Protein 2CSU (pdb70)

Solvent-accessible surface area: 33226 Å² total

Nearest PDB structures (foldseek):
  2csu-assembly1_A  TM=9.971E-01  e=7.207E-72  Pyrococcus horikoshii OT3
  4yb8-assembly1_A  TM=9.240E-01  e=3.153E-40  Candidatus Korarchaeum cryptofilum OPF8
  4yaj-assembly1_C  TM=9.225E-01  e=3.530E-40  Candidatus Korarchaeum cryptofilum OPF8
  8wzu-assembly1_A  TM=9.176E-01  e=4.059E-35  Nitrosopumilus maritimus SCM1
  8wzu-assembly1_B  TM=9.110E-01  e=2.215E-34  Nitrosopumilus maritimus SCM1

Radius of gyration: 29.61 Å; Cα contacts (8 Å, |Δi|>4): 1948; chains: 2; bounding box: 95×68×51 Å

InterPro domains:
  IPR003781 CoA-binding [PF13380] (10-134)
  IPR003781 CoA-binding [SM00881] (5-99)
  IPR014089 Acetate-CoA ligase [ADP-forming], alpha domain [TIGR02717] (2-447)
  IPR016102 Succinyl-CoA synthetase-like [G3DSA:3.40.50.261] (129-287)
  IPR016102 Succinyl-CoA synthetase-like [G3DSA:3.40.50.261] (288-457)
  IPR016102 Succinyl-CoA synthetase-like [SSF52210] (131-287)
  IPR016102 Succinyl-CoA synthetase-like [SSF52210] (291-450)
  IPR032875 Succinyl-CoA synthetase-like, flavodoxin domain [PF13607] (149-286)
  IPR036291 NAD(P)-binding domain superfamily [SSF51735] (1-129)
  IPR043938 Ligase-CoA domain [PF19045] (296-443)
  IPR051538 Acyl-CoA Synthetase/Transferase [PTHR43334] (2-451)

Foldseek 3Di:
DVCQAQPQEEEEAPQAQDPVALNVLQVVLCVLFDSHYYEYADQPDCAHPRHGHHNAPQPDPDAAQEYEARDEPVCLQVNLLSCLVSLHAEYEAQDDDAPVVDDRSPVVQVVSVVSCVVSHFYFDYNWQGKAQVRSGDSGNADAAHAAQEAEEECDRVVQRVVSVVCRVVVHGYRMYHHRHDHGDDPLNVLVLLPDDSHQEYEYEDQDDDPLPSVCSLLVSLLRHAYEYAYPDVPVVVVVSCVVSLHHYDPDPLLSLSLLSLAFFFPDQAAAAEQDDVLTVLLQVLLVVLPGHFWFFDVVLLVVLCVPDPVFDSGSYTYHNPDFLQNLLSNLLSQVPTPRHSYEYEYEQDPDPDALASVLVSNLVNCVPNVDRRRYEYYDDPSNVVNCVVCVVSSHHYDDHSNSSSSSSSSSNSSCVSNPD/DVCQAQNAEAEEEPQAQDPVFLSPLLVVLCVQQPSHHYAYEDQPALDHPHDGHDNAPQPPPDAHQEYEARDEPVCLQVNLLRCLVRLHNEYEAADDDAPVVDPVRPVVQAVSVVSCVVSHFYADYNWQGKAQVRSDDSGNADAAHAAQAEEEEQDRVVQRVVSVVCRVVVHGHGMYGHRHDHGDFPLNCLVLLVDDSHQAYEYEDADGDCLPSVCSLLVSLLRHEAEYEYDDDPVSPVSCVNSLHHYDDDSLLSLSLQSLAFFFDALAAEEEQDDVLVVLQQVLLVVLVGHFFFFDPVLLVVLCVPDDVFDSGRYTYHNPQWLCNLQVNLLSLVPTPRHSYEYEYEQDDDPPALQSNLVSNLVSCVVVVDGHRYEYYDDPSNVVNCNVCVVSSHHYDHDSNSSSSSSSSRNSSNVSNPD

Structure (mmCIF, N/CA/C/O backbone):
data_2CSU
#
_entry.id   2CSU
#
_cell.length_a   143.459
_cell.length_b   70.589
_cell.length_c   88.514
_cell.angle_alpha   90.00
_cell.angle_beta   90.66
_cell.angle_gamma   90.00
#
_symmetry.space_group_name_H-M   'C 1 2 1'
#
loop_
_entity.id
_entity.type
_entity.pdbx_description
1 polymer '457aa long hypothetical protein'
2 water water
#
loop_
_atom_site.group_PDB
_atom_site.id
_atom_site.type_symbol
_atom_site.label_atom_id
_atom_site.label_alt_id
_atom_site.label_comp_id
_atom_site.label_asym_id
_atom_site.label_entity_id
_atom_site.label_seq_id
_atom_site.pdbx_PDB_ins_code
_atom_site.Cartn_x
_atom_site.Cartn_y
_atom_site.Cartn_z
_atom_site.occupancy
_atom_site.B_iso_or_equiv
_atom_site.auth_seq_id
_atom_site.auth_comp_id
_atom_site.auth_asym_id
_atom_site.auth_atom_id
_atom_site.pdbx_PDB_model_num
ATOM 9 N N . LEU A 1 2 ? 12.041 4.096 20.531 1.00 56.71 2 LEU A N 1
ATOM 10 C CA . LEU A 1 2 ? 10.822 3.300 20.457 1.00 52.88 2 LEU A CA 1
ATOM 11 C C . LEU A 1 2 ? 9.898 3.787 19.339 1.00 50.19 2 LEU A C 1
ATOM 12 O O . LEU A 1 2 ? 8.789 3.304 19.151 1.00 50.59 2 LEU A O 1
ATOM 17 N N . ASP A 1 3 ? 10.379 4.810 18.608 1.00 46.81 3 ASP A N 1
ATOM 18 C CA . ASP A 1 3 ? 9.596 5.322 17.491 1.00 43.79 3 ASP A CA 1
ATOM 19 C C . ASP A 1 3 ? 9.904 4.567 16.200 1.00 40.98 3 ASP A C 1
ATOM 20 O O . ASP A 1 3 ? 9.042 4.337 15.362 1.00 40.31 3 ASP A O 1
ATOM 25 N N . TYR A 1 4 ? 11.197 4.207 16.090 1.00 38.34 4 TYR A N 1
ATOM 26 C CA . TYR A 1 4 ? 11.619 3.445 14.922 1.00 36.40 4 TYR A CA 1
ATOM 27 C C . TYR A 1 4 ? 10.880 2.108 14.827 1.00 34.36 4 TYR A C 1
ATOM 28 O O . TYR A 1 4 ? 11.008 1.365 13.864 1.00 33.48 4 TYR A O 1
ATOM 37 N N . PHE A 1 5 ? 10.110 1.808 15.890 1.00 32.53 5 PHE A N 1
ATOM 38 C CA . PHE A 1 5 ? 9.336 0.573 15.892 1.00 30.48 5 PHE A CA 1
ATOM 39 C C . PHE A 1 5 ? 8.063 0.709 15.054 1.00 29.58 5 PHE A C 1
ATOM 40 O O . PHE A 1 5 ? 7.657 -0.199 14.341 1.00 29.48 5 PHE A O 1
ATOM 48 N N . PHE A 1 6 ? 7.437 1.887 15.240 1.00 28.70 6 PHE A N 1
ATOM 49 C CA . PHE A 1 6 ? 6.144 2.126 14.605 1.00 28.78 6 PHE A CA 1
ATOM 50 C C . PHE A 1 6 ? 6.257 3.055 13.393 1.00 28.81 6 PHE A C 1
ATOM 51 O O . PHE A 1 6 ? 5.332 3.206 12.606 1.00 28.47 6 PHE A O 1
ATOM 59 N N . ASN A 1 7 ? 7.401 3.685 13.170 1.00 29.71 7 ASN A N 1
ATOM 60 C CA . ASN A 1 7 ? 7.597 4.544 12.010 1.00 30.47 7 ASN A CA 1
ATOM 61 C C . ASN A 1 7 ? 9.002 4.300 11.450 1.00 30.24 7 ASN A C 1
ATOM 62 O O . ASN A 1 7 ? 9.813 5.222 11.332 1.00 30.63 7 ASN A O 1
ATOM 67 N N . PRO A 1 8 ? 9.305 3.036 11.098 1.00 30.32 8 PRO A N 1
ATOM 68 C CA . PRO A 1 8 ? 10.617 2.664 10.554 1.00 30.18 8 PRO A CA 1
ATOM 69 C C . PRO A 1 8 ? 10.853 3.154 9.124 1.00 31.27 8 PRO A C 1
ATOM 70 O O . PRO A 1 8 ? 9.922 3.228 8.320 1.00 30.78 8 PRO A O 1
ATOM 74 N N . LYS A 1 9 ? 12.106 3.487 8.829 1.00 32.44 9 LYS A N 1
ATOM 75 C CA . LYS A 1 9 ? 12.504 3.975 7.517 1.00 34.33 9 LYS A CA 1
ATOM 76 C C . LYS A 1 9 ? 13.066 2.853 6.658 1.00 33.49 9 LYS A C 1
ATOM 77 O O . LYS A 1 9 ? 13.146 2.977 5.433 1.00 35.13 9 LYS A O 1
ATOM 83 N N . GLY A 1 10 ? 13.451 1.764 7.315 1.00 31.96 10 GLY A N 1
ATOM 84 C CA . GLY A 1 10 ? 13.994 0.613 6.628 1.00 28.95 10 GLY A CA 1
ATOM 85 C C . GLY A 1 10 ? 13.732 -0.633 7.444 1.00 28.92 10 GLY A C 1
ATOM 86 O O . GLY A 1 10 ? 14.190 -0.746 8.587 1.00 28.43 10 GLY A O 1
ATOM 87 N N . ILE A 1 11 ? 12.996 -1.576 6.863 1.00 27.92 11 ILE A N 1
ATOM 88 C CA . ILE A 1 11 ? 12.666 -2.813 7.557 1.00 25.86 11 ILE A CA 1
ATOM 89 C C . ILE A 1 11 ? 13.315 -4.035 6.943 1.00 25.75 11 ILE A C 1
ATOM 90 O O . ILE A 1 11 ? 13.269 -4.232 5.736 1.00 27.86 11 ILE A O 1
ATOM 95 N N . ALA A 1 12 ? 13.911 -4.861 7.790 1.00 25.31 12 ALA A N 1
ATOM 96 C CA . ALA A 1 12 ? 14.525 -6.097 7.340 1.00 24.10 12 ALA A CA 1
ATOM 97 C C . ALA A 1 12 ? 13.666 -7.229 7.878 1.00 23.73 12 ALA A C 1
ATOM 98 O O . ALA A 1 12 ? 13.428 -7.321 9.092 1.00 22.26 12 ALA A O 1
ATOM 100 N N . VAL A 1 13 ? 13.151 -8.067 6.987 1.00 23.79 13 VAL A N 1
ATOM 101 C CA . VAL A 1 13 ? 12.364 -9.195 7.458 1.00 23.47 13 VAL A CA 1
ATOM 102 C C . VAL A 1 13 ? 13.255 -10.404 7.271 1.00 24.42 13 VAL A C 1
ATOM 103 O O . VAL A 1 13 ? 13.443 -10.891 6.160 1.00 25.15 13 VAL A O 1
ATOM 107 N N . ILE A 1 14 ? 13.835 -10.868 8.371 1.00 24.02 14 ILE A N 1
ATOM 108 C CA . ILE A 1 14 ? 14.750 -11.994 8.312 1.00 24.64 14 ILE A CA 1
ATOM 109 C C . ILE A 1 14 ? 13.969 -13.284 8.452 1.00 25.18 14 ILE A C 1
ATOM 110 O O . ILE A 1 14 ? 13.458 -13.604 9.515 1.00 26.51 14 ILE A O 1
ATOM 115 N N . GLY A 1 15 ? 13.859 -14.012 7.352 1.00 25.43 15 GLY A N 1
ATOM 116 C CA . GLY A 1 15 ? 13.097 -15.239 7.363 1.00 25.64 15 GLY A CA 1
ATOM 117 C C . GLY A 1 15 ? 11.938 -15.095 6.392 1.00 25.51 15 GLY A C 1
ATOM 118 O O . GLY A 1 15 ? 11.060 -15.950 6.322 1.00 26.77 15 GLY A O 1
ATOM 119 N N . ALA A 1 16 ? 11.922 -13.995 5.647 1.00 25.83 16 ALA A N 1
ATOM 120 C CA . ALA A 1 16 ? 10.867 -13.791 4.654 1.00 26.27 16 ALA A CA 1
ATOM 121 C C . ALA A 1 16 ? 10.884 -15.065 3.815 1.00 26.11 16 ALA A C 1
ATOM 122 O O . ALA A 1 16 ? 11.958 -15.582 3.476 1.00 25.09 16 ALA A O 1
ATOM 124 N N . SER A 1 17 ? 9.706 -15.574 3.479 1.00 26.76 17 SER A N 1
ATOM 125 C CA . SER A 1 17 ? 9.631 -16.817 2.723 1.00 27.40 17 SER A CA 1
ATOM 126 C C . SER A 1 17 ? 8.618 -16.815 1.577 1.00 28.00 17 SER A C 1
ATOM 127 O O . SER A 1 17 ? 7.705 -15.988 1.533 1.00 26.97 17 SER A O 1
ATOM 130 N N . ASN A 1 18 ? 8.793 -17.753 0.650 1.00 28.95 18 ASN A N 1
ATOM 131 C CA . ASN A 1 18 ? 7.883 -17.903 -0.488 1.00 30.31 18 ASN A CA 1
ATOM 132 C C . ASN A 1 18 ? 6.902 -19.034 -0.159 1.00 30.98 18 ASN A C 1
ATOM 133 O O . ASN A 1 18 ? 5.927 -19.257 -0.880 1.00 30.44 18 ASN A O 1
ATOM 138 N N . ASP A 1 19 ? 7.178 -19.742 0.932 1.00 31.71 19 ASP A N 1
ATOM 139 C CA . ASP A 1 19 ? 6.337 -20.849 1.382 1.00 33.70 19 ASP A CA 1
ATOM 140 C C . ASP A 1 19 ? 5.201 -20.282 2.241 1.00 34.70 19 ASP A C 1
ATOM 141 O O . ASP A 1 19 ? 5.436 -19.751 3.323 1.00 34.53 19 ASP A O 1
ATOM 146 N N . PRO A 1 20 ? 3.953 -20.383 1.756 1.00 36.22 20 PRO A N 1
ATOM 147 C CA . PRO A 1 20 ? 2.762 -19.883 2.457 1.00 37.19 20 PRO A CA 1
ATOM 148 C C . PRO A 1 20 ? 2.505 -20.486 3.833 1.00 38.24 20 PRO A C 1
ATOM 149 O O . PRO A 1 20 ? 1.776 -19.907 4.638 1.00 38.99 20 PRO A O 1
ATOM 153 N N . LYS A 1 21 ? 3.102 -21.643 4.100 1.00 39.55 21 LYS A N 1
ATOM 154 C CA . LYS A 1 21 ? 2.928 -22.321 5.379 1.00 40.18 21 LYS A CA 1
ATOM 155 C C . LYS A 1 21 ? 3.819 -21.770 6.495 1.00 39.90 21 LYS A C 1
ATOM 156 O O . LYS A 1 21 ? 3.640 -22.128 7.660 1.00 40.17 21 LYS A O 1
ATOM 162 N N . LYS A 1 22 ? 4.770 -20.908 6.139 1.00 38.73 22 LYS A N 1
ATOM 163 C CA . LYS A 1 22 ? 5.684 -20.323 7.117 1.00 37.86 22 LYS A CA 1
ATOM 164 C C . LYS A 1 22 ? 5.309 -18.905 7.530 1.00 35.81 22 LYS A C 1
ATOM 165 O O . LYS A 1 22 ? 4.845 -18.103 6.712 1.00 36.20 22 LYS A O 1
ATOM 171 N N . LEU A 1 23 ? 5.513 -18.608 8.812 1.00 32.75 23 LEU A N 1
ATOM 172 C CA . LEU A 1 23 ? 5.170 -17.305 9.362 1.00 30.76 23 LEU A CA 1
ATOM 173 C C . LEU A 1 23 ? 5.896 -16.172 8.639 1.00 29.35 23 LEU A C 1
ATOM 174 O O . LEU A 1 23 ? 5.334 -15.091 8.434 1.00 28.14 23 LEU A O 1
ATOM 179 N N . GLY A 1 24 ? 7.144 -16.422 8.254 1.00 28.48 24 GLY A N 1
ATOM 180 C CA . GLY A 1 24 ? 7.915 -15.419 7.542 1.00 28.36 24 GLY A CA 1
ATOM 181 C C . GLY A 1 24 ? 7.248 -14.982 6.248 1.00 28.24 24 GLY A C 1
ATOM 182 O O . GLY A 1 24 ? 7.456 -13.869 5.774 1.00 26.72 24 GLY A O 1
ATOM 183 N N . TYR A 1 25 ? 6.441 -15.869 5.678 1.00 28.41 25 TYR A N 1
ATOM 184 C CA . TYR A 1 25 ? 5.723 -15.586 4.433 1.00 28.80 25 TYR A CA 1
ATOM 185 C C . TYR A 1 25 ? 4.659 -14.515 4.669 1.00 28.48 25 TYR A C 1
ATOM 186 O O . TYR A 1 25 ? 4.558 -13.552 3.914 1.00 28.15 25 TYR A O 1
ATOM 195 N N . GLU A 1 26 ? 3.870 -14.686 5.729 1.00 28.80 26 GLU A N 1
ATOM 196 C CA . GLU A 1 26 ? 2.810 -13.740 6.065 1.00 28.97 26 GLU A CA 1
ATOM 197 C C . GLU A 1 26 ? 3.348 -12.377 6.488 1.00 28.44 26 GLU A C 1
ATOM 198 O O . GLU A 1 26 ? 2.739 -11.341 6.218 1.00 29.03 26 GLU A O 1
ATOM 204 N N . VAL A 1 27 ? 4.481 -12.374 7.177 1.00 27.63 27 VAL A N 1
ATOM 205 C CA . VAL A 1 27 ? 5.052 -11.126 7.634 1.00 25.82 27 VAL A CA 1
ATOM 206 C C . VAL A 1 27 ? 5.487 -10.266 6.445 1.00 26.50 27 VAL A C 1
ATOM 207 O O . VAL A 1 27 ? 5.179 -9.068 6.384 1.00 26.09 27 VAL A O 1
ATOM 211 N N . PHE A 1 28 ? 6.213 -10.868 5.505 1.00 26.09 28 PHE A N 1
ATOM 212 C CA . PHE A 1 28 ? 6.626 -10.053 4.373 1.00 26.27 28 PHE A CA 1
ATOM 213 C C . PHE A 1 28 ? 5.421 -9.643 3.526 1.00 26.05 28 PHE A C 1
ATOM 214 O O . PHE A 1 28 ? 5.337 -8.545 2.989 1.00 26.18 28 PHE A O 1
ATOM 222 N N . LYS A 1 29 ? 4.481 -10.596 3.388 1.00 27.21 29 LYS A N 1
ATOM 223 C CA . LYS A 1 29 ? 3.262 -10.306 2.646 1.00 28.87 29 LYS A CA 1
ATOM 224 C C . LYS A 1 29 ? 2.552 -9.077 3.213 1.00 29.00 29 LYS A C 1
ATOM 225 O O . LYS A 1 29 ? 2.125 -8.177 2.501 1.00 28.64 29 LYS A O 1
ATOM 231 N N . ASN A 1 30 ? 2.398 -9.082 4.547 1.00 29.12 30 ASN A N 1
ATOM 232 C CA . ASN A 1 30 ? 1.738 -7.956 5.193 1.00 29.39 30 ASN A CA 1
ATOM 233 C C . ASN A 1 30 ? 2.544 -6.667 5.029 1.00 29.84 30 ASN A C 1
ATOM 234 O O . ASN A 1 30 ? 1.999 -5.576 4.929 1.00 30.90 30 ASN A O 1
ATOM 239 N N . LEU A 1 31 ? 3.871 -6.738 5.048 1.00 30.11 31 LEU A N 1
ATOM 240 C CA . LEU A 1 31 ? 4.669 -5.524 4.950 1.00 29.85 31 LEU A CA 1
ATOM 241 C C . LEU A 1 31 ? 4.754 -4.957 3.537 1.00 30.45 31 LEU A C 1
ATOM 242 O O . LEU A 1 31 ? 5.354 -3.898 3.327 1.00 30.36 31 LEU A O 1
ATOM 247 N N . LYS A 1 32 ? 4.164 -5.655 2.571 1.00 30.85 32 LYS A N 1
ATOM 248 C CA . LYS A 1 32 ? 4.193 -5.124 1.216 1.00 32.58 32 LYS A CA 1
ATOM 249 C C . LYS A 1 32 ? 3.307 -3.883 1.099 1.00 33.73 32 LYS A C 1
ATOM 250 O O . LYS A 1 32 ? 3.374 -3.112 0.149 1.00 34.09 32 LYS A O 1
ATOM 256 N N . GLU A 1 33 ? 2.425 -3.730 2.102 1.00 35.27 33 GLU A N 1
ATOM 257 C CA . GLU A 1 33 ? 1.524 -2.582 2.120 1.00 36.43 33 GLU A CA 1
ATOM 258 C C . GLU A 1 33 ? 2.169 -1.358 2.779 1.00 36.89 33 GLU A C 1
ATOM 259 O O . GLU A 1 33 ? 1.591 -0.282 2.866 1.00 37.40 33 GLU A O 1
ATOM 265 N N . TYR A 1 34 ? 3.396 -1.563 3.291 1.00 36.92 34 TYR A N 1
ATOM 266 C CA . TYR A 1 34 ? 4.086 -0.470 3.966 1.00 37.48 34 TYR A CA 1
ATOM 267 C C . TYR A 1 34 ? 5.018 0.287 3.010 1.00 38.33 34 TYR A C 1
ATOM 268 O O . TYR A 1 34 ? 6.050 -0.207 2.573 1.00 39.14 34 TYR A O 1
ATOM 277 N N . LYS A 1 35 ? 4.600 1.525 2.660 1.00 40.12 35 LYS A N 1
ATOM 278 C CA . LYS A 1 35 ? 5.349 2.294 1.672 1.00 42.24 35 LYS A CA 1
ATOM 279 C C . LYS A 1 35 ? 5.965 3.579 2.249 1.00 43.20 35 LYS A C 1
ATOM 280 O O . LYS A 1 35 ? 6.647 4.335 1.571 1.00 43.33 35 LYS A O 1
ATOM 286 N N . LYS A 1 36 ? 5.657 3.850 3.531 1.00 43.97 36 LYS A N 1
ATOM 287 C CA . LYS A 1 36 ? 6.286 5.002 4.163 1.00 45.05 36 LYS A CA 1
ATOM 288 C C . LYS A 1 36 ? 7.749 4.704 4.503 1.00 45.11 36 LYS A C 1
ATOM 289 O O . LYS A 1 36 ? 8.450 5.474 5.146 1.00 45.48 36 LYS A O 1
ATOM 295 N N . GLY A 1 37 ? 8.186 3.508 4.065 1.00 44.40 37 GLY A N 1
ATOM 296 C CA . GLY A 1 37 ? 9.568 3.091 4.276 1.00 43.63 37 GLY A CA 1
ATOM 297 C C . GLY A 1 37 ? 9.845 1.809 3.488 1.00 42.97 37 GLY A C 1
ATOM 298 O O . GLY A 1 37 ? 8.944 1.091 3.080 1.00 43.07 37 GLY A O 1
ATOM 299 N N . LYS A 1 38 ? 11.145 1.546 3.243 1.00 41.91 38 LYS A N 1
ATOM 300 C CA . LYS A 1 38 ? 11.502 0.390 2.429 1.00 40.73 38 LYS A CA 1
ATOM 301 C C . LYS A 1 38 ? 11.553 -0.902 3.247 1.00 38.91 38 LYS A C 1
ATOM 302 O O . LYS A 1 38 ? 11.990 -0.927 4.387 1.00 38.77 38 LYS A O 1
ATOM 308 N N . VAL A 1 39 ? 11.079 -1.986 2.637 1.00 35.90 39 VAL A N 1
ATOM 309 C CA . VAL A 1 39 ? 11.053 -3.299 3.267 1.00 33.82 39 VAL A CA 1
ATOM 310 C C . VAL A 1 39 ? 11.886 -4.249 2.420 1.00 33.19 39 VAL A C 1
ATOM 311 O O . VAL A 1 39 ? 11.635 -4.392 1.224 1.00 33.32 39 VAL A O 1
ATOM 315 N N . TYR A 1 40 ? 12.876 -4.887 3.042 1.00 32.00 40 TYR A N 1
ATOM 316 C CA . TYR A 1 40 ? 13.766 -5.818 2.344 1.00 31.66 40 TYR A CA 1
ATOM 317 C C . TYR A 1 40 ? 13.617 -7.250 2.849 1.00 31.15 40 TYR A C 1
ATOM 318 O O . TYR A 1 40 ? 13.655 -7.492 4.047 1.00 31.87 40 TYR A O 1
ATOM 327 N N . PRO A 1 41 ? 13.447 -8.216 1.939 1.00 31.46 41 PRO A N 1
ATOM 328 C CA . PRO A 1 41 ? 13.308 -9.611 2.370 1.00 31.72 41 PRO A CA 1
ATOM 329 C C . PRO A 1 41 ? 14.682 -10.258 2.521 1.00 32.59 41 PRO A C 1
ATOM 330 O O . PRO A 1 41 ? 15.486 -10.254 1.580 1.00 33.11 41 PRO A O 1
ATOM 334 N N . VAL A 1 42 ? 14.955 -10.813 3.696 1.00 32.83 42 VAL A N 1
ATOM 335 C CA . VAL A 1 42 ? 16.236 -11.465 3.947 1.00 33.47 42 VAL A CA 1
ATOM 336 C C . VAL A 1 42 ? 16.042 -12.950 4.122 1.00 34.46 42 VAL A C 1
ATOM 337 O O . VAL A 1 42 ? 15.441 -13.394 5.095 1.00 35.31 42 VAL A O 1
ATOM 341 N N . ASN A 1 43 ? 16.561 -13.724 3.178 1.00 35.62 43 ASN A N 1
ATOM 342 C CA . ASN A 1 43 ? 16.441 -15.179 3.192 1.00 36.90 43 ASN A CA 1
ATOM 343 C C . ASN A 1 43 ? 17.729 -15.847 2.702 1.00 38.56 43 ASN A C 1
ATOM 344 O O . ASN A 1 43 ? 18.376 -15.404 1.762 1.00 39.27 43 ASN A O 1
ATOM 349 N N . ILE A 1 44 ? 18.113 -16.930 3.400 1.00 39.54 44 ILE A N 1
ATOM 350 C CA . ILE A 1 44 ? 19.439 -17.495 3.174 1.00 41.46 44 ILE A CA 1
ATOM 351 C C . ILE A 1 44 ? 19.617 -18.150 1.798 1.00 42.13 44 ILE A C 1
ATOM 352 O O . ILE A 1 44 ? 20.699 -18.161 1.227 1.00 42.08 44 ILE A O 1
ATOM 357 N N . LYS A 1 45 ? 18.527 -18.741 1.275 1.00 42.85 45 LYS A N 1
ATOM 358 C CA . LYS A 1 45 ? 18.643 -19.424 -0.011 1.00 43.82 45 LYS A CA 1
ATOM 359 C C . LYS A 1 45 ? 17.723 -18.813 -1.072 1.00 42.91 45 LYS A C 1
ATOM 360 O O . LYS A 1 45 ? 17.502 -19.369 -2.140 1.00 44.03 45 LYS A O 1
ATOM 366 N N . GLU A 1 46 ? 17.198 -17.620 -0.852 1.00 42.00 46 GLU A N 1
ATOM 367 C CA . GLU A 1 46 ? 16.330 -17.003 -1.838 1.00 40.54 46 GLU A CA 1
ATOM 368 C C . GLU A 1 46 ? 16.974 -15.809 -2.537 1.00 39.83 46 GLU A C 1
ATOM 369 O O . GLU A 1 46 ? 17.692 -15.020 -1.913 1.00 38.67 46 GLU A O 1
ATOM 375 N N . GLU A 1 47 ? 16.724 -15.690 -3.840 1.00 38.66 47 GLU A N 1
ATOM 376 C CA . GLU A 1 47 ? 17.253 -14.571 -4.618 1.00 36.87 47 GLU A CA 1
ATOM 377 C C . GLU A 1 47 ? 16.170 -13.512 -4.562 1.00 35.57 47 GLU A C 1
ATOM 378 O O . GLU A 1 47 ? 16.428 -12.307 -4.538 1.00 35.28 47 GLU A O 1
ATOM 384 N N . GLU A 1 48 ? 14.938 -13.991 -4.517 1.00 34.54 48 GLU A N 1
ATOM 385 C CA . GLU A 1 48 ? 13.784 -13.119 -4.468 1.00 33.27 48 GLU A CA 1
ATOM 386 C C . GLU A 1 48 ? 12.704 -13.763 -3.621 1.00 31.75 48 GLU A C 1
ATOM 387 O O . GLU A 1 48 ? 12.628 -14.986 -3.505 1.00 31.32 48 GLU A O 1
ATOM 393 N N . VAL A 1 49 ? 11.879 -12.925 -3.013 1.00 29.63 49 VAL A N 1
ATOM 394 C CA . VAL A 1 49 ? 10.802 -13.407 -2.179 1.00 28.00 49 VAL A CA 1
ATOM 395 C C . VAL A 1 49 ? 9.557 -12.642 -2.540 1.00 26.73 49 VAL A C 1
ATOM 396 O O . VAL A 1 49 ? 9.528 -11.411 -2.472 1.00 25.94 49 VAL A O 1
ATOM 400 N N . GLN A 1 50 ? 8.528 -13.380 -2.933 1.00 26.23 50 GLN A N 1
ATOM 401 C CA . GLN A 1 50 ? 7.273 -12.768 -3.313 1.00 25.93 50 GLN A CA 1
ATOM 402 C C . GLN A 1 50 ? 7.487 -11.657 -4.341 1.00 26.11 50 GLN A C 1
ATOM 403 O O . GLN A 1 50 ? 6.834 -10.614 -4.306 1.00 26.22 50 GLN A O 1
ATOM 409 N N . GLY A 1 51 ? 8.427 -11.897 -5.251 1.00 26.82 51 GLY A N 1
ATOM 410 C CA . GLY A 1 51 ? 8.713 -10.946 -6.313 1.00 28.02 51 GLY A CA 1
ATOM 411 C C . GLY A 1 51 ? 9.682 -9.834 -5.984 1.00 29.30 51 GLY A C 1
ATOM 412 O O . GLY A 1 51 ? 9.988 -9.013 -6.851 1.00 29.58 51 GLY A O 1
ATOM 413 N N . VAL A 1 52 ? 10.163 -9.798 -4.743 1.00 30.03 52 VAL A N 1
ATOM 414 C CA . VAL A 1 52 ? 11.097 -8.765 -4.326 1.00 29.79 52 VAL A CA 1
ATOM 415 C C . VAL A 1 52 ? 12.513 -9.302 -4.114 1.00 30.68 52 VAL A C 1
ATOM 416 O O . VAL A 1 52 ? 12.722 -10.378 -3.536 1.00 29.96 52 VAL A O 1
ATOM 420 N N . LYS A 1 53 ? 13.479 -8.536 -4.607 1.00 30.96 53 LYS A N 1
ATOM 421 C CA . LYS A 1 53 ? 14.909 -8.860 -4.477 1.00 32.18 53 LYS A CA 1
ATOM 422 C C . LYS A 1 53 ? 15.211 -9.123 -3.023 1.00 32.07 53 LYS A C 1
ATOM 423 O O . LYS A 1 53 ? 14.967 -8.298 -2.152 1.00 31.78 53 LYS A O 1
ATOM 429 N N . ALA A 1 54 ? 15.786 -10.282 -2.742 1.00 32.85 54 ALA A N 1
ATOM 430 C CA . ALA A 1 54 ? 16.117 -10.640 -1.373 1.00 34.08 54 ALA A CA 1
ATOM 431 C C . ALA A 1 54 ? 17.621 -10.686 -1.133 1.00 34.17 54 ALA A C 1
ATOM 432 O O . ALA A 1 54 ? 18.412 -10.812 -2.069 1.00 34.50 54 ALA A O 1
ATOM 434 N N . TYR A 1 55 ? 18.005 -10.585 0.133 1.00 34.96 55 TYR A N 1
ATOM 435 C CA . TYR A 1 55 ? 19.409 -10.619 0.519 1.00 35.73 55 TYR A CA 1
ATOM 436 C C . TYR A 1 55 ? 19.686 -11.803 1.434 1.00 36.34 55 TYR A C 1
ATOM 437 O O . TYR A 1 55 ? 18.846 -12.179 2.262 1.00 36.42 55 TYR A O 1
ATOM 446 N N . LYS A 1 56 ? 20.870 -12.387 1.266 1.00 36.63 56 LYS A N 1
ATOM 447 C CA . LYS A 1 56 ? 21.302 -13.541 2.047 1.00 37.11 56 LYS A CA 1
ATOM 448 C C . LYS A 1 56 ? 21.457 -13.182 3.525 1.00 36.75 56 LYS A C 1
ATOM 449 O O . LYS A 1 56 ? 21.245 -13.985 4.425 1.00 35.83 56 LYS A O 1
ATOM 455 N N . SER A 1 57 ? 21.882 -11.928 3.758 1.00 36.10 57 SER A N 1
ATOM 456 C CA . SER A 1 57 ? 22.038 -11.459 5.127 1.00 36.49 57 SER A CA 1
ATOM 457 C C . SER A 1 57 ? 21.654 -9.983 5.254 1.00 36.49 57 SER A C 1
ATOM 458 O O . SER A 1 57 ? 21.714 -9.210 4.306 1.00 36.94 57 SER A O 1
ATOM 461 N N . VAL A 1 58 ? 21.203 -9.611 6.464 1.00 36.60 58 VAL A N 1
ATOM 462 C CA . VAL A 1 58 ? 20.801 -8.229 6.687 1.00 36.79 58 VAL A CA 1
ATOM 463 C C . VAL A 1 58 ? 21.977 -7.265 6.525 1.00 37.18 58 VAL A C 1
ATOM 464 O O . VAL A 1 58 ? 21.827 -6.051 6.496 1.00 37.12 58 VAL A O 1
ATOM 468 N N . LYS A 1 59 ? 23.187 -7.847 6.459 1.00 38.96 59 LYS A N 1
ATOM 469 C CA . LYS A 1 59 ? 24.376 -7.015 6.328 1.00 40.22 59 LYS A CA 1
ATOM 470 C C . LYS A 1 59 ? 24.552 -6.497 4.897 1.00 40.32 59 LYS A C 1
ATOM 471 O O . LYS A 1 59 ? 25.210 -5.498 4.643 1.00 40.70 59 LYS A O 1
ATOM 477 N N . ASP A 1 60 ? 23.961 -7.238 3.939 1.00 40.41 60 ASP A N 1
ATOM 478 C CA . ASP A 1 60 ? 24.188 -6.910 2.535 1.00 40.67 60 ASP A CA 1
ATOM 479 C C . ASP A 1 60 ? 23.267 -5.800 2.026 1.00 40.67 60 ASP A C 1
ATOM 480 O O . ASP A 1 60 ? 23.424 -5.278 0.931 1.00 40.44 60 ASP A O 1
ATOM 485 N N . ILE A 1 61 ? 22.250 -5.471 2.840 1.00 41.12 61 ILE A N 1
ATOM 486 C CA . ILE A 1 61 ? 21.340 -4.394 2.446 1.00 41.94 61 ILE A CA 1
ATOM 487 C C . ILE A 1 61 ? 22.050 -3.026 2.377 1.00 42.97 61 ILE A C 1
ATOM 488 O O . ILE A 1 61 ? 22.543 -2.500 3.364 1.00 42.77 61 ILE A O 1
ATOM 493 N N . PRO A 1 62 ? 22.109 -2.471 1.147 1.00 44.13 62 PRO A N 1
ATOM 494 C CA . PRO A 1 62 ? 22.761 -1.182 0.901 1.00 45.50 62 PRO A CA 1
ATOM 495 C C . PRO A 1 62 ? 22.196 -0.031 1.755 1.00 46.36 62 PRO A C 1
ATOM 496 O O . PRO A 1 62 ? 22.918 0.803 2.288 1.00 47.12 62 PRO A O 1
ATOM 500 N N . ASP A 1 63 ? 20.855 0.035 1.835 1.00 46.94 63 ASP A N 1
ATOM 501 C CA . ASP A 1 63 ? 20.218 1.120 2.583 1.00 47.29 63 ASP A CA 1
ATOM 502 C C . ASP A 1 63 ? 20.318 0.905 4.101 1.00 47.01 63 ASP A C 1
ATOM 503 O O . ASP A 1 63 ? 20.805 -0.108 4.584 1.00 46.66 63 ASP A O 1
ATOM 508 N N . GLU A 1 64 ? 19.881 1.924 4.868 1.00 46.45 64 GLU A N 1
ATOM 509 C CA . GLU A 1 64 ? 19.935 1.790 6.321 1.00 45.63 64 GLU A CA 1
ATOM 510 C C . GLU A 1 64 ? 18.717 1.039 6.865 1.00 43.71 64 GLU A C 1
ATOM 511 O O . GLU A 1 64 ? 17.593 1.217 6.414 1.00 43.17 64 GLU A O 1
ATOM 517 N N . ILE A 1 65 ? 18.980 0.149 7.838 1.00 41.58 65 ILE A N 1
ATOM 518 C CA . ILE A 1 65 ? 17.896 -0.568 8.493 1.00 39.29 65 ILE A CA 1
ATOM 519 C C . ILE A 1 65 ? 17.783 -0.151 9.966 1.00 37.80 65 ILE A C 1
ATOM 520 O O . ILE A 1 65 ? 18.748 -0.157 10.717 1.00 37.36 65 ILE A O 1
ATOM 525 N N . ASP A 1 66 ? 16.565 0.277 10.359 1.00 36.77 66 ASP A N 1
ATOM 526 C CA . ASP A 1 66 ? 16.356 0.612 11.767 1.00 35.38 66 ASP A CA 1
ATOM 527 C C . ASP A 1 66 ? 15.374 -0.342 12.452 1.00 33.93 66 ASP A C 1
ATOM 528 O O . ASP A 1 66 ? 15.140 -0.282 13.649 1.00 34.52 66 ASP A O 1
ATOM 533 N N . LEU A 1 67 ? 14.774 -1.232 11.637 1.00 31.98 67 LEU A N 1
ATOM 534 C CA . LEU A 1 67 ? 13.885 -2.244 12.208 1.00 30.15 67 LEU A CA 1
ATOM 535 C C . LEU A 1 67 ? 14.009 -3.576 11.469 1.00 30.03 67 LEU A C 1
ATOM 536 O O . LEU A 1 67 ? 13.995 -3.635 10.248 1.00 29.11 67 LEU A O 1
ATOM 541 N N . ALA A 1 68 ? 14.087 -4.643 12.255 1.00 28.72 68 ALA A N 1
ATOM 542 C CA . ALA A 1 68 ? 14.165 -5.977 11.684 1.00 27.93 68 ALA A CA 1
ATOM 543 C C . ALA A 1 68 ? 13.198 -6.900 12.388 1.00 27.23 68 ALA A C 1
ATOM 544 O O . ALA A 1 68 ? 12.989 -6.791 13.594 1.00 26.97 68 ALA A O 1
ATOM 546 N N . ILE A 1 69 ? 12.608 -7.813 11.626 1.00 26.24 69 ILE A N 1
ATOM 547 C CA . ILE A 1 69 ? 11.693 -8.783 12.183 1.00 25.50 69 ILE A CA 1
ATOM 548 C C . ILE A 1 69 ? 12.380 -10.128 12.031 1.00 26.12 69 ILE A C 1
ATOM 549 O O . ILE A 1 69 ? 12.702 -10.547 10.913 1.00 26.74 69 ILE A O 1
ATOM 554 N N . ILE A 1 70 ? 12.628 -10.802 13.147 1.00 25.33 70 ILE A N 1
ATOM 555 C CA . ILE A 1 70 ? 13.273 -12.088 13.086 1.00 25.32 70 ILE A CA 1
ATOM 556 C C . ILE A 1 70 ? 12.216 -13.171 13.171 1.00 25.87 70 ILE A C 1
ATOM 557 O O . ILE A 1 70 ? 11.550 -13.344 14.194 1.00 26.69 70 ILE A O 1
ATOM 562 N N . VAL A 1 71 ? 12.054 -13.882 12.059 1.00 26.82 71 VAL A N 1
ATOM 563 C CA . VAL A 1 71 ? 11.072 -14.944 11.951 1.00 28.44 71 VAL A CA 1
ATOM 564 C C . VAL A 1 71 ? 11.698 -16.191 11.346 1.00 29.09 71 VAL A C 1
ATOM 565 O O . VAL A 1 71 ? 11.154 -16.841 10.460 1.00 30.86 71 VAL A O 1
ATOM 569 N N . VAL A 1 72 ? 12.922 -16.475 11.822 1.00 29.51 72 VAL A N 1
ATOM 570 C CA . VAL A 1 72 ? 13.580 -17.715 11.446 1.00 30.72 72 VAL A CA 1
ATOM 571 C C . VAL A 1 72 ? 13.516 -18.730 12.593 1.00 31.11 72 VAL A C 1
ATOM 572 O O . VAL A 1 72 ? 13.106 -18.424 13.703 1.00 31.21 72 VAL A O 1
ATOM 576 N N . PRO A 1 73 ? 13.878 -19.983 12.268 1.00 30.93 73 PRO A N 1
ATOM 577 C CA . PRO A 1 73 ? 13.959 -21.041 13.267 1.00 30.71 73 PRO A CA 1
ATOM 578 C C . PRO A 1 73 ? 14.871 -20.678 14.448 1.00 30.64 73 PRO A C 1
ATOM 579 O O . PRO A 1 73 ? 15.817 -19.913 14.341 1.00 29.72 73 PRO A O 1
ATOM 583 N N . LYS A 1 74 ? 14.509 -21.241 15.621 1.00 31.39 74 LYS A N 1
ATOM 584 C CA . LYS A 1 74 ? 15.162 -20.873 16.873 1.00 32.31 74 LYS A CA 1
ATOM 585 C C . LYS A 1 74 ? 16.692 -20.853 16.777 1.00 32.22 74 LYS A C 1
ATOM 586 O O . LYS A 1 74 ? 17.353 -19.919 17.208 1.00 31.01 74 LYS A O 1
ATOM 592 N N . ARG A 1 75 ? 17.266 -21.938 16.212 1.00 32.73 75 ARG A N 1
ATOM 593 C CA . ARG A 1 75 ? 18.724 -22.050 16.311 1.00 33.55 75 ARG A CA 1
ATOM 594 C C . ARG A 1 75 ? 19.457 -20.929 15.556 1.00 33.00 75 ARG A C 1
ATOM 595 O O . ARG A 1 75 ? 20.645 -20.695 15.738 1.00 33.39 75 ARG A O 1
ATOM 603 N N . PHE A 1 76 ? 18.762 -20.146 14.736 1.00 31.71 76 PHE A N 1
ATOM 604 C CA . PHE A 1 76 ? 19.417 -19.047 14.031 1.00 30.83 76 PHE A CA 1
ATOM 605 C C . PHE A 1 76 ? 19.203 -17.660 14.636 1.00 30.17 76 PHE A C 1
ATOM 606 O O . PHE A 1 76 ? 19.883 -16.708 14.252 1.00 30.11 76 PHE A O 1
ATOM 614 N N . VAL A 1 77 ? 18.272 -17.539 15.574 1.00 29.37 77 VAL A N 1
ATOM 615 C CA . VAL A 1 77 ? 17.962 -16.236 16.159 1.00 29.14 77 VAL A CA 1
ATOM 616 C C . VAL A 1 77 ? 19.135 -15.467 16.772 1.00 28.97 77 VAL A C 1
ATOM 617 O O . VAL A 1 77 ? 19.231 -14.248 16.616 1.00 28.42 77 VAL A O 1
ATOM 621 N N . LYS A 1 78 ? 20.037 -16.162 17.450 1.00 29.02 78 LYS A N 1
ATOM 622 C CA . LYS A 1 78 ? 21.243 -15.592 18.040 1.00 29.63 78 LYS A CA 1
ATOM 623 C C . LYS A 1 78 ? 22.077 -14.835 17.005 1.00 28.88 78 LYS A C 1
ATOM 624 O O . LYS A 1 78 ? 22.305 -13.637 17.110 1.00 27.96 78 LYS A O 1
ATOM 630 N N . ASP A 1 79 ? 22.557 -15.633 16.065 1.00 29.40 79 ASP A N 1
ATOM 631 C CA . ASP A 1 79 ? 23.418 -15.094 15.026 1.00 30.33 79 ASP A CA 1
ATOM 632 C C . ASP A 1 79 ? 22.723 -14.025 14.179 1.00 29.89 79 ASP A C 1
ATOM 633 O O . ASP A 1 79 ? 23.366 -13.097 13.697 1.00 30.03 79 ASP A O 1
ATOM 638 N N . THR A 1 80 ? 21.414 -14.160 13.979 1.00 29.52 80 THR A N 1
ATOM 639 C CA . THR A 1 80 ? 20.686 -13.165 13.207 1.00 29.06 80 THR A CA 1
ATOM 640 C C . THR A 1 80 ? 20.637 -11.879 14.021 1.00 27.77 80 THR A C 1
ATOM 641 O O . THR A 1 80 ? 20.789 -10.782 13.485 1.00 28.69 80 THR A O 1
ATOM 645 N N . LEU A 1 81 ? 20.441 -12.013 15.327 1.00 26.30 81 LEU A N 1
ATOM 646 C CA . LEU A 1 81 ? 20.400 -10.844 16.193 1.00 25.76 81 LEU A CA 1
ATOM 647 C C . LEU A 1 81 ? 21.732 -10.108 16.147 1.00 26.03 81 LEU A C 1
ATOM 648 O O . LEU A 1 81 ? 21.761 -8.886 16.050 1.00 26.63 81 LEU A O 1
ATOM 653 N N . ILE A 1 82 ? 22.835 -10.852 16.218 1.00 26.20 82 ILE A N 1
ATOM 654 C CA . ILE A 1 82 ? 24.170 -10.256 16.170 1.00 25.88 82 ILE A CA 1
ATOM 655 C C . ILE A 1 82 ? 24.373 -9.550 14.827 1.00 26.49 82 ILE A C 1
ATOM 656 O O . ILE A 1 82 ? 24.926 -8.448 14.772 1.00 26.00 82 ILE A O 1
ATOM 661 N N . GLN A 1 83 ? 23.929 -10.177 13.739 1.00 26.52 83 GLN A N 1
ATOM 662 C CA . GLN A 1 83 ? 24.061 -9.536 12.439 1.00 26.97 83 GLN A CA 1
ATOM 663 C C . GLN A 1 83 ? 23.322 -8.186 12.483 1.00 26.92 83 GLN A C 1
ATOM 664 O O . GLN A 1 83 ? 23.868 -7.160 12.084 1.00 27.17 83 GLN A O 1
ATOM 670 N N . CYS A 1 84 ? 22.089 -8.177 12.989 1.00 26.59 84 CYS A N 1
ATOM 671 C CA . CYS A 1 84 ? 21.350 -6.927 13.074 1.00 26.04 84 CYS A CA 1
ATOM 672 C C . CYS A 1 84 ? 22.199 -5.926 13.855 1.00 26.73 84 CYS A C 1
ATOM 673 O O . CYS A 1 84 ? 22.273 -4.743 13.509 1.00 26.32 84 CYS A O 1
ATOM 676 N N . GLY A 1 85 ? 22.852 -6.421 14.906 1.00 27.67 85 GLY A N 1
ATOM 677 C CA . GLY A 1 85 ? 23.694 -5.565 15.718 1.00 28.73 85 GLY A CA 1
ATOM 678 C C . GLY A 1 85 ? 24.792 -4.868 14.932 1.00 29.39 85 GLY A C 1
ATOM 679 O O . GLY A 1 85 ? 24.966 -3.650 15.038 1.00 29.84 85 GLY A O 1
ATOM 680 N N . GLU A 1 86 ? 25.539 -5.633 14.143 1.00 31.27 86 GLU A N 1
ATOM 681 C CA . GLU A 1 86 ? 26.627 -5.069 13.355 1.00 33.04 86 GLU A CA 1
ATOM 682 C C . GLU A 1 86 ? 26.075 -4.112 12.293 1.00 33.41 86 GLU A C 1
ATOM 683 O O . GLU A 1 86 ? 26.704 -3.098 11.951 1.00 33.94 86 GLU A O 1
ATOM 689 N N . LYS A 1 87 ? 24.883 -4.430 11.795 1.00 32.75 87 LYS A N 1
ATOM 690 C CA . LYS A 1 87 ? 24.238 -3.654 10.738 1.00 32.52 87 LYS A CA 1
ATOM 691 C C . LYS A 1 87 ? 23.746 -2.291 11.240 1.00 32.26 87 LYS A C 1
ATOM 692 O O . LYS A 1 87 ? 23.515 -1.361 10.477 1.00 31.67 87 LYS A O 1
ATOM 698 N N . GLY A 1 88 ? 23.537 -2.207 12.568 1.00 31.65 88 GLY A N 1
ATOM 699 C CA . GLY A 1 88 ? 23.142 -0.928 13.156 1.00 30.26 88 GLY A CA 1
ATOM 700 C C . GLY A 1 88 ? 21.624 -0.809 13.312 1.00 30.73 88 GLY A C 1
ATOM 701 O O . GLY A 1 88 ? 21.048 0.274 13.314 1.00 30.58 88 GLY A O 1
ATOM 702 N N . VAL A 1 89 ? 20.966 -1.977 13.405 1.00 29.73 89 VAL A N 1
ATOM 703 C CA . VAL A 1 89 ? 19.520 -1.971 13.585 1.00 28.75 89 VAL A CA 1
ATOM 704 C C . VAL A 1 89 ? 19.132 -1.443 14.969 1.00 28.96 89 VAL A C 1
ATOM 705 O O . VAL A 1 89 ? 19.754 -1.740 15.979 1.00 29.29 89 VAL A O 1
ATOM 709 N N . LYS A 1 90 ? 18.086 -0.596 14.986 1.00 28.84 90 LYS A N 1
ATOM 710 C CA . LYS A 1 90 ? 17.688 0.011 16.251 1.00 28.61 90 LYS A CA 1
ATOM 711 C C . LYS A 1 90 ? 16.769 -0.904 17.064 1.00 27.22 90 LYS A C 1
ATOM 712 O O . LYS A 1 90 ? 16.964 -1.135 18.251 1.00 27.18 90 LYS A O 1
ATOM 718 N N . GLY A 1 91 ? 15.718 -1.406 16.390 1.00 25.38 91 GLY A N 1
ATOM 719 C CA . GLY A 1 91 ? 14.757 -2.254 17.088 1.00 24.19 91 GLY A CA 1
ATOM 720 C C . GLY A 1 91 ? 14.557 -3.600 16.385 1.00 23.03 91 GLY A C 1
ATOM 721 O O . GLY A 1 91 ? 14.646 -3.726 15.171 1.00 23.19 91 GLY A O 1
ATOM 722 N N . VAL A 1 92 ? 14.315 -4.640 17.209 1.00 22.32 92 VAL A N 1
ATOM 723 C CA . VAL A 1 92 ? 14.092 -5.971 16.652 1.00 20.52 92 VAL A CA 1
ATOM 724 C C . VAL A 1 92 ? 12.838 -6.631 17.242 1.00 20.92 92 VAL A C 1
ATOM 725 O O . VAL A 1 92 ? 12.637 -6.676 18.449 1.00 22.22 92 VAL A O 1
ATOM 729 N N . VAL A 1 93 ? 12.000 -7.150 16.354 1.00 20.87 93 VAL A N 1
ATOM 730 C CA . VAL A 1 93 ? 10.830 -7.889 16.763 1.00 19.88 93 VAL A CA 1
ATOM 731 C C . VAL A 1 93 ? 11.183 -9.338 16.464 1.00 20.80 93 VAL A C 1
ATOM 732 O O . VAL A 1 93 ? 11.453 -9.696 15.304 1.00 20.78 93 VAL A O 1
ATOM 736 N N . ILE A 1 94 ? 11.202 -10.158 17.508 1.00 21.50 94 ILE A N 1
ATOM 737 C CA . ILE A 1 94 ? 11.514 -11.579 17.379 1.00 21.50 94 ILE A CA 1
ATOM 738 C C . ILE A 1 94 ? 10.207 -12.344 17.478 1.00 22.30 94 ILE A C 1
ATOM 739 O O . ILE A 1 94 ? 9.635 -12.485 18.564 1.00 21.80 94 ILE A O 1
ATOM 744 N N . ILE A 1 95 ? 9.734 -12.828 16.336 1.00 23.35 95 ILE A N 1
ATOM 745 C CA . ILE A 1 95 ? 8.488 -13.568 16.281 1.00 24.19 95 ILE A CA 1
ATOM 746 C C . ILE A 1 95 ? 8.704 -14.978 16.791 1.00 24.24 95 ILE A C 1
ATOM 747 O O . ILE A 1 95 ? 7.868 -15.535 17.492 1.00 24.89 95 ILE A O 1
ATOM 752 N N . THR A 1 96 ? 9.853 -15.537 16.451 1.00 25.10 96 THR A N 1
ATOM 753 C CA . THR A 1 96 ? 10.203 -16.896 16.840 1.00 24.93 96 THR A CA 1
ATOM 754 C C . THR A 1 96 ? 10.052 -17.255 18.319 1.00 25.05 96 THR A C 1
ATOM 755 O O . THR A 1 96 ? 10.413 -16.487 19.215 1.00 25.61 96 THR A O 1
ATOM 759 N N . ALA A 1 97 ? 9.521 -18.448 18.544 1.00 25.36 97 ALA A N 1
ATOM 760 C CA . ALA A 1 97 ? 9.339 -19.021 19.870 1.00 26.04 97 ALA A CA 1
ATOM 761 C C . ALA A 1 97 ? 10.434 -20.039 20.191 1.00 27.23 97 ALA A C 1
ATOM 762 O O . ALA A 1 97 ? 11.351 -20.280 19.421 1.00 26.64 97 ALA A O 1
ATOM 764 N N . GLY A 1 98 ? 10.333 -20.616 21.404 1.00 28.48 98 GLY A N 1
ATOM 765 C CA . GLY A 1 98 ? 11.309 -21.620 21.811 1.00 28.72 98 GLY A CA 1
ATOM 766 C C . GLY A 1 98 ? 12.271 -21.070 22.865 1.00 29.67 98 GLY A C 1
ATOM 767 O O . GLY A 1 98 ? 13.354 -21.596 23.102 1.00 30.64 98 GLY A O 1
ATOM 768 N N . PHE A 1 99 ? 11.857 -19.948 23.485 1.00 29.82 99 PHE A N 1
ATOM 769 C CA . PHE A 1 99 ? 12.714 -19.319 24.482 1.00 30.45 99 PHE A CA 1
ATOM 770 C C . PHE A 1 99 ? 12.160 -19.447 25.917 1.00 30.95 99 PHE A C 1
ATOM 771 O O . PHE A 1 99 ? 11.893 -20.533 26.416 1.00 31.31 99 PHE A O 1
ATOM 779 N N . GLY A 1 100 ? 12.024 -18.292 26.598 1.00 31.12 100 GLY A N 1
ATOM 780 C CA . GLY A 1 100 ? 11.750 -18.322 28.040 1.00 32.00 100 GLY A CA 1
ATOM 781 C C . GLY A 1 100 ? 10.392 -18.940 28.392 1.00 32.49 100 GLY A C 1
ATOM 782 O O . GLY A 1 100 ? 10.050 -19.129 29.552 1.00 32.38 100 GLY A O 1
ATOM 783 N N . GLU A 1 101 ? 9.569 -19.331 27.431 1.00 32.42 101 GLU A N 1
ATOM 784 C CA . GLU A 1 101 ? 8.291 -19.950 27.764 1.00 33.35 101 GLU A CA 1
ATOM 785 C C . GLU A 1 101 ? 8.428 -21.464 27.890 1.00 34.40 101 GLU A C 1
ATOM 786 O O . GLU A 1 101 ? 7.532 -22.135 28.403 1.00 34.03 101 GLU A O 1
ATOM 792 N N . THR A 1 102 ? 9.552 -21.996 27.422 1.00 36.15 102 THR A N 1
ATOM 793 C CA . THR A 1 102 ? 9.777 -23.432 27.463 1.00 37.43 102 THR A CA 1
ATOM 794 C C . THR A 1 102 ? 10.543 -23.932 28.686 1.00 38.51 102 THR A C 1
ATOM 795 O O . THR A 1 102 ? 10.667 -25.138 28.881 1.00 38.70 102 THR A O 1
ATOM 799 N N . GLY A 1 103 ? 11.057 -23.021 29.505 1.00 39.45 103 GLY A N 1
ATOM 800 C CA . GLY A 1 103 ? 11.793 -23.453 30.683 1.00 41.32 103 GLY A CA 1
ATOM 801 C C . GLY A 1 103 ? 13.012 -22.627 31.057 1.00 42.60 103 GLY A C 1
ATOM 802 O O . GLY A 1 103 ? 13.282 -21.582 30.463 1.00 42.52 103 GLY A O 1
ATOM 803 N N . GLU A 1 104 ? 13.763 -23.118 32.040 1.00 43.44 104 GLU A N 1
ATOM 804 C CA . GLU A 1 104 ? 14.954 -22.433 32.528 1.00 44.84 104 GLU A CA 1
ATOM 805 C C . GLU A 1 104 ? 16.029 -22.265 31.463 1.00 44.14 104 GLU A C 1
ATOM 806 O O . GLU A 1 104 ? 16.701 -21.239 31.409 1.00 43.86 104 GLU A O 1
ATOM 812 N N . GLU A 1 105 ? 16.192 -23.272 30.615 1.00 43.37 105 GLU A N 1
ATOM 813 C CA . GLU A 1 105 ? 17.190 -23.202 29.558 1.00 42.83 105 GLU A CA 1
ATOM 814 C C . GLU A 1 105 ? 16.781 -22.150 28.519 1.00 41.31 105 GLU A C 1
ATOM 815 O O . GLU A 1 105 ? 17.620 -21.402 28.003 1.00 40.35 105 GLU A O 1
ATOM 821 N N . GLY A 1 106 ? 15.487 -22.087 28.224 1.00 40.04 106 GLY A N 1
ATOM 822 C CA . GLY A 1 106 ? 15.016 -21.105 27.268 1.00 38.63 106 GLY A CA 1
ATOM 823 C C . GLY A 1 106 ? 15.187 -19.708 27.827 1.00 37.57 106 GLY A C 1
ATOM 824 O O . GLY A 1 106 ? 15.480 -18.762 27.087 1.00 37.21 106 GLY A O 1
ATOM 825 N N . LYS A 1 107 ? 15.005 -19.577 29.140 1.00 36.63 107 LYS A N 1
ATOM 826 C CA . LYS A 1 107 ? 15.137 -18.290 29.811 1.00 36.22 107 LYS A CA 1
ATOM 827 C C . LYS A 1 107 ? 16.560 -17.772 29.684 1.00 35.31 107 LYS A C 1
ATOM 828 O O . LYS A 1 107 ? 16.781 -16.604 29.374 1.00 35.56 107 LYS A O 1
ATOM 834 N N . ARG A 1 108 ? 17.525 -18.652 29.923 1.00 34.90 108 ARG A N 1
ATOM 835 C CA . ARG A 1 108 ? 18.932 -18.288 29.840 1.00 34.70 108 ARG A CA 1
ATOM 836 C C . ARG A 1 108 ? 19.287 -17.802 28.444 1.00 33.74 108 ARG A C 1
ATOM 837 O O . ARG A 1 108 ? 19.970 -16.785 28.288 1.00 33.84 108 ARG A O 1
ATOM 845 N N . GLU A 1 109 ? 18.826 -18.516 27.426 1.00 32.58 109 GLU A N 1
ATOM 846 C CA . GLU A 1 109 ? 19.110 -18.107 26.059 1.00 32.02 109 GLU A CA 1
ATOM 847 C C . GLU A 1 109 ? 18.466 -16.748 25.833 1.00 31.02 109 GLU A C 1
ATOM 848 O O . GLU A 1 109 ? 19.035 -15.868 25.182 1.00 30.00 109 GLU A O 1
ATOM 854 N N . GLU A 1 110 ? 17.270 -16.596 26.391 1.00 29.49 110 GLU A N 1
ATOM 855 C CA . GLU A 1 110 ? 16.521 -15.365 26.253 1.00 28.87 110 GLU A CA 1
ATOM 856 C C . GLU A 1 110 ? 17.310 -14.202 26.821 1.00 28.39 110 GLU A C 1
ATOM 857 O O . GLU A 1 110 ? 17.434 -13.160 26.175 1.00 27.19 110 GLU A O 1
ATOM 863 N N . LYS A 1 111 ? 17.857 -14.388 28.020 1.00 28.00 111 LYS A N 1
ATOM 864 C CA . LYS A 1 111 ? 18.649 -13.341 28.658 1.00 29.27 111 LYS A CA 1
ATOM 865 C C . LYS A 1 111 ? 19.854 -12.964 27.811 1.00 28.43 111 LYS A C 1
ATOM 866 O O . LYS A 1 111 ? 20.220 -11.796 27.729 1.00 28.09 111 LYS A O 1
ATOM 872 N N . GLU A 1 112 ? 20.482 -13.967 27.208 1.00 27.99 112 GLU A N 1
ATOM 873 C CA . GLU A 1 112 ? 21.644 -13.741 26.369 1.00 28.28 112 GLU A CA 1
ATOM 874 C C . GLU A 1 112 ? 21.240 -12.889 25.172 1.00 28.79 112 GLU A C 1
ATOM 875 O O . GLU A 1 112 ? 22.010 -12.030 24.742 1.00 29.07 112 GLU A O 1
ATOM 881 N N . LEU A 1 113 ? 20.034 -13.111 24.649 1.00 28.47 113 LEU A N 1
ATOM 882 C CA . LEU A 1 113 ? 19.541 -12.324 23.512 1.00 28.58 113 LEU A CA 1
ATOM 883 C C . LEU A 1 113 ? 19.446 -10.860 23.925 1.00 28.42 113 LEU A C 1
ATOM 884 O O . LEU A 1 113 ? 19.840 -9.973 23.182 1.00 28.74 113 LEU A O 1
ATOM 889 N N . VAL A 1 114 ? 18.925 -10.619 25.123 1.00 28.73 114 VAL A N 1
ATOM 890 C CA . VAL A 1 114 ? 18.776 -9.261 25.635 1.00 28.92 114 VAL A CA 1
ATOM 891 C C . VAL A 1 114 ? 20.149 -8.643 25.878 1.00 30.11 114 VAL A C 1
ATOM 892 O O . VAL A 1 114 ? 20.390 -7.477 25.550 1.00 29.96 114 VAL A O 1
ATOM 896 N N . GLU A 1 115 ? 21.053 -9.442 26.434 1.00 30.99 115 GLU A N 1
ATOM 897 C CA . GLU A 1 115 ? 22.412 -8.993 26.695 1.00 31.61 115 GLU A CA 1
ATOM 898 C C . GLU A 1 115 ? 23.068 -8.553 25.377 1.00 30.95 115 GLU A C 1
ATOM 899 O O . GLU A 1 115 ? 23.754 -7.530 25.317 1.00 30.69 115 GLU A O 1
ATOM 905 N N . ILE A 1 116 ? 22.858 -9.330 24.320 1.00 29.89 116 ILE A N 1
ATOM 906 C CA . ILE A 1 116 ? 23.435 -8.977 23.032 1.00 29.36 116 ILE A CA 1
ATOM 907 C C . ILE A 1 116 ? 22.834 -7.669 22.543 1.00 29.42 116 ILE A C 1
ATOM 908 O O . ILE A 1 116 ? 23.542 -6.805 22.034 1.00 29.18 116 ILE A O 1
ATOM 913 N N . ALA A 1 117 ? 21.526 -7.513 22.711 1.00 30.96 117 ALA A N 1
ATOM 914 C CA . ALA A 1 117 ? 20.870 -6.293 22.263 1.00 32.51 117 ALA A CA 1
ATOM 915 C C . ALA A 1 117 ? 21.441 -5.074 22.960 1.00 33.57 117 ALA A C 1
ATOM 916 O O . ALA A 1 117 ? 21.778 -4.096 22.310 1.00 32.70 117 ALA A O 1
ATOM 918 N N . HIS A 1 118 ? 21.550 -5.132 24.282 1.00 35.11 118 HIS A N 1
ATOM 919 C CA . HIS A 1 118 ? 22.074 -4.001 25.040 1.00 37.87 118 HIS A CA 1
ATOM 920 C C . HIS A 1 118 ? 23.482 -3.614 24.593 1.00 38.85 118 HIS A C 1
ATOM 921 O O . HIS A 1 118 ? 23.841 -2.436 24.602 1.00 39.26 118 HIS A O 1
ATOM 928 N N . LYS A 1 119 ? 24.274 -4.602 24.195 1.00 38.92 119 LYS A N 1
ATOM 929 C CA . LYS A 1 119 ? 25.627 -4.344 23.732 1.00 39.65 119 LYS A CA 1
ATOM 930 C C . LYS A 1 119 ? 25.630 -3.502 22.458 1.00 39.99 119 LYS A C 1
ATOM 931 O O . LYS A 1 119 ? 26.449 -2.594 22.307 1.00 39.84 119 LYS A O 1
ATOM 937 N N . TYR A 1 120 ? 24.726 -3.822 21.535 1.00 39.08 120 TYR A N 1
ATOM 938 C CA . TYR A 1 120 ? 24.652 -3.099 20.272 1.00 38.62 120 TYR A CA 1
ATOM 939 C C . TYR A 1 120 ? 23.737 -1.892 20.341 1.00 38.35 120 TYR A C 1
ATOM 940 O O . TYR A 1 120 ? 23.586 -1.163 19.362 1.00 38.82 120 TYR A O 1
ATOM 949 N N . GLY A 1 121 ? 23.138 -1.672 21.507 1.00 37.80 121 GLY A N 1
ATOM 950 C CA . GLY A 1 121 ? 22.187 -0.560 21.635 1.00 36.68 121 GLY A CA 1
ATOM 951 C C . GLY A 1 121 ? 20.846 -0.848 20.944 1.00 35.97 121 GLY A C 1
ATOM 952 O O . GLY A 1 121 ? 20.156 0.034 20.450 1.00 35.94 121 GLY A O 1
A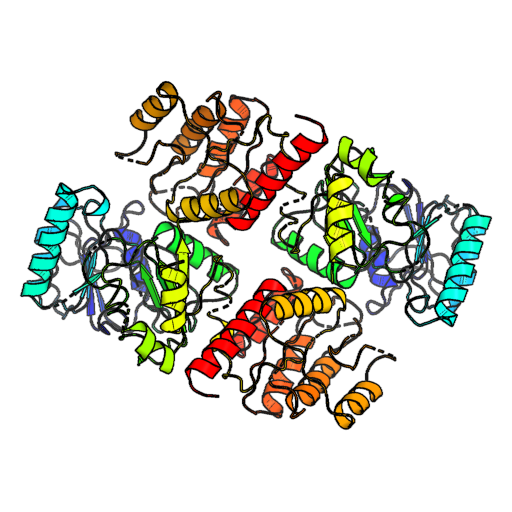TOM 961 N N . ARG A 1 123 ? 16.898 -2.548 20.913 1.00 31.67 123 ARG A N 1
ATOM 962 C CA . ARG A 1 123 ? 15.778 -2.961 21.753 1.00 29.83 123 ARG A CA 1
ATOM 963 C C . ARG A 1 123 ? 15.010 -4.129 21.126 1.00 29.50 123 ARG A C 1
ATOM 964 O O . ARG A 1 123 ? 14.821 -4.209 19.920 1.00 28.76 123 ARG A O 1
ATOM 972 N N . ILE A 1 124 ? 14.590 -5.076 21.987 1.00 27.81 124 ILE A N 1
ATOM 973 C CA . ILE A 1 124 ? 13.919 -6.260 21.460 1.00 27.25 124 ILE A CA 1
ATOM 974 C C . ILE A 1 124 ? 12.488 -6.408 21.974 1.00 26.91 124 ILE A C 1
ATOM 975 O O . ILE A 1 124 ? 12.205 -6.329 23.164 1.00 26.30 124 ILE A O 1
ATOM 980 N N . ILE A 1 125 ? 11.561 -6.588 21.018 1.00 25.18 125 ILE A N 1
ATOM 981 C CA . ILE A 1 125 ? 10.214 -6.973 21.417 1.00 25.50 125 ILE A CA 1
ATOM 982 C C . ILE A 1 125 ? 9.977 -8.469 21.208 1.00 25.52 125 ILE A C 1
ATOM 983 O O . ILE A 1 125 ? 10.235 -9.023 20.147 1.00 25.98 125 ILE A O 1
ATOM 988 N N . GLY A 1 126 ? 9.505 -9.129 22.281 1.00 26.19 126 GLY A N 1
ATOM 989 C CA . GLY A 1 126 ? 9.393 -10.582 22.246 1.00 26.13 126 GLY A CA 1
ATOM 990 C C . GLY A 1 126 ? 10.435 -11.218 23.170 1.00 26.59 126 GLY A C 1
ATOM 991 O O . GLY A 1 126 ? 10.814 -10.664 24.194 1.00 26.81 126 GLY A O 1
ATOM 992 N N . PRO A 1 127 ? 10.874 -12.437 22.808 1.00 26.35 127 PRO A N 1
ATOM 993 C CA . PRO A 1 127 ? 10.417 -13.135 21.612 1.00 25.77 127 PRO A CA 1
ATOM 994 C C . PRO A 1 127 ? 9.044 -13.783 21.818 1.00 25.34 127 PRO A C 1
ATOM 995 O O . PRO A 1 127 ? 8.262 -13.403 22.681 1.00 23.25 127 PRO A O 1
ATOM 999 N N . ASN A 1 128 ? 8.749 -14.775 20.956 1.00 25.95 128 ASN A N 1
ATOM 1000 C CA . ASN A 1 128 ? 7.438 -15.411 21.001 1.00 26.57 128 ASN A CA 1
ATOM 1001 C C . ASN A 1 128 ? 6.311 -14.375 21.003 1.00 27.16 128 ASN A C 1
ATOM 1002 O O . ASN A 1 128 ? 5.486 -14.307 21.903 1.00 28.53 128 ASN A O 1
ATOM 1007 N N . CYS A 1 129 ? 6.329 -13.518 19.966 1.00 26.92 129 CYS A N 1
ATOM 1008 C CA . CYS A 1 129 ? 5.292 -12.501 19.842 1.00 26.62 129 CYS A CA 1
ATOM 1009 C C . CYS A 1 129 ? 4.622 -12.578 18.469 1.00 26.14 129 CYS A C 1
ATOM 1010 O O . CYS A 1 129 ? 5.106 -13.218 17.545 1.00 25.87 129 CYS A O 1
ATOM 1013 N N . VAL A 1 130 ? 3.446 -11.932 18.365 1.00 25.24 130 VAL A N 1
ATOM 1014 C CA . VAL A 1 130 ? 2.770 -11.901 17.072 1.00 24.37 130 VAL A CA 1
ATOM 1015 C C . VAL A 1 130 ? 3.230 -10.713 16.225 1.00 25.14 130 VAL A C 1
ATOM 1016 O O . VAL A 1 130 ? 2.996 -10.637 15.026 1.00 25.20 130 VAL A O 1
ATOM 1020 N N . GLY A 1 131 ? 3.873 -9.743 16.902 1.00 25.99 131 GLY A N 1
ATOM 1021 C CA . GLY A 1 131 ? 4.395 -8.588 16.181 1.00 25.50 131 GLY A CA 1
ATOM 1022 C C . GLY A 1 131 ? 3.737 -7.285 16.640 1.00 25.69 131 GLY A C 1
ATOM 1023 O O . GLY A 1 131 ? 3.102 -7.212 17.684 1.00 25.90 131 GLY A O 1
ATOM 1024 N N . ILE A 1 132 ? 3.916 -6.260 15.805 1.00 24.94 132 ILE A N 1
ATOM 1025 C CA . ILE A 1 132 ? 3.398 -4.909 16.040 1.00 25.11 132 ILE A CA 1
ATOM 1026 C C . ILE A 1 132 ? 2.728 -4.305 14.785 1.00 24.50 132 ILE A C 1
ATOM 1027 O O . ILE A 1 132 ? 2.987 -4.712 13.659 1.00 23.75 132 ILE A O 1
ATOM 1040 N N . ASN A 1 134 ? 1.290 -0.344 13.032 1.00 25.68 134 ASN A N 1
ATOM 1041 C CA . ASN A 1 134 ? 0.942 1.073 13.025 1.00 25.81 134 ASN A CA 1
ATOM 1042 C C . ASN A 1 134 ? -0.026 1.371 11.883 1.00 27.08 134 ASN A C 1
ATOM 1043 O O . ASN A 1 134 ? 0.364 1.688 10.765 1.00 27.81 134 ASN A O 1
ATOM 1048 N N . THR A 1 135 ? -1.325 1.212 12.188 1.00 27.78 135 THR A N 1
ATOM 1049 C CA . THR A 1 135 ? -2.341 1.347 11.154 1.00 28.74 135 THR A CA 1
ATOM 1050 C C . THR A 1 135 ? -2.289 2.721 10.486 1.00 29.76 135 THR A C 1
ATOM 1051 O O . THR A 1 135 ? -2.660 2.888 9.335 1.00 30.21 135 THR A O 1
ATOM 1055 N N . HIS A 1 136 ? -1.834 3.726 11.257 1.00 30.71 136 HIS A N 1
ATOM 1056 C CA . HIS A 1 136 ? -1.808 5.084 10.720 1.00 31.89 136 HIS A CA 1
ATOM 1057 C C . HIS A 1 136 ? -0.953 5.201 9.452 1.00 31.56 136 HIS A C 1
ATOM 1058 O O . HIS A 1 136 ? -1.176 6.038 8.584 1.00 30.95 136 HIS A O 1
ATOM 1065 N N . VAL A 1 137 ? 0.090 4.352 9.391 1.00 31.03 137 VAL A N 1
ATOM 1066 C CA . VAL A 1 137 ? 0.950 4.355 8.212 1.00 30.05 137 VAL A CA 1
ATOM 1067 C C . VAL A 1 137 ? 1.014 2.971 7.557 1.00 30.05 137 VAL A C 1
ATOM 1068 O O . VAL A 1 137 ? 2.008 2.584 6.956 1.00 30.78 137 VAL A O 1
ATOM 1072 N N . ASP A 1 138 ? -0.079 2.211 7.640 1.00 29.96 138 ASP A N 1
ATOM 1073 C CA . ASP A 1 138 ? -0.185 0.897 7.020 1.00 30.54 138 ASP A CA 1
ATOM 1074 C C . ASP A 1 138 ? 0.997 -0.029 7.332 1.00 30.21 138 ASP A C 1
ATOM 1075 O O . ASP A 1 138 ? 1.495 -0.743 6.449 1.00 30.84 138 ASP A O 1
ATOM 1080 N N . LEU A 1 139 ? 1.441 -0.016 8.585 1.00 28.75 139 LEU A N 1
ATOM 1081 C CA . LEU A 1 139 ? 2.550 -0.859 9.021 1.00 27.32 139 LEU A CA 1
ATOM 1082 C C . LEU A 1 139 ? 1.996 -2.056 9.794 1.00 26.76 139 LEU A C 1
ATOM 1083 O O . LEU A 1 139 ? 1.445 -1.898 10.879 1.00 25.56 139 LEU A O 1
ATOM 1088 N N . ASN A 1 140 ? 2.137 -3.249 9.224 1.00 26.05 140 ASN A N 1
ATOM 1089 C CA . ASN A 1 140 ? 1.658 -4.462 9.863 1.00 25.70 140 ASN A CA 1
ATOM 1090 C C . ASN A 1 140 ? 2.764 -5.513 9.882 1.00 25.45 140 ASN A C 1
ATOM 1091 O O . ASN A 1 140 ? 2.791 -6.423 9.054 1.00 25.24 140 ASN A O 1
ATOM 1096 N N . ALA A 1 141 ? 3.685 -5.355 10.832 1.00 24.22 141 ALA A N 1
ATOM 1097 C CA . ALA A 1 141 ? 4.804 -6.269 11.025 1.00 22.64 141 ALA A CA 1
ATOM 1098 C C . ALA A 1 141 ? 4.301 -7.440 11.884 1.00 23.19 141 ALA A C 1
ATOM 1099 O O . ALA A 1 141 ? 4.731 -7.634 13.035 1.00 23.48 141 ALA A O 1
ATOM 1101 N N . THR A 1 142 ? 3.387 -8.212 11.306 1.00 22.44 142 THR A N 1
ATOM 1102 C CA . THR A 1 142 ? 2.776 -9.353 11.972 1.00 24.14 142 THR A CA 1
ATOM 1103 C C . THR A 1 142 ? 2.460 -10.439 10.949 1.00 25.37 142 THR A C 1
ATOM 1104 O O . THR A 1 142 ? 2.609 -10.223 9.737 1.00 24.77 142 THR A O 1
ATOM 1108 N N . PHE A 1 143 ? 2.025 -11.608 11.428 1.00 25.52 143 PHE A N 1
ATOM 1109 C CA . PHE A 1 143 ? 1.642 -12.676 10.522 1.00 24.21 143 PHE A CA 1
ATOM 1110 C C . PHE A 1 143 ? 0.124 -12.858 10.536 1.00 23.75 143 PHE A C 1
ATOM 1111 O O . PHE A 1 143 ? -0.395 -13.921 10.212 1.00 25.04 143 PHE A O 1
ATOM 1119 N N . ILE A 1 144 ? -0.588 -11.799 10.900 1.00 23.33 144 ILE A N 1
ATOM 1120 C CA . ILE A 1 144 ? -2.052 -11.824 10.912 1.00 23.02 144 ILE A CA 1
ATOM 1121 C C . ILE A 1 144 ? -2.583 -10.584 10.190 1.00 23.34 144 ILE A C 1
ATOM 1122 O O . ILE A 1 144 ? -1.844 -9.637 9.952 1.00 23.35 144 ILE A O 1
ATOM 1127 N N . THR A 1 145 ? -3.857 -10.586 9.823 1.00 25.03 145 THR A N 1
ATOM 1128 C CA . THR A 1 145 ? -4.419 -9.439 9.113 1.00 25.99 145 THR A CA 1
ATOM 1129 C C . THR A 1 145 ? -4.361 -8.157 9.963 1.00 25.78 145 THR A C 1
ATOM 1130 O O . THR A 1 145 ? -4.478 -8.206 11.189 1.00 24.59 145 THR A O 1
ATOM 1134 N N . VAL A 1 146 ? -4.175 -7.013 9.308 1.00 25.99 146 VAL A N 1
ATOM 1135 C CA . VAL A 1 146 ? -4.081 -5.730 10.000 1.00 26.11 146 VAL A CA 1
ATOM 1136 C C . VAL A 1 146 ? -5.432 -5.271 10.570 1.00 27.11 146 VAL A C 1
ATOM 1137 O O . VAL A 1 146 ? -6.485 -5.477 9.972 1.00 27.73 146 VAL A O 1
ATOM 1141 N N . ALA A 1 147 ? -5.404 -4.661 11.742 1.00 27.19 147 ALA A N 1
ATOM 1142 C CA . ALA A 1 147 ? -6.637 -4.191 12.343 1.00 29.14 147 ALA A CA 1
ATOM 1143 C C . ALA A 1 147 ? -7.078 -2.942 11.582 1.00 29.57 147 ALA A C 1
ATOM 1144 O O . ALA A 1 147 ? -6.292 -2.358 10.824 1.00 29.32 147 ALA A O 1
ATOM 1146 N N . LYS A 1 148 ? -8.329 -2.536 11.763 1.00 31.06 148 LYS A N 1
ATOM 1147 C CA . LYS A 1 148 ? -8.797 -1.325 11.105 1.00 32.07 148 LYS A CA 1
ATOM 1148 C C . LYS A 1 148 ? -8.115 -0.132 11.757 1.00 32.63 148 LYS A C 1
ATOM 1149 O O . LYS A 1 148 ? -7.593 -0.233 12.865 1.00 32.82 148 LYS A O 1
ATOM 1155 N N . LYS A 1 149 ? -8.128 0.997 11.065 1.00 32.17 149 LYS A N 1
ATOM 1156 C CA . LYS A 1 149 ? -7.509 2.218 11.584 1.00 32.91 149 LYS A CA 1
ATOM 1157 C C . LYS A 1 149 ? -8.277 2.755 12.797 1.00 31.91 149 LYS A C 1
ATOM 1158 O O . LYS A 1 149 ? -9.494 2.687 12.876 1.00 32.21 149 LYS A O 1
ATOM 1164 N N . GLY A 1 150 ? -7.513 3.263 13.790 1.00 30.93 150 GLY A N 1
ATOM 1165 C CA . GLY A 1 150 ? -8.158 3.761 15.001 1.00 29.95 150 GLY A CA 1
ATOM 1166 C C . GLY A 1 150 ? -7.177 4.502 15.915 1.00 30.21 150 GLY A C 1
ATOM 1167 O O . GLY A 1 150 ? -6.010 4.702 15.609 1.00 30.45 150 GLY A O 1
ATOM 1168 N N . ASN A 1 151 ? -7.711 4.949 17.072 1.00 29.06 151 ASN A N 1
ATOM 1169 C CA . ASN A 1 151 ? -6.897 5.752 17.979 1.00 29.21 151 ASN A CA 1
ATOM 1170 C C . ASN A 1 151 ? -6.691 5.084 19.349 1.00 28.81 151 ASN A C 1
ATOM 1171 O O . ASN A 1 151 ? -6.312 5.721 20.327 1.00 29.97 151 ASN A O 1
ATOM 1176 N N . VAL A 1 152 ? -7.003 3.769 19.416 1.00 27.51 152 VAL A N 1
ATOM 1177 C CA . VAL A 1 152 ? -6.682 3.016 20.622 1.00 26.33 152 VAL A CA 1
ATOM 1178 C C . VAL A 1 152 ? -5.415 2.166 20.448 1.00 26.18 152 VAL A C 1
ATOM 1179 O O . VAL A 1 152 ? -5.308 1.342 19.552 1.00 26.13 152 VAL A O 1
ATOM 1183 N N . ALA A 1 153 ? -4.409 2.371 21.287 1.00 24.58 153 ALA A N 1
ATOM 1184 C CA . ALA A 1 153 ? -3.180 1.599 21.198 1.00 24.33 153 ALA A CA 1
ATOM 1185 C C . ALA A 1 153 ? -3.415 0.366 22.059 1.00 24.33 153 ALA A C 1
ATOM 1186 O O . ALA A 1 153 ? -3.722 0.482 23.247 1.00 25.05 153 ALA A O 1
ATOM 1188 N N . PHE A 1 154 ? -3.271 -0.813 21.472 1.00 24.00 154 PHE A N 1
ATOM 1189 C CA . PHE A 1 154 ? -3.520 -2.041 22.216 1.00 23.80 154 PHE A CA 1
ATOM 1190 C C . PHE A 1 154 ? -2.262 -2.876 22.433 1.00 24.10 154 PHE A C 1
ATOM 1191 O O . PHE A 1 154 ? -1.579 -3.247 21.479 1.00 23.02 154 PHE A O 1
ATOM 1199 N N . ILE A 1 155 ? -1.951 -3.135 23.700 1.00 24.46 155 ILE A N 1
ATOM 1200 C CA . ILE A 1 155 ? -0.792 -3.943 24.078 1.00 24.17 155 ILE A CA 1
ATOM 1201 C C . ILE A 1 155 ? -1.279 -5.243 24.710 1.00 24.52 155 ILE A C 1
ATOM 1202 O O . ILE A 1 155 ? -1.938 -5.243 25.754 1.00 24.71 155 ILE A O 1
ATOM 1207 N N . SER A 1 156 ? -0.950 -6.358 24.084 1.00 25.30 156 SER A N 1
ATOM 1208 C CA . SER A 1 156 ? -1.392 -7.624 24.626 1.00 26.62 156 SER A CA 1
ATOM 1209 C C . SER A 1 156 ? -0.266 -8.588 24.954 1.00 26.55 156 SER A C 1
ATOM 1210 O O . SER A 1 156 ? 0.637 -8.817 24.147 1.00 26.82 156 SER A O 1
ATOM 1213 N N . GLN A 1 157 ? -0.335 -9.149 26.156 1.00 25.98 157 GLN A N 1
ATOM 1214 C CA . GLN A 1 157 ? 0.664 -10.097 26.603 1.00 25.17 157 GLN A CA 1
ATOM 1215 C C . GLN A 1 157 ? 0.296 -11.492 26.091 1.00 24.58 157 GLN A C 1
ATOM 1216 O O . GLN A 1 157 ? 1.023 -12.444 26.295 1.00 25.61 157 GLN A O 1
ATOM 1222 N N . SER A 1 158 ? -0.842 -11.597 25.417 1.00 24.32 158 SER A N 1
ATOM 1223 C CA . SER A 1 158 ? -1.287 -12.855 24.837 1.00 24.03 158 SER A CA 1
ATOM 1224 C C . SER A 1 158 ? -1.463 -12.649 23.330 1.00 24.79 158 SER A C 1
ATOM 1225 O O . SER A 1 158 ? -2.322 -11.874 22.889 1.00 24.81 158 SER A O 1
ATOM 1228 N N . GLY A 1 159 ? -0.639 -13.334 22.545 1.00 24.69 159 GLY A N 1
ATOM 1229 C CA . GLY A 1 159 ? -0.711 -13.208 21.102 1.00 23.44 159 GLY A CA 1
ATOM 1230 C C . GLY A 1 159 ? -1.972 -13.781 20.484 1.00 24.57 159 GLY A C 1
ATOM 1231 O O . GLY A 1 159 ? -2.500 -13.209 19.528 1.00 25.35 159 GLY A O 1
ATOM 1232 N N . ALA A 1 160 ? -2.453 -14.904 21.010 1.00 23.87 160 ALA A N 1
ATOM 1233 C CA . ALA A 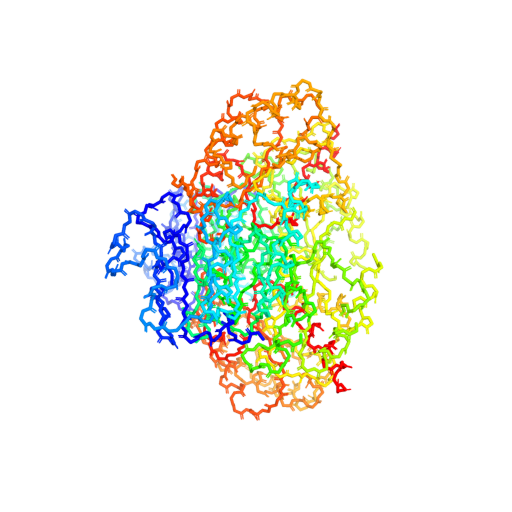1 160 ? -3.656 -15.538 20.473 1.00 24.78 160 ALA A CA 1
ATOM 1234 C C . ALA A 1 160 ? -4.861 -14.650 20.747 1.00 25.07 160 ALA A C 1
ATOM 1235 O O . ALA A 1 160 ? -5.725 -14.474 19.888 1.00 25.12 160 ALA A O 1
ATOM 1237 N N . LEU A 1 161 ? -4.926 -14.096 21.954 1.00 24.40 161 LEU A N 1
ATOM 1238 C CA . LEU A 1 161 ? -6.023 -13.199 22.281 1.00 24.75 161 LEU A CA 1
ATOM 1239 C C . LEU A 1 161 ? -5.896 -11.961 21.386 1.00 23.65 161 LEU A C 1
ATOM 1240 O O . LEU A 1 161 ? -6.887 -11.433 20.901 1.00 23.63 161 LEU A O 1
ATOM 1245 N N . GLY A 1 162 ? -4.672 -11.500 21.179 1.00 23.31 162 GLY A N 1
ATOM 1246 C CA . GLY A 1 162 ? -4.461 -10.353 20.317 1.00 25.10 162 GLY A CA 1
ATOM 1247 C C . GLY A 1 162 ? -5.094 -10.561 18.944 1.00 24.77 162 GLY A C 1
ATOM 1248 O O . GLY A 1 162 ? -5.911 -9.759 18.506 1.00 26.53 162 GLY A O 1
ATOM 1249 N N . ALA A 1 163 ? -4.733 -11.641 18.262 1.00 23.94 163 ALA A N 1
ATOM 1250 C CA . ALA A 1 163 ? -5.304 -11.925 16.949 1.00 23.56 163 ALA A CA 1
ATOM 1251 C C . ALA A 1 163 ? -6.833 -12.005 16.981 1.00 23.39 163 ALA A C 1
ATOM 1252 O O . ALA A 1 163 ? -7.522 -11.433 16.126 1.00 23.31 163 ALA A O 1
ATOM 1254 N N . GLY A 1 164 ? -7.362 -12.719 17.969 1.00 22.65 164 GLY A N 1
ATOM 1255 C CA . GLY A 1 164 ? -8.797 -12.873 18.077 1.00 22.58 164 GLY A CA 1
ATOM 1256 C C . GLY A 1 164 ? -9.532 -11.559 18.266 1.00 22.68 164 GLY A C 1
ATOM 1257 O O . GLY A 1 164 ? -10.650 -11.389 17.786 1.00 24.34 164 GLY A O 1
ATOM 1258 N N . ILE A 1 165 ? -8.908 -10.636 18.980 1.00 22.81 165 ILE A N 1
ATOM 1259 C CA . ILE A 1 165 ? -9.508 -9.340 19.225 1.00 22.79 165 ILE A CA 1
ATOM 1260 C C . ILE A 1 165 ? -9.436 -8.521 17.932 1.00 23.16 165 ILE A C 1
ATOM 1261 O O . ILE A 1 165 ? -10.388 -7.848 17.570 1.00 23.65 165 ILE A O 1
ATOM 1266 N N . VAL A 1 166 ? -8.319 -8.610 17.218 1.00 23.36 166 VAL A N 1
ATOM 1267 C CA . VAL A 1 166 ? -8.191 -7.897 15.954 1.00 22.92 166 VAL A CA 1
ATOM 1268 C C . VAL A 1 166 ? -9.328 -8.333 15.027 1.00 23.00 166 VAL A C 1
ATOM 1269 O O . VAL A 1 166 ? -10.009 -7.494 14.434 1.00 22.67 166 VAL A O 1
ATOM 1273 N N . TYR A 1 167 ? -9.562 -9.637 14.918 1.00 23.41 167 TYR A N 1
ATOM 1274 C CA . TYR A 1 167 ? -10.642 -10.125 14.060 1.00 24.35 167 TYR A CA 1
ATOM 1275 C C . TYR A 1 167 ? -11.971 -9.636 14.581 1.00 24.93 167 TYR A C 1
ATOM 1276 O O . TYR A 1 167 ? -12.874 -9.321 13.807 1.00 26.32 167 TYR A O 1
ATOM 1285 N N . LYS A 1 168 ? -12.096 -9.586 15.904 1.00 25.16 168 LYS A N 1
ATOM 1286 C CA . LYS A 1 168 ? -13.326 -9.134 16.521 1.00 24.74 168 LYS A CA 1
ATOM 1287 C C . LYS A 1 168 ? -13.640 -7.706 16.121 1.00 25.42 168 LYS A C 1
ATOM 1288 O O . LYS A 1 168 ? -14.700 -7.427 15.572 1.00 24.85 168 LYS A O 1
ATOM 1294 N N . THR A 1 169 ? -12.708 -6.802 16.410 1.00 26.49 169 THR A N 1
ATOM 1295 C CA . THR A 1 169 ? -12.864 -5.381 16.105 1.00 27.52 169 THR A CA 1
ATOM 1296 C C . THR A 1 169 ? -13.096 -5.079 14.626 1.00 27.94 169 THR A C 1
ATOM 1297 O O . THR A 1 169 ? -13.843 -4.165 14.286 1.00 29.88 169 THR A O 1
ATOM 1301 N N . ILE A 1 170 ? -12.446 -5.845 13.757 1.00 28.20 170 ILE A N 1
ATOM 1302 C CA . ILE A 1 170 ? -12.572 -5.665 12.322 1.00 28.18 170 ILE A CA 1
ATOM 1303 C C . ILE A 1 170 ? -14.033 -5.774 11.932 1.00 28.82 170 ILE A C 1
ATOM 1304 O O . ILE A 1 170 ? -14.582 -4.876 11.284 1.00 29.43 170 ILE A O 1
ATOM 1309 N N . LYS A 1 171 ? -14.668 -6.868 12.334 1.00 30.04 171 LYS A N 1
ATOM 1310 C CA . LYS A 1 171 ? -16.074 -7.060 12.024 1.00 31.35 171 LYS A CA 1
ATOM 1311 C C . LYS A 1 171 ? -16.967 -6.040 12.734 1.00 32.40 171 LYS A C 1
ATOM 1312 O O . LYS A 1 171 ? -18.002 -5.634 12.195 1.00 32.07 171 LYS A O 1
ATOM 1318 N N . GLU A 1 172 ? -16.570 -5.633 13.940 1.00 33.01 172 GLU A N 1
ATOM 1319 C CA . GLU A 1 172 ? -17.353 -4.674 14.724 1.00 34.27 172 GLU A CA 1
ATOM 1320 C C . GLU A 1 172 ? -17.029 -3.249 14.316 1.00 34.47 172 GLU A C 1
ATOM 1321 O O . GLU A 1 172 ? -17.527 -2.290 14.906 1.00 34.15 172 GLU A O 1
ATOM 1327 N N . ASP A 1 173 ? -16.168 -3.120 13.318 1.00 34.27 173 ASP A N 1
ATOM 1328 C CA . ASP A 1 173 ? -15.777 -1.822 12.797 1.00 34.58 173 ASP A CA 1
ATOM 1329 C C . ASP A 1 173 ? -15.114 -0.879 13.794 1.00 33.49 173 ASP A C 1
ATOM 1330 O O . ASP A 1 173 ? -15.447 0.301 13.857 1.00 32.64 173 ASP A O 1
ATOM 1335 N N . ILE A 1 174 ? -14.210 -1.401 14.604 1.00 32.23 174 ILE A N 1
ATOM 1336 C CA . ILE A 1 174 ? -13.467 -0.549 15.508 1.00 31.04 174 ILE A CA 1
ATOM 1337 C C . ILE A 1 174 ? -12.017 -0.889 15.227 1.00 29.78 174 ILE A C 1
ATOM 1338 O O . ILE A 1 174 ? -11.696 -2.029 14.925 1.00 29.77 174 ILE A O 1
ATOM 1343 N N . GLY A 1 175 ? -11.150 0.112 15.266 1.00 29.32 175 GLY A N 1
ATOM 1344 C CA . GLY A 1 175 ? -9.756 -0.138 14.974 1.00 28.29 175 GLY A CA 1
ATOM 1345 C C . GLY A 1 175 ? -8.795 0.331 16.047 1.00 27.50 175 GLY A C 1
ATOM 1346 O O . GLY A 1 175 ? -9.183 0.867 17.084 1.00 27.60 175 GLY A O 1
ATOM 1347 N N . PHE A 1 176 ? -7.519 0.123 15.779 1.00 26.36 176 PHE A N 1
ATOM 1348 C CA . PHE A 1 176 ? -6.475 0.508 16.706 1.00 25.22 176 PHE A CA 1
ATOM 1349 C C . PHE A 1 176 ? -5.499 1.401 15.981 1.00 24.70 176 PHE A C 1
ATOM 1350 O O . PHE A 1 176 ? -5.331 1.289 14.765 1.00 25.52 176 PHE A O 1
ATOM 1358 N N . SER A 1 177 ? -4.860 2.288 16.726 1.00 24.20 177 SER A N 1
ATOM 1359 C CA . SER A 1 177 ? -3.842 3.151 16.155 1.00 22.93 177 SER A CA 1
ATOM 1360 C C . SER A 1 177 ? -2.608 2.257 16.069 1.00 23.40 177 SER A C 1
ATOM 1361 O O . SER A 1 177 ? -1.999 2.096 15.005 1.00 23.07 177 SER A O 1
ATOM 1364 N N . LYS A 1 178 ? -2.255 1.643 17.197 1.00 22.89 178 LYS A N 1
ATOM 1365 C CA . LYS A 1 178 ? -1.095 0.756 17.231 1.00 23.96 178 LYS A CA 1
ATOM 1366 C C . LYS A 1 178 ? -1.429 -0.539 17.952 1.00 23.76 178 LYS A C 1
ATOM 1367 O O . LYS A 1 178 ? -2.324 -0.578 18.793 1.00 24.70 178 LYS A O 1
ATOM 1373 N N . PHE A 1 179 ? -0.712 -1.596 17.593 1.00 23.50 179 PHE A N 1
ATOM 1374 C CA . PHE A 1 179 ? -0.880 -2.918 18.181 1.00 24.00 179 PHE A CA 1
ATOM 1375 C C . PHE A 1 179 ? 0.470 -3.535 18.534 1.00 24.19 179 PHE A C 1
ATOM 1376 O O . PHE A 1 179 ? 1.399 -3.580 17.736 1.00 24.45 179 PHE A O 1
ATOM 1384 N N . ILE A 1 180 ? 0.576 -3.983 19.795 1.00 24.11 180 ILE A N 1
ATOM 1385 C CA . ILE A 1 180 ? 1.842 -4.539 20.233 1.00 24.74 180 ILE A CA 1
ATOM 1386 C C . ILE A 1 180 ? 1.668 -5.856 20.982 1.00 23.95 180 ILE A C 1
ATOM 1387 O O . ILE A 1 180 ? 1.203 -5.917 22.113 1.00 23.83 180 ILE A O 1
ATOM 1392 N N . SER A 1 181 ? 2.016 -6.944 20.279 1.00 24.28 181 SER A N 1
ATOM 1393 C CA . SER A 1 181 ? 2.214 -8.205 20.973 1.00 23.79 181 SER A CA 1
ATOM 1394 C C . SER A 1 181 ? 3.641 -8.271 21.525 1.00 23.66 181 SER A C 1
ATOM 1395 O O . SER A 1 181 ? 4.619 -8.150 20.802 1.00 23.87 181 SER A O 1
ATOM 1398 N N . VAL A 1 182 ? 3.743 -8.401 22.860 1.00 23.86 182 VAL A N 1
ATOM 1399 C CA . VAL A 1 182 ? 5.063 -8.397 23.483 1.00 24.43 182 VAL A CA 1
ATOM 1400 C C . VAL A 1 182 ? 5.584 -9.815 23.703 1.00 24.78 182 VAL A C 1
ATOM 1401 O O . VAL A 1 182 ? 6.745 -10.050 24.011 1.00 26.08 182 VAL A O 1
ATOM 1405 N N . GLY A 1 183 ? 4.651 -10.775 23.567 1.00 25.03 183 GLY A N 1
ATOM 1406 C CA . GLY A 1 183 ? 5.021 -12.167 23.782 1.00 24.67 183 GLY A CA 1
ATOM 1407 C C . GLY A 1 183 ? 5.770 -12.339 25.099 1.00 25.63 183 GLY A C 1
ATOM 1408 O O . GLY A 1 183 ? 5.298 -11.970 26.167 1.00 25.33 183 GLY A O 1
ATOM 1409 N N . ASN A 1 184 ? 6.961 -12.939 25.158 1.00 26.12 184 ASN A N 1
ATOM 1410 C CA . ASN A 1 184 ? 7.660 -13.172 26.416 1.00 26.52 184 ASN A CA 1
ATOM 1411 C C . ASN A 1 184 ? 8.050 -11.876 27.128 1.00 27.26 184 ASN A C 1
ATOM 1412 O O . ASN A 1 184 ? 8.410 -11.906 28.301 1.00 27.02 184 ASN A O 1
ATOM 1425 N N . ALA A 1 186 ? 10.686 -9.878 26.958 1.00 28.72 186 ALA A N 1
ATOM 1426 C CA . ALA A 1 186 ? 12.000 -9.974 27.584 1.00 29.25 186 ALA A CA 1
ATOM 1427 C C . ALA A 1 186 ? 12.644 -8.600 27.783 1.00 29.82 186 ALA A C 1
ATOM 1428 O O . ALA A 1 186 ? 13.266 -8.310 28.798 1.00 31.70 186 ALA A O 1
ATOM 1430 N N . ASP A 1 187 ? 12.515 -7.751 26.746 1.00 28.48 187 ASP A N 1
ATOM 1431 C CA . ASP A 1 187 ? 13.149 -6.439 26.807 1.00 28.42 187 ASP A CA 1
ATOM 1432 C C . ASP A 1 187 ? 12.121 -5.320 27.010 1.00 28.51 187 ASP A C 1
ATOM 1433 O O . ASP A 1 187 ? 11.741 -4.975 28.121 1.00 28.97 187 ASP A O 1
ATOM 1438 N N . VAL A 1 188 ? 11.708 -4.712 25.880 1.00 27.27 188 VAL A N 1
ATOM 1439 C CA . VAL A 1 188 ? 10.690 -3.673 25.950 1.00 27.28 188 VAL A CA 1
ATOM 1440 C C . VAL A 1 188 ? 9.433 -4.190 26.654 1.00 27.57 188 VAL A C 1
ATOM 1441 O O . VAL A 1 188 ? 8.915 -5.256 26.353 1.00 28.54 188 VAL A O 1
ATOM 1445 N N . ASP A 1 189 ? 8.964 -3.416 27.652 1.00 27.99 189 ASP A N 1
ATOM 1446 C CA . ASP A 1 189 ? 7.785 -3.859 28.398 1.00 28.20 189 ASP A CA 1
ATOM 1447 C C . ASP A 1 189 ? 6.658 -2.825 28.372 1.00 28.24 189 ASP A C 1
ATOM 1448 O O . ASP A 1 189 ? 6.708 -1.828 27.664 1.00 27.87 189 ASP A O 1
ATOM 1453 N N . PHE A 1 190 ? 5.630 -3.124 29.165 1.00 27.18 190 PHE A N 1
ATOM 1454 C CA . PHE A 1 190 ? 4.468 -2.250 29.279 1.00 28.24 190 PHE A CA 1
ATOM 1455 C C . PHE A 1 190 ? 4.897 -0.823 29.618 1.00 28.91 190 PHE A C 1
ATOM 1456 O O . PHE A 1 190 ? 4.502 0.138 28.940 1.00 29.28 190 PHE A O 1
ATOM 1464 N N . ALA A 1 191 ? 5.703 -0.694 30.671 1.00 27.90 191 ALA A N 1
ATOM 1465 C CA . ALA A 1 191 ? 6.162 0.614 31.139 1.00 28.71 191 ALA A CA 1
ATOM 1466 C C . ALA A 1 191 ? 6.830 1.456 30.058 1.00 28.75 191 ALA A C 1
ATOM 1467 O O . ALA A 1 191 ? 6.484 2.618 29.861 1.00 28.42 191 ALA A O 1
ATOM 1469 N N . GLU A 1 192 ? 7.809 0.873 29.378 1.00 27.94 192 GLU A N 1
ATOM 1470 C CA . GLU A 1 192 ? 8.512 1.594 28.341 1.00 29.40 192 GLU A CA 1
ATOM 1471 C C . GLU A 1 192 ? 7.552 1.955 27.219 1.00 29.39 192 GLU A C 1
ATOM 1472 O O . GLU A 1 192 ? 7.665 3.024 26.626 1.00 28.26 192 GLU A O 1
ATOM 1478 N N . LEU A 1 193 ? 6.606 1.068 26.937 1.00 29.68 193 LEU A N 1
ATOM 1479 C CA . LEU A 1 193 ? 5.643 1.333 25.886 1.00 31.03 193 LEU A CA 1
ATOM 1480 C C . LEU A 1 193 ? 4.684 2.449 26.298 1.00 31.20 193 LEU A C 1
ATOM 1481 O O . LEU A 1 193 ? 4.366 3.316 25.492 1.00 31.18 193 LEU A O 1
ATOM 1494 N N . GLU A 1 195 ? 5.372 4.802 28.317 1.00 31.62 195 GLU A N 1
ATOM 1495 C CA . GLU A 1 195 ? 6.103 6.063 28.323 1.00 32.11 195 GLU A CA 1
ATOM 1496 C C . GLU A 1 195 ? 6.097 6.643 26.912 1.00 31.41 195 GLU A C 1
ATOM 1497 O O . GLU A 1 195 ? 5.835 7.824 26.714 1.00 30.36 195 GLU A O 1
ATOM 1503 N N . TYR A 1 196 ? 6.381 5.811 25.921 1.00 30.40 196 TYR A N 1
ATOM 1504 C CA . TYR A 1 196 ? 6.392 6.294 24.546 1.00 29.92 196 TYR A CA 1
ATOM 1505 C C . TYR A 1 196 ? 5.001 6.754 24.061 1.00 28.65 196 TYR A C 1
ATOM 1506 O O . TYR A 1 196 ? 4.863 7.828 23.469 1.00 27.50 196 TYR A O 1
ATOM 1515 N N . LEU A 1 197 ? 3.984 5.933 24.318 1.00 28.32 197 LEU A N 1
ATOM 1516 C CA . LEU A 1 197 ? 2.618 6.221 23.898 1.00 28.20 197 LEU A CA 1
ATOM 1517 C C . LEU A 1 197 ? 2.014 7.433 24.586 1.00 29.73 197 LEU A C 1
ATOM 1518 O O . LEU A 1 197 ? 1.053 8.024 24.095 1.00 29.23 197 LEU A O 1
ATOM 1523 N N . ALA A 1 198 ? 2.571 7.806 25.731 1.00 31.25 198 ALA A N 1
ATOM 1524 C CA . ALA A 1 198 ? 2.066 8.957 26.458 1.00 32.76 198 ALA A CA 1
ATOM 1525 C C . ALA A 1 198 ? 2.131 10.242 25.627 1.00 34.14 198 ALA A C 1
ATOM 1526 O O . ALA A 1 198 ? 1.324 11.147 25.836 1.00 33.70 198 ALA A O 1
ATOM 1528 N N . ASP A 1 199 ? 3.067 10.318 24.681 1.00 35.98 199 ASP A N 1
ATOM 1529 C CA . ASP A 1 199 ? 3.223 11.538 23.888 1.00 38.06 199 ASP A CA 1
ATOM 1530 C C . ASP A 1 199 ? 2.815 11.555 22.419 1.00 39.31 199 ASP A C 1
ATOM 1531 O O . ASP A 1 199 ? 2.782 12.623 21.801 1.00 40.02 199 ASP A O 1
ATOM 1536 N N . THR A 1 200 ? 2.511 10.405 21.839 1.00 40.31 200 THR A N 1
ATOM 1537 C CA . THR A 1 200 ? 2.094 10.420 20.446 1.00 41.43 200 THR A CA 1
ATOM 1538 C C . THR A 1 200 ? 0.754 11.155 20.379 1.00 41.64 200 THR A C 1
ATOM 1539 O O . THR A 1 200 ? 0.146 11.446 21.406 1.00 41.52 200 THR A O 1
ATOM 1543 N N . GLU A 1 201 ? 0.299 11.467 19.173 1.00 42.35 201 GLU A N 1
ATOM 1544 C CA . GLU A 1 201 ? -0.981 12.162 19.093 1.00 42.42 201 GLU A CA 1
ATOM 1545 C C . GLU A 1 201 ? -2.100 11.240 18.598 1.00 41.53 201 GLU A C 1
ATOM 1546 O O . GLU A 1 201 ? -3.278 11.447 18.852 1.00 41.52 201 GLU A O 1
ATOM 1552 N N . GLU A 1 202 ? -1.692 10.214 17.829 1.00 40.14 202 GLU A N 1
ATOM 1553 C CA . GLU A 1 202 ? -2.680 9.312 17.250 1.00 39.25 202 GLU A CA 1
ATOM 1554 C C . GLU A 1 202 ? -3.287 8.383 18.303 1.00 37.28 202 GLU A C 1
ATOM 1555 O O . GLU A 1 202 ? -4.420 7.932 18.200 1.00 36.58 202 GLU A O 1
ATOM 1561 N N . ASP A 1 203 ? -2.471 8.067 19.327 1.00 34.96 203 ASP A N 1
ATOM 1562 C CA . ASP A 1 203 ? -2.966 7.210 20.397 1.00 33.44 203 ASP A CA 1
ATOM 1563 C C . ASP A 1 203 ? -3.709 8.017 21.464 1.00 32.94 203 ASP A C 1
ATOM 1564 O O . ASP A 1 203 ? -3.123 8.697 22.298 1.00 33.05 203 ASP A O 1
ATOM 1569 N N . LYS A 1 204 ? -5.051 7.962 21.388 1.00 32.31 204 LYS A N 1
ATOM 1570 C CA . LYS A 1 204 ? -5.860 8.700 22.351 1.00 31.78 204 LYS A CA 1
ATOM 1571 C C . LYS A 1 204 ? -6.007 7.931 23.667 1.00 30.53 204 LYS A C 1
ATOM 1572 O O . LYS A 1 204 ? -6.249 8.489 24.729 1.00 31.04 204 LYS A O 1
ATOM 1578 N N . ALA A 1 205 ? -5.889 6.594 23.556 1.00 28.03 205 ALA A N 1
ATOM 1579 C CA . ALA A 1 205 ? -5.998 5.759 24.747 1.00 26.87 205 ALA A CA 1
ATOM 1580 C C . ALA A 1 205 ? -5.159 4.484 24.620 1.00 26.30 205 ALA A C 1
ATOM 1581 O O . ALA A 1 205 ? -4.764 4.065 23.540 1.00 26.23 205 ALA A O 1
ATOM 1583 N N . ILE A 1 206 ? -4.855 3.886 25.788 1.00 25.17 206 ILE A N 1
ATOM 1584 C CA . ILE A 1 206 ? -4.085 2.647 25.790 1.00 24.28 206 ILE A CA 1
ATOM 1585 C C . ILE A 1 206 ? -4.867 1.501 26.435 1.00 23.77 206 ILE A C 1
ATOM 1586 O O . ILE A 1 206 ? -5.387 1.613 27.537 1.00 23.47 206 ILE A O 1
ATOM 1591 N N . ALA A 1 207 ? -5.003 0.396 25.712 1.00 23.15 207 ALA A N 1
ATOM 1592 C CA . ALA A 1 207 ? -5.732 -0.758 26.210 1.00 24.26 207 ALA A CA 1
ATOM 1593 C C . ALA A 1 207 ? -4.673 -1.803 26.505 1.00 24.29 207 ALA A C 1
ATOM 1594 O O . ALA A 1 207 ? -3.744 -1.980 25.712 1.00 24.93 207 ALA A O 1
ATOM 1596 N N . LEU A 1 208 ? -4.793 -2.479 27.645 1.00 24.34 208 LEU A N 1
ATOM 1597 C CA . LEU A 1 208 ? -3.802 -3.483 28.007 1.00 24.46 208 LEU A CA 1
ATOM 1598 C C . LEU A 1 208 ? -4.409 -4.827 28.370 1.00 25.01 208 LEU A C 1
ATOM 1599 O O . LEU A 1 208 ? -5.419 -4.883 29.060 1.00 25.13 208 LEU A O 1
ATOM 1604 N N . TYR A 1 209 ? -3.808 -5.907 27.876 1.00 26.06 209 TYR A N 1
ATOM 1605 C CA . TYR A 1 209 ? -4.238 -7.243 28.274 1.00 27.46 209 TYR A CA 1
ATOM 1606 C C . TYR A 1 209 ? -3.030 -7.745 29.046 1.00 28.76 209 TYR A C 1
ATOM 1607 O O . TYR A 1 209 ? -2.021 -8.131 28.455 1.00 28.03 209 TYR A O 1
ATOM 1616 N N . ILE A 1 210 ? -3.138 -7.733 30.368 1.00 30.27 210 ILE A N 1
ATOM 1617 C CA . ILE A 1 210 ? -2.039 -8.141 31.227 1.00 31.80 210 ILE A CA 1
ATOM 1618 C C . ILE A 1 210 ? -2.166 -9.508 31.870 1.00 33.21 210 ILE A C 1
ATOM 1619 O O . ILE A 1 210 ? -3.206 -9.863 32.423 1.00 33.41 210 ILE A O 1
ATOM 1624 N N . GLU A 1 211 ? -1.084 -10.269 31.788 1.00 34.48 211 GLU A N 1
ATOM 1625 C CA . GLU A 1 211 ? -1.017 -11.567 32.424 1.00 36.87 211 GLU A CA 1
ATOM 1626 C C . GLU A 1 211 ? -0.161 -11.297 33.657 1.00 38.15 211 GLU A C 1
ATOM 1627 O O . GLU A 1 211 ? -0.409 -11.844 34.727 1.00 38.33 211 GLU A O 1
ATOM 1633 N N . GLY A 1 212 ? 0.819 -10.407 33.501 1.00 39.91 212 GLY A N 1
ATOM 1634 C CA . GLY A 1 212 ? 1.585 -9.956 34.655 1.00 41.76 212 GLY A CA 1
ATOM 1635 C C . GLY A 1 212 ? 2.799 -9.123 34.237 1.00 43.31 212 GLY A C 1
ATOM 1636 O O . GLY A 1 212 ? 3.402 -9.322 33.191 1.00 43.20 212 GLY A O 1
ATOM 1637 N N . VAL A 1 213 ? 3.122 -8.129 35.085 1.00 44.59 213 VAL A N 1
ATOM 1638 C CA . VAL A 1 213 ? 4.284 -7.294 34.811 1.00 47.13 213 VAL A CA 1
ATOM 1639 C C . VAL A 1 213 ? 5.501 -7.759 35.613 1.00 48.37 213 VAL A C 1
ATOM 1640 O O . VAL A 1 213 ? 5.399 -8.495 36.585 1.00 48.54 213 VAL A O 1
ATOM 1644 N N . ARG A 1 214 ? 6.691 -7.335 35.147 1.00 49.75 214 ARG A N 1
ATOM 1645 C CA . ARG A 1 214 ? 7.909 -7.713 35.852 1.00 50.91 214 ARG A CA 1
ATOM 1646 C C . ARG A 1 214 ? 8.243 -6.719 36.966 1.00 50.45 214 ARG A C 1
ATOM 1647 O O . ARG A 1 214 ? 8.394 -7.067 38.130 1.00 50.97 214 ARG A O 1
ATOM 1655 N N . ASN A 1 215 ? 8.399 -5.445 36.562 1.00 49.63 215 ASN A N 1
ATOM 1656 C CA . ASN A 1 215 ? 8.690 -4.405 37.542 1.00 49.22 215 ASN A CA 1
ATOM 1657 C C . ASN A 1 215 ? 7.425 -3.635 37.932 1.00 48.29 215 ASN A C 1
ATOM 1658 O O . ASN A 1 215 ? 7.143 -2.548 37.444 1.00 48.02 215 ASN A O 1
ATOM 1663 N N . GLY A 1 216 ? 6.632 -4.262 38.821 1.00 47.35 216 GLY A N 1
ATOM 1664 C CA . GLY A 1 216 ? 5.376 -3.645 39.233 1.00 47.05 216 GLY A CA 1
ATOM 1665 C C . GLY A 1 216 ? 5.574 -2.200 39.696 1.00 46.51 216 GLY A C 1
ATOM 1666 O O . GLY A 1 216 ? 4.716 -1.344 39.527 1.00 46.09 216 GLY A O 1
ATOM 1667 N N . LYS A 1 217 ? 6.722 -1.936 40.307 1.00 46.21 217 LYS A N 1
ATOM 1668 C CA . LYS A 1 217 ? 7.041 -0.606 40.816 1.00 45.74 217 LYS A CA 1
ATOM 1669 C C . LYS A 1 217 ? 7.144 0.418 39.688 1.00 44.35 217 LYS A C 1
ATOM 1670 O O . LYS A 1 217 ? 6.535 1.485 39.753 1.00 43.72 217 LYS A O 1
ATOM 1676 N N . LYS A 1 218 ? 7.934 0.091 38.666 1.00 42.82 218 LYS A N 1
ATOM 1677 C CA . LYS A 1 218 ? 8.132 0.978 37.521 1.00 41.33 218 LYS A CA 1
ATOM 1678 C C . LYS A 1 218 ? 6.815 1.180 36.761 1.00 40.07 218 LYS A C 1
ATOM 1679 O O . LYS A 1 218 ? 6.487 2.290 36.336 1.00 38.05 218 LYS A O 1
ATOM 1685 N N . PHE A 1 219 ? 6.065 0.094 36.610 1.00 39.59 219 PHE A N 1
ATOM 1686 C CA . PHE A 1 219 ? 4.786 0.118 35.917 1.00 39.77 219 PHE A CA 1
ATOM 1687 C C . PHE A 1 219 ? 3.821 1.114 36.559 1.00 40.57 219 PHE A C 1
ATOM 1688 O O . PHE A 1 219 ? 3.278 2.004 35.891 1.00 39.84 219 PHE A O 1
ATOM 1704 N N . GLU A 1 221 ? 4.358 3.629 38.691 1.00 39.97 221 GLU A N 1
ATOM 1705 C CA . GLU A 1 221 ? 4.788 5.018 38.671 1.00 39.68 221 GLU A CA 1
ATOM 1706 C C . GLU A 1 221 ? 4.700 5.614 37.269 1.00 37.80 221 GLU A C 1
ATOM 1707 O O . GLU A 1 221 ? 4.433 6.799 37.114 1.00 37.34 221 GLU A O 1
ATOM 1713 N N . VAL A 1 222 ? 4.929 4.794 36.248 1.00 36.07 222 VAL A N 1
ATOM 1714 C CA . VAL A 1 222 ? 4.818 5.270 34.871 1.00 34.66 222 VAL A CA 1
ATOM 1715 C C . VAL A 1 222 ? 3.326 5.492 34.589 1.00 33.93 222 VAL A C 1
ATOM 1716 O O . VAL A 1 222 ? 2.930 6.504 34.026 1.00 33.50 222 VAL A O 1
ATOM 1720 N N . ALA A 1 223 ? 2.503 4.538 35.001 1.00 33.29 223 ALA A N 1
ATOM 1721 C CA . ALA A 1 223 ? 1.061 4.632 34.797 1.00 33.47 223 ALA A CA 1
ATOM 1722 C C . ALA A 1 223 ? 0.478 5.860 35.486 1.00 34.28 223 ALA A C 1
ATOM 1723 O O . ALA A 1 223 ? -0.365 6.555 34.915 1.00 32.94 223 ALA A O 1
ATOM 1725 N N . LYS A 1 224 ? 0.930 6.126 36.711 1.00 35.64 224 LYS A N 1
ATOM 1726 C CA . LYS A 1 224 ? 0.484 7.272 37.484 1.00 37.34 224 LYS A CA 1
ATOM 1727 C C . LYS A 1 224 ? 0.670 8.559 36.693 1.00 37.39 224 LYS A C 1
ATOM 1728 O O . LYS A 1 224 ? -0.177 9.442 36.686 1.00 37.71 224 LYS A O 1
ATOM 1734 N N . ARG A 1 225 ? 1.828 8.671 36.052 1.00 37.38 225 ARG A N 1
ATOM 1735 C CA . ARG A 1 225 ? 2.111 9.875 35.274 1.00 38.27 225 ARG A CA 1
ATOM 1736 C C . ARG A 1 225 ? 1.308 9.913 33.967 1.00 37.66 225 ARG A C 1
ATOM 1737 O O . ARG A 1 225 ? 0.612 10.874 33.655 1.00 37.26 225 ARG A O 1
ATOM 1745 N N . VAL A 1 226 ? 1.452 8.837 33.167 1.00 37.66 226 VAL A N 1
ATOM 1746 C CA . VAL A 1 226 ? 0.769 8.799 31.878 1.00 37.76 226 VAL A CA 1
ATOM 1747 C C . VAL A 1 226 ? -0.750 9.003 32.016 1.00 38.06 226 VAL A C 1
ATOM 1748 O O . VAL A 1 226 ? -1.391 9.673 31.218 1.00 37.87 226 VAL A O 1
ATOM 1752 N N . THR A 1 227 ? -1.326 8.356 33.052 1.00 38.58 227 THR A N 1
ATOM 1753 C CA . THR A 1 227 ? -2.774 8.427 33.222 1.00 39.55 227 THR A CA 1
ATOM 1754 C C . THR A 1 227 ? -3.255 9.850 33.466 1.00 39.65 227 THR A C 1
ATOM 1755 O O . THR A 1 227 ? -4.441 10.126 33.595 1.00 39.32 227 THR A O 1
ATOM 1759 N N . LYS A 1 228 ? -2.288 10.773 33.573 1.00 40.56 228 LYS A N 1
ATOM 1760 C CA . LYS A 1 228 ? -2.677 12.154 33.686 1.00 41.31 228 LYS A CA 1
ATOM 1761 C C . LYS A 1 228 ? -2.889 12.793 32.302 1.00 40.93 228 LYS A C 1
ATOM 1762 O O . LYS A 1 228 ? -3.760 13.635 32.112 1.00 41.60 228 LYS A O 1
ATOM 1768 N N . LYS A 1 229 ? -2.083 12.340 31.313 1.00 40.18 229 LYS A N 1
ATOM 1769 C CA . LYS A 1 229 ? -2.251 12.804 29.930 1.00 38.94 229 LYS A CA 1
ATOM 1770 C C . LYS A 1 229 ? -3.390 12.071 29.192 1.00 37.49 229 LYS A C 1
ATOM 1771 O O . LYS A 1 229 ? -4.329 12.672 28.682 1.00 37.51 229 LYS A O 1
ATOM 1777 N N . LYS A 1 230 ? -3.254 10.735 29.099 1.00 34.64 230 LYS A N 1
ATOM 1778 C CA . LYS A 1 230 ? -4.316 9.943 28.486 1.00 32.79 230 LYS A CA 1
ATOM 1779 C C . LYS A 1 230 ? -4.536 8.625 29.221 1.00 30.51 230 LYS A C 1
ATOM 1780 O O . LYS A 1 230 ? -3.688 8.150 29.965 1.00 29.79 230 LYS A O 1
ATOM 1786 N N . PRO A 1 231 ? -5.769 8.108 29.099 1.00 28.39 231 PRO A N 1
ATOM 1787 C CA . PRO A 1 231 ? -6.205 6.917 29.821 1.00 26.80 231 PRO A CA 1
ATOM 1788 C C . PRO A 1 231 ? -5.602 5.574 29.417 1.00 26.76 231 PRO A C 1
ATOM 1789 O O . PRO A 1 231 ? -5.195 5.347 28.268 1.00 25.86 231 PRO A O 1
ATOM 1793 N N . ILE A 1 232 ? -5.536 4.696 30.408 1.00 25.52 232 ILE A N 1
ATOM 1794 C CA . ILE A 1 232 ? -5.017 3.358 30.243 1.00 25.49 232 ILE A CA 1
ATOM 1795 C C . ILE A 1 232 ? -6.077 2.411 30.802 1.00 25.04 232 ILE A C 1
ATOM 1796 O O . ILE A 1 232 ? -6.519 2.576 31.934 1.00 25.60 232 ILE A O 1
ATOM 1801 N N . ILE A 1 233 ? -6.496 1.440 29.991 1.00 25.39 233 ILE A N 1
ATOM 1802 C CA . ILE A 1 233 ? -7.507 0.464 30.393 1.00 25.42 233 ILE A CA 1
ATOM 1803 C C . ILE A 1 233 ? -6.863 -0.927 30.398 1.00 26.53 233 ILE A C 1
ATOM 1804 O O . ILE A 1 233 ? -6.375 -1.392 29.360 1.00 26.49 233 ILE A O 1
ATOM 1809 N N . ALA A 1 234 ? -6.870 -1.585 31.560 1.00 26.54 234 ALA A N 1
ATOM 1810 C CA . ALA A 1 234 ? -6.271 -2.911 31.697 1.00 26.95 234 ALA A CA 1
ATOM 1811 C C . ALA A 1 234 ? -7.246 -4.035 32.010 1.00 26.94 234 ALA A C 1
ATOM 1812 O O . ALA A 1 234 ? -8.089 -3.922 32.897 1.00 27.02 234 ALA A O 1
ATOM 1814 N N . LEU A 1 235 ? -7.115 -5.121 31.261 1.00 27.35 235 LEU A N 1
ATOM 1815 C CA . LEU A 1 235 ? -7.920 -6.322 31.450 1.00 28.49 235 LEU A CA 1
ATOM 1816 C C . LEU A 1 235 ? -6.898 -7.306 32.021 1.00 30.25 235 LEU A C 1
ATOM 1817 O O . LEU A 1 235 ? -5.981 -7.736 31.320 1.00 29.71 235 LEU A O 1
ATOM 1822 N N . LYS A 1 236 ? -7.035 -7.622 33.304 1.00 32.58 236 LYS A N 1
ATOM 1823 C CA . LYS A 1 236 ? -6.116 -8.528 33.985 1.00 34.90 236 LYS A CA 1
ATOM 1824 C C . LYS A 1 236 ? -6.698 -9.936 34.092 1.00 36.21 236 LYS A C 1
ATOM 1825 O O . LYS A 1 236 ? -7.785 -10.157 34.608 1.00 36.80 236 LYS A O 1
ATOM 1831 N N . ALA A 1 237 ? -5.949 -10.900 33.530 1.00 37.83 237 ALA A N 1
ATOM 1832 C CA . ALA A 1 237 ? -6.409 -12.283 33.570 1.00 39.32 237 ALA A CA 1
ATOM 1833 C C . ALA A 1 237 ? -5.980 -12.981 34.860 1.00 40.41 237 ALA A C 1
ATOM 1834 O O . ALA A 1 237 ? -4.883 -12.790 35.374 1.00 40.70 237 ALA A O 1
ATOM 1836 N N . GLY A 1 238 ? -6.906 -13.789 35.407 1.00 41.55 238 GLY A N 1
ATOM 1837 C CA . GLY A 1 238 ? -6.562 -14.577 36.582 1.00 42.75 238 GLY A CA 1
ATOM 1838 C C . GLY A 1 238 ? -7.483 -14.275 37.765 1.00 43.50 238 GLY A C 1
ATOM 1839 O O . GLY A 1 238 ? -8.478 -13.569 37.657 1.00 44.86 238 GLY A O 1
ATOM 1840 N N . SER A 1 257 ? -3.079 -12.231 44.444 1.00 66.96 257 SER A N 1
ATOM 1841 C CA . SER A 1 257 ? -2.381 -11.697 43.280 1.00 67.11 257 SER A CA 1
ATOM 1842 C C . SER A 1 257 ? -3.298 -10.817 42.427 1.00 66.61 257 SER A C 1
ATOM 1843 O O . SER A 1 257 ? -3.062 -9.635 42.218 1.00 66.28 257 SER A O 1
ATOM 1846 N N . TRP A 1 258 ? -4.359 -11.451 41.894 1.00 66.28 258 TRP A N 1
ATOM 1847 C CA . TRP A 1 258 ? -5.294 -10.715 41.050 1.00 65.99 258 TRP A CA 1
ATOM 1848 C C . TRP A 1 258 ? -6.004 -9.605 41.828 1.00 64.98 258 TRP A C 1
ATOM 1849 O O . TRP A 1 258 ? -6.395 -8.581 41.283 1.00 64.84 258 TRP A O 1
ATOM 1860 N N . LYS A 1 259 ? -6.202 -9.866 43.134 1.00 63.55 259 LYS A N 1
ATOM 1861 C CA . LYS A 1 259 ? -6.899 -8.894 43.968 1.00 62.03 259 LYS A CA 1
ATOM 1862 C C . LYS A 1 259 ? -6.072 -7.623 44.172 1.00 60.58 259 LYS A C 1
ATOM 1863 O O . LYS A 1 259 ? -6.541 -6.503 44.008 1.00 60.60 259 LYS A O 1
ATOM 1869 N N . ILE A 1 260 ? -4.808 -7.827 44.585 1.00 58.51 260 ILE A N 1
ATOM 1870 C CA . ILE A 1 260 ? -3.958 -6.696 44.844 1.00 56.47 260 ILE A CA 1
ATOM 1871 C C . ILE A 1 260 ? -3.634 -5.918 43.537 1.00 54.84 260 ILE A C 1
ATOM 1872 O O . ILE A 1 260 ? -3.404 -4.716 43.538 1.00 53.90 260 ILE A O 1
ATOM 1877 N N . TYR A 1 261 ? -3.600 -6.674 42.424 1.00 53.27 261 TYR A N 1
ATOM 1878 C CA . TYR A 1 261 ? -3.318 -6.052 41.136 1.00 51.65 261 TYR A CA 1
ATOM 1879 C C . TYR A 1 261 ? -4.351 -4.979 40.787 1.00 50.32 261 TYR A C 1
ATOM 1880 O O . TYR A 1 261 ? -4.033 -3.892 40.322 1.00 50.04 261 TYR A O 1
ATOM 1889 N N . GLU A 1 262 ? -5.634 -5.335 40.988 1.00 48.85 262 GLU A N 1
ATOM 1890 C CA . GLU A 1 262 ? -6.701 -4.391 40.678 1.00 48.09 262 GLU A CA 1
ATOM 1891 C C . GLU A 1 262 ? -6.572 -3.105 41.499 1.00 47.27 262 GLU A C 1
ATOM 1892 O O . GLU A 1 262 ? -6.634 -1.997 40.982 1.00 46.97 262 GLU A O 1
ATOM 1898 N N . ALA A 1 263 ? -6.333 -3.239 42.802 1.00 46.48 263 ALA A N 1
ATOM 1899 C CA . ALA A 1 263 ? -6.154 -2.081 43.675 1.00 45.37 263 ALA A CA 1
ATOM 1900 C C . ALA A 1 263 ? -4.968 -1.227 43.237 1.00 44.67 263 ALA A C 1
ATOM 1901 O O . ALA A 1 263 ? -5.031 -0.003 43.274 1.00 44.88 263 ALA A O 1
ATOM 1903 N N . ALA A 1 264 ? -3.883 -1.872 42.830 1.00 43.76 264 ALA A N 1
ATOM 1904 C CA . ALA A 1 264 ? -2.704 -1.149 42.364 1.00 43.68 264 ALA A CA 1
ATOM 1905 C C . ALA A 1 264 ? -3.038 -0.353 41.095 1.00 43.53 264 ALA A C 1
ATOM 1906 O O . ALA A 1 264 ? -2.581 0.781 40.929 1.00 43.40 264 ALA A O 1
ATOM 1908 N N . PHE A 1 265 ? -3.826 -0.951 40.200 1.00 43.27 265 PHE A N 1
ATOM 1909 C CA . PHE A 1 265 ? -4.206 -0.261 38.969 1.00 43.40 265 PHE A CA 1
ATOM 1910 C C . PHE A 1 265 ? -5.006 0.984 39.304 1.00 43.51 265 PHE A C 1
ATOM 1911 O O . PHE A 1 265 ? -4.762 2.055 38.757 1.00 43.60 265 PHE A O 1
ATOM 1919 N N . LYS A 1 266 ? -5.963 0.829 40.214 1.00 43.72 266 LYS A N 1
ATOM 1920 C CA . LYS A 1 266 ? -6.829 1.925 40.632 1.00 43.80 266 LYS A CA 1
ATOM 1921 C C . LYS A 1 266 ? -6.067 3.150 41.135 1.00 43.01 266 LYS A C 1
ATOM 1922 O O . LYS A 1 266 ? -6.363 4.272 40.739 1.00 42.47 266 LYS A O 1
ATOM 1928 N N . GLN A 1 267 ? -5.088 2.934 42.010 1.00 42.15 267 GLN A N 1
ATOM 1929 C CA . GLN A 1 267 ? -4.310 4.035 42.584 1.00 41.43 267 GLN A CA 1
ATOM 1930 C C . GLN A 1 267 ? -3.454 4.785 41.568 1.00 39.98 267 GLN A C 1
ATOM 1931 O O . GLN A 1 267 ? -3.194 5.978 41.723 1.00 39.64 267 GLN A O 1
ATOM 1937 N N . SER A 1 268 ? -3.019 4.087 40.527 1.00 38.70 268 SER A N 1
ATOM 1938 C CA . SER A 1 268 ? -2.195 4.693 39.487 1.00 37.73 268 SER A CA 1
ATOM 1939 C C . SER A 1 268 ? -3.021 5.370 38.387 1.00 36.54 268 SER A C 1
ATOM 1940 O O . SER A 1 268 ? -2.468 5.827 37.383 1.00 36.37 268 SER A O 1
ATOM 1943 N N . GLY A 1 269 ? -4.338 5.411 38.571 1.00 35.22 269 GLY A N 1
ATOM 1944 C CA . GLY A 1 269 ? -5.207 6.049 37.592 1.00 34.48 269 GLY A CA 1
ATOM 1945 C C . GLY A 1 269 ? -5.637 5.136 36.460 1.00 33.87 269 GLY A C 1
ATOM 1946 O O . GLY A 1 269 ? -6.289 5.580 35.513 1.00 33.68 269 GLY A O 1
ATOM 1947 N N . VAL A 1 270 ? -5.270 3.860 36.567 1.00 33.47 270 VAL A N 1
ATOM 1948 C CA . VAL A 1 270 ? -5.598 2.847 35.566 1.00 31.85 270 VAL A CA 1
ATOM 1949 C C . VAL A 1 270 ? -7.024 2.333 35.717 1.00 31.38 270 VAL A C 1
ATOM 1950 O O . VAL A 1 270 ? -7.427 1.874 36.790 1.00 31.36 270 VAL A O 1
ATOM 1954 N N . LEU A 1 271 ? -7.777 2.398 34.630 1.00 30.14 271 LEU A N 1
ATOM 1955 C CA . LEU A 1 271 ? -9.162 1.946 34.637 1.00 29.23 271 LEU A CA 1
ATOM 1956 C C . LEU A 1 271 ? -9.152 0.451 34.375 1.00 29.79 271 LEU A C 1
ATOM 1957 O O . LEU A 1 271 ? -8.402 -0.037 33.531 1.00 29.86 271 LEU A O 1
ATOM 1962 N N . VAL A 1 272 ? -9.981 -0.282 35.103 1.00 29.53 272 VAL A N 1
ATOM 1963 C CA . VAL A 1 272 ? -10.011 -1.720 34.946 1.00 29.99 272 VAL A CA 1
ATOM 1964 C C . VAL A 1 272 ? -11.225 -2.238 34.195 1.00 29.49 272 VAL A C 1
ATOM 1965 O O . VAL A 1 272 ? -12.335 -1.777 34.390 1.00 28.69 272 VAL A O 1
ATOM 1969 N N . ALA A 1 273 ? -10.983 -3.205 33.322 1.00 29.32 273 ALA A N 1
ATOM 1970 C CA . ALA A 1 273 ? -12.047 -3.823 32.555 1.00 28.73 273 ALA A CA 1
ATOM 1971 C C . ALA A 1 273 ? -12.044 -5.280 32.994 1.00 28.54 273 ALA A C 1
ATOM 1972 O O . ALA A 1 273 ? -10.988 -5.821 33.330 1.00 27.83 273 ALA A O 1
ATOM 1974 N N . ASN A 1 274 ? -13.207 -5.917 33.006 1.00 29.28 274 ASN A N 1
ATOM 1975 C CA . ASN A 1 274 ? -13.267 -7.314 33.409 1.00 30.08 274 ASN A CA 1
ATOM 1976 C C . ASN A 1 274 ? -13.547 -8.225 32.230 1.00 30.89 274 ASN A C 1
ATOM 1977 O O . ASN A 1 274 ? -13.549 -9.442 32.386 1.00 31.93 274 ASN A O 1
ATOM 1982 N N . THR A 1 275 ? -13.805 -7.634 31.060 1.00 29.95 275 THR A N 1
ATOM 1983 C CA . THR A 1 275 ? -14.028 -8.412 29.842 1.00 29.19 275 THR A CA 1
ATOM 1984 C C . THR A 1 275 ? -13.382 -7.709 28.649 1.00 28.18 275 THR A C 1
ATOM 1985 O O . THR A 1 275 ? -13.005 -6.532 28.721 1.00 28.69 275 THR A O 1
ATOM 1989 N N . ILE A 1 276 ? -13.255 -8.446 27.553 1.00 27.25 276 ILE A N 1
ATOM 1990 C CA . ILE A 1 276 ? -12.691 -7.921 26.329 1.00 25.41 276 ILE A CA 1
ATOM 1991 C C . ILE A 1 276 ? -13.524 -6.712 25.923 1.00 24.76 276 ILE A C 1
ATOM 1992 O O . ILE A 1 276 ? -13.001 -5.601 25.785 1.00 25.20 276 ILE A O 1
ATOM 1997 N N . ASP A 1 277 ? -14.829 -6.928 25.780 1.00 24.18 277 ASP A N 1
ATOM 1998 C CA . ASP A 1 277 ? -15.745 -5.874 25.383 1.00 25.54 277 ASP A CA 1
ATOM 1999 C C . ASP A 1 277 ? -15.686 -4.622 26.239 1.00 26.04 277 ASP A C 1
ATOM 2000 O O . ASP A 1 277 ? -15.785 -3.516 25.712 1.00 26.32 277 ASP A O 1
ATOM 2005 N N . GLU A 1 278 ? -15.503 -4.780 27.547 1.00 25.91 278 GLU A N 1
ATOM 2006 C CA . GLU A 1 278 ? -15.409 -3.619 28.417 1.00 26.66 278 GLU A CA 1
ATOM 2007 C C . GLU A 1 278 ? -14.131 -2.863 28.118 1.00 25.72 278 GLU A C 1
ATOM 2008 O O . GLU A 1 278 ? -14.136 -1.637 28.041 1.00 25.87 278 GLU A O 1
ATOM 2022 N N . LEU A 1 280 ? -12.381 -2.743 25.368 1.00 22.05 280 LEU A N 1
ATOM 2023 C CA . LEU A 1 280 ? -12.534 -2.059 24.091 1.00 21.72 280 LEU A CA 1
ATOM 2024 C C . LEU A 1 280 ? -13.536 -0.922 24.157 1.00 22.01 280 LEU A C 1
ATOM 2025 O O . LEU A 1 280 ? -13.301 0.146 23.597 1.00 22.71 280 LEU A O 1
ATOM 2030 N N . SER A 1 281 ? -14.660 -1.157 24.834 1.00 22.66 281 SER A N 1
ATOM 2031 C CA . SER A 1 281 ? -15.701 -0.147 24.934 1.00 23.14 281 SER A CA 1
ATOM 2032 C C . SER A 1 281 ? -15.211 1.069 25.706 1.00 24.07 281 SER A C 1
ATOM 2033 O O . SER A 1 281 ? -15.513 2.214 25.340 1.00 23.96 281 SER A O 1
ATOM 2044 N N . ALA A 1 283 ? -12.049 2.005 26.125 1.00 22.32 283 ALA A N 1
ATOM 2045 C CA . ALA A 1 283 ? -10.857 2.634 25.567 1.00 22.59 283 ALA A CA 1
ATOM 2046 C C . ALA A 1 283 ? -11.170 3.551 24.381 1.00 22.89 283 ALA A C 1
ATOM 2047 O O . ALA A 1 283 ? -10.571 4.604 24.196 1.00 23.35 283 ALA A O 1
ATOM 2049 N N . ARG A 1 284 ? -12.117 3.100 23.540 1.00 22.83 284 ARG A N 1
ATOM 2050 C CA . ARG A 1 284 ? -12.366 3.838 22.309 1.00 24.05 284 ARG A CA 1
ATOM 2051 C C . ARG A 1 284 ? -13.420 4.927 22.514 1.00 24.54 284 ARG A C 1
ATOM 2052 O O . ARG A 1 284 ? -13.965 5.486 21.571 1.00 24.53 284 ARG A O 1
ATOM 2060 N N . ALA A 1 285 ? -13.704 5.202 23.800 1.00 24.63 285 ALA A N 1
ATOM 2061 C CA . ALA A 1 285 ? -14.651 6.265 24.111 1.00 25.54 285 ALA A CA 1
ATOM 2062 C C . ALA A 1 285 ? -13.944 7.612 24.240 1.00 26.57 285 ALA A C 1
ATOM 2063 O O . ALA A 1 285 ? -14.557 8.662 24.390 1.00 26.01 285 ALA A O 1
ATOM 2065 N N . PHE A 1 286 ? -12.600 7.553 24.217 1.00 26.54 286 PHE A N 1
ATOM 2066 C CA . PHE A 1 286 ? -11.849 8.794 24.361 1.00 27.65 286 PHE A CA 1
ATOM 2067 C C . PHE A 1 286 ? -11.655 9.493 23.013 1.00 29.21 286 PHE A C 1
ATOM 2068 O O . PHE A 1 286 ? -10.710 10.242 22.802 1.00 29.94 286 PHE A O 1
ATOM 2076 N N . SER A 1 287 ? -12.579 9.187 22.083 1.00 30.20 287 SER A N 1
ATOM 2077 C CA . SER A 1 287 ? -12.656 9.979 20.862 1.00 32.18 287 SER A CA 1
ATOM 2078 C C . SER A 1 287 ? -13.485 11.239 21.113 1.00 32.12 287 SER A C 1
ATOM 2079 O O . SER A 1 287 ? -13.608 12.131 20.280 1.00 31.96 287 SER A O 1
ATOM 2082 N N . GLN A 1 288 ? -14.105 11.261 22.310 1.00 31.79 288 GLN A N 1
ATOM 2083 C CA . GLN A 1 288 ? -14.896 12.414 22.718 1.00 33.06 288 GLN A CA 1
ATOM 2084 C C . GLN A 1 288 ? -14.220 13.158 23.873 1.00 33.76 288 GLN A C 1
ATOM 2085 O O . GLN A 1 288 ? -13.238 12.712 24.449 1.00 34.24 288 GLN A O 1
ATOM 2091 N N . PRO A 1 289 ? -14.759 14.352 24.178 1.00 34.88 289 PRO A N 1
ATOM 2092 C CA . PRO A 1 289 ? -14.233 15.171 25.262 1.00 34.94 289 PRO A CA 1
ATOM 2093 C C . PRO A 1 289 ? -14.491 14.525 26.625 1.00 34.67 289 PRO A C 1
ATOM 2094 O O . PRO A 1 289 ? -15.489 13.850 26.842 1.00 33.98 289 PRO A O 1
ATOM 2098 N N . LEU A 1 290 ? -13.710 14.922 27.620 1.00 34.92 290 LEU A N 1
ATOM 2099 C CA . LEU A 1 290 ? -13.982 14.543 28.998 1.00 36.10 290 LEU A CA 1
ATOM 2100 C C . LEU A 1 290 ? -15.110 15.369 29.622 1.00 36.89 290 LEU A C 1
ATOM 2101 O O . LEU A 1 290 ? -15.135 16.591 29.506 1.00 37.58 290 LEU A O 1
ATOM 2106 N N . PRO A 1 291 ? -16.062 14.696 30.292 1.00 37.91 291 PRO A N 1
ATOM 2107 C CA . PRO A 1 291 ? -17.212 15.327 30.947 1.00 38.68 291 PRO A CA 1
ATOM 2108 C C . PRO A 1 291 ? -16.831 16.159 32.168 1.00 40.42 291 PRO A C 1
ATOM 2109 O O . PRO A 1 291 ? -15.929 15.790 32.923 1.00 40.61 291 PRO A O 1
ATOM 2113 N N . ARG A 1 292 ? -17.527 17.277 32.364 1.00 41.88 292 ARG A N 1
ATOM 2114 C CA . ARG A 1 292 ? -17.244 18.144 33.498 1.00 43.17 292 ARG A CA 1
ATOM 2115 C C . ARG A 1 292 ? -18.020 17.685 34.735 1.00 42.67 292 ARG A C 1
ATOM 2116 O O . ARG A 1 292 ? -17.934 18.265 35.809 1.00 42.84 292 ARG A O 1
ATOM 2124 N N . GLY A 1 293 ? -18.776 16.606 34.578 1.00 41.85 293 GLY A N 1
ATOM 2125 C CA . GLY A 1 293 ? -19.543 16.066 35.683 1.00 40.69 293 GLY A CA 1
ATOM 2126 C C . GLY A 1 293 ? -19.989 14.656 35.360 1.00 40.21 293 GLY A C 1
ATOM 2127 O O . GLY A 1 293 ? -19.619 14.112 34.318 1.00 40.67 293 GLY A O 1
ATOM 2128 N N . ASN A 1 294 ? -20.792 14.061 36.234 1.00 38.90 294 ASN A N 1
ATOM 2129 C CA . ASN A 1 294 ? -21.256 12.701 36.010 1.00 38.23 294 ASN A CA 1
ATOM 2130 C C . ASN A 1 294 ? -22.765 12.619 35.780 1.00 37.32 294 ASN A C 1
ATOM 2131 O O . ASN A 1 294 ? -23.363 11.559 35.963 1.00 37.09 294 ASN A O 1
ATOM 2136 N N . LYS A 1 295 ? -23.381 13.730 35.395 1.00 36.57 295 LYS A N 1
ATOM 2137 C CA . LYS A 1 295 ? -24.821 13.750 35.157 1.00 36.07 295 LYS A CA 1
ATOM 2138 C C . LYS A 1 295 ? -25.075 13.520 33.667 1.00 34.56 295 LYS A C 1
ATOM 2139 O O . LYS A 1 295 ? -24.739 14.350 32.820 1.00 33.85 295 LYS A O 1
ATOM 2145 N N . VAL A 1 296 ? -25.685 12.387 33.357 1.00 32.20 296 VAL A N 1
ATOM 2146 C CA . VAL A 1 296 ? -25.921 12.030 31.975 1.00 30.14 296 VAL A CA 1
ATOM 2147 C C . VAL A 1 296 ? -27.357 12.206 31.530 1.00 29.71 296 VAL A C 1
ATOM 2148 O O . VAL A 1 296 ? -28.291 12.077 32.323 1.00 29.13 296 VAL A O 1
ATOM 2152 N N . ALA A 1 297 ? -27.520 12.515 30.250 1.00 28.36 297 ALA A N 1
ATOM 2153 C CA . ALA A 1 297 ? -28.843 12.654 29.666 1.00 27.74 297 ALA A CA 1
ATOM 2154 C C . ALA A 1 297 ? -29.011 11.500 28.690 1.00 26.98 297 ALA A C 1
ATOM 2155 O O . ALA A 1 297 ? -28.149 11.258 27.833 1.00 26.45 297 ALA A O 1
ATOM 2157 N N . ILE A 1 298 ? -30.118 10.783 28.826 1.00 26.60 298 ILE A N 1
ATOM 2158 C CA . ILE A 1 298 ? -30.413 9.673 27.937 1.00 26.15 298 ILE A CA 1
ATOM 2159 C C . ILE A 1 298 ? -31.564 10.028 26.998 1.00 26.96 298 ILE A C 1
ATOM 2160 O O . ILE A 1 298 ? -32.644 10.403 27.457 1.00 26.90 298 ILE A O 1
ATOM 2173 N N . THR A 1 300 ? -33.816 8.442 23.697 1.00 25.62 300 THR A N 1
ATOM 2174 C CA . THR A 1 300 ? -34.048 7.173 23.014 1.00 24.94 300 THR A CA 1
ATOM 2175 C C . THR A 1 300 ? -35.379 7.135 22.263 1.00 25.36 300 THR A C 1
ATOM 2176 O O . THR A 1 300 ? -36.273 7.953 22.524 1.00 25.23 300 THR A O 1
ATOM 2180 N N . ASN A 1 301 ? -35.502 6.180 21.338 1.00 25.05 301 ASN A N 1
ATOM 2181 C CA . ASN A 1 301 ? -36.736 5.999 20.575 1.00 25.29 301 ASN A CA 1
ATOM 2182 C C . ASN A 1 301 ? -37.400 4.700 21.016 1.00 24.96 301 ASN A C 1
ATOM 2183 O O . ASN A 1 301 ? -38.403 4.275 20.462 1.00 25.83 301 ASN A O 1
ATOM 2188 N N . ALA A 1 302 ? -36.826 4.085 22.043 1.00 25.13 302 ALA A N 1
ATOM 2189 C CA . ALA A 1 302 ? -37.320 2.828 22.588 1.00 25.17 302 ALA A CA 1
ATOM 2190 C C . ALA A 1 302 ? -37.130 2.790 24.103 1.00 25.15 302 ALA A C 1
ATOM 2191 O O . ALA A 1 302 ? -36.007 2.914 24.597 1.00 25.32 302 ALA A O 1
ATOM 2193 N N . GLY A 1 303 ? -38.228 2.620 24.833 1.00 25.43 303 GLY A N 1
ATOM 2194 C CA . GLY A 1 303 ? -38.153 2.567 26.286 1.00 25.93 303 GLY A CA 1
ATOM 2195 C C . GLY A 1 303 ? -37.236 1.474 26.822 1.00 26.82 303 GLY A C 1
ATOM 2196 O O . GLY A 1 303 ? -36.316 1.755 27.584 1.00 28.13 303 GLY A O 1
ATOM 2197 N N . GLY A 1 304 ? -37.490 0.231 26.423 1.00 27.44 304 GLY A N 1
ATOM 2198 C CA . GLY A 1 304 ? -36.689 -0.893 26.884 1.00 27.52 304 GLY A CA 1
ATOM 2199 C C . GLY A 1 304 ? -35.200 -0.609 26.929 1.00 28.59 304 GLY A C 1
ATOM 2200 O O . GLY A 1 304 ? -34.601 -0.601 28.005 1.00 29.23 304 GLY A O 1
ATOM 2201 N N . PRO A 1 305 ? -34.572 -0.377 25.765 1.00 28.29 305 PRO A N 1
ATOM 2202 C CA . PRO A 1 305 ? -33.145 -0.088 25.666 1.00 28.17 305 PRO A CA 1
ATOM 2203 C C . PRO A 1 305 ? -32.718 1.020 26.617 1.00 28.23 305 PRO A C 1
ATOM 2204 O O . PRO A 1 305 ? -31.588 1.047 27.071 1.00 28.17 305 PRO A O 1
ATOM 2208 N N . GLY A 1 306 ? -33.626 1.948 26.893 1.00 28.50 306 GLY A N 1
ATOM 2209 C CA . GLY A 1 306 ? -33.308 3.039 27.787 1.00 28.97 306 GLY A CA 1
ATOM 2210 C C . GLY A 1 306 ? -33.230 2.605 29.245 1.00 29.25 306 GLY A C 1
ATOM 2211 O O . GLY A 1 306 ? -32.322 3.016 29.976 1.00 29.65 306 GLY A O 1
ATOM 2212 N N . VAL A 1 307 ? -34.182 1.783 29.680 1.00 29.31 307 VAL A N 1
ATOM 2213 C CA . VAL A 1 307 ? -34.190 1.325 31.070 1.00 29.98 307 VAL A CA 1
ATOM 2214 C C . VAL A 1 307 ? -32.963 0.457 31.318 1.00 29.48 307 VAL A C 1
ATOM 2215 O O . VAL A 1 307 ? -32.272 0.619 32.318 1.00 30.38 307 VAL A O 1
ATOM 2219 N N . LEU A 1 308 ? -32.675 -0.449 30.390 1.00 29.28 308 LEU A N 1
ATOM 2220 C CA . LEU A 1 308 ? -31.499 -1.295 30.530 1.00 29.24 308 LEU A CA 1
ATOM 2221 C C . LEU A 1 308 ? -30.269 -0.399 30.603 1.00 28.87 308 LEU A C 1
ATOM 2222 O O . LEU A 1 308 ? -29.417 -0.580 31.472 1.00 28.65 308 LEU A O 1
ATOM 2227 N N . THR A 1 309 ? -30.170 0.580 29.705 1.00 27.45 309 THR A N 1
ATOM 2228 C CA . THR A 1 309 ? -29.007 1.458 29.750 1.00 25.89 309 THR A CA 1
ATOM 2229 C C . THR A 1 309 ? -28.950 2.237 31.059 1.00 26.50 309 THR A C 1
ATOM 2230 O O . THR A 1 309 ? -27.869 2.467 31.608 1.00 26.22 309 THR A O 1
ATOM 2234 N N . ALA A 1 310 ? -30.100 2.666 31.559 1.00 27.11 310 ALA A N 1
ATOM 2235 C CA . ALA A 1 310 ? -30.101 3.406 32.825 1.00 28.55 310 ALA A CA 1
ATOM 2236 C C . ALA A 1 310 ? -29.567 2.488 33.931 1.00 28.28 310 ALA A C 1
ATOM 2237 O O . ALA A 1 310 ? -28.705 2.881 34.690 1.00 28.68 310 ALA A O 1
ATOM 2239 N N . ASP A 1 311 ? -30.069 1.262 34.009 1.00 29.76 311 ASP A N 1
ATOM 2240 C CA . ASP A 1 311 ? -29.593 0.311 35.011 1.00 30.94 311 ASP A CA 1
ATOM 2241 C C . ASP A 1 311 ? -28.071 0.206 34.967 1.00 32.11 311 ASP A C 1
ATOM 2242 O O . ASP A 1 311 ? -27.400 0.403 35.976 1.00 33.54 311 ASP A O 1
ATOM 2247 N N . GLU A 1 312 ? -27.541 -0.106 33.785 1.00 31.61 312 GLU A N 1
ATOM 2248 C CA . GLU A 1 312 ? -26.109 -0.271 33.575 1.00 31.59 312 GLU A CA 1
ATOM 2249 C C . GLU A 1 312 ? -25.274 0.909 34.024 1.00 31.65 312 GLU A C 1
ATOM 2250 O O . GLU A 1 312 ? -24.170 0.732 34.542 1.00 32.02 312 GLU A O 1
ATOM 2256 N N . LEU A 1 313 ? -25.788 2.112 33.807 1.00 32.68 313 LEU A N 1
ATOM 2257 C CA . LEU A 1 313 ? -25.078 3.319 34.206 1.00 33.69 313 LEU A CA 1
ATOM 2258 C C . LEU A 1 313 ? -25.113 3.429 35.720 1.00 35.78 313 LEU A C 1
ATOM 2259 O O . LEU A 1 313 ? -24.127 3.822 36.362 1.00 35.48 313 LEU A O 1
ATOM 2264 N N . ASP A 1 314 ? -26.265 3.084 36.285 1.00 37.61 314 ASP A N 1
ATOM 2265 C CA . ASP A 1 314 ? -26.459 3.233 37.722 1.00 39.96 314 ASP A CA 1
ATOM 2266 C C . ASP A 1 314 ? -25.439 2.410 38.511 1.00 41.24 314 ASP A C 1
ATOM 2267 O O . ASP A 1 314 ? -24.698 2.911 39.346 1.00 41.55 314 ASP A O 1
ATOM 2272 N N . LYS A 1 315 ? -25.449 1.091 38.246 1.00 42.99 315 LYS A N 1
ATOM 2273 C CA . LYS A 1 315 ? -24.508 0.212 38.929 1.00 45.01 315 LYS A CA 1
ATOM 2274 C C . LYS A 1 315 ? -23.058 0.606 38.636 1.00 45.21 315 LYS A C 1
ATOM 2275 O O . LYS A 1 315 ? -22.111 0.106 39.228 1.00 44.99 315 LYS A O 1
ATOM 2281 N N . ARG A 1 316 ? -22.903 1.513 37.653 1.00 45.46 316 ARG A N 1
ATOM 2282 C CA . ARG A 1 316 ? -21.564 1.971 37.300 1.00 45.37 316 ARG A CA 1
ATOM 2283 C C . ARG A 1 316 ? -21.199 3.265 38.032 1.00 44.91 316 ARG A C 1
ATOM 2284 O O . ARG A 1 316 ? -20.080 3.757 37.959 1.00 44.66 316 ARG A O 1
ATOM 2292 N N . GLY A 1 317 ? -22.215 3.737 38.743 1.00 44.49 317 GLY A N 1
ATOM 2293 C CA . GLY A 1 317 ? -22.043 4.930 39.547 1.00 44.30 317 GLY A CA 1
ATOM 2294 C C . GLY A 1 317 ? -22.418 6.227 38.859 1.00 44.08 317 GLY A C 1
ATOM 2295 O O . GLY A 1 317 ? -22.322 7.293 39.455 1.00 43.98 317 GLY A O 1
ATOM 2296 N N . LEU A 1 318 ? -22.825 6.162 37.599 1.00 43.86 318 LEU A N 1
ATOM 2297 C CA . LEU A 1 318 ? -23.219 7.375 36.909 1.00 44.23 318 LEU A CA 1
ATOM 2298 C C . LEU A 1 318 ? -24.628 7.749 37.345 1.00 43.72 318 LEU A C 1
ATOM 2299 O O . LEU A 1 318 ? -25.415 6.888 37.725 1.00 43.96 318 LEU A O 1
ATOM 2304 N N . LYS A 1 319 ? -24.946 9.035 37.290 1.00 43.30 319 LYS A N 1
ATOM 2305 C CA . LYS A 1 319 ? -26.264 9.497 37.694 1.00 43.25 319 LYS A CA 1
ATOM 2306 C C . LYS A 1 319 ? -26.980 10.265 36.580 1.00 42.70 319 LYS A C 1
ATOM 2307 O O . LYS A 1 319 ? -26.341 10.900 35.744 1.00 41.43 319 LYS A O 1
ATOM 2313 N N . LEU A 1 320 ? -28.308 10.194 36.579 1.00 42.37 320 LEU A N 1
ATOM 2314 C CA . LEU A 1 320 ? -29.128 10.887 35.583 1.00 42.08 320 LEU A CA 1
ATOM 2315 C C . LEU A 1 320 ? -29.298 12.354 35.950 1.00 41.69 320 LEU A C 1
ATOM 2316 O O . LEU A 1 320 ? -29.609 12.683 37.091 1.00 41.70 320 LEU A O 1
ATOM 2321 N N . ALA A 1 321 ? -29.092 13.232 34.976 1.00 41.88 321 ALA A N 1
ATOM 2322 C CA . ALA A 1 321 ? -29.223 14.664 35.206 1.00 42.07 321 ALA A CA 1
ATOM 2323 C C . ALA A 1 321 ? -30.682 15.091 35.372 1.00 42.01 321 ALA A C 1
ATOM 2324 O O . ALA A 1 321 ? -31.604 14.360 35.004 1.00 41.24 321 ALA A O 1
ATOM 2326 N N . THR A 1 322 ? -30.882 16.270 35.956 1.00 42.10 322 THR A N 1
ATOM 2327 C CA . THR A 1 322 ? -32.226 16.810 36.140 1.00 42.12 322 THR A CA 1
ATOM 2328 C C . THR A 1 322 ? -32.297 17.953 35.146 1.00 42.40 322 THR A C 1
ATOM 2329 O O . THR A 1 322 ? -31.504 18.891 35.224 1.00 41.81 322 THR A O 1
ATOM 2333 N N . LEU A 1 323 ? -33.228 17.859 34.202 1.00 42.78 323 LEU A N 1
ATOM 2334 C CA . LEU A 1 323 ? -33.376 18.873 33.166 1.00 44.50 323 LEU A CA 1
ATOM 2335 C C . LEU A 1 323 ? -34.069 20.145 33.645 1.00 45.80 323 LEU A C 1
ATOM 2336 O O . LEU A 1 323 ? -34.721 20.146 34.688 1.00 46.43 323 LEU A O 1
ATOM 2341 N N . GLU A 1 324 ? -33.913 21.229 32.886 1.00 47.38 324 GLU A N 1
ATOM 2342 C CA . GLU A 1 324 ? -34.567 22.494 33.225 1.00 48.87 324 GLU A CA 1
ATOM 2343 C C . GLU A 1 324 ? -35.983 22.455 32.664 1.00 49.54 324 GLU A C 1
ATOM 2344 O O . GLU A 1 324 ? -36.238 21.761 31.676 1.00 50.11 324 GLU A O 1
ATOM 2350 N N . GLU A 1 325 ? -36.907 23.179 33.291 1.00 50.31 325 GLU A N 1
ATOM 2351 C CA . GLU A 1 325 ? -38.265 23.192 32.759 1.00 50.89 325 GLU A CA 1
ATOM 2352 C C . GLU A 1 325 ? -38.300 23.699 31.315 1.00 50.72 325 GLU A C 1
ATOM 2353 O O . GLU A 1 325 ? -39.013 23.189 30.461 1.00 51.01 325 GLU A O 1
ATOM 2359 N N . LYS A 1 326 ? -37.524 24.770 31.069 1.00 50.39 326 LYS A N 1
ATOM 2360 C CA . LYS A 1 326 ? -37.481 25.336 29.725 1.00 49.84 326 LYS A CA 1
ATOM 2361 C C . LYS A 1 326 ? -37.210 24.260 28.671 1.00 48.73 326 LYS A C 1
ATOM 2362 O O . LYS A 1 326 ? -37.832 24.203 27.618 1.00 48.77 326 LYS A O 1
ATOM 2368 N N . THR A 1 327 ? -36.210 23.411 28.971 1.00 47.40 327 THR A N 1
ATOM 2369 C CA . THR A 1 327 ? -35.870 22.344 28.039 1.00 46.03 327 THR A CA 1
ATOM 2370 C C . THR A 1 327 ? -36.974 21.286 27.972 1.00 44.25 327 THR A C 1
ATOM 2371 O O . THR A 1 327 ? -37.397 20.859 26.906 1.00 43.57 327 THR A O 1
ATOM 2375 N N . ILE A 1 328 ? -37.493 20.910 29.133 1.00 43.51 328 ILE A N 1
ATOM 2376 C CA . ILE A 1 328 ? -38.596 19.958 29.210 1.00 43.40 328 ILE A CA 1
ATOM 2377 C C . ILE A 1 328 ? -39.821 20.452 28.445 1.00 43.81 328 ILE A C 1
ATOM 2378 O O . ILE A 1 328 ? -40.495 19.676 27.767 1.00 43.56 328 ILE A O 1
ATOM 2383 N N . GLU A 1 329 ? -40.106 21.748 28.559 1.00 44.48 329 GLU A N 1
ATOM 2384 C CA . GLU A 1 329 ? -41.257 22.335 27.889 1.00 45.41 329 GLU A CA 1
ATOM 2385 C C . GLU A 1 329 ? -41.169 22.267 26.379 1.00 44.50 329 GLU A C 1
ATOM 2386 O O . GLU A 1 329 ? -42.147 21.924 25.720 1.00 44.83 329 GLU A O 1
ATOM 2392 N N . GLU A 1 330 ? -40.010 22.599 25.823 1.00 43.55 330 GLU A N 1
ATOM 2393 C CA . GLU A 1 330 ? -39.854 22.560 24.376 1.00 43.00 330 GLU A CA 1
ATOM 2394 C C . GLU A 1 330 ? -39.938 21.123 23.875 1.00 41.99 330 GLU A C 1
ATOM 2395 O O . GLU A 1 330 ? -40.460 20.871 22.791 1.00 41.30 330 GLU A O 1
ATOM 2401 N N . LEU A 1 331 ? -39.421 20.179 24.658 1.00 41.24 331 LEU A N 1
ATOM 2402 C CA . LEU A 1 331 ? -39.476 18.768 24.270 1.00 39.81 331 LEU A CA 1
ATOM 2403 C C . LEU A 1 331 ? -40.941 18.364 24.113 1.00 39.39 331 LEU A C 1
ATOM 2404 O O . LEU A 1 331 ? -41.341 17.722 23.133 1.00 38.58 331 LEU A O 1
ATOM 2409 N N . ARG A 1 332 ? -41.732 18.766 25.098 1.00 38.82 332 ARG A N 1
ATOM 2410 C CA . ARG A 1 332 ? -43.162 18.488 25.142 1.00 39.09 332 ARG A CA 1
ATOM 2411 C C . ARG A 1 332 ? -43.934 19.118 23.976 1.00 38.59 332 ARG A C 1
ATOM 2412 O O . ARG A 1 332 ? -45.029 18.679 23.644 1.00 39.30 332 ARG A O 1
ATOM 2420 N N . SER A 1 333 ? -43.363 20.138 23.346 1.00 38.31 333 SER A N 1
ATOM 2421 C CA . SER A 1 333 ? -44.047 20.802 22.248 1.00 38.21 333 SER A CA 1
ATOM 2422 C C . SER A 1 333 ? -43.997 20.067 20.914 1.00 37.57 333 SER A C 1
ATOM 2423 O O . SER A 1 333 ? -44.987 20.048 20.182 1.00 37.85 333 SER A O 1
ATOM 2426 N N . PHE A 1 334 ? -42.869 19.443 20.594 1.00 36.42 334 PHE A N 1
ATOM 2427 C CA . PHE A 1 334 ? -42.765 18.756 19.313 1.00 35.57 334 PHE A CA 1
ATOM 2428 C C . PHE A 1 334 ? -42.780 17.233 19.372 1.00 35.05 334 PHE A C 1
ATOM 2429 O O . PHE A 1 334 ? -42.876 16.577 18.337 1.00 34.88 334 PHE A O 1
ATOM 2437 N N . LEU A 1 335 ? -42.684 16.670 20.570 1.00 34.41 335 LEU A N 1
ATOM 2438 C CA . LEU A 1 335 ? -42.701 15.215 20.714 1.00 34.54 335 LEU A CA 1
ATOM 2439 C C . LEU A 1 335 ? -44.111 14.700 20.937 1.00 34.57 335 LEU A C 1
ATOM 2440 O O . LEU A 1 335 ? -44.987 15.447 21.345 1.00 34.62 335 LEU A O 1
ATOM 2445 N N . PRO A 1 336 ? -44.349 13.414 20.662 1.00 35.07 336 PRO A N 1
ATOM 2446 C CA . PRO A 1 336 ? -45.683 12.832 20.852 1.00 35.89 336 PRO A CA 1
ATOM 2447 C C . PRO A 1 336 ? -46.166 12.982 22.300 1.00 36.93 336 PRO A C 1
ATOM 2448 O O . PRO A 1 336 ? -45.388 13.330 23.196 1.00 36.69 336 PRO A O 1
ATOM 2452 N N . PRO A 1 337 ? -47.460 12.714 22.545 1.00 38.62 337 PRO A N 1
ATOM 2453 C CA . PRO A 1 337 ? -48.127 12.851 23.840 1.00 39.80 337 PRO A CA 1
ATOM 2454 C C . PRO A 1 337 ? -47.618 11.855 24.897 1.00 41.14 337 PRO A C 1
ATOM 2455 O O . PRO A 1 337 ? -47.489 12.174 26.071 1.00 41.21 337 PRO A O 1
ATOM 2467 N N . ALA A 1 339 ? -44.746 10.680 25.175 1.00 41.90 339 ALA A N 1
ATOM 2468 C CA . ALA A 1 339 ? -43.292 10.749 25.241 1.00 40.19 339 ALA A CA 1
ATOM 2469 C C . ALA A 1 339 ? -42.809 11.131 26.642 1.00 39.19 339 ALA A C 1
ATOM 2470 O O . ALA A 1 339 ? -43.422 11.929 27.340 1.00 38.11 339 ALA A O 1
ATOM 2472 N N . ALA A 1 340 ? -41.710 10.490 27.064 1.00 38.44 340 ALA A N 1
ATOM 2473 C CA . ALA A 1 340 ? -41.139 10.846 28.358 1.00 38.75 340 ALA A CA 1
ATOM 2474 C C . ALA A 1 340 ? -40.106 11.961 28.211 1.00 38.91 340 ALA A C 1
ATOM 2475 O O . ALA A 1 340 ? -39.169 11.886 27.423 1.00 37.63 340 ALA A O 1
ATOM 2477 N N . VAL A 1 341 ? -40.329 13.048 28.974 1.00 40.44 341 VAL A N 1
ATOM 2478 C CA . VAL A 1 341 ? -39.439 14.202 28.874 1.00 42.05 341 VAL A CA 1
ATOM 2479 C C . VAL A 1 341 ? -38.747 14.508 30.208 1.00 44.21 341 VAL A C 1
ATOM 2480 O O . VAL A 1 341 ? -38.258 15.602 30.454 1.00 45.14 341 VAL A O 1
ATOM 2484 N N . LYS A 1 342 ? -38.752 13.502 31.103 1.00 46.36 342 LYS A N 1
ATOM 2485 C CA . LYS A 1 342 ? -38.025 13.655 32.358 1.00 48.34 342 LYS A CA 1
ATOM 2486 C C . LYS A 1 342 ? -36.543 13.313 32.187 1.00 49.07 342 LYS A C 1
ATOM 2487 O O . LYS A 1 342 ? -35.949 13.521 31.138 1.00 49.53 342 LYS A O 1
ATOM 2493 N N . ASN A 1 343 ? -35.945 12.797 33.281 1.00 49.27 343 ASN A N 1
ATOM 2494 C CA . ASN A 1 343 ? -34.519 12.476 33.273 1.00 49.02 343 ASN A CA 1
ATOM 2495 C C . ASN A 1 343 ? -34.073 11.767 31.985 1.00 47.29 343 ASN A C 1
ATOM 2496 O O . ASN A 1 343 ? -33.114 12.168 31.332 1.00 47.74 343 ASN A O 1
ATOM 2501 N N . PRO A 1 344 ? -34.742 10.633 31.674 1.00 44.99 344 PRO A N 1
ATOM 2502 C CA . PRO A 1 344 ? -34.571 9.967 30.394 1.00 42.92 344 PRO A CA 1
ATOM 2503 C C . PRO A 1 344 ? -35.625 10.435 29.381 1.00 40.81 344 PRO A C 1
ATOM 2504 O O . PRO A 1 344 ? -36.826 10.388 29.619 1.00 41.25 344 PRO A O 1
ATOM 2508 N N . VAL A 1 345 ? -35.139 10.934 28.227 1.00 38.91 345 VAL A N 1
ATOM 2509 C CA . VAL A 1 345 ? -36.071 11.442 27.220 1.00 37.40 345 VAL A CA 1
ATOM 2510 C C . VAL A 1 345 ? -36.473 10.364 26.207 1.00 36.41 345 VAL A C 1
ATOM 2511 O O . VAL A 1 345 ? -35.687 9.929 25.375 1.00 36.48 345 VAL A O 1
ATOM 2515 N N . ASP A 1 346 ? -37.725 9.892 26.317 1.00 36.18 346 ASP A N 1
ATOM 2516 C CA . ASP A 1 346 ? -38.128 8.825 25.418 1.00 35.75 346 ASP A CA 1
ATOM 2517 C C . ASP A 1 346 ? -39.018 9.320 24.283 1.00 36.74 346 ASP A C 1
ATOM 2518 O O . ASP A 1 346 ? -40.240 9.282 24.354 1.00 37.24 346 ASP A O 1
ATOM 2531 N N . ILE A 1 348 ? -40.896 8.778 20.950 1.00 40.06 348 ILE A N 1
ATOM 2532 C CA . ILE A 1 348 ? -41.565 7.543 20.580 1.00 40.70 348 ILE A CA 1
ATOM 2533 C C . ILE A 1 348 ? -40.869 6.862 19.398 1.00 40.77 348 ILE A C 1
ATOM 2534 O O . ILE A 1 348 ? -39.917 7.372 18.819 1.00 41.08 348 ILE A O 1
ATOM 2539 N N . ALA A 1 349 ? -41.390 5.672 19.114 1.00 40.37 349 ALA A N 1
ATOM 2540 C CA . ALA A 1 349 ? -40.879 4.840 18.034 1.00 40.41 349 ALA A CA 1
ATOM 2541 C C . ALA A 1 349 ? -40.988 5.550 16.685 1.00 40.90 349 ALA A C 1
ATOM 2542 O O . ALA A 1 349 ? -40.388 5.128 15.695 1.00 41.65 349 ALA A O 1
ATOM 2544 N N . SER A 1 350 ? -41.753 6.633 16.653 1.00 40.46 350 SER A N 1
ATOM 2545 C CA . SER A 1 350 ? -41.942 7.406 15.438 1.00 40.26 350 SER A CA 1
ATOM 2546 C C . SER A 1 350 ? -40.870 8.472 15.272 1.00 39.99 350 SER A C 1
ATOM 2547 O O . SER A 1 350 ? -40.842 9.178 14.268 1.00 40.21 350 SER A O 1
ATOM 2550 N N . ALA A 1 351 ? -39.987 8.595 16.254 1.00 40.20 351 ALA A N 1
ATOM 2551 C CA . ALA A 1 351 ? -38.933 9.598 16.183 1.00 39.80 351 ALA A CA 1
ATOM 2552 C C . ALA A 1 351 ? -38.175 9.609 14.854 1.00 40.16 351 ALA A C 1
ATOM 2553 O O . ALA A 1 351 ? -37.585 8.603 14.430 1.00 38.53 351 ALA A O 1
ATOM 2555 N N . ARG A 1 352 ? -38.190 10.770 14.207 1.00 40.59 352 ARG A N 1
ATOM 2556 C CA . ARG A 1 352 ? -37.494 10.959 12.944 1.00 40.78 352 ARG A CA 1
ATOM 2557 C C . ARG A 1 352 ? -36.180 11.707 13.151 1.00 39.98 352 ARG A C 1
ATOM 2558 O O . ARG A 1 352 ? -35.876 12.206 14.228 1.00 39.06 352 ARG A O 1
ATOM 2566 N N . GLY A 1 353 ? -35.365 11.737 12.083 1.00 40.40 353 GLY A N 1
ATOM 2567 C CA . GLY A 1 353 ? -34.101 12.454 12.180 1.00 39.72 353 GLY A CA 1
ATOM 2568 C C . GLY A 1 353 ? -34.279 13.824 12.843 1.00 39.85 353 GLY A C 1
ATOM 2569 O O . GLY A 1 353 ? -33.528 14.223 13.723 1.00 40.42 353 GLY A O 1
ATOM 2570 N N . GLU A 1 354 ? -35.293 14.569 12.362 1.00 39.39 354 GLU A N 1
ATOM 2571 C CA . GLU A 1 354 ? -35.529 15.899 12.912 1.00 38.82 354 GLU A CA 1
ATOM 2572 C C . GLU A 1 354 ? -35.720 15.860 14.432 1.00 37.72 354 GLU A C 1
ATOM 2573 O O . GLU A 1 354 ? -35.297 16.743 15.166 1.00 37.36 354 GLU A O 1
ATOM 2579 N N . ASP A 1 355 ? -36.425 14.806 14.891 1.00 36.27 355 ASP A N 1
ATOM 2580 C CA . ASP A 1 355 ? -36.661 14.672 16.324 1.00 35.31 355 ASP A CA 1
ATOM 2581 C C . ASP A 1 355 ? -35.358 14.441 17.090 1.00 34.51 355 ASP A C 1
ATOM 2582 O O . ASP A 1 355 ? -35.135 14.970 18.170 1.00 33.90 355 ASP A O 1
ATOM 2587 N N . TYR A 1 356 ? -34.502 13.574 16.515 1.00 33.60 356 TYR A N 1
ATOM 2588 C CA . TYR A 1 356 ? -33.212 13.313 17.145 1.00 33.52 356 TYR A CA 1
ATOM 2589 C C . TYR A 1 356 ? -32.346 14.577 17.194 1.00 34.28 356 TYR A C 1
ATOM 2590 O O . TYR A 1 356 ? -31.695 14.883 18.181 1.00 33.28 356 TYR A O 1
ATOM 2599 N N . TYR A 1 357 ? -32.324 15.305 16.059 1.00 34.93 357 TYR A N 1
ATOM 2600 C CA . TYR A 1 357 ? -31.561 16.551 16.015 1.00 35.83 357 TYR A CA 1
ATOM 2601 C C . TYR A 1 357 ? -32.001 17.512 17.121 1.00 35.95 357 TYR A C 1
ATOM 2602 O O . TYR A 1 357 ? -31.208 17.978 17.927 1.00 36.31 357 TYR A O 1
ATOM 2611 N N . ARG A 1 358 ? -33.288 17.833 17.154 1.00 35.77 358 ARG A N 1
ATOM 2612 C CA . ARG A 1 358 ? -33.794 18.784 18.132 1.00 35.79 358 ARG A CA 1
ATOM 2613 C C . ARG A 1 358 ? -33.557 18.369 19.579 1.00 34.82 358 ARG A C 1
ATOM 2614 O O . ARG A 1 358 ? -33.069 19.161 20.384 1.00 35.33 358 ARG A O 1
ATOM 2622 N N . THR A 1 359 ? -33.909 17.132 19.909 1.00 33.92 359 THR A N 1
ATOM 2623 C CA . THR A 1 359 ? -33.736 16.644 21.275 1.00 33.29 359 THR A CA 1
ATOM 2624 C C . THR A 1 359 ? -32.268 16.651 21.734 1.00 33.07 359 THR A C 1
ATOM 2625 O O . THR A 1 359 ? -31.967 17.033 22.867 1.00 32.79 359 THR A O 1
ATOM 2629 N N . ALA A 1 360 ? -31.362 16.236 20.855 1.00 33.10 360 ALA A N 1
ATOM 2630 C CA . ALA A 1 360 ? -29.938 16.194 21.188 1.00 33.94 360 ALA A CA 1
ATOM 2631 C C . ALA A 1 360 ? -29.415 17.603 21.460 1.00 34.43 360 ALA A C 1
ATOM 2632 O O . ALA A 1 360 ? -28.673 17.827 22.425 1.00 33.70 360 ALA A O 1
ATOM 2634 N N . LYS A 1 361 ? -29.814 18.542 20.604 1.00 35.55 361 LYS A N 1
ATOM 2635 C CA . LYS A 1 361 ? -29.428 19.945 20.727 1.00 37.17 361 LYS A CA 1
ATOM 2636 C C . LYS A 1 361 ? -29.913 20.466 22.077 1.00 36.90 361 LYS A C 1
ATOM 2637 O O . LYS A 1 361 ? -29.142 21.031 22.861 1.00 36.96 361 LYS A O 1
ATOM 2643 N N . LEU A 1 362 ? -31.195 20.255 22.345 1.00 37.43 362 LEU A N 1
ATOM 2644 C CA . LEU A 1 362 ? -31.805 20.681 23.593 1.00 37.97 362 LEU A CA 1
ATOM 2645 C C . LEU A 1 362 ? -31.128 20.072 24.814 1.00 38.50 362 LEU A C 1
ATOM 2646 O O . LEU A 1 362 ? -30.895 20.766 25.804 1.00 38.86 362 LEU A O 1
ATOM 2651 N N . LEU A 1 363 ? -30.833 18.772 24.762 1.00 38.60 363 LEU A N 1
ATOM 2652 C CA . LEU A 1 363 ? -30.179 18.117 25.893 1.00 39.33 363 LEU A CA 1
ATOM 2653 C C . LEU A 1 363 ? -28.744 18.607 26.075 1.00 39.24 363 LEU A C 1
ATOM 2654 O O . LEU A 1 363 ? -28.309 18.842 27.202 1.00 38.63 363 LEU A O 1
ATOM 2659 N N . LEU A 1 364 ? -28.016 18.762 24.972 1.00 40.19 364 LEU A N 1
ATOM 2660 C CA . LEU A 1 364 ? -26.633 19.238 25.037 1.00 42.03 364 LEU A CA 1
ATOM 2661 C C . LEU A 1 364 ? -26.542 20.703 25.482 1.00 42.84 364 LEU A C 1
ATOM 2662 O O . LEU A 1 364 ? -25.484 21.167 25.900 1.00 42.29 364 LEU A O 1
ATOM 2667 N N . GLN A 1 365 ? -27.650 21.432 25.385 1.00 44.69 365 GLN A N 1
ATOM 2668 C CA . GLN A 1 365 ? -27.662 22.838 25.780 1.00 46.00 365 GLN A CA 1
ATOM 2669 C C . GLN A 1 365 ? -28.085 23.016 27.233 1.00 46.38 365 GLN A C 1
ATOM 2670 O O . GLN A 1 365 ? -27.811 24.052 27.853 1.00 46.75 365 GLN A O 1
ATOM 2676 N N . ASP A 1 366 ? -28.755 22.008 27.779 1.00 46.51 366 ASP A N 1
ATOM 2677 C CA . ASP A 1 366 ? -29.186 22.082 29.165 1.00 46.84 366 ASP A CA 1
ATOM 2678 C C . ASP A 1 366 ? -27.928 22.120 30.019 1.00 47.36 366 ASP A C 1
ATOM 2679 O O . ASP A 1 366 ? -27.051 21.265 29.899 1.00 47.26 366 ASP A O 1
ATOM 2684 N N . PRO A 1 367 ? -27.820 23.128 30.892 1.00 47.25 367 PRO A N 1
ATOM 2685 C CA . PRO A 1 367 ? -26.662 23.293 31.773 1.00 46.83 367 PRO A CA 1
ATOM 2686 C C . PRO A 1 367 ? -26.433 22.164 32.772 1.00 46.34 367 PRO A C 1
ATOM 2687 O O . PRO A 1 367 ? -25.375 22.099 33.390 1.00 46.25 367 PRO A O 1
ATOM 2691 N N . ASN A 1 368 ? -27.408 21.278 32.938 1.00 45.69 368 ASN A N 1
ATOM 2692 C CA . ASN A 1 368 ? -27.254 20.182 33.893 1.00 44.93 368 ASN A CA 1
ATOM 2693 C C . ASN A 1 368 ? -26.819 18.868 33.266 1.00 43.81 368 ASN A C 1
ATOM 2694 O O . ASN A 1 368 ? -26.642 17.872 33.965 1.00 43.87 368 ASN A O 1
ATOM 2699 N N . VAL A 1 369 ? -26.661 18.863 31.948 1.00 42.25 369 VAL A N 1
ATOM 2700 C CA . VAL A 1 369 ? -26.238 17.663 31.238 1.00 40.82 369 VAL A CA 1
ATOM 2701 C C . VAL A 1 369 ? -24.730 17.716 31.019 1.00 39.92 369 VAL A C 1
ATOM 2702 O O . VAL A 1 369 ? -24.207 18.685 30.463 1.00 39.35 369 VAL A O 1
ATOM 2706 N N . ASP A 1 370 ? -24.031 16.680 31.472 1.00 39.08 370 ASP A N 1
ATOM 2707 C CA . ASP A 1 370 ? -22.582 16.608 31.316 1.00 37.85 370 ASP A CA 1
ATOM 2708 C C . ASP A 1 370 ? -22.220 15.654 30.183 1.00 37.37 370 ASP A C 1
ATOM 2709 O O . ASP A 1 370 ? -21.150 15.758 29.583 1.00 36.33 370 ASP A O 1
ATOM 2722 N N . LEU A 1 372 ? -24.218 13.058 26.930 1.00 33.36 372 LEU A N 1
ATOM 2723 C CA . LEU A 1 372 ? -25.425 12.671 26.215 1.00 32.98 372 LEU A CA 1
ATOM 2724 C C . LEU A 1 372 ? -25.270 11.278 25.606 1.00 32.25 372 LEU A C 1
ATOM 2725 O O . LEU A 1 372 ? -24.337 11.018 24.849 1.00 32.70 372 LEU A O 1
ATOM 2730 N N . ILE A 1 373 ? -26.178 10.381 25.960 1.00 30.81 373 ILE A N 1
ATOM 2731 C CA . ILE A 1 373 ? -26.256 9.041 25.379 1.00 29.84 373 ILE A CA 1
ATOM 2732 C C . ILE A 1 373 ? -27.443 8.900 24.420 1.00 29.12 373 ILE A C 1
ATOM 2733 O O . ILE A 1 373 ? -28.603 8.963 24.803 1.00 29.59 373 ILE A O 1
ATOM 2738 N N . ALA A 1 374 ? -27.111 8.742 23.125 1.00 28.43 374 ALA A N 1
ATOM 2739 C CA . ALA A 1 374 ? -28.180 8.576 22.136 1.00 26.98 374 ALA A CA 1
ATOM 2740 C C . ALA A 1 374 ? -28.470 7.098 21.819 1.00 26.14 374 ALA A C 1
ATOM 2741 O O . ALA A 1 374 ? -27.631 6.359 21.323 1.00 26.58 374 ALA A O 1
ATOM 2743 N N . ILE A 1 375 ? -29.708 6.671 22.152 1.00 25.64 375 ILE A N 1
ATOM 2744 C CA . ILE A 1 375 ? -30.112 5.284 21.893 1.00 25.19 375 ILE A CA 1
ATOM 2745 C C . ILE A 1 375 ? -31.165 5.199 20.775 1.00 25.07 375 ILE A C 1
ATOM 2746 O O . ILE A 1 375 ? -32.191 5.875 20.789 1.00 26.04 375 ILE A O 1
ATOM 2751 N N . CYS A 1 376 ? -30.880 4.358 19.758 1.00 25.57 376 CYS A N 1
ATOM 2752 C CA . CYS A 1 376 ? -31.825 4.285 18.676 1.00 25.80 376 CYS A CA 1
ATOM 2753 C C . CYS A 1 376 ? -31.942 2.864 18.161 1.00 26.39 376 CYS A C 1
ATOM 2754 O O . CYS A 1 376 ? -31.003 2.267 17.653 1.00 26.48 376 CYS A O 1
ATOM 2757 N N . VAL A 1 377 ? -33.131 2.300 18.377 1.00 26.69 377 VAL A N 1
ATOM 2758 C CA . VAL A 1 377 ? -33.488 1.172 17.557 1.00 27.64 377 VAL A CA 1
ATOM 2759 C C . VAL A 1 377 ? -33.857 1.691 16.163 1.00 28.82 377 VAL A C 1
ATOM 2760 O O . VAL A 1 377 ? -34.712 2.552 15.989 1.00 29.26 377 VAL A O 1
ATOM 2764 N N . VAL A 1 378 ? -33.104 1.211 15.159 1.00 30.27 378 VAL A N 1
ATOM 2765 C CA . VAL A 1 378 ? -33.322 1.718 13.811 1.00 30.68 378 VAL A CA 1
ATOM 2766 C C . VAL A 1 378 ? -34.615 1.172 13.201 1.00 31.57 378 VAL A C 1
ATOM 2767 O O . VAL A 1 378 ? -34.798 -0.023 13.002 1.00 30.48 378 VAL A O 1
ATOM 2771 N N . PRO A 1 379 ? -35.551 2.097 12.913 1.00 33.62 379 PRO A N 1
ATOM 2772 C CA . PRO A 1 379 ? -36.845 1.737 12.363 1.00 36.01 379 PRO A CA 1
ATOM 2773 C C . PRO A 1 379 ? -36.745 1.443 10.870 1.00 38.37 379 PRO A C 1
ATOM 2774 O O . PRO A 1 379 ? -35.983 2.059 10.136 1.00 39.13 379 PRO A O 1
ATOM 2778 N N . THR A 1 380 ? -37.555 0.458 10.443 1.00 41.15 380 THR A N 1
ATOM 2779 C CA . THR A 1 380 ? -37.609 0.118 9.027 1.00 44.04 380 THR A CA 1
ATOM 2780 C C . THR A 1 380 ? -38.998 0.405 8.448 1.00 46.18 380 THR A C 1
ATOM 2781 O O . THR A 1 380 ? -39.416 -0.134 7.430 1.00 46.25 380 THR A O 1
ATOM 2785 N N . PHE A 1 381 ? -39.736 1.268 9.178 1.00 47.69 381 PHE A N 1
ATOM 2786 C CA . PHE A 1 381 ? -41.084 1.620 8.746 1.00 49.18 381 PHE A CA 1
ATOM 2787 C C . PHE A 1 381 ? -41.309 3.139 8.732 1.00 49.22 381 PHE A C 1
ATOM 2788 O O . PHE A 1 381 ? -40.450 3.924 9.110 1.00 49.38 381 PHE A O 1
ATOM 2796 N N . ALA A 1 382 ? -42.504 3.557 8.323 1.00 49.19 382 ALA A N 1
ATOM 2797 C CA . ALA A 1 382 ? -42.865 4.972 8.268 1.00 49.36 382 ALA A CA 1
ATOM 2798 C C . ALA A 1 382 ? -42.033 5.727 7.231 1.00 49.14 382 ALA A C 1
ATOM 2799 O O . ALA A 1 382 ? -41.981 6.956 7.238 1.00 49.34 382 ALA A O 1
ATOM 2801 N N . GLY A 1 383 ? -41.377 4.986 6.345 1.00 48.55 383 GLY A N 1
ATOM 2802 C CA . GLY A 1 383 ? -40.575 5.612 5.307 1.00 48.26 383 GLY A CA 1
ATOM 2803 C C . GLY A 1 383 ? -39.354 6.383 5.784 1.00 48.07 383 GLY A C 1
ATOM 2804 O O . GLY A 1 383 ? -38.870 7.280 5.088 1.00 47.83 383 GLY A O 1
ATOM 2813 N N . THR A 1 385 ? -35.309 6.662 6.871 1.00 43.92 385 THR A N 1
ATOM 2814 C CA . THR A 1 385 ? -34.098 6.039 6.351 1.00 42.54 385 THR A CA 1
ATOM 2815 C C . THR A 1 385 ? -33.344 5.339 7.477 1.00 41.68 385 THR A C 1
ATOM 2816 O O . THR A 1 385 ? -33.698 5.459 8.647 1.00 41.15 385 THR A O 1
ATOM 2820 N N . LEU A 1 386 ? -32.290 4.619 7.117 1.00 40.90 386 LEU A N 1
ATOM 2821 C CA . LEU A 1 386 ? -31.514 3.875 8.092 1.00 40.27 386 LEU A CA 1
ATOM 2822 C C . LEU A 1 386 ? -30.479 4.729 8.811 1.00 38.99 386 LEU A C 1
ATOM 2823 O O . LEU A 1 386 ? -29.872 4.283 9.789 1.00 38.18 386 LEU A O 1
ATOM 2828 N N . THR A 1 387 ? -30.296 5.962 8.342 1.00 37.58 387 THR A N 1
ATOM 2829 C CA . THR A 1 387 ? -29.285 6.840 8.920 1.00 35.89 387 THR A CA 1
ATOM 2830 C C . THR A 1 387 ? -29.762 8.212 9.365 1.00 34.89 387 THR A C 1
ATOM 2831 O O . THR A 1 387 ? -28.978 8.984 9.906 1.00 35.36 387 THR A O 1
ATOM 2835 N N . GLU A 1 388 ? -31.030 8.538 9.159 1.00 33.60 388 GLU A N 1
ATOM 2836 C CA . GLU A 1 388 ? -31.471 9.877 9.524 1.00 32.18 388 GLU A CA 1
ATOM 2837 C C . GLU A 1 388 ? -31.321 10.217 10.993 1.00 31.26 388 GLU A C 1
ATOM 2838 O O . GLU A 1 388 ? -30.920 11.329 11.340 1.00 30.72 388 GLU A O 1
ATOM 2844 N N . HIS A 1 389 ? -31.620 9.262 11.864 1.00 30.17 389 HIS A N 1
ATOM 2845 C CA . HIS A 1 389 ? -31.509 9.510 13.293 1.00 28.50 389 HIS A CA 1
ATOM 2846 C C . HIS A 1 389 ? -30.059 9.819 13.638 1.00 27.28 389 HIS A C 1
ATOM 2847 O O . HIS A 1 389 ? -29.778 10.762 14.369 1.00 25.82 389 HIS A O 1
ATOM 2854 N N . ALA A 1 390 ? -29.132 9.039 13.099 1.00 27.53 390 ALA A N 1
ATOM 2855 C CA . ALA A 1 390 ? -27.718 9.306 13.337 1.00 28.37 390 ALA A CA 1
ATOM 2856 C C . ALA A 1 390 ? -27.387 10.699 12.787 1.00 30.13 390 ALA A C 1
ATOM 2857 O O . ALA A 1 390 ? -26.800 11.527 13.477 1.00 29.96 390 ALA A O 1
ATOM 2859 N N . GLU A 1 391 ? -27.769 10.961 11.541 1.00 31.92 391 GLU A N 1
ATOM 2860 C CA . GLU A 1 391 ? -27.506 12.267 10.942 1.00 33.36 391 GLU A CA 1
ATOM 2861 C C . GLU A 1 391 ? -28.000 13.327 11.903 1.00 33.61 391 GLU A C 1
ATOM 2862 O O . GLU A 1 391 ? -27.295 14.289 12.195 1.00 35.03 391 GLU A O 1
ATOM 2868 N N . GLY A 1 392 ? -29.215 13.137 12.408 1.00 34.20 392 GLY A N 1
ATOM 2869 C CA . GLY A 1 392 ? -29.768 14.087 13.359 1.00 33.10 392 GLY A CA 1
ATOM 2870 C C . GLY A 1 392 ? -28.892 14.275 14.590 1.00 32.77 392 GLY A C 1
ATOM 2871 O O . GLY A 1 392 ? -28.821 15.374 15.135 1.00 32.91 392 GLY A O 1
ATOM 2872 N N . ILE A 1 393 ? -28.226 13.215 15.037 1.00 32.31 393 ILE A N 1
ATOM 2873 C CA . ILE A 1 393 ? -27.349 13.304 16.211 1.00 31.87 393 ILE A CA 1
ATOM 2874 C C . ILE A 1 393 ? -26.135 14.151 15.848 1.00 32.26 393 ILE A C 1
ATOM 2875 O O . ILE A 1 393 ? -25.750 15.095 16.551 1.00 31.18 393 ILE A O 1
ATOM 2880 N N . ILE A 1 394 ? -25.523 13.747 14.745 1.00 33.10 394 ILE A N 1
ATOM 2881 C CA . ILE A 1 394 ? -24.338 14.378 14.204 1.00 34.63 394 ILE A CA 1
ATOM 2882 C C . ILE A 1 394 ? -24.555 15.866 13.962 1.00 35.47 394 ILE A C 1
ATOM 2883 O O . ILE A 1 394 ? -23.772 16.704 14.410 1.00 34.98 394 ILE A O 1
ATOM 2888 N N . ARG A 1 395 ? -25.633 16.190 13.265 1.00 36.51 395 ARG A N 1
ATOM 2889 C CA . ARG A 1 395 ? -25.946 17.579 12.964 1.00 37.74 395 ARG A CA 1
ATOM 2890 C C . ARG A 1 395 ? -26.052 18.419 14.245 1.00 38.12 395 ARG A C 1
ATOM 2891 O O . ARG A 1 395 ? -25.587 19.561 14.291 1.00 36.99 395 ARG A O 1
ATOM 2899 N N . ALA A 1 396 ? -26.652 17.852 15.293 1.00 38.55 396 ALA A N 1
ATOM 2900 C CA . ALA A 1 396 ? -26.800 18.572 16.559 1.00 38.47 396 ALA A CA 1
ATOM 2901 C C . ALA A 1 396 ? -25.457 18.818 17.247 1.00 39.51 396 ALA A C 1
ATOM 2902 O O . ALA A 1 396 ? -25.159 19.946 17.639 1.00 39.55 396 ALA A O 1
ATOM 2904 N N . VAL A 1 397 ? -24.649 17.771 17.404 1.00 40.18 397 VAL A N 1
ATOM 2905 C CA . VAL A 1 397 ? -23.341 17.918 18.052 1.00 40.88 397 VAL A CA 1
ATOM 2906 C C . VAL A 1 397 ? -22.524 18.985 17.327 1.00 41.67 397 VAL A C 1
ATOM 2907 O O . VAL A 1 397 ? -21.892 19.849 17.950 1.00 40.97 397 VAL A O 1
ATOM 2911 N N . LYS A 1 398 ? -22.548 18.920 16.001 1.00 43.72 398 LYS A N 1
ATOM 2912 C CA . LYS A 1 398 ? -21.801 19.874 15.186 1.00 46.08 398 LYS A CA 1
ATOM 2913 C C . LYS A 1 398 ? -22.297 21.317 15.362 1.00 46.76 398 LYS A C 1
ATOM 2914 O O . LYS A 1 398 ? -21.632 22.281 15.008 1.00 47.33 398 LYS A O 1
ATOM 2920 N N . GLU A 1 399 ? -23.532 21.451 15.887 1.00 48.26 399 GLU A N 1
ATOM 2921 C CA . GLU A 1 399 ? -24.097 22.792 15.969 1.00 49.12 399 GLU A CA 1
ATOM 2922 C C . GLU A 1 399 ? -23.773 23.461 17.309 1.00 49.27 399 GLU A C 1
ATOM 2923 O O . GLU A 1 399 ? -23.119 24.495 17.373 1.00 49.39 399 GLU A O 1
ATOM 2929 N N . VAL A 1 400 ? -24.286 22.854 18.399 1.00 49.67 400 VAL A N 1
ATOM 2930 C CA . VAL A 1 400 ? -24.016 23.412 19.722 1.00 50.26 400 VAL A CA 1
ATOM 2931 C C . VAL A 1 400 ? -22.519 23.624 19.931 1.00 50.82 400 VAL A C 1
ATOM 2932 O O . VAL A 1 400 ? -22.068 24.600 20.518 1.00 50.95 400 VAL A O 1
ATOM 2936 N N . ASN A 1 401 ? -21.747 22.626 19.472 1.00 51.58 401 ASN A N 1
ATOM 2937 C CA . ASN A 1 401 ? -20.297 22.747 19.512 1.00 51.82 401 ASN A CA 1
ATOM 2938 C C . ASN A 1 401 ? -19.761 23.105 20.891 1.00 51.31 401 ASN A C 1
ATOM 2939 O O . ASN A 1 401 ? -18.889 23.951 21.059 1.00 51.52 401 ASN A O 1
ATOM 2944 N N . ASN A 1 402 ? -20.344 22.462 21.914 1.00 50.44 402 ASN A N 1
ATOM 2945 C CA . ASN A 1 402 ? -19.682 22.495 23.200 1.00 50.16 402 ASN A CA 1
ATOM 2946 C C . ASN A 1 402 ? -18.703 21.331 23.299 1.00 49.51 402 ASN A C 1
ATOM 2947 O O . ASN A 1 402 ? -18.333 20.708 22.312 1.00 49.85 402 ASN A O 1
ATOM 2952 N N . GLU A 1 403 ? -18.199 20.986 24.486 1.00 47.65 403 GLU A N 1
ATOM 2953 C CA . GLU A 1 403 ? -17.343 19.808 24.523 1.00 46.20 403 GLU A CA 1
ATOM 2954 C C . GLU A 1 403 ? -17.746 18.858 25.634 1.00 43.67 403 GLU A C 1
ATOM 2955 O O . GLU A 1 403 ? -16.926 18.351 26.389 1.00 44.00 403 GLU A O 1
ATOM 2961 N N . LYS A 1 404 ? -19.029 18.582 25.449 1.00 41.32 404 LYS A N 1
ATOM 2962 C CA . LYS A 1 404 ? -19.665 17.515 26.201 1.00 39.23 404 LYS A CA 1
ATOM 2963 C C . LYS A 1 404 ? -19.617 16.212 25.425 1.00 36.59 404 LYS A C 1
ATOM 2964 O O . LYS A 1 404 ? -20.058 16.136 24.282 1.00 36.01 404 LYS A O 1
ATOM 2970 N N . PRO A 1 405 ? -19.082 15.161 26.048 1.00 34.43 405 PRO A N 1
ATOM 2971 C CA . PRO A 1 405 ? -18.990 13.863 25.381 1.00 32.86 405 PRO A CA 1
ATOM 2972 C C . PRO A 1 405 ? -20.357 13.355 24.934 1.00 31.77 405 PRO A C 1
ATOM 2973 O O . PRO A 1 405 ? -21.359 13.528 25.633 1.00 30.70 405 PRO A O 1
ATOM 2977 N N . VAL A 1 406 ? -20.388 12.738 23.758 1.00 31.02 406 VAL A N 1
ATOM 2978 C CA . VAL A 1 406 ? -21.604 12.145 23.222 1.00 30.85 406 VAL A CA 1
ATOM 2979 C C . VAL A 1 406 ? -21.388 10.676 22.863 1.00 30.08 406 VAL A C 1
ATOM 2980 O O . VAL A 1 406 ? -20.484 10.309 22.123 1.00 31.00 406 VAL A O 1
ATOM 2984 N N . LEU A 1 407 ? -22.229 9.816 23.463 1.00 29.72 407 LEU A N 1
ATOM 2985 C CA . LEU A 1 407 ? -22.134 8.394 23.168 1.00 28.31 407 LEU A CA 1
ATOM 2986 C C . LEU A 1 407 ? -23.401 7.893 22.478 1.00 27.47 407 LEU A C 1
ATOM 2987 O O . LEU A 1 407 ? -24.500 8.388 22.692 1.00 27.47 407 LEU A O 1
ATOM 2992 N N . ALA A 1 408 ? -23.212 6.904 21.590 1.00 26.49 408 ALA A N 1
ATOM 2993 C CA . ALA A 1 408 ? -24.357 6.362 20.877 1.00 26.66 408 ALA A CA 1
ATOM 2994 C C . ALA A 1 408 ? -24.505 4.860 21.107 1.00 26.91 408 ALA A C 1
ATOM 2995 O O . ALA A 1 408 ? -23.541 4.119 21.252 1.00 26.76 408 ALA A O 1
ATOM 3005 N N . PHE A 1 410 ? -26.746 2.110 19.071 1.00 28.04 410 PHE A N 1
ATOM 3006 C CA . PHE A 1 410 ? -27.702 1.872 17.996 1.00 29.81 410 PHE A CA 1
ATOM 3007 C C . PHE A 1 410 ? -27.989 0.383 17.798 1.00 30.71 410 PHE A C 1
ATOM 3008 O O . PHE A 1 410 ? -27.114 -0.470 17.883 1.00 31.51 410 PHE A O 1
ATOM 3024 N N . ALA A 1 412 ? -30.203 -2.443 15.248 1.00 35.47 412 ALA A N 1
ATOM 3025 C CA . ALA A 1 412 ? -29.064 -3.297 15.559 1.00 36.35 412 ALA A CA 1
ATOM 3026 C C . ALA A 1 412 ? -28.761 -4.258 14.408 1.00 36.81 412 ALA A C 1
ATOM 3027 O O . ALA A 1 412 ? -29.376 -4.225 13.350 1.00 35.96 412 ALA A O 1
ATOM 3029 N N . GLY A 1 413 ? -27.745 -5.112 14.629 1.00 37.08 413 GLY A N 1
ATOM 3030 C CA . GLY A 1 413 ? -27.379 -6.074 13.596 1.00 37.41 413 GLY A CA 1
ATOM 3031 C C . GLY A 1 413 ? -27.117 -5.383 12.257 1.00 37.53 413 GLY A C 1
ATOM 3032 O O . GLY A 1 413 ? -26.451 -4.360 12.168 1.00 37.31 413 GLY A O 1
ATOM 3033 N N . TYR A 1 414 ? -27.638 -6.001 11.182 1.00 37.59 414 TYR A N 1
ATOM 3034 C CA . TYR A 1 414 ? -27.448 -5.419 9.861 1.00 37.80 414 TYR A CA 1
ATOM 3035 C C . TYR A 1 414 ? -28.110 -4.044 9.755 1.00 36.96 414 TYR A C 1
ATOM 3036 O O . TYR A 1 414 ? -27.559 -3.105 9.196 1.00 37.92 414 TYR A O 1
ATOM 3045 N N . VAL A 1 415 ? -29.350 -3.952 10.221 1.00 36.33 415 VAL A N 1
ATOM 3046 C CA . VAL A 1 415 ? -30.174 -2.749 10.097 1.00 35.46 415 VAL A CA 1
ATOM 3047 C C . VAL A 1 415 ? -29.487 -1.473 10.589 1.00 35.74 415 VAL A C 1
ATOM 3048 O O . VAL A 1 415 ? -29.736 -0.379 10.072 1.00 35.51 415 VAL A O 1
ATOM 3052 N N . SER A 1 416 ? -28.625 -1.608 11.592 1.00 35.81 416 SER A N 1
ATOM 3053 C CA . SER A 1 416 ? -27.948 -0.451 12.170 1.00 36.25 416 SER A CA 1
ATOM 3054 C C . SER A 1 416 ? -26.517 -0.176 11.695 1.00 36.79 416 SER A C 1
ATOM 3055 O O . SER A 1 416 ? -25.903 0.803 12.100 1.00 36.49 416 SER A O 1
ATOM 3058 N N . GLU A 1 417 ? -25.994 -1.028 10.823 1.00 38.24 417 GLU A N 1
ATOM 3059 C CA . GLU A 1 417 ? -24.627 -0.883 10.346 1.00 40.54 417 GLU A CA 1
ATOM 3060 C C . GLU A 1 417 ? -24.261 0.452 9.714 1.00 40.44 417 GLU A C 1
ATOM 3061 O O . GLU A 1 417 ? -23.222 1.028 10.049 1.00 39.88 417 GLU A O 1
ATOM 3067 N N . LYS A 1 418 ? -25.102 0.951 8.812 1.00 40.52 418 LYS A N 1
ATOM 3068 C CA . LYS A 1 418 ? -24.812 2.217 8.153 1.00 40.25 418 LYS A CA 1
ATOM 3069 C C . LYS A 1 418 ? -24.840 3.386 9.128 1.00 39.78 418 LYS A C 1
ATOM 3070 O O . LYS A 1 418 ? -24.030 4.300 9.029 1.00 39.67 418 LYS A O 1
ATOM 3076 N N . ALA A 1 419 ? -25.777 3.366 10.067 1.00 39.24 419 ALA A N 1
ATOM 3077 C CA . ALA A 1 419 ? -25.858 4.449 11.044 1.00 38.37 419 ALA A CA 1
ATOM 3078 C C . ALA A 1 419 ? -24.598 4.467 11.918 1.00 37.70 419 ALA A C 1
ATOM 3079 O O . ALA A 1 419 ? -24.063 5.529 12.225 1.00 36.97 419 ALA A O 1
ATOM 3081 N N . LYS A 1 420 ? -24.118 3.292 12.309 1.00 38.13 420 LYS A N 1
ATOM 3082 C CA . LYS A 1 420 ? -22.914 3.222 13.136 1.00 39.30 420 LYS A CA 1
ATOM 3083 C C . LYS A 1 420 ? -21.707 3.750 12.366 1.00 38.84 420 LYS A C 1
ATOM 3084 O O . LYS A 1 420 ? -20.983 4.624 12.848 1.00 38.59 420 LYS A O 1
ATOM 3090 N N . GLU A 1 421 ? -21.495 3.209 11.169 1.00 39.19 421 GLU A N 1
ATOM 3091 C CA . GLU A 1 421 ? -20.372 3.622 10.334 1.00 39.16 421 GLU A CA 1
ATOM 3092 C C . GLU A 1 421 ? -20.332 5.139 10.237 1.00 38.35 421 GLU A C 1
ATOM 3093 O O . GLU A 1 421 ? -19.274 5.752 10.392 1.00 37.81 421 GLU A O 1
ATOM 3099 N N . LEU A 1 422 ? -21.494 5.744 10.016 1.00 37.43 422 LEU A N 1
ATOM 3100 C CA . LEU A 1 422 ? -21.599 7.195 9.899 1.00 36.17 422 LEU A CA 1
ATOM 3101 C C . LEU A 1 422 ? -21.283 7.921 11.204 1.00 35.31 422 LEU A C 1
ATOM 3102 O O . LEU A 1 422 ? -20.670 8.989 11.191 1.00 34.82 422 LEU A O 1
ATOM 3107 N N . LEU A 1 423 ? -21.724 7.364 12.330 1.00 35.60 423 LEU A N 1
ATOM 3108 C CA . LEU A 1 423 ? -21.435 7.980 13.625 1.00 34.89 423 LEU A CA 1
ATOM 3109 C C . LEU A 1 423 ? -19.938 7.837 13.910 1.00 35.10 423 LEU A C 1
ATOM 3110 O O . LEU A 1 423 ? -19.262 8.813 14.252 1.00 34.81 423 LEU A O 1
ATOM 3115 N N . GLU A 1 424 ? -19.427 6.618 13.763 1.00 35.29 424 GLU A N 1
ATOM 3116 C CA . GLU A 1 424 ? -17.996 6.464 14.002 1.00 36.72 424 GLU A CA 1
ATOM 3117 C C . GLU A 1 424 ? -17.162 7.367 13.088 1.00 37.54 424 GLU A C 1
ATOM 3118 O O . GLU A 1 424 ? -16.076 7.817 13.430 1.00 37.30 424 GLU A O 1
ATOM 3124 N N . LYS A 1 425 ? -17.691 7.598 11.872 1.00 38.86 425 LYS A N 1
ATOM 3125 C CA . LYS A 1 425 ? -16.969 8.432 10.917 1.00 38.74 425 LYS A CA 1
ATOM 3126 C C . LYS A 1 425 ? -16.911 9.894 11.370 1.00 37.58 425 LYS A C 1
ATOM 3127 O O . LYS A 1 425 ? -16.208 10.726 10.809 1.00 38.97 425 LYS A O 1
ATOM 3133 N N . ASN A 1 426 ? -17.717 10.206 12.401 1.00 36.49 426 ASN A N 1
ATOM 3134 C CA . ASN A 1 426 ? -17.738 11.572 12.909 1.00 34.65 426 ASN A CA 1
ATOM 3135 C C . ASN A 1 426 ? -17.212 11.654 14.346 1.00 33.00 426 ASN A C 1
ATOM 3136 O O . ASN A 1 426 ? -17.464 12.599 15.080 1.00 33.11 426 ASN A O 1
ATOM 3141 N N . GLY A 1 427 ? -16.490 10.592 14.753 1.00 31.86 427 GLY A N 1
ATOM 3142 C CA . GLY A 1 427 ? -15.909 10.585 16.093 1.00 30.41 427 GLY A CA 1
ATOM 3143 C C . GLY A 1 427 ? -16.954 10.281 17.171 1.00 29.58 427 GLY A C 1
ATOM 3144 O O . GLY A 1 427 ? -16.706 10.397 18.364 1.00 30.27 427 GLY A O 1
ATOM 3145 N N . ILE A 1 428 ? -18.122 9.726 16.873 1.00 28.19 428 ILE A N 1
ATOM 3146 C CA . ILE A 1 428 ? -19.043 9.303 17.922 1.00 27.46 428 ILE A CA 1
ATOM 3147 C C . ILE A 1 428 ? -18.987 7.805 18.168 1.00 26.36 428 ILE A C 1
ATOM 3148 O O . ILE A 1 428 ? -19.474 7.021 17.350 1.00 25.71 428 ILE A O 1
ATOM 3153 N N . PRO A 1 429 ? -18.401 7.386 19.305 1.00 26.01 429 PRO A N 1
ATOM 3154 C CA . PRO A 1 429 ? -18.309 5.953 19.621 1.00 25.91 429 PRO A CA 1
ATOM 3155 C C . PRO A 1 429 ? -19.727 5.385 19.624 1.00 25.49 429 PRO A C 1
ATOM 3156 O O . PRO A 1 429 ? -20.617 5.938 20.264 1.00 25.80 429 PRO A O 1
ATOM 3160 N N . THR A 1 430 ? -19.936 4.289 18.910 1.00 25.11 430 THR A N 1
ATOM 3161 C CA . THR A 1 430 ? -21.258 3.687 18.839 1.00 24.55 430 THR A CA 1
ATOM 3162 C C . THR A 1 430 ? -21.260 2.253 19.318 1.00 23.15 430 THR A C 1
ATOM 3163 O O . THR A 1 430 ? -20.489 1.409 18.845 1.00 24.55 430 THR A O 1
ATOM 3167 N N . TYR A 1 431 ? -22.154 1.980 20.255 1.00 21.66 431 TYR A N 1
ATOM 3168 C CA . TYR A 1 431 ? -22.241 0.656 20.840 1.00 20.98 431 TYR A CA 1
ATOM 3169 C C . TYR A 1 431 ? -23.525 -0.047 20.481 1.00 21.87 431 TYR A C 1
ATOM 3170 O O . TYR A 1 431 ? -24.464 0.577 20.016 1.00 22.44 431 TYR A O 1
ATOM 3179 N N . GLU A 1 432 ? -23.562 -1.352 20.711 1.00 23.24 432 GLU A N 1
ATOM 3180 C CA . GLU A 1 432 ? -24.733 -2.148 20.386 1.00 23.86 432 GLU A CA 1
ATOM 3181 C C . GLU A 1 432 ? -25.309 -2.777 21.650 1.00 23.00 432 GLU A C 1
ATOM 3182 O O . GLU A 1 432 ? -26.335 -3.454 21.598 1.00 23.78 432 GLU A O 1
ATOM 3188 N N . ARG A 1 433 ? -24.656 -2.524 22.780 1.00 23.36 433 ARG A N 1
ATOM 3189 C CA . ARG A 1 433 ? -25.080 -3.077 24.069 1.00 24.60 433 ARG A CA 1
ATOM 3190 C C . ARG A 1 433 ? -25.249 -2.030 25.167 1.00 23.88 433 ARG A C 1
ATOM 3191 O O . ARG A 1 433 ? -24.454 -1.112 25.287 1.00 23.22 433 ARG A O 1
ATOM 3199 N N . PRO A 1 434 ? -26.289 -2.169 25.991 1.00 23.74 434 PRO A N 1
ATOM 3200 C CA . PRO A 1 434 ? -26.480 -1.199 27.068 1.00 24.72 434 PRO A CA 1
ATOM 3201 C C . PRO A 1 434 ? -25.262 -1.198 27.994 1.00 25.06 434 PRO A C 1
ATOM 3202 O O . PRO A 1 434 ? -24.810 -0.142 28.425 1.00 24.83 434 PRO A O 1
ATOM 3206 N N . GLU A 1 435 ? -24.716 -2.382 28.277 1.00 25.07 435 GLU A N 1
ATOM 3207 C CA . GLU A 1 435 ? -23.553 -2.462 29.164 1.00 25.59 435 GLU A CA 1
ATOM 3208 C C . GLU A 1 435 ? -22.302 -1.837 28.561 1.00 25.25 435 GLU A C 1
ATOM 3209 O O . GLU A 1 435 ? -21.476 -1.270 29.276 1.00 26.07 435 GLU A O 1
ATOM 3215 N N . ASP A 1 436 ? -22.170 -1.928 27.245 1.00 24.95 436 ASP A N 1
ATOM 3216 C CA . ASP A 1 436 ? -21.007 -1.371 26.556 1.00 24.73 436 ASP A CA 1
ATOM 3217 C C . ASP A 1 436 ? -20.983 0.155 26.588 1.00 24.32 436 ASP A C 1
ATOM 3218 O O . ASP A 1 436 ? -19.952 0.761 26.887 1.00 24.96 436 ASP A O 1
ATOM 3223 N N . VAL A 1 437 ? -22.113 0.789 26.281 1.00 22.93 437 VAL A N 1
ATOM 3224 C CA . VAL A 1 437 ? -22.159 2.245 26.296 1.00 21.39 437 VAL A CA 1
ATOM 3225 C C . VAL A 1 437 ? -21.985 2.721 27.752 1.00 21.52 437 VAL A C 1
ATOM 3226 O O . VAL A 1 437 ? -21.355 3.742 28.003 1.00 21.06 437 VAL A O 1
ATOM 3230 N N . ALA A 1 438 ? -22.513 1.960 28.710 1.00 21.00 438 ALA A N 1
ATOM 3231 C CA . ALA A 1 438 ? -22.372 2.320 30.128 1.00 22.41 438 ALA A CA 1
ATOM 3232 C C . ALA A 1 438 ? -20.906 2.254 30.535 1.00 22.62 438 ALA A C 1
ATOM 3233 O O . ALA A 1 438 ? -20.419 3.111 31.266 1.00 23.04 438 ALA A O 1
ATOM 3235 N N . SER A 1 439 ? -20.192 1.237 30.064 1.00 22.67 439 SER A N 1
ATOM 3236 C CA . SER A 1 439 ? -18.777 1.121 30.402 1.00 22.40 439 SER A CA 1
ATOM 3237 C C . SER A 1 439 ? -18.009 2.305 29.857 1.00 22.73 439 SER A C 1
ATOM 3238 O O . SER A 1 439 ? -17.110 2.833 30.517 1.00 22.56 439 SER A O 1
ATOM 3241 N N . ALA A 1 440 ? -18.367 2.723 28.645 1.00 23.51 440 ALA A N 1
ATOM 3242 C CA . ALA A 1 440 ? -17.701 3.848 28.003 1.00 23.64 440 ALA A CA 1
ATOM 3243 C C . ALA A 1 440 ? -17.975 5.116 28.776 1.00 24.03 440 ALA A C 1
ATOM 3244 O O . ALA A 1 440 ? -17.073 5.930 28.989 1.00 23.57 440 ALA A O 1
ATOM 3246 N N . ALA A 1 441 ? -19.232 5.283 29.173 1.00 25.13 441 ALA A N 1
ATOM 3247 C CA . ALA A 1 441 ? -19.667 6.441 29.947 1.00 26.90 441 ALA A CA 1
ATOM 3248 C C . ALA A 1 441 ? -18.880 6.498 31.249 1.00 28.50 441 ALA A C 1
ATOM 3249 O O . ALA A 1 441 ? -18.465 7.571 31.699 1.00 29.56 441 ALA A O 1
ATOM 3251 N N . TYR A 1 442 ? -18.693 5.326 31.853 1.00 29.26 44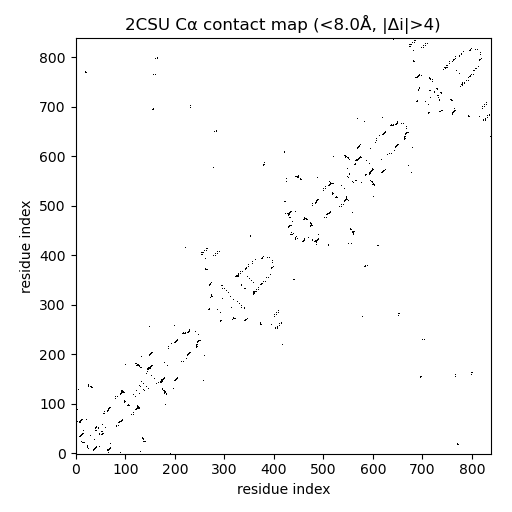2 TYR A N 1
ATOM 3252 C CA . TYR A 1 442 ? -17.951 5.201 33.103 1.00 29.64 442 TYR A CA 1
ATOM 3253 C C . TYR A 1 442 ? -16.483 5.562 32.897 1.00 29.43 442 TYR A C 1
ATOM 3254 O O . TYR A 1 442 ? -15.900 6.278 33.705 1.00 29.27 442 TYR A O 1
ATOM 3263 N N . ALA A 1 443 ? -15.887 5.073 31.814 1.00 28.33 443 ALA A N 1
ATOM 3264 C CA . ALA A 1 443 ? -14.481 5.360 31.559 1.00 28.72 443 ALA A CA 1
ATOM 3265 C C . ALA A 1 443 ? -14.226 6.852 31.376 1.00 28.89 443 ALA A C 1
ATOM 3266 O O . ALA A 1 443 ? -13.198 7.362 31.810 1.00 28.03 443 ALA A O 1
ATOM 3268 N N . LEU A 1 444 ? -15.167 7.551 30.749 1.00 30.00 444 LEU A N 1
ATOM 3269 C CA . LEU A 1 444 ? -15.019 8.988 30.518 1.00 30.70 444 LEU A CA 1
ATOM 3270 C C . LEU A 1 444 ? -15.064 9.792 31.825 1.00 32.03 444 LEU A C 1
ATOM 3271 O O . LEU A 1 444 ? -14.286 10.726 32.015 1.00 31.39 444 LEU A O 1
ATOM 3276 N N . VAL A 1 445 ? -15.969 9.431 32.729 1.00 32.84 445 VAL A N 1
ATOM 3277 C CA . VAL A 1 445 ? -16.063 10.152 33.999 1.00 35.14 445 VAL A CA 1
ATOM 3278 C C . VAL A 1 445 ? -14.829 9.880 34.861 1.00 36.54 445 VAL A C 1
ATOM 3279 O O . VAL A 1 445 ? -14.236 10.813 35.400 1.00 36.54 445 VAL A O 1
ATOM 3283 N N . GLU A 1 446 ? -14.431 8.614 34.972 1.00 38.56 446 GLU A N 1
ATOM 3284 C CA . GLU A 1 446 ? -13.261 8.261 35.773 1.00 40.42 446 GLU A CA 1
ATOM 3285 C C . GLU A 1 446 ? -11.989 8.955 35.293 1.00 40.81 446 GLU A C 1
ATOM 3286 O O . GLU A 1 446 ? -11.176 9.401 36.104 1.00 40.64 446 GLU A O 1
ATOM 3292 N N . GLN A 1 447 ? -11.808 9.046 33.980 1.00 40.85 447 GLN A N 1
ATOM 3293 C CA . GLN A 1 447 ? -10.596 9.714 33.513 1.00 40.90 447 GLN A CA 1
ATOM 3294 C C . GLN A 1 447 ? -10.638 11.221 33.783 1.00 42.30 447 GLN A C 1
ATOM 3295 O O . GLN A 1 447 ? -9.621 11.887 33.967 1.00 43.26 447 GLN A O 1
ATOM 3301 N N . ALA A 1 448 ? -11.864 11.774 33.756 1.00 43.56 448 ALA A N 1
ATOM 3302 C CA . ALA A 1 448 ? -12.025 13.169 34.144 1.00 45.53 448 ALA A CA 1
ATOM 3303 C C . ALA A 1 448 ? -11.561 13.375 35.587 1.00 47.05 448 ALA A C 1
ATOM 3304 O O . ALA A 1 448 ? -10.942 14.367 35.938 1.00 46.74 448 ALA A O 1
ATOM 3306 N N . LYS A 1 449 ? -11.926 12.395 36.441 1.00 48.96 449 LYS A N 1
ATOM 3307 C CA . LYS A 1 449 ? -11.437 12.424 37.816 1.00 51.16 449 LYS A CA 1
ATOM 3308 C C . LYS A 1 449 ? -9.911 12.501 37.845 1.00 52.40 449 LYS A C 1
ATOM 3309 O O . LYS A 1 449 ? -9.309 13.365 38.464 1.00 52.31 449 LYS A O 1
ATOM 3315 N N . ASN A 1 450 ? -9.296 11.519 37.164 1.00 54.08 450 ASN A N 1
ATOM 3316 C CA . ASN A 1 450 ? -7.840 11.435 37.148 1.00 55.76 450 ASN A CA 1
ATOM 3317 C C . ASN A 1 450 ? -7.182 12.770 36.780 1.00 56.83 450 ASN A C 1
ATOM 3318 O O . ASN A 1 450 ? -6.346 13.301 37.497 1.00 56.88 450 ASN A O 1
ATOM 3323 N N . VAL A 1 451 ? -7.554 13.308 35.601 1.00 57.88 451 VAL A N 1
ATOM 3324 C CA . VAL A 1 451 ? -6.979 14.602 35.231 1.00 58.91 451 VAL A CA 1
ATOM 3325 C C . VAL A 1 451 ? -7.471 15.721 36.154 1.00 59.93 451 VAL A C 1
ATOM 3326 O O . VAL A 1 451 ? -7.055 16.868 36.057 1.00 59.97 451 VAL A O 1
ATOM 3330 N N . GLY A 1 452 ? -8.363 15.355 37.070 1.00 60.67 452 GLY A N 1
ATOM 3331 C CA . GLY A 1 452 ? -8.891 16.321 38.017 1.00 61.73 452 GLY A CA 1
ATOM 3332 C C . GLY A 1 452 ? -9.885 17.297 37.415 1.00 62.59 452 GLY A C 1
ATOM 3333 O O . GLY A 1 452 ? -9.524 18.417 37.042 1.00 62.46 452 GLY A O 1
ATOM 3334 N N . ILE A 1 453 ? -11.142 16.869 37.316 1.00 62.42 453 ILE A N 1
ATOM 3335 C CA . ILE A 1 453 ? -12.205 17.706 36.769 1.00 63.21 453 ILE A CA 1
ATOM 3336 C C . ILE A 1 453 ? -13.551 17.249 37.332 1.00 63.08 453 ILE A C 1
ATOM 3337 O O . ILE A 1 453 ? -14.223 18.072 37.989 1.00 61.80 453 ILE A O 1
ATOM 3350 N N . LEU B 1 2 ? -53.082 -22.491 22.517 1.00 76.35 2 LEU B N 1
ATOM 3351 C CA . LEU B 1 2 ? -53.053 -21.324 21.642 1.00 74.23 2 LEU B CA 1
ATOM 3352 C C . LEU B 1 2 ? -52.464 -21.645 20.261 1.00 73.26 2 LEU B C 1
ATOM 3353 O O . LEU B 1 2 ? -52.008 -20.772 19.534 1.00 73.15 2 LEU B O 1
ATOM 3358 N N . ASP B 1 3 ? -52.454 -22.952 19.924 1.00 72.13 3 ASP B N 1
ATOM 3359 C CA . ASP B 1 3 ? -51.820 -23.392 18.679 1.00 71.06 3 ASP B CA 1
ATOM 3360 C C . ASP B 1 3 ? -52.411 -22.706 17.440 1.00 70.30 3 ASP B C 1
ATOM 3361 O O . ASP B 1 3 ? -51.945 -22.871 16.320 1.00 70.30 3 ASP B O 1
ATOM 3366 N N . TYR B 1 4 ? -53.476 -21.919 17.575 1.00 69.46 4 TYR B N 1
ATOM 3367 C CA . TYR B 1 4 ? -54.051 -21.247 16.413 1.00 68.68 4 TYR B CA 1
ATOM 3368 C C . TYR B 1 4 ? -53.245 -19.993 16.096 1.00 68.04 4 TYR B C 1
ATOM 3369 O O . TYR B 1 4 ? -53.379 -19.403 15.026 1.00 67.90 4 TYR B O 1
ATOM 3378 N N . PHE B 1 5 ? -52.390 -19.605 17.036 1.00 67.84 5 PHE B N 1
ATOM 3379 C CA . PHE B 1 5 ? -51.543 -18.430 16.874 1.00 67.74 5 PHE B CA 1
ATOM 3380 C C . PHE B 1 5 ? -50.273 -18.761 16.103 1.00 68.23 5 PHE B C 1
ATOM 3381 O O . PHE B 1 5 ? -49.825 -17.984 15.264 1.00 68.32 5 PHE B O 1
ATOM 3389 N N . PHE B 1 6 ? -49.703 -19.926 16.391 1.00 68.78 6 PHE B N 1
ATOM 3390 C CA . PHE B 1 6 ? -48.453 -20.351 15.765 1.00 69.50 6 PHE B CA 1
ATOM 3391 C C . PHE B 1 6 ? -48.602 -21.379 14.648 1.00 69.99 6 PHE B C 1
ATOM 3392 O O . PHE B 1 6 ? -47.715 -21.526 13.806 1.00 69.91 6 PHE B O 1
ATOM 3400 N N . ASN B 1 7 ? -49.726 -22.087 14.645 1.00 70.95 7 ASN B N 1
ATOM 3401 C CA . ASN B 1 7 ? -50.007 -23.087 13.622 1.00 71.53 7 ASN B CA 1
ATOM 3402 C C . ASN B 1 7 ? -51.429 -22.893 13.104 1.00 72.06 7 ASN B C 1
ATOM 3403 O O . ASN B 1 7 ? -52.207 -23.847 13.008 1.00 72.27 7 ASN B O 1
ATOM 3408 N N . PRO B 1 8 ? -51.781 -21.644 12.752 1.00 72.31 8 PRO B N 1
ATOM 3409 C CA . PRO B 1 8 ? -53.111 -21.302 12.242 1.00 72.51 8 PRO B CA 1
ATOM 3410 C C . PRO B 1 8 ? -53.463 -21.973 10.919 1.00 72.60 8 PRO B C 1
ATOM 3411 O O . PRO B 1 8 ? -52.595 -22.194 10.070 1.00 72.91 8 PRO B O 1
ATOM 3415 N N . LYS B 1 9 ? -54.748 -22.284 10.754 1.00 72.43 9 LYS B N 1
ATOM 3416 C CA . LYS B 1 9 ? -55.255 -22.929 9.543 1.00 71.96 9 LYS B CA 1
ATOM 3417 C C . LYS B 1 9 ? -55.444 -21.864 8.464 1.00 71.42 9 LYS B C 1
ATOM 3418 O O . LYS B 1 9 ? -54.813 -21.907 7.403 1.00 71.32 9 LYS B O 1
ATOM 3424 N N . GLY B 1 10 ? -56.327 -20.914 8.756 1.00 70.78 10 GLY B N 1
ATOM 3425 C CA . GLY B 1 10 ? -56.598 -19.814 7.847 1.00 69.64 10 GLY B CA 1
ATOM 3426 C C . GLY B 1 10 ? -56.478 -18.537 8.656 1.00 68.92 10 GLY B C 1
ATOM 3427 O O . GLY B 1 10 ? -57.094 -18.419 9.717 1.00 68.83 10 GLY B O 1
ATOM 3428 N N . ILE B 1 11 ? -55.686 -17.581 8.180 1.00 68.19 11 ILE B N 1
ATOM 3429 C CA . ILE B 1 11 ? -55.506 -16.342 8.922 1.00 67.38 11 ILE B CA 1
ATOM 3430 C C . ILE B 1 11 ? -55.973 -15.113 8.161 1.00 66.68 11 ILE B C 1
ATOM 3431 O O . ILE B 1 11 ? -55.846 -15.033 6.939 1.00 66.52 11 ILE B O 1
ATOM 3436 N N . ALA B 1 12 ? -56.510 -14.155 8.906 1.00 65.97 12 ALA B N 1
ATOM 3437 C CA . ALA B 1 12 ? -57.008 -12.913 8.337 1.00 65.39 12 ALA B CA 1
ATOM 3438 C C . ALA B 1 12 ? -56.180 -11.730 8.831 1.00 64.79 12 ALA B C 1
ATOM 3439 O O . ALA B 1 12 ? -55.968 -11.568 10.037 1.00 64.54 12 ALA B O 1
ATOM 3441 N N . VAL B 1 13 ? -55.713 -10.910 7.892 1.00 64.34 13 VAL B N 1
ATOM 3442 C CA . VAL B 1 13 ? -54.919 -9.730 8.216 1.00 64.17 13 VAL B CA 1
ATOM 3443 C C . VAL B 1 13 ? -55.768 -8.486 7.982 1.00 64.28 13 VAL B C 1
ATOM 3444 O O . VAL B 1 13 ? -55.782 -7.927 6.882 1.00 64.49 13 VAL B O 1
ATOM 3448 N N . ILE B 1 14 ? -56.468 -8.058 9.027 1.00 64.22 14 ILE B N 1
ATOM 3449 C CA . ILE B 1 14 ? -57.347 -6.896 8.960 1.00 64.03 14 ILE B CA 1
ATOM 3450 C C . ILE B 1 14 ? -56.604 -5.565 8.860 1.00 64.00 14 ILE B C 1
ATOM 3451 O O . ILE B 1 14 ? -56.083 -5.055 9.853 1.00 63.55 14 ILE B O 1
ATOM 3456 N N . GLY B 1 15 ? -56.565 -5.005 7.653 1.00 64.37 15 GLY B N 1
ATOM 3457 C CA . GLY B 1 15 ? -55.891 -3.735 7.446 1.00 65.10 15 GLY B CA 1
ATOM 3458 C C . GLY B 1 15 ? -54.749 -3.807 6.453 1.00 65.99 15 GLY B C 1
ATOM 3459 O O . GLY B 1 15 ? -53.959 -2.868 6.332 1.00 65.67 15 GLY B O 1
ATOM 3460 N N . ALA B 1 16 ? -54.657 -4.926 5.740 1.00 66.87 16 ALA B N 1
ATOM 3461 C CA . ALA B 1 16 ? -53.605 -5.110 4.746 1.00 68.16 16 ALA B CA 1
ATOM 3462 C C . ALA B 1 16 ? -53.709 -4.015 3.691 1.00 69.07 16 ALA B C 1
ATOM 3463 O O . ALA B 1 16 ? -54.745 -3.871 3.043 1.00 69.44 16 ALA B O 1
ATOM 3465 N N . SER B 1 17 ? -52.642 -3.239 3.527 1.00 70.02 17 SER B N 1
ATOM 3466 C CA . SER B 1 17 ? -52.648 -2.162 2.542 1.00 71.34 17 SER B CA 1
ATOM 3467 C C . SER B 1 17 ? -51.429 -2.221 1.640 1.00 71.99 17 SER B C 1
ATOM 3468 O O . SER B 1 17 ? -50.394 -2.778 2.008 1.00 72.36 17 SER B O 1
ATOM 3471 N N . ASN B 1 18 ? -51.561 -1.636 0.455 1.00 72.78 18 ASN B N 1
ATOM 3472 C CA . ASN B 1 18 ? -50.479 -1.607 -0.517 1.00 73.72 18 ASN B CA 1
ATOM 3473 C C . ASN B 1 18 ? -49.715 -0.294 -0.382 1.00 74.12 18 ASN B C 1
ATOM 3474 O O . ASN B 1 18 ? -49.096 0.188 -1.330 1.00 74.23 18 ASN B O 1
ATOM 3479 N N . ASP B 1 19 ? -49.764 0.275 0.818 1.00 74.43 19 ASP B N 1
ATOM 3480 C CA . ASP B 1 19 ? -49.082 1.527 1.108 1.00 74.85 19 ASP B CA 1
ATOM 3481 C C . ASP B 1 19 ? -47.810 1.239 1.912 1.00 75.03 19 ASP B C 1
ATOM 3482 O O . ASP B 1 19 ? -47.865 0.654 2.993 1.00 74.87 19 ASP B O 1
ATOM 3487 N N . PRO B 1 20 ? -46.646 1.650 1.387 1.00 75.15 20 PRO B N 1
ATOM 3488 C CA . PRO B 1 20 ? -45.346 1.445 2.036 1.00 75.05 20 PRO B CA 1
ATOM 3489 C C . PRO B 1 20 ? -45.161 2.214 3.349 1.00 74.80 20 PRO B C 1
ATOM 3490 O O . PRO B 1 20 ? -44.112 2.117 3.992 1.00 74.46 20 PRO B O 1
ATOM 3494 N N . LYS B 1 21 ? -46.170 2.981 3.742 1.00 74.57 21 LYS B N 1
ATOM 3495 C CA . LYS B 1 21 ? -46.051 3.781 4.957 1.00 74.36 21 LYS B CA 1
ATOM 3496 C C . LYS B 1 21 ? -46.874 3.210 6.120 1.00 73.83 21 LYS B C 1
ATOM 3497 O O . LYS B 1 21 ? -46.720 3.590 7.274 1.00 73.81 21 LYS B O 1
ATOM 3503 N N . LYS B 1 22 ? -47.808 2.299 5.780 1.00 73.24 22 LYS B N 1
ATOM 3504 C CA . LYS B 1 22 ? -48.682 1.758 6.817 1.00 72.69 22 LYS B CA 1
ATOM 3505 C C . LYS B 1 22 ? -48.303 0.324 7.195 1.00 72.34 22 LYS B C 1
ATOM 3506 O O . LYS B 1 22 ? -47.987 -0.514 6.359 1.00 72.08 22 LYS B O 1
ATOM 3512 N N . LEU B 1 23 ? -48.308 0.067 8.519 1.00 71.92 23 LEU B N 1
ATOM 3513 C CA . LEU B 1 23 ? -47.905 -1.247 9.013 1.00 71.32 23 LEU B CA 1
ATOM 3514 C C . LEU B 1 23 ? -48.676 -2.375 8.324 1.00 71.16 23 LEU B C 1
ATOM 3515 O O . LEU B 1 23 ? -48.194 -3.489 8.155 1.00 70.74 23 LEU B O 1
ATOM 3520 N N . GLY B 1 24 ? -49.934 -2.066 7.963 1.00 70.92 24 GLY B N 1
ATOM 3521 C CA . GLY B 1 24 ? -50.771 -3.074 7.325 1.00 71.32 24 GLY B CA 1
ATOM 3522 C C . GLY B 1 24 ? -50.068 -3.729 6.132 1.00 71.61 24 GLY B C 1
ATOM 3523 O O . GLY B 1 24 ? -50.276 -4.894 5.822 1.00 71.78 24 GLY B O 1
ATOM 3524 N N . TYR B 1 25 ? -49.239 -2.946 5.448 1.00 71.59 25 TYR B N 1
ATOM 3525 C CA . TYR B 1 25 ? -48.510 -3.418 4.279 1.00 71.59 25 TYR B CA 1
ATOM 3526 C C . TYR B 1 25 ? -47.560 -4.557 4.632 1.00 71.52 25 TYR B C 1
ATOM 3527 O O . TYR B 1 25 ? -47.864 -5.729 4.392 1.00 71.29 25 TYR B O 1
ATOM 3536 N N . GLU B 1 26 ? -46.410 -4.197 5.198 1.00 71.42 26 GLU B N 1
ATOM 3537 C CA . GLU B 1 26 ? -45.392 -5.164 5.596 1.00 71.35 26 GLU B CA 1
ATOM 3538 C C . GLU B 1 26 ? -45.945 -6.430 6.235 1.00 71.32 26 GLU B C 1
ATOM 3539 O O . GLU B 1 26 ? -45.623 -7.533 5.798 1.00 71.50 26 GLU B O 1
ATOM 3545 N N . VAL B 1 27 ? -46.773 -6.270 7.264 1.00 71.40 27 VAL B N 1
ATOM 3546 C CA . VAL B 1 27 ? -47.365 -7.413 7.960 1.00 71.47 27 VAL B CA 1
ATOM 3547 C C . VAL B 1 27 ? -47.924 -8.439 6.975 1.00 71.59 27 VAL B C 1
ATOM 3548 O O . VAL B 1 27 ? -47.675 -9.640 7.107 1.00 71.49 27 VAL B O 1
ATOM 3552 N N . PHE B 1 28 ? -48.676 -7.969 5.984 1.00 71.76 28 PHE B N 1
ATOM 3553 C CA . PHE B 1 28 ? -49.213 -8.902 4.990 1.00 72.05 28 PHE B CA 1
ATOM 3554 C C . PHE B 1 28 ? -48.117 -9.445 4.069 1.00 72.34 28 PHE B C 1
ATOM 3555 O O . PHE B 1 28 ? -48.081 -10.618 3.721 1.00 72.55 28 PHE B O 1
ATOM 3563 N N . LYS B 1 29 ? -47.220 -8.543 3.637 1.00 72.69 29 LYS B N 1
ATOM 3564 C CA . LYS B 1 29 ? -46.101 -8.997 2.824 1.00 73.07 29 LYS B CA 1
ATOM 3565 C C . LYS B 1 29 ? -45.409 -10.214 3.450 1.00 73.13 29 LYS B C 1
ATOM 3566 O O . LYS B 1 29 ? -45.101 -11.199 2.795 1.00 73.20 29 LYS B O 1
ATOM 3572 N N . ASN B 1 30 ? -45.146 -10.106 4.764 1.00 73.15 30 ASN B N 1
ATOM 3573 C CA . ASN B 1 30 ? -44.424 -11.172 5.455 1.00 73.26 30 ASN B CA 1
ATOM 3574 C C . ASN B 1 30 ? -45.233 -12.470 5.541 1.00 73.78 30 ASN B C 1
ATOM 3575 O O . ASN B 1 30 ? -44.691 -13.564 5.632 1.00 73.65 30 ASN B O 1
ATOM 3580 N N . LEU B 1 31 ? -46.575 -12.320 5.571 1.00 74.30 31 LEU B N 1
ATOM 3581 C CA . LEU B 1 31 ? -47.433 -13.502 5.596 1.00 74.90 31 LEU B CA 1
ATOM 3582 C C . LEU B 1 31 ? -47.655 -14.055 4.189 1.00 75.20 31 LEU B C 1
ATOM 3583 O O . LEU B 1 31 ? -48.341 -15.043 3.972 1.00 75.11 31 LEU B O 1
ATOM 3588 N N . LYS B 1 32 ? -47.082 -13.332 3.214 1.00 75.67 32 LYS B N 1
ATOM 3589 C CA . LYS B 1 32 ? -47.130 -13.802 1.841 1.00 76.18 32 LYS B CA 1
ATOM 3590 C C . LYS B 1 32 ? -46.215 -15.008 1.647 1.00 76.32 32 LYS B C 1
ATOM 3591 O O . LYS B 1 32 ? -45.950 -15.464 0.542 1.00 76.54 32 LYS B O 1
ATOM 3597 N N . GLU B 1 33 ? -45.687 -15.495 2.782 1.00 76.43 33 GLU B N 1
ATOM 3598 C CA . GLU B 1 33 ? -44.702 -16.565 2.725 1.00 76.71 33 GLU B CA 1
ATOM 3599 C C . GLU B 1 33 ? -45.118 -17.762 3.587 1.00 76.77 33 GLU B C 1
ATOM 3600 O O . GLU B 1 33 ? -44.439 -18.778 3.679 1.00 76.89 33 GLU B O 1
ATOM 3606 N N . TYR B 1 34 ? -46.270 -17.596 4.262 1.00 76.77 34 TYR B N 1
ATOM 3607 C CA . TYR B 1 34 ? -46.795 -18.683 5.081 1.00 76.87 34 TYR B CA 1
ATOM 3608 C C . TYR B 1 34 ? -47.670 -19.632 4.252 1.00 77.14 34 TYR B C 1
ATOM 3609 O O . TYR B 1 34 ? -48.826 -19.351 3.961 1.00 77.12 34 TYR B O 1
ATOM 3618 N N . LYS B 1 35 ? -47.046 -20.760 3.839 1.00 77.41 35 LYS B N 1
ATOM 3619 C CA . LYS B 1 35 ? -47.772 -21.718 3.000 1.00 77.62 35 LYS B CA 1
ATOM 3620 C C . LYS B 1 35 ? -48.474 -22.795 3.828 1.00 77.99 35 LYS B C 1
ATOM 3621 O O . LYS B 1 35 ? -49.283 -23.575 3.334 1.00 78.05 35 LYS B O 1
ATOM 3627 N N . LYS B 1 36 ? -48.103 -22.861 5.117 1.00 78.34 36 LYS B N 1
ATOM 3628 C CA . LYS B 1 36 ? -48.668 -23.899 5.967 1.00 79.01 36 LYS B CA 1
ATOM 3629 C C . LYS B 1 36 ? -50.145 -23.638 6.250 1.00 79.29 36 LYS B C 1
ATOM 3630 O O . LYS B 1 36 ? -50.838 -24.403 6.903 1.00 79.23 36 LYS B O 1
ATOM 3636 N N . GLY B 1 37 ? -50.607 -22.477 5.755 1.00 79.66 37 GLY B N 1
ATOM 3637 C CA . GLY B 1 37 ? -52.000 -22.115 5.946 1.00 80.16 37 GLY B CA 1
ATOM 3638 C C . GLY B 1 37 ? -52.412 -21.020 4.966 1.00 80.68 37 GLY B C 1
ATOM 3639 O O . GLY B 1 37 ? -51.603 -20.436 4.259 1.00 80.71 37 GLY B O 1
ATOM 3640 N N . LYS B 1 38 ? -53.705 -20.726 4.892 1.00 81.01 38 LYS B N 1
ATOM 3641 C CA . LYS B 1 38 ? -54.181 -19.698 3.974 1.00 81.43 38 LYS B CA 1
ATOM 3642 C C . LYS B 1 38 ? -54.273 -18.336 4.650 1.00 81.36 38 LYS B C 1
ATOM 3643 O O . LYS B 1 38 ? -54.713 -18.224 5.794 1.00 81.31 38 LYS B O 1
ATOM 3649 N N . VAL B 1 39 ? -53.847 -17.302 3.931 1.00 81.49 39 VAL B N 1
ATOM 3650 C CA . VAL B 1 39 ? -53.865 -15.942 4.452 1.00 81.64 39 VAL B CA 1
ATOM 3651 C C . VAL B 1 39 ? -54.669 -15.035 3.532 1.00 81.83 39 VAL B C 1
ATOM 3652 O O . VAL B 1 39 ? -54.511 -15.072 2.308 1.00 81.69 39 VAL B O 1
ATOM 3656 N N . TYR B 1 40 ? -55.526 -14.214 4.129 1.00 82.05 40 TYR B N 1
ATOM 3657 C CA . TYR B 1 40 ? -56.355 -13.298 3.360 1.00 82.43 40 TYR B CA 1
ATOM 3658 C C . TYR B 1 40 ? -56.266 -11.881 3.911 1.00 82.39 40 TYR B C 1
ATOM 3659 O O . TYR B 1 40 ? -56.394 -11.663 5.116 1.00 82.44 40 TYR B O 1
ATOM 3668 N N . PRO B 1 41 ? -56.021 -10.899 3.032 1.00 82.44 41 PRO B N 1
ATOM 3669 C CA . PRO B 1 41 ? -55.924 -9.501 3.455 1.00 82.42 41 PRO B CA 1
ATOM 3670 C C . PRO B 1 41 ? -57.321 -8.885 3.528 1.00 82.44 41 PRO B C 1
ATOM 3671 O O . PRO B 1 41 ? -58.255 -9.365 2.880 1.00 82.61 41 PRO B O 1
ATOM 3675 N N . VAL B 1 42 ? -57.465 -7.828 4.317 1.00 82.37 42 VAL B N 1
ATOM 3676 C CA . VAL B 1 42 ? -58.753 -7.158 4.461 1.00 82.28 42 VAL B CA 1
ATOM 3677 C C . VAL B 1 42 ? -58.559 -5.646 4.403 1.00 82.39 42 VAL B C 1
ATOM 3678 O O . VAL B 1 42 ? -57.880 -5.070 5.255 1.00 82.29 42 VAL B O 1
ATOM 3682 N N . ASN B 1 43 ? -59.152 -5.012 3.392 1.00 82.49 43 ASN B N 1
ATOM 3683 C CA . ASN B 1 43 ? -59.046 -3.565 3.223 1.00 82.63 43 ASN B CA 1
ATOM 3684 C C . ASN B 1 43 ? -60.391 -2.999 2.766 1.00 82.81 43 ASN B C 1
ATOM 3685 O O . ASN B 1 43 ? -60.974 -3.465 1.782 1.00 82.79 43 ASN B O 1
ATOM 3690 N N . ILE B 1 44 ? -60.876 -1.993 3.485 1.00 83.02 44 ILE B N 1
ATOM 3691 C CA . ILE B 1 44 ? -62.176 -1.408 3.171 1.00 83.37 44 ILE B CA 1
ATOM 3692 C C . ILE B 1 44 ? -62.268 -0.800 1.765 1.00 83.89 44 ILE B C 1
ATOM 3693 O O . ILE B 1 44 ? -63.260 -0.938 1.068 1.00 84.07 44 ILE B O 1
ATOM 3698 N N . LYS B 1 45 ? -61.222 -0.057 1.351 1.00 84.31 45 LYS B N 1
ATOM 3699 C CA . LYS B 1 45 ? -61.345 0.598 0.047 1.00 84.69 45 LYS B CA 1
ATOM 3700 C C . LYS B 1 45 ? -60.369 0.077 -1.014 1.00 84.78 45 LYS B C 1
ATOM 3701 O O . LYS B 1 45 ? -59.857 0.814 -1.851 1.00 84.83 45 LYS B O 1
ATOM 3707 N N . GLU B 1 46 ? -60.103 -1.242 -0.958 1.00 85.01 46 GLU B N 1
ATOM 3708 C CA . GLU B 1 46 ? -59.260 -1.848 -1.986 1.00 85.15 46 GLU B CA 1
ATOM 3709 C C . GLU B 1 46 ? -59.606 -3.332 -2.202 1.00 85.13 46 GLU B C 1
ATOM 3710 O O . GLU B 1 46 ? -59.610 -4.142 -1.286 1.00 84.86 46 GLU B O 1
ATOM 3716 N N . GLU B 1 47 ? -59.934 -3.664 -3.466 1.00 85.42 47 GLU B N 1
ATOM 3717 C CA . GLU B 1 47 ? -60.254 -5.059 -3.773 1.00 85.74 47 GLU B CA 1
ATOM 3718 C C . GLU B 1 47 ? -59.038 -5.806 -4.322 1.00 85.85 47 GLU B C 1
ATOM 3719 O O . GLU B 1 47 ? -59.150 -6.891 -4.875 1.00 85.96 47 GLU B O 1
ATOM 3725 N N . GLU B 1 48 ? -57.873 -5.148 -4.190 1.00 86.00 48 GLU B N 1
ATOM 3726 C CA . GLU B 1 48 ? -56.624 -5.859 -4.443 1.00 86.05 48 GLU B CA 1
ATOM 3727 C C . GLU B 1 48 ? -55.466 -5.264 -3.643 1.00 86.11 48 GLU B C 1
ATOM 3728 O O . GLU B 1 48 ? -55.132 -4.091 -3.734 1.00 86.00 48 GLU B O 1
ATOM 3734 N N . VAL B 1 49 ? -54.886 -6.135 -2.793 1.00 86.06 49 VAL B N 1
ATOM 3735 C CA . VAL B 1 49 ? -53.859 -5.692 -1.855 1.00 86.06 49 VAL B CA 1
ATOM 3736 C C . VAL B 1 49 ? -52.491 -5.551 -2.526 1.00 85.96 49 VAL B C 1
ATOM 3737 O O . VAL B 1 49 ? -51.987 -4.460 -2.757 1.00 85.65 49 VAL B O 1
ATOM 3741 N N . GLN B 1 50 ? -51.866 -6.709 -2.806 1.00 86.00 50 GLN B N 1
ATOM 3742 C CA . GLN B 1 50 ? -50.554 -6.680 -3.449 1.00 86.32 50 GLN B CA 1
ATOM 3743 C C . GLN B 1 50 ? -50.281 -7.964 -4.236 1.00 86.45 50 GLN B C 1
ATOM 3744 O O . GLN B 1 50 ? -49.326 -8.692 -3.994 1.00 86.35 50 GLN B O 1
ATOM 3750 N N . GLY B 1 51 ? -51.191 -8.247 -5.188 1.00 86.70 51 GLY B N 1
ATOM 3751 C CA . GLY B 1 51 ? -51.061 -9.456 -5.991 1.00 86.98 51 GLY B CA 1
ATOM 3752 C C . GLY B 1 51 ? -52.146 -10.479 -5.635 1.00 87.29 51 GLY B C 1
ATOM 3753 O O . GLY B 1 51 ? -52.150 -11.616 -6.090 1.00 87.39 51 GLY B O 1
ATOM 3754 N N . VAL B 1 52 ? -53.069 -10.038 -4.756 1.00 87.45 52 VAL B N 1
ATOM 3755 C CA . VAL B 1 52 ? -54.137 -10.924 -4.300 1.00 87.64 52 VAL B CA 1
ATOM 3756 C C . VAL B 1 52 ? -55.434 -10.147 -4.048 1.00 87.93 52 VAL B C 1
ATOM 3757 O O . VAL B 1 52 ? -55.439 -9.024 -3.558 1.00 87.94 52 VAL B O 1
ATOM 3761 N N . LYS B 1 53 ? -56.563 -10.765 -4.447 1.00 88.05 53 LYS B N 1
ATOM 3762 C CA . LYS B 1 53 ? -57.849 -10.112 -4.227 1.00 88.01 53 LYS B CA 1
ATOM 3763 C C . LYS B 1 53 ? -58.099 -9.881 -2.739 1.00 87.92 53 LYS B C 1
ATOM 3764 O O . LYS B 1 53 ? -57.782 -10.702 -1.886 1.00 87.81 53 LYS B O 1
ATOM 3770 N N . ALA B 1 54 ? -58.661 -8.697 -2.434 1.00 87.86 54 ALA B N 1
ATOM 3771 C CA . ALA B 1 54 ? -58.902 -8.355 -1.037 1.00 87.72 54 ALA B CA 1
ATOM 3772 C C . ALA B 1 54 ? -60.395 -8.385 -0.694 1.00 87.51 54 ALA B C 1
ATOM 3773 O O . ALA B 1 54 ? -61.255 -8.077 -1.510 1.00 87.40 54 ALA B O 1
ATOM 3775 N N . TYR B 1 55 ? -60.655 -8.762 0.553 1.00 87.34 55 TYR B N 1
ATOM 3776 C CA . TYR B 1 55 ? -62.021 -8.856 1.060 1.00 87.26 55 TYR B CA 1
ATOM 3777 C C . TYR B 1 55 ? -62.427 -7.555 1.750 1.00 87.25 55 TYR B C 1
ATOM 3778 O O . TYR B 1 55 ? -61.631 -6.875 2.383 1.00 87.14 55 TYR B O 1
ATOM 3787 N N . LYS B 1 56 ? -63.707 -7.185 1.580 1.00 87.15 56 LYS B N 1
ATOM 3788 C CA . LYS B 1 56 ? -64.197 -5.970 2.215 1.00 87.10 56 LYS B CA 1
ATOM 3789 C C . LYS B 1 56 ? -64.238 -6.112 3.743 1.00 86.94 56 LYS B C 1
ATOM 3790 O O . LYS B 1 56 ? -63.923 -5.201 4.499 1.00 86.92 56 LYS B O 1
ATOM 3796 N N . SER B 1 57 ? -64.683 -7.306 4.186 1.00 86.66 57 SER B N 1
ATOM 3797 C CA . SER B 1 57 ? -64.731 -7.578 5.618 1.00 86.41 57 SER B CA 1
ATOM 3798 C C . SER B 1 57 ? -64.189 -8.976 5.944 1.00 86.28 57 SER B C 1
ATOM 3799 O O . SER B 1 57 ? -63.968 -9.813 5.077 1.00 86.18 57 SER B O 1
ATOM 3802 N N . VAL B 1 58 ? -63.933 -9.202 7.246 1.00 86.15 58 VAL B N 1
ATOM 3803 C CA . VAL B 1 58 ? -63.470 -10.517 7.653 1.00 86.38 58 VAL B CA 1
ATOM 3804 C C . VAL B 1 58 ? -64.578 -11.571 7.577 1.00 86.63 58 VAL B C 1
ATOM 3805 O O . VAL B 1 58 ? -64.337 -12.768 7.637 1.00 86.55 58 VAL B O 1
ATOM 3809 N N . LYS B 1 59 ? -65.835 -11.090 7.474 1.00 86.91 59 LYS B N 1
ATOM 3810 C CA . LYS B 1 59 ? -66.937 -12.047 7.449 1.00 87.34 59 LYS B CA 1
ATOM 3811 C C . LYS B 1 59 ? -67.344 -12.462 6.029 1.00 87.55 59 LYS B C 1
ATOM 3812 O O . LYS B 1 59 ? -68.367 -13.096 5.810 1.00 87.78 59 LYS B O 1
ATOM 3818 N N . ASP B 1 60 ? -66.516 -12.060 5.041 1.00 87.61 60 ASP B N 1
ATOM 3819 C CA . ASP B 1 60 ? -66.857 -12.379 3.656 1.00 87.48 60 ASP B CA 1
ATOM 3820 C C . ASP B 1 60 ? -65.971 -13.488 3.066 1.00 87.45 60 ASP B C 1
ATOM 3821 O O . ASP B 1 60 ? -66.295 -14.112 2.064 1.00 87.48 60 ASP B O 1
ATOM 3826 N N . ILE B 1 61 ? -64.793 -13.692 3.688 1.00 87.51 61 ILE B N 1
ATOM 3827 C CA . ILE B 1 61 ? -63.879 -14.708 3.172 1.00 87.55 61 ILE B CA 1
ATOM 3828 C C . ILE B 1 61 ? -64.577 -16.063 2.996 1.00 87.36 61 ILE B C 1
ATOM 3829 O O . ILE B 1 61 ? -65.139 -16.634 3.922 1.00 87.44 61 ILE B O 1
ATOM 3834 N N . PRO B 1 62 ? -64.564 -16.570 1.749 1.00 87.06 62 PRO B N 1
ATOM 3835 C CA . PRO B 1 62 ? -65.261 -17.805 1.414 1.00 86.78 62 PRO B CA 1
ATOM 3836 C C . PRO B 1 62 ? -64.762 -18.988 2.248 1.00 86.35 62 PRO B C 1
ATOM 3837 O O . PRO B 1 62 ? -65.401 -20.029 2.315 1.00 86.45 62 PRO B O 1
ATOM 3841 N N . ASP B 1 63 ? -63.570 -18.778 2.854 1.00 85.68 63 ASP B N 1
ATOM 3842 C CA . ASP B 1 63 ? -62.983 -19.826 3.692 1.00 84.79 63 ASP B CA 1
ATOM 3843 C C . ASP B 1 63 ? -63.018 -19.452 5.179 1.00 83.79 63 ASP B C 1
ATOM 3844 O O . ASP B 1 63 ? -63.678 -18.510 5.597 1.00 83.86 63 ASP B O 1
ATOM 3849 N N . GLU B 1 64 ? -62.292 -20.252 5.995 1.00 82.50 64 GLU B N 1
ATOM 3850 C CA . GLU B 1 64 ? -62.399 -20.100 7.447 1.00 80.93 64 GLU B CA 1
ATOM 3851 C C . GLU B 1 64 ? -61.154 -19.459 8.084 1.00 79.70 64 GLU B C 1
ATOM 3852 O O . GLU B 1 64 ? -60.013 -19.733 7.728 1.00 79.68 64 GLU B O 1
ATOM 3858 N N . ILE B 1 65 ? -61.419 -18.557 9.057 1.00 78.02 65 ILE B N 1
ATOM 3859 C CA . ILE B 1 65 ? -60.337 -17.782 9.669 1.00 76.26 65 ILE B CA 1
ATOM 3860 C C . ILE B 1 65 ? -60.253 -17.971 11.192 1.00 75.24 65 ILE B C 1
ATOM 3861 O O . ILE B 1 65 ? -61.071 -17.470 11.954 1.00 75.43 65 ILE B O 1
ATOM 3866 N N . ASP B 1 66 ? -59.216 -18.711 11.636 1.00 73.75 66 ASP B N 1
ATOM 3867 C CA . ASP B 1 66 ? -59.038 -18.892 13.082 1.00 72.09 66 ASP B CA 1
ATOM 3868 C C . ASP B 1 66 ? -58.038 -17.889 13.682 1.00 70.85 66 ASP B C 1
ATOM 3869 O O . ASP B 1 66 ? -57.822 -17.850 14.888 1.00 70.62 66 ASP B O 1
ATOM 3874 N N . LEU B 1 67 ? -57.359 -17.122 12.832 1.00 69.17 67 LEU B N 1
ATOM 3875 C CA . LEU B 1 67 ? -56.347 -16.171 13.282 1.00 67.31 67 LEU B CA 1
ATOM 3876 C C . LEU B 1 67 ? -56.577 -14.818 12.637 1.00 65.88 67 LEU B C 1
ATOM 3877 O O . LEU B 1 67 ? -56.641 -14.714 11.412 1.00 65.60 67 LEU B O 1
ATOM 3882 N N . ALA B 1 68 ? -56.685 -13.784 13.468 1.00 64.40 68 ALA B N 1
ATOM 3883 C CA . ALA B 1 68 ? -56.901 -12.426 12.982 1.00 62.85 68 ALA B CA 1
ATOM 3884 C C . ALA B 1 68 ? -55.813 -11.468 13.466 1.00 61.52 68 ALA B C 1
ATOM 3885 O O . ALA B 1 68 ? -55.495 -11.428 14.653 1.00 61.04 68 ALA B O 1
ATOM 3887 N N . ILE B 1 69 ? -55.238 -10.707 12.538 1.00 60.33 69 ILE B N 1
ATOM 3888 C CA . ILE B 1 69 ? -54.206 -9.727 12.871 1.00 58.94 69 ILE B CA 1
ATOM 3889 C C . ILE B 1 69 ? -54.801 -8.333 12.680 1.00 58.69 69 ILE B C 1
ATOM 3890 O O . ILE B 1 69 ? -54.849 -7.820 11.561 1.00 58.90 69 ILE B O 1
ATOM 3895 N N . ILE B 1 70 ? -55.262 -7.718 13.763 1.00 57.72 70 ILE B N 1
ATOM 3896 C CA . ILE B 1 70 ? -55.849 -6.389 13.661 1.00 56.76 70 ILE B CA 1
ATOM 3897 C C . ILE B 1 70 ? -54.771 -5.317 13.568 1.00 56.28 70 ILE B C 1
ATOM 3898 O O . ILE B 1 70 ? -54.074 -5.041 14.536 1.00 56.08 70 ILE B O 1
ATOM 3903 N N . VAL B 1 71 ? -54.638 -4.719 12.389 1.00 55.99 71 VAL B N 1
ATOM 3904 C CA . VAL B 1 71 ? -53.641 -3.684 12.173 1.00 55.15 71 VAL B CA 1
ATOM 3905 C C . VAL B 1 71 ? -54.244 -2.502 11.431 1.00 54.69 71 VAL B C 1
ATOM 3906 O O . VAL B 1 71 ? -53.777 -2.079 10.377 1.00 54.83 71 VAL B O 1
ATOM 3910 N N . VAL B 1 72 ? -55.361 -2.012 11.987 1.00 54.39 72 VAL B N 1
ATOM 3911 C CA . VAL B 1 72 ? -55.956 -0.801 11.450 1.00 53.60 72 VAL B CA 1
ATOM 3912 C C . VAL B 1 72 ? -55.983 0.293 12.516 1.00 52.94 72 VAL B C 1
ATOM 3913 O O . VAL B 1 72 ? -55.565 0.092 13.653 1.00 52.96 72 VAL B O 1
ATOM 3917 N N . PRO B 1 73 ? -56.421 1.501 12.111 1.00 52.43 73 PRO B N 1
ATOM 3918 C CA . PRO B 1 73 ? -56.579 2.613 13.038 1.00 51.78 73 PRO B CA 1
ATOM 3919 C C . PRO B 1 73 ? -57.377 2.242 14.297 1.00 51.39 73 PRO B C 1
ATOM 3920 O O . PRO B 1 73 ? -58.237 1.375 14.299 1.00 50.36 73 PRO B O 1
ATOM 3924 N N . LYS B 1 74 ? -57.007 2.932 15.399 1.00 50.91 74 LYS B N 1
ATOM 3925 C CA . LYS B 1 74 ? -57.540 2.618 16.728 1.00 50.89 74 LYS B CA 1
ATOM 3926 C C . LYS B 1 74 ? -59.070 2.671 16.769 1.00 51.03 74 LYS B C 1
ATOM 3927 O O . LYS B 1 74 ? -59.732 1.800 17.313 1.00 50.34 74 LYS B O 1
ATOM 3933 N N . ARG B 1 75 ? -59.648 3.708 16.164 1.00 51.42 75 ARG B N 1
ATOM 3934 C CA . ARG B 1 75 ? -61.099 3.886 16.135 1.00 52.33 75 ARG B CA 1
ATOM 3935 C C . ARG B 1 75 ? -61.893 2.733 15.527 1.00 52.31 75 ARG B C 1
ATOM 3936 O O . ARG B 1 75 ? -63.078 2.578 15.814 1.00 52.45 75 ARG B O 1
ATOM 3944 N N . PHE B 1 76 ? -61.251 1.921 14.697 1.00 52.15 76 PHE B N 1
ATOM 3945 C CA . PHE B 1 76 ? -61.944 0.802 14.060 1.00 52.28 76 PHE B CA 1
ATOM 3946 C C . PHE B 1 76 ? -61.693 -0.515 14.770 1.00 52.01 76 PHE B C 1
ATOM 3947 O O . PHE B 1 76 ? -62.276 -1.537 14.417 1.00 52.21 76 PHE B O 1
ATOM 3955 N N . VAL B 1 77 ? -60.832 -0.491 15.777 1.00 52.17 77 VAL B N 1
ATOM 3956 C CA . VAL B 1 77 ? -60.496 -1.711 16.501 1.00 51.95 77 VAL B CA 1
ATOM 3957 C C . VAL B 1 77 ? -61.695 -2.410 17.132 1.00 51.51 77 VAL B C 1
ATOM 3958 O O . VAL B 1 77 ? -61.941 -3.579 16.837 1.00 50.98 77 VAL B O 1
ATOM 3962 N N . LYS B 1 78 ? -62.447 -1.712 17.978 1.00 51.90 78 LYS B N 1
ATOM 3963 C CA . LYS B 1 78 ? -63.609 -2.332 18.629 1.00 52.50 78 LYS B CA 1
ATOM 3964 C C . LYS B 1 78 ? -64.496 -3.089 17.634 1.00 52.95 78 LYS B C 1
ATOM 3965 O O . LYS B 1 78 ? -64.703 -4.299 17.770 1.00 52.76 78 LYS B O 1
ATOM 3971 N N . ASP B 1 79 ? -65.010 -2.381 16.629 1.00 53.34 79 ASP B N 1
ATOM 3972 C CA . ASP B 1 79 ? -65.874 -3.005 15.630 1.00 54.22 79 ASP B CA 1
ATOM 3973 C C . ASP B 1 79 ? -65.185 -4.212 15.011 1.00 54.73 79 ASP B C 1
ATOM 3974 O O . ASP B 1 79 ? -65.723 -5.322 15.029 1.00 54.64 79 ASP B O 1
ATOM 3979 N N . THR B 1 80 ? -63.991 -3.979 14.468 1.00 55.07 80 THR B N 1
ATOM 3980 C CA . THR B 1 80 ? -63.187 -5.024 13.843 1.00 55.96 80 THR B CA 1
ATOM 3981 C C . THR B 1 80 ? -63.205 -6.296 14.683 1.00 56.39 80 THR B C 1
ATOM 3982 O O . THR B 1 80 ? -63.544 -7.376 14.192 1.00 56.11 80 THR B O 1
ATOM 3986 N N . LEU B 1 81 ? -62.838 -6.156 15.952 1.00 57.06 81 LEU B N 1
ATOM 3987 C CA . LEU B 1 81 ? -62.802 -7.283 16.874 1.00 58.01 81 LEU B CA 1
ATOM 3988 C C . LEU B 1 81 ? -64.143 -8.004 16.931 1.00 58.70 81 LEU B C 1
ATOM 3989 O O . LEU B 1 81 ? -64.198 -9.232 16.941 1.00 58.42 81 LEU B O 1
ATOM 3994 N N . ILE B 1 82 ? -65.225 -7.237 16.980 1.00 60.15 82 ILE B N 1
ATOM 3995 C CA . ILE B 1 82 ? -66.559 -7.823 17.030 1.00 61.62 82 ILE B CA 1
ATOM 3996 C C . ILE B 1 82 ? -66.816 -8.670 15.784 1.00 62.41 82 ILE B C 1
ATOM 3997 O O . ILE B 1 82 ? -67.418 -9.743 15.865 1.00 62.39 82 ILE B O 1
ATOM 4002 N N . GLN B 1 83 ? -66.340 -8.193 14.636 1.00 63.23 83 GLN B N 1
ATOM 4003 C CA . GLN B 1 83 ? -66.513 -8.908 13.376 1.00 64.28 83 GLN B CA 1
ATOM 4004 C C . GLN B 1 83 ? -65.826 -10.272 13.422 1.00 64.95 83 GLN B C 1
ATOM 4005 O O . GLN B 1 83 ? -66.360 -11.270 12.932 1.00 65.18 83 GLN B O 1
ATOM 4011 N N . CYS B 1 84 ? -64.638 -10.310 14.015 1.00 65.26 84 CYS B N 1
ATOM 4012 C CA . CYS B 1 84 ? -63.888 -11.552 14.114 1.00 65.53 84 CYS B CA 1
ATOM 4013 C C . CYS B 1 84 ? -64.634 -12.576 14.957 1.00 66.25 84 CYS B C 1
ATOM 4014 O O . CYS B 1 84 ? -64.826 -13.714 14.531 1.00 66.39 84 CYS B O 1
ATOM 4017 N N . GLY B 1 85 ? -65.054 -12.174 16.152 1.00 66.77 85 GLY B N 1
ATOM 4018 C CA . GLY B 1 85 ? -65.785 -13.084 17.014 1.00 67.88 85 GLY B CA 1
ATOM 4019 C C . GLY B 1 85 ? -66.955 -13.713 16.278 1.00 68.86 85 GLY B C 1
ATOM 4020 O O . GLY B 1 85 ? -67.285 -14.879 16.500 1.00 69.38 85 GLY B O 1
ATOM 4021 N N . GLU B 1 86 ? -67.579 -12.940 15.392 1.00 69.43 86 GLU B N 1
ATOM 4022 C CA . GLU B 1 86 ? -68.766 -13.376 14.671 1.00 69.88 86 GLU B CA 1
ATOM 4023 C C . GLU B 1 86 ? -68.429 -14.406 13.592 1.00 69.75 86 GLU B C 1
ATOM 4024 O O . GLU B 1 86 ? -69.240 -15.243 13.218 1.00 70.10 86 GLU B O 1
ATOM 4030 N N . LYS B 1 87 ? -67.192 -14.306 13.064 1.00 69.41 87 LYS B N 1
ATOM 4031 C CA . LYS B 1 87 ? -66.765 -15.204 11.996 1.00 69.27 87 LYS B CA 1
ATOM 4032 C C . LYS B 1 87 ? -66.198 -16.510 12.550 1.00 68.60 87 LYS B C 1
ATOM 4033 O O . LYS B 1 87 ? -65.843 -17.429 11.823 1.00 68.73 87 LYS B O 1
ATOM 4039 N N . GLY B 1 88 ? -66.072 -16.560 13.887 1.00 67.66 88 GLY B N 1
ATOM 4040 C CA . GLY B 1 88 ? -65.529 -17.764 14.503 1.00 66.46 88 GLY B CA 1
ATOM 4041 C C . GLY B 1 88 ? -63.999 -17.737 14.555 1.00 65.53 88 GLY B C 1
ATOM 4042 O O . GLY B 1 88 ? -63.326 -18.759 14.506 1.00 65.79 88 GLY B O 1
ATOM 4043 N N . VAL B 1 89 ? -63.449 -16.509 14.615 1.00 64.64 89 VAL B N 1
ATOM 4044 C CA . VAL B 1 89 ? -62.008 -16.382 14.794 1.00 63.40 89 VAL B CA 1
ATOM 4045 C C . VAL B 1 89 ? -61.593 -16.885 16.178 1.00 62.47 89 VAL B C 1
ATOM 4046 O O . VAL B 1 89 ? -62.262 -16.663 17.178 1.00 62.16 89 VAL B O 1
ATOM 4050 N N . LYS B 1 90 ? -60.468 -17.620 16.209 1.00 60.84 90 LYS B N 1
ATOM 4051 C CA . LYS B 1 90 ? -60.024 -18.198 17.472 1.00 59.28 90 LYS B CA 1
ATOM 4052 C C . LYS B 1 90 ? -59.075 -17.265 18.226 1.00 57.22 90 LYS B C 1
ATOM 4053 O O . LYS B 1 90 ? -59.201 -17.033 19.422 1.00 56.94 90 LYS B O 1
ATOM 4059 N N . GLY B 1 91 ? -58.070 -16.752 17.492 1.00 54.95 91 GLY B N 1
ATOM 4060 C CA . GLY B 1 91 ? -57.085 -15.887 18.129 1.00 51.98 91 GLY B CA 1
ATOM 4061 C C . GLY B 1 91 ? -56.901 -14.575 17.360 1.00 49.59 91 GLY B C 1
ATOM 4062 O O . GLY B 1 91 ? -56.923 -14.535 16.138 1.00 49.25 91 GLY B O 1
ATOM 4063 N N . VAL B 1 92 ? -56.694 -13.505 18.114 1.00 47.50 92 VAL B N 1
ATOM 4064 C CA . VAL B 1 92 ? -56.498 -12.193 17.518 1.00 45.71 92 VAL B CA 1
ATOM 4065 C C . VAL B 1 92 ? -55.253 -11.493 18.027 1.00 44.67 92 VAL B C 1
ATOM 4066 O O . VAL B 1 92 ? -55.036 -11.379 19.235 1.00 44.04 92 VAL B O 1
ATOM 4070 N N . VAL B 1 93 ? -54.433 -11.030 17.091 1.00 43.72 93 VAL B N 1
ATOM 4071 C CA . VAL B 1 93 ? -53.223 -10.304 17.427 1.00 43.17 93 VAL B CA 1
ATOM 4072 C C . VAL B 1 93 ? -53.454 -8.848 17.058 1.00 43.09 93 VAL B C 1
ATOM 4073 O O . VAL B 1 93 ? -53.465 -8.495 15.879 1.00 42.57 93 VAL B O 1
ATOM 4077 N N . ILE B 1 94 ? -53.653 -8.001 18.062 1.00 43.34 94 ILE B N 1
ATOM 4078 C CA . ILE B 1 94 ? -53.834 -6.581 17.776 1.00 43.47 94 ILE B CA 1
ATOM 4079 C C . ILE B 1 94 ? -52.504 -5.821 17.729 1.00 43.45 94 ILE B C 1
ATOM 4080 O O . ILE B 1 94 ? -51.783 -5.699 18.712 1.00 44.14 94 ILE B O 1
ATOM 4085 N N . ILE B 1 95 ? -52.177 -5.322 16.520 1.00 43.51 95 ILE B N 1
ATOM 4086 C CA . ILE B 1 95 ? -50.927 -4.588 16.350 1.00 43.56 95 ILE B CA 1
ATOM 4087 C C . ILE B 1 95 ? -51.090 -3.099 16.670 1.00 43.51 95 ILE B C 1
ATOM 4088 O O . ILE B 1 95 ? -50.136 -2.382 16.943 1.00 43.75 95 ILE B O 1
ATOM 4093 N N . THR B 1 96 ? -52.352 -2.634 16.590 1.00 42.69 96 THR B N 1
ATOM 4094 C CA . THR B 1 96 ? -52.613 -1.207 16.753 1.00 41.91 96 THR B CA 1
ATOM 4095 C C . THR B 1 96 ? -52.416 -0.736 18.197 1.00 41.68 96 THR B C 1
ATOM 4096 O O . THR B 1 96 ? -52.754 -1.411 19.160 1.00 41.36 96 THR B O 1
ATOM 4100 N N . ALA B 1 97 ? -51.806 0.458 18.320 1.00 41.62 97 ALA B N 1
ATOM 4101 C CA . ALA B 1 97 ? -51.610 1.045 19.640 1.00 42.29 97 ALA B CA 1
ATOM 4102 C C . ALA B 1 97 ? -52.623 2.159 19.904 1.00 42.32 97 ALA B C 1
ATOM 4103 O O . ALA B 1 97 ? -53.425 2.519 19.052 1.00 42.79 97 ALA B O 1
ATOM 4105 N N . GLY B 1 98 ? -52.575 2.722 21.110 1.00 42.51 98 GLY B N 1
ATOM 4106 C CA . GLY B 1 98 ? -53.487 3.789 21.484 1.00 42.47 98 GLY B CA 1
ATOM 4107 C C . GLY B 1 98 ? -54.464 3.361 22.569 1.00 43.03 98 GLY B C 1
ATOM 4108 O O . GLY B 1 98 ? -55.560 3.914 22.683 1.00 43.12 98 GLY B O 1
ATOM 4109 N N . PHE B 1 99 ? -54.064 2.390 23.387 1.00 43.07 99 PHE B N 1
ATOM 4110 C CA . PHE B 1 99 ? -54.937 1.885 24.436 1.00 42.61 99 PHE B CA 1
ATOM 4111 C C . PHE B 1 99 ? -54.383 2.009 25.849 1.00 42.30 99 PHE B C 1
ATOM 4112 O O . PHE B 1 99 ? -54.102 3.109 26.318 1.00 41.54 99 PHE B O 1
ATOM 4120 N N . GLY B 1 100 ? -54.242 0.873 26.527 1.00 42.17 100 GLY B N 1
ATOM 4121 C CA . GLY B 1 100 ? -53.737 0.867 27.890 1.00 42.31 100 GLY B CA 1
ATOM 4122 C C . GLY B 1 100 ? -52.445 1.622 28.157 1.00 42.77 100 GLY B C 1
ATOM 4123 O O . GLY B 1 100 ? -52.229 2.110 29.267 1.00 42.90 100 GLY B O 1
ATOM 4124 N N . GLU B 1 101 ? -51.577 1.727 27.156 1.00 42.74 101 GLU B N 1
ATOM 4125 C CA . GLU B 1 101 ? -50.315 2.428 27.350 1.00 43.52 101 GLU B CA 1
ATOM 4126 C C . GLU B 1 101 ? -50.503 3.940 27.383 1.00 43.72 101 GLU B C 1
ATOM 4127 O O . GLU B 1 101 ? -49.566 4.671 27.687 1.00 43.28 101 GLU B O 1
ATOM 4133 N N . THR B 1 102 ? -51.707 4.411 27.074 1.00 44.50 102 THR B N 1
ATOM 4134 C CA . THR B 1 102 ? -51.955 5.850 27.062 1.00 45.76 102 THR B CA 1
ATOM 4135 C C . THR B 1 102 ? -52.648 6.393 28.313 1.00 46.86 102 THR B C 1
ATOM 4136 O O . THR B 1 102 ? -52.740 7.609 28.499 1.00 46.74 102 THR B O 1
ATOM 4140 N N . GLY B 1 103 ? -53.119 5.502 29.181 1.00 47.91 103 GLY B N 1
ATOM 4141 C CA . GLY B 1 103 ? -53.781 5.954 30.394 1.00 49.46 103 GLY B CA 1
ATOM 4142 C C . GLY B 1 103 ? -55.108 5.270 30.663 1.00 50.36 103 GLY B C 1
ATOM 4143 O O . GLY B 1 103 ? -55.561 4.447 29.877 1.00 50.63 103 GLY B O 1
ATOM 4144 N N . GLU B 1 104 ? -55.738 5.627 31.777 1.00 51.56 104 GLU B N 1
ATOM 4145 C CA . GLU B 1 104 ? -57.013 5.038 32.176 1.00 52.41 104 GLU B CA 1
ATOM 4146 C C . GLU B 1 104 ? -58.052 4.988 31.064 1.00 51.82 104 GLU B C 1
ATOM 4147 O O . GLU B 1 104 ? -58.748 3.989 30.909 1.00 51.48 104 GLU B O 1
ATOM 4153 N N . GLU B 1 105 ? -58.169 6.064 30.295 1.00 52.14 105 GLU B N 1
ATOM 4154 C CA . GLU B 1 105 ? -59.131 6.082 29.200 1.00 52.92 105 GLU B CA 1
ATOM 4155 C C . GLU B 1 105 ? -58.776 4.934 28.269 1.00 52.26 105 GLU B C 1
ATOM 4156 O O . GLU B 1 105 ? -59.630 4.118 27.901 1.00 51.47 105 GLU B O 1
ATOM 4162 N N . GLY B 1 106 ? -57.499 4.876 27.901 1.00 51.71 106 GLY B N 1
ATOM 4163 C CA . GLY B 1 106 ? -57.028 3.819 27.032 1.00 51.30 106 GLY B CA 1
ATOM 4164 C C . GLY B 1 106 ? -57.180 2.453 27.671 1.00 51.12 106 GLY B C 1
ATOM 4165 O O . GLY B 1 106 ? -57.500 1.484 26.985 1.00 50.78 106 GLY B O 1
ATOM 4166 N N . LYS B 1 107 ? -56.945 2.366 28.979 1.00 50.88 107 LYS B N 1
ATOM 4167 C CA . LYS B 1 107 ? -57.070 1.096 29.685 1.00 51.15 107 LYS B CA 1
ATOM 4168 C C . LYS B 1 107 ? -58.516 0.617 29.685 1.00 51.67 107 LYS B C 1
ATOM 4169 O O . LYS B 1 107 ? -58.783 -0.576 29.510 1.00 51.20 107 LYS B O 1
ATOM 4175 N N . ARG B 1 108 ? -59.452 1.544 29.877 1.00 52.18 108 ARG B N 1
ATOM 4176 C CA . ARG B 1 108 ? -60.862 1.174 29.886 1.00 52.47 108 ARG B CA 1
ATOM 4177 C C . ARG B 1 108 ? -61.240 0.591 28.533 1.00 51.85 108 ARG B C 1
ATOM 4178 O O . ARG B 1 108 ? -61.847 -0.473 28.470 1.00 52.12 108 ARG B O 1
ATOM 4186 N N . GLU B 1 109 ? -60.879 1.275 27.448 1.00 51.26 109 GLU B N 1
ATOM 4187 C CA . GLU B 1 109 ? -61.205 0.764 26.122 1.00 50.79 109 GLU B CA 1
ATOM 4188 C C . GLU B 1 109 ? -60.543 -0.589 25.997 1.00 50.27 109 GLU B C 1
ATOM 4189 O O . GLU B 1 109 ? -61.122 -1.531 25.457 1.00 49.92 109 GLU B O 1
ATOM 4195 N N . GLU B 1 110 ? -59.318 -0.672 26.507 1.00 49.68 110 GLU B N 1
ATOM 4196 C CA . GLU B 1 110 ? -58.559 -1.910 26.473 1.00 49.08 110 GLU B CA 1
ATOM 4197 C C . GLU B 1 110 ? -59.347 -3.006 27.185 1.00 48.38 110 GLU B C 1
ATOM 4198 O O . GLU B 1 110 ? -59.570 -4.077 26.626 1.00 48.35 110 GLU B O 1
ATOM 4204 N N . LYS B 1 111 ? -59.786 -2.731 28.407 1.00 48.03 111 LYS B N 1
ATOM 4205 C CA . LYS B 1 111 ? -60.559 -3.705 29.171 1.00 48.39 111 LYS B CA 1
ATOM 4206 C C . LYS B 1 111 ? -61.821 -4.096 28.422 1.00 48.07 111 LYS B C 1
ATOM 4207 O O . LYS B 1 111 ? -62.274 -5.237 28.489 1.00 48.48 111 LYS B O 1
ATOM 4213 N N . GLU B 1 112 ? -62.392 -3.146 27.701 1.00 48.13 112 GLU B N 1
ATOM 4214 C CA . GLU B 1 112 ? -63.601 -3.433 26.953 1.00 47.85 112 GLU B CA 1
ATOM 4215 C C . GLU B 1 112 ? -63.280 -4.381 25.802 1.00 47.84 112 GLU B C 1
ATOM 4216 O O . GLU B 1 112 ? -64.108 -5.207 25.422 1.00 47.85 112 GLU B O 1
ATOM 4222 N N . LEU B 1 113 ? -62.074 -4.275 25.257 1.00 48.15 113 LEU B N 1
ATOM 4223 C CA . LEU B 1 113 ? -61.673 -5.155 24.161 1.00 49.46 113 LEU B CA 1
ATOM 4224 C C . LEU B 1 113 ? -61.576 -6.606 24.630 1.00 50.05 113 LEU B C 1
ATOM 4225 O O . LEU B 1 113 ? -62.002 -7.524 23.931 1.00 50.70 113 LEU B O 1
ATOM 4230 N N . VAL B 1 114 ? -61.015 -6.813 25.812 1.00 50.81 114 VAL B N 1
ATOM 4231 C CA . VAL B 1 114 ? -60.875 -8.159 26.341 1.00 52.14 114 VAL B CA 1
ATOM 4232 C C . VAL B 1 114 ? -62.265 -8.747 26.562 1.00 53.37 114 VAL B C 1
ATOM 4233 O O . VAL B 1 114 ? -62.588 -9.825 26.049 1.00 53.31 114 VAL B O 1
ATOM 4237 N N . GLU B 1 115 ? -63.087 -8.014 27.308 1.00 54.58 115 GLU B N 1
ATOM 4238 C CA . GLU B 1 115 ? -64.451 -8.429 27.601 1.00 55.99 115 GLU B CA 1
ATOM 4239 C C . GLU B 1 115 ? -65.210 -8.880 26.353 1.00 56.39 115 GLU B C 1
ATOM 4240 O O . GLU B 1 115 ? -66.025 -9.804 26.411 1.00 56.30 115 GLU B O 1
ATOM 4246 N N . ILE B 1 116 ? -64.952 -8.227 25.226 1.00 57.33 116 ILE B N 1
ATOM 4247 C CA . ILE B 1 116 ? -65.623 -8.600 23.988 1.00 58.18 116 ILE B CA 1
ATOM 4248 C C . ILE B 1 116 ? -65.062 -9.922 23.496 1.00 59.04 116 ILE B C 1
ATOM 4249 O O . ILE B 1 116 ? -65.803 -10.791 23.048 1.00 59.53 116 ILE B O 1
ATOM 4254 N N . ALA B 1 117 ? -63.745 -10.068 23.591 1.00 60.21 117 ALA B N 1
ATOM 4255 C CA . ALA B 1 117 ? -63.076 -11.289 23.164 1.00 60.98 117 ALA B CA 1
ATOM 4256 C C . ALA B 1 117 ? -63.589 -12.486 23.958 1.00 61.30 117 ALA B C 1
ATOM 4257 O O . ALA B 1 117 ? -63.943 -13.513 23.387 1.00 61.36 117 ALA B O 1
ATOM 4259 N N . HIS B 1 118 ? -63.637 -12.346 25.277 1.00 61.88 118 HIS B N 1
ATOM 4260 C CA . HIS B 1 118 ? -64.103 -13.432 26.132 1.00 63.17 118 HIS B CA 1
ATOM 4261 C C . HIS B 1 118 ? -65.478 -13.978 25.743 1.00 63.31 118 HIS B C 1
ATOM 4262 O O . HIS B 1 118 ? -65.719 -15.181 25.862 1.00 63.48 118 HIS B O 1
ATOM 4269 N N . LYS B 1 119 ? -66.372 -13.104 25.281 1.00 63.02 119 LYS B N 1
ATOM 4270 C CA . LYS B 1 119 ? -67.714 -13.529 24.883 1.00 62.98 119 LYS B CA 1
ATOM 4271 C C . LYS B 1 119 ? -67.689 -14.493 23.703 1.00 62.68 119 LYS B C 1
ATOM 4272 O O . LYS B 1 119 ? -68.548 -15.377 23.590 1.00 62.83 119 LYS B O 1
ATOM 4278 N N . TYR B 1 120 ? -66.713 -14.314 22.820 1.00 61.93 120 TYR B N 1
ATOM 4279 C CA . TYR B 1 120 ? -66.576 -15.176 21.657 1.00 61.59 120 TYR B CA 1
ATOM 4280 C C . TYR B 1 120 ? -65.506 -16.229 21.921 1.00 61.39 120 TYR B C 1
ATOM 4281 O O . TYR B 1 120 ? -65.066 -16.920 21.005 1.00 61.50 120 TYR B O 1
ATOM 4290 N N . GLY B 1 121 ? -65.092 -16.341 23.182 1.00 61.23 121 GLY B N 1
ATOM 4291 C CA . GLY B 1 121 ? -64.064 -17.300 23.549 1.00 61.11 121 GLY B CA 1
ATOM 4292 C C . GLY B 1 121 ? -62.714 -16.974 22.930 1.00 60.96 121 GLY B C 1
ATOM 4293 O O . GLY B 1 121 ? -61.743 -17.713 23.116 1.00 60.88 121 GLY B O 1
ATOM 4302 N N . ARG B 1 123 ? -59.093 -15.126 22.092 1.00 56.48 123 ARG B N 1
ATOM 4303 C CA . ARG B 1 123 ? -57.964 -14.735 22.922 1.00 54.17 123 ARG B CA 1
ATOM 4304 C C . ARG B 1 123 ? -57.197 -13.670 22.148 1.00 52.52 123 ARG B C 1
ATOM 4305 O O . ARG B 1 123 ? -56.992 -13.795 20.944 1.00 52.13 123 ARG B O 1
ATOM 4313 N N . ILE B 1 124 ? -56.785 -12.619 22.843 1.00 50.85 124 ILE B N 1
ATOM 4314 C CA . ILE B 1 124 ? -56.051 -11.531 22.210 1.00 49.45 124 ILE B CA 1
ATOM 4315 C C . ILE B 1 124 ? -54.594 -11.493 22.634 1.00 49.00 124 ILE B C 1
ATOM 4316 O O . ILE B 1 124 ? -54.270 -11.680 23.814 1.00 48.72 124 ILE B O 1
ATOM 4321 N N . ILE B 1 125 ? -53.718 -11.242 21.668 1.00 48.15 125 ILE B N 1
ATOM 4322 C CA . ILE B 1 125 ? -52.302 -10.877 21.784 1.00 47.35 125 ILE B CA 1
ATOM 4323 C C . ILE B 1 125 ? -52.097 -9.382 21.494 1.00 47.03 125 ILE B C 1
ATOM 4324 O O . ILE B 1 125 ? -52.722 -8.798 20.619 1.00 47.70 125 ILE B O 1
ATOM 4329 N N . GLY B 1 126 ? -51.220 -8.751 22.300 1.00 46.82 126 GLY B N 1
ATOM 4330 C CA . GLY B 1 126 ? -51.183 -7.289 22.309 1.00 45.82 126 GLY B CA 1
ATOM 4331 C C . GLY B 1 126 ? -52.113 -6.743 23.400 1.00 45.74 126 GLY B C 1
ATOM 4332 O O . GLY B 1 126 ? -52.263 -7.314 24.468 1.00 46.29 126 GLY B O 1
ATOM 4333 N N . PRO B 1 127 ? -52.728 -5.582 23.128 1.00 44.61 127 PRO B N 1
ATOM 4334 C CA . PRO B 1 127 ? -52.477 -4.816 21.922 1.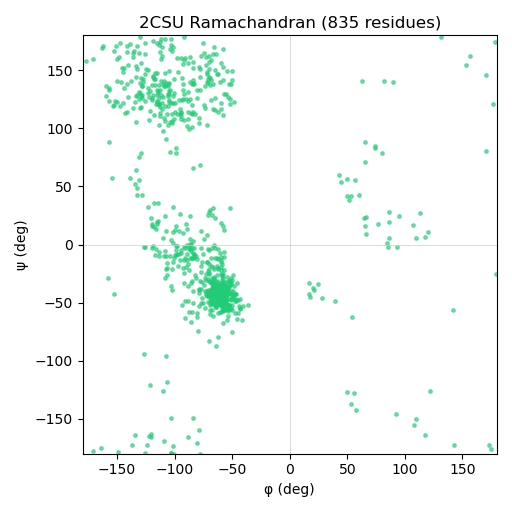00 43.41 127 PRO B CA 1
ATOM 4335 C C . PRO B 1 127 ? -51.199 -3.972 22.033 1.00 42.71 127 PRO B C 1
ATOM 4336 O O . PRO B 1 127 ? -50.392 -4.119 22.945 1.00 42.52 127 PRO B O 1
ATOM 4340 N N . ASN B 1 128 ? -51.022 -3.091 21.030 1.00 42.02 128 ASN B N 1
ATOM 4341 C CA . ASN B 1 128 ? -49.819 -2.265 20.995 1.00 42.10 128 ASN B CA 1
ATOM 4342 C C . ASN B 1 128 ? -48.544 -3.115 21.008 1.00 41.99 128 ASN B C 1
ATOM 4343 O O . ASN B 1 128 ? -47.718 -3.029 21.907 1.00 41.86 128 ASN B O 1
ATOM 4348 N N . CYS B 1 129 ? -48.456 -4.030 20.047 1.00 42.46 129 CYS B N 1
ATOM 4349 C CA . CYS B 1 129 ? -47.363 -4.985 19.999 1.00 43.46 129 CYS B CA 1
ATOM 4350 C C . CYS B 1 129 ? -46.869 -5.169 18.562 1.00 44.14 129 CYS B C 1
ATOM 4351 O O . CYS B 1 129 ? -47.470 -4.654 17.611 1.00 43.46 129 CYS B O 1
ATOM 4354 N N . VAL B 1 130 ? -45.772 -5.906 18.420 1.00 44.93 130 VAL B N 1
ATOM 4355 C CA . VAL B 1 130 ? -45.166 -6.159 17.120 1.00 46.19 130 VAL B CA 1
ATOM 4356 C C . VAL B 1 130 ? -45.701 -7.429 16.461 1.00 46.77 130 VAL B C 1
ATOM 4357 O O . VAL B 1 130 ? -45.461 -7.671 15.281 1.00 46.64 130 VAL B O 1
ATOM 4361 N N . GLY B 1 131 ? -46.425 -8.240 17.223 1.00 47.66 131 GLY B N 1
ATOM 4362 C CA . GLY B 1 131 ? -46.984 -9.455 16.664 1.00 49.33 131 GLY B CA 1
ATOM 4363 C C . GLY B 1 131 ? -46.332 -10.747 17.122 1.00 50.56 131 GLY B C 1
ATOM 4364 O O . GLY B 1 131 ? -45.737 -10.814 18.197 1.00 50.60 131 GLY B O 1
ATOM 4365 N N . ILE B 1 132 ? -46.450 -11.779 16.292 1.00 51.90 132 ILE B N 1
ATOM 4366 C CA . ILE B 1 132 ? -45.890 -13.088 16.597 1.00 53.13 132 ILE B CA 1
ATOM 4367 C C . ILE B 1 132 ? -45.196 -13.731 15.398 1.00 54.86 132 ILE B C 1
ATOM 4368 O O . ILE B 1 132 ? -45.510 -13.429 14.242 1.00 54.86 132 ILE B O 1
ATOM 4381 N N . ASN B 1 134 ? -43.227 -17.647 14.018 1.00 61.29 134 ASN B N 1
ATOM 4382 C CA . ASN B 1 134 ? -43.114 -19.091 14.161 1.00 62.67 134 ASN B CA 1
ATOM 4383 C C . ASN B 1 134 ? -42.271 -19.515 12.966 1.00 63.70 134 ASN B C 1
ATOM 4384 O O . ASN B 1 134 ? -42.804 -19.962 11.945 1.00 63.76 134 ASN B O 1
ATOM 4389 N N . THR B 1 135 ? -40.956 -19.352 13.099 1.00 64.98 135 THR B N 1
ATOM 4390 C CA . THR B 1 135 ? -40.004 -19.671 12.039 1.00 66.37 135 THR B CA 1
ATOM 4391 C C . THR B 1 135 ? -40.137 -21.085 11.476 1.00 67.48 135 THR B C 1
ATOM 4392 O O . THR B 1 135 ? -39.860 -21.325 10.297 1.00 67.58 135 THR B O 1
ATOM 4396 N N . HIS B 1 136 ? -40.565 -22.015 12.323 1.00 68.64 136 HIS B N 1
ATOM 4397 C CA . HIS B 1 136 ? -40.732 -23.409 11.927 1.00 69.85 136 HIS B CA 1
ATOM 4398 C C . HIS B 1 136 ? -41.532 -23.584 10.625 1.00 69.81 136 HIS B C 1
ATOM 4399 O O . HIS B 1 136 ? -41.196 -24.429 9.794 1.00 70.05 136 HIS B O 1
ATOM 4406 N N . VAL B 1 137 ? -42.581 -22.787 10.442 1.00 69.70 137 VAL B N 1
ATOM 4407 C CA . VAL B 1 137 ? -43.407 -22.897 9.245 1.00 69.65 137 VAL B CA 1
ATOM 4408 C C . VAL B 1 137 ? -43.460 -21.619 8.405 1.00 69.28 137 VAL B C 1
ATOM 4409 O O . VAL B 1 137 ? -44.396 -21.416 7.628 1.00 69.27 137 VAL B O 1
ATOM 4413 N N . ASP B 1 138 ? -42.447 -20.771 8.561 1.00 68.81 138 ASP B N 1
ATOM 4414 C CA . ASP B 1 138 ? -42.352 -19.512 7.829 1.00 68.36 138 ASP B CA 1
ATOM 4415 C C . ASP B 1 138 ? -43.460 -18.541 8.232 1.00 67.94 138 ASP B C 1
ATOM 4416 O O . ASP B 1 138 ? -43.822 -17.641 7.473 1.00 67.62 138 ASP B O 1
ATOM 4421 N N . LEU B 1 139 ? -43.999 -18.728 9.432 1.00 67.36 139 LEU B N 1
ATOM 4422 C CA . LEU B 1 139 ? -45.063 -17.869 9.938 1.00 66.79 139 LEU B CA 1
ATOM 4423 C C . LEU B 1 139 ? -44.505 -16.609 10.589 1.00 66.07 139 LEU B C 1
ATOM 4424 O O . LEU B 1 139 ? -43.873 -16.679 11.643 1.00 66.18 139 LEU B O 1
ATOM 4429 N N . ASN B 1 140 ? -44.750 -15.459 9.968 1.00 65.19 140 ASN B N 1
ATOM 4430 C CA . ASN B 1 140 ? -44.259 -14.190 10.499 1.00 64.21 140 ASN B CA 1
ATOM 4431 C C . ASN B 1 140 ? -45.332 -13.105 10.572 1.00 63.53 140 ASN B C 1
ATOM 4432 O O . ASN B 1 140 ? -45.351 -12.183 9.759 1.00 63.44 140 ASN B O 1
ATOM 4437 N N . ALA B 1 141 ? -46.223 -13.221 11.554 1.00 62.85 141 ALA B N 1
ATOM 4438 C CA . ALA B 1 141 ? -47.291 -12.242 11.741 1.00 61.84 141 ALA B CA 1
ATOM 4439 C C . ALA B 1 141 ? -46.695 -11.014 12.417 1.00 61.29 141 ALA B C 1
ATOM 4440 O O . ALA B 1 141 ? -46.988 -10.719 13.581 1.00 61.25 141 ALA B O 1
ATOM 4442 N N . THR B 1 142 ? -45.853 -10.305 11.673 1.00 60.53 142 THR B N 1
ATOM 4443 C CA . THR B 1 142 ? -45.180 -9.120 12.180 1.00 59.76 142 THR B CA 1
ATOM 4444 C C . THR B 1 142 ? -44.899 -8.153 11.038 1.00 59.02 142 THR B C 1
ATOM 4445 O O . THR B 1 142 ? -45.082 -8.494 9.868 1.00 59.18 142 THR B O 1
ATOM 4449 N N . PHE B 1 143 ? -44.462 -6.944 11.376 1.00 58.07 143 PHE B N 1
ATOM 4450 C CA . PHE B 1 143 ? -44.136 -5.963 10.354 1.00 57.56 143 PHE B CA 1
ATOM 4451 C C . PHE B 1 143 ? -42.629 -5.746 10.238 1.00 57.25 143 PHE B C 1
ATOM 4452 O O . PHE B 1 143 ? -42.180 -4.813 9.571 1.00 57.35 143 PHE B O 1
ATOM 4460 N N . ILE B 1 144 ? -41.854 -6.622 10.878 1.00 56.61 144 ILE B N 1
ATOM 4461 C CA . ILE B 1 144 ? -40.393 -6.540 10.829 1.00 56.01 144 ILE B CA 1
ATOM 4462 C C . ILE B 1 144 ? -39.827 -7.730 10.054 1.00 55.85 144 ILE B C 1
ATOM 4463 O O . ILE B 1 144 ? -40.566 -8.617 9.629 1.00 55.75 144 ILE B O 1
ATOM 4468 N N . THR B 1 145 ? -38.512 -7.755 9.874 1.00 55.52 145 THR B N 1
ATOM 4469 C CA . THR B 1 145 ? -37.888 -8.863 9.163 1.00 55.45 145 THR B CA 1
ATOM 4470 C C . THR B 1 145 ? -37.928 -10.122 10.029 1.00 54.79 145 THR B C 1
ATOM 4471 O O . THR B 1 145 ? -37.725 -10.064 11.242 1.00 53.95 145 THR B O 1
ATOM 4475 N N . VAL B 1 146 ? -38.199 -11.256 9.395 1.00 54.65 146 VAL B N 1
ATOM 4476 C CA . VAL B 1 146 ? -38.287 -12.531 10.095 1.00 54.66 146 VAL B CA 1
ATOM 4477 C C . VAL B 1 146 ? -36.949 -12.935 10.696 1.00 55.12 146 VAL B C 1
ATOM 4478 O O . VAL B 1 146 ? -35.890 -12.581 10.178 1.00 55.04 146 VAL B O 1
ATOM 4482 N N . ALA B 1 147 ? -37.004 -13.669 11.799 1.00 54.92 147 ALA B N 1
ATOM 4483 C CA . ALA B 1 147 ? -35.792 -14.132 12.429 1.00 55.24 147 ALA B CA 1
ATOM 4484 C C . ALA B 1 147 ? -35.379 -15.464 11.820 1.00 55.21 147 ALA B C 1
ATOM 4485 O O . ALA B 1 147 ? -36.176 -16.196 11.242 1.00 54.78 147 ALA B O 1
ATOM 4487 N N . LYS B 1 148 ? -34.082 -15.762 11.919 1.00 55.61 148 LYS B N 1
ATOM 4488 C CA . LYS B 1 148 ? -33.638 -17.043 11.399 1.00 55.97 148 LYS B CA 1
ATOM 4489 C C . LYS B 1 148 ? -34.270 -18.205 12.180 1.00 55.97 148 LYS B C 1
ATOM 4490 O O . LYS B 1 148 ? -34.861 -18.038 13.242 1.00 56.37 148 LYS B O 1
ATOM 4496 N N . LYS B 1 149 ? -34.203 -19.410 11.582 1.00 55.98 149 LYS B N 1
ATOM 4497 C CA . LYS B 1 149 ? -34.746 -20.571 12.275 1.00 55.99 149 LYS B CA 1
ATOM 4498 C C . LYS B 1 149 ? -34.046 -20.794 13.620 1.00 55.18 149 LYS B C 1
ATOM 4499 O O . LYS B 1 149 ? -32.934 -20.341 13.851 1.00 55.11 149 LYS B O 1
ATOM 4505 N N . GLY B 1 150 ? -34.743 -21.484 14.545 1.00 54.25 150 GLY B N 1
ATOM 4506 C CA . GLY B 1 150 ? -34.125 -21.703 15.851 1.00 53.46 150 GLY B CA 1
ATOM 4507 C C . GLY B 1 150 ? -35.027 -22.466 16.826 1.00 53.21 150 GLY B C 1
ATOM 4508 O O . GLY B 1 150 ? -36.176 -22.787 16.547 1.00 53.71 150 GLY B O 1
ATOM 4509 N N . ASN B 1 151 ? -34.446 -22.785 18.003 1.00 52.24 151 ASN B N 1
ATOM 4510 C CA . ASN B 1 151 ? -35.167 -23.586 18.991 1.00 51.45 151 ASN B CA 1
ATOM 4511 C C . ASN B 1 151 ? -35.419 -22.805 20.288 1.00 50.35 151 ASN B C 1
ATOM 4512 O O . ASN B 1 151 ? -35.742 -23.366 21.328 1.00 49.69 151 ASN B O 1
ATOM 4517 N N . VAL B 1 152 ? -35.222 -21.470 20.236 1.00 49.16 152 VAL B N 1
ATOM 4518 C CA . VAL B 1 152 ? -35.528 -20.659 21.410 1.00 47.94 152 VAL B CA 1
ATOM 4519 C C . VAL B 1 152 ? -36.814 -19.840 21.233 1.00 47.30 152 VAL B C 1
ATOM 4520 O O . VAL B 1 152 ? -37.002 -19.134 20.252 1.00 46.91 152 VAL B O 1
ATOM 4524 N N . ALA B 1 153 ? -37.732 -19.947 22.189 1.00 46.27 153 ALA B N 1
ATOM 4525 C CA . ALA B 1 153 ? -38.999 -19.225 22.143 1.00 45.36 153 ALA B CA 1
ATOM 4526 C C . ALA B 1 153 ? -38.807 -17.956 22.952 1.00 44.72 153 ALA B C 1
ATOM 4527 O O . ALA B 1 153 ? -38.631 -18.006 24.174 1.00 44.49 153 ALA B O 1
ATOM 4529 N N . PHE B 1 154 ? -38.830 -16.820 22.263 1.00 44.30 154 PHE B N 1
ATOM 4530 C CA . PHE B 1 154 ? -38.619 -15.522 22.906 1.00 43.54 154 PHE B CA 1
ATOM 4531 C C . PHE B 1 154 ? -39.903 -14.705 23.084 1.00 42.95 154 PHE B C 1
ATOM 4532 O O . PHE B 1 154 ? -40.671 -14.522 22.140 1.00 43.04 154 PHE B O 1
ATOM 4540 N N . ILE B 1 155 ? -40.120 -14.215 24.303 1.00 42.00 155 ILE B N 1
ATOM 4541 C CA . ILE B 1 155 ? -41.248 -13.363 24.658 1.00 41.23 155 ILE B CA 1
ATOM 4542 C C . ILE B 1 155 ? -40.800 -12.139 25.457 1.00 40.80 155 ILE B C 1
ATOM 4543 O O . ILE B 1 155 ? -40.063 -12.227 26.431 1.00 40.91 155 ILE B O 1
ATOM 4548 N N . SER B 1 156 ? -41.241 -10.958 24.987 1.00 40.76 156 SER B N 1
ATOM 4549 C CA . SER B 1 156 ? -40.857 -9.731 25.672 1.00 41.07 156 SER B CA 1
ATOM 4550 C C . SER B 1 156 ? -41.975 -8.687 25.637 1.00 41.07 156 SER B C 1
ATOM 4551 O O . SER B 1 156 ? -42.788 -8.627 24.724 1.00 41.20 156 SER B O 1
ATOM 4554 N N . GLN B 1 157 ? -42.021 -7.872 26.708 1.00 40.69 157 GLN B N 1
ATOM 4555 C CA . GLN B 1 157 ? -43.036 -6.829 26.783 1.00 41.12 157 GLN B CA 1
ATOM 4556 C C . GLN B 1 157 ? -42.606 -5.577 26.018 1.00 41.02 157 GLN B C 1
ATOM 4557 O O . GLN B 1 157 ? -43.363 -4.636 25.819 1.00 41.63 157 GLN B O 1
ATOM 4563 N N . SER B 1 158 ? -41.320 -5.570 25.621 1.00 40.73 158 SER B N 1
ATOM 4564 C CA . SER B 1 158 ? -40.796 -4.420 24.894 1.00 40.02 158 SER B CA 1
ATOM 4565 C C . SER B 1 158 ? -40.691 -4.703 23.393 1.00 40.08 158 SER B C 1
ATOM 4566 O O . SER B 1 158 ? -39.829 -5.435 22.924 1.00 40.09 158 SER B O 1
ATOM 4569 N N . GLY B 1 159 ? -41.641 -4.121 22.637 1.00 39.21 159 GLY B N 1
ATOM 4570 C CA . GLY B 1 159 ? -41.653 -4.338 21.194 1.00 38.46 159 GLY B CA 1
ATOM 4571 C C . GLY B 1 159 ? -40.393 -3.783 20.527 1.00 38.10 159 GLY B C 1
ATOM 4572 O O . GLY B 1 159 ? -39.775 -4.419 19.684 1.00 37.58 159 GLY B O 1
ATOM 4573 N N . ALA B 1 160 ? -39.983 -2.575 20.897 1.00 37.30 160 ALA B N 1
ATOM 4574 C CA . ALA B 1 160 ? -38.800 -1.954 20.316 1.00 37.47 160 ALA B CA 1
ATOM 4575 C C . ALA B 1 160 ? -37.574 -2.827 20.544 1.00 37.24 160 ALA B C 1
ATOM 4576 O O . ALA B 1 160 ? -36.820 -3.113 19.612 1.00 37.40 160 ALA B O 1
ATOM 4578 N N . LEU B 1 161 ? -37.375 -3.240 21.789 1.00 36.59 161 LEU B N 1
ATOM 4579 C CA . LEU B 1 161 ? -36.250 -4.092 22.124 1.00 36.98 161 LEU B CA 1
ATOM 4580 C C . LEU B 1 161 ? -36.456 -5.444 21.443 1.00 36.75 161 LEU B C 1
ATOM 4581 O O . LEU B 1 161 ? -35.494 -6.114 21.068 1.00 36.99 161 LEU B O 1
ATOM 4586 N N . GLY B 1 162 ? -37.719 -5.831 21.279 1.00 37.31 162 GLY B N 1
ATOM 4587 C CA . GLY B 1 162 ? -38.030 -7.093 20.630 1.00 38.27 162 GLY B CA 1
ATOM 4588 C C . GLY B 1 162 ? -37.510 -7.156 19.197 1.00 38.71 162 GLY B C 1
ATOM 4589 O O . GLY B 1 162 ? -37.048 -8.199 18.745 1.00 38.39 162 GLY B O 1
ATOM 4590 N N . ALA B 1 163 ? -37.580 -6.040 18.478 1.00 39.49 163 ALA B N 1
ATOM 4591 C CA . ALA B 1 163 ? -37.097 -6.002 17.100 1.00 40.37 163 ALA B CA 1
ATOM 4592 C C . ALA B 1 163 ? -35.572 -5.876 17.092 1.00 40.92 163 ALA B C 1
ATOM 4593 O O . ALA B 1 163 ? -34.889 -6.492 16.273 1.00 41.43 163 ALA B O 1
ATOM 4595 N N . GLY B 1 164 ? -35.044 -5.078 18.014 1.00 40.64 164 GLY B N 1
ATOM 4596 C CA . GLY B 1 164 ? -33.609 -4.894 18.085 1.00 41.27 164 GLY B CA 1
ATOM 4597 C C . GLY B 1 164 ? -32.893 -6.211 18.307 1.00 41.44 164 GLY B C 1
ATOM 4598 O O . GLY B 1 164 ? -31.814 -6.450 17.756 1.00 41.79 164 GLY B O 1
ATOM 4599 N N . ILE B 1 165 ? -33.503 -7.074 19.113 1.00 41.07 165 ILE B N 1
ATOM 4600 C CA . ILE B 1 165 ? -32.918 -8.365 19.419 1.00 40.79 165 ILE B CA 1
ATOM 4601 C C . ILE B 1 165 ? -33.048 -9.330 18.244 1.00 41.00 165 ILE B C 1
ATOM 4602 O O . ILE B 1 165 ? -32.154 -10.138 18.000 1.00 41.71 165 ILE B O 1
ATOM 4607 N N . VAL B 1 166 ? -34.144 -9.244 17.504 1.00 41.44 166 VAL B N 1
ATOM 4608 C CA . VAL B 1 166 ? -34.302 -10.096 16.335 1.00 41.67 166 VAL B CA 1
ATOM 4609 C C . VAL B 1 166 ? -33.213 -9.670 15.351 1.00 42.19 166 VAL B C 1
ATOM 4610 O O . VAL B 1 166 ? -32.561 -10.510 14.730 1.00 42.40 166 VAL B O 1
ATOM 4614 N N . TYR B 1 167 ? -33.007 -8.359 15.235 1.00 43.23 167 TYR B N 1
ATOM 4615 C CA . TYR B 1 167 ? -31.986 -7.809 14.338 1.00 44.21 167 TYR B CA 1
ATOM 4616 C C . TYR B 1 167 ? -30.611 -8.256 14.785 1.00 44.39 167 TYR B C 1
ATOM 4617 O O . TYR B 1 167 ? -29.724 -8.483 13.969 1.00 44.53 167 TYR B O 1
ATOM 4626 N N . LYS B 1 168 ? -30.444 -8.353 16.098 1.00 44.84 168 LYS B N 1
ATOM 4627 C CA . LYS B 1 168 ? -29.191 -8.768 16.702 1.00 45.29 168 LYS B CA 1
ATOM 4628 C C . LYS B 1 168 ? -28.922 -10.221 16.347 1.00 46.12 168 LYS B C 1
ATOM 4629 O O . LYS B 1 168 ? -27.932 -10.536 15.702 1.00 45.88 168 LYS B O 1
ATOM 4635 N N . THR B 1 169 ? -29.824 -11.096 16.780 1.00 47.20 169 THR B N 1
ATOM 4636 C CA . THR B 1 169 ? -29.717 -12.533 16.551 1.00 48.43 169 THR B CA 1
ATOM 4637 C C . THR B 1 169 ? -29.468 -12.905 15.097 1.00 49.65 169 THR B C 1
ATOM 4638 O O . THR B 1 169 ? -28.671 -13.796 14.809 1.00 49.84 169 THR B O 1
ATOM 4642 N N . ILE B 1 170 ? -30.170 -12.243 14.184 1.00 50.68 170 ILE B N 1
ATOM 4643 C CA . ILE B 1 170 ? -29.999 -12.531 12.767 1.00 51.68 170 ILE B CA 1
ATOM 4644 C C . ILE B 1 170 ? -28.523 -12.423 12.408 1.00 51.86 170 ILE B C 1
ATOM 4645 O O . ILE B 1 170 ? -27.903 -13.412 12.011 1.00 51.86 170 ILE B O 1
ATOM 4650 N N . LYS B 1 171 ? -27.950 -11.239 12.583 1.00 52.52 171 LYS B N 1
ATOM 4651 C CA . LYS B 1 171 ? -26.542 -11.038 12.276 1.00 52.85 171 LYS B CA 1
ATOM 4652 C C . LYS B 1 171 ? -25.637 -11.952 13.097 1.00 53.47 171 LYS B C 1
ATOM 4653 O O . LYS B 1 171 ? -24.519 -12.262 12.677 1.00 53.82 171 LYS B O 1
ATOM 4659 N N . GLU B 1 172 ? -26.110 -12.382 14.265 1.00 53.78 172 GLU B N 1
ATOM 4660 C CA . GLU B 1 172 ? -25.313 -13.256 15.123 1.00 54.25 172 GLU B CA 1
ATOM 4661 C C . GLU B 1 172 ? -25.551 -14.737 14.824 1.00 54.63 172 GLU B C 1
ATOM 4662 O O . GLU B 1 172 ? -25.222 -15.609 15.637 1.00 54.31 172 GLU B O 1
ATOM 4668 N N . ASP B 1 173 ? -26.124 -15.012 13.658 1.00 54.94 173 ASP B N 1
ATOM 4669 C CA . ASP B 1 173 ? -26.405 -16.381 13.247 1.00 55.39 173 ASP B CA 1
ATOM 4670 C C . ASP B 1 173 ? -26.979 -17.242 14.374 1.00 55.29 173 ASP B C 1
ATOM 4671 O O . ASP B 1 173 ? -26.392 -18.250 14.776 1.00 55.20 173 ASP B O 1
ATOM 4676 N N . ILE B 1 174 ? -28.124 -16.814 14.893 1.00 54.51 174 ILE B N 1
ATOM 4677 C CA . ILE B 1 174 ? -28.844 -17.537 15.934 1.00 54.59 174 ILE B CA 1
ATOM 4678 C C . ILE B 1 174 ? -30.288 -17.082 15.851 1.00 54.21 174 ILE B C 1
ATOM 4679 O O . ILE B 1 174 ? -30.559 -15.890 15.759 1.00 54.36 174 ILE B O 1
ATOM 4684 N N . GLY B 1 175 ? -31.216 -18.033 15.868 1.00 53.82 175 GLY B N 1
ATOM 4685 C CA . GLY B 1 175 ? -32.613 -17.668 15.746 1.00 53.00 175 GLY B CA 1
ATOM 4686 C C . GLY B 1 175 ? -33.550 -18.040 16.872 1.00 52.26 175 GLY B C 1
ATOM 4687 O O . GLY B 1 175 ? -33.145 -18.343 17.997 1.00 52.45 175 GLY B O 1
ATOM 4688 N N . PHE B 1 176 ? -34.834 -18.006 16.552 1.00 51.09 176 PHE B N 1
ATOM 4689 C CA . PHE B 1 176 ? -35.869 -18.327 17.513 1.00 50.22 176 PHE B CA 1
ATOM 4690 C C . PHE B 1 176 ? -36.858 -19.283 16.870 1.00 49.97 176 PHE B C 1
ATOM 4691 O O . PHE B 1 176 ? -37.040 -19.272 15.655 1.00 50.32 176 PHE B O 1
ATOM 4699 N N . SER B 1 177 ? -37.487 -20.120 17.680 1.00 49.79 177 SER B N 1
ATOM 4700 C CA . SER B 1 177 ? -38.480 -21.043 17.154 1.00 49.83 177 SER B CA 1
ATOM 4701 C C . SER B 1 177 ? -39.728 -20.204 16.914 1.00 49.65 177 SER B C 1
ATOM 4702 O O . SER B 1 177 ? -40.305 -20.221 15.826 1.00 50.33 177 SER B O 1
ATOM 4705 N N . LYS B 1 178 ? -40.116 -19.450 17.937 1.00 49.50 178 LYS B N 1
ATOM 4706 C CA . LYS B 1 178 ? -41.285 -18.578 17.873 1.00 49.39 178 LYS B CA 1
ATOM 4707 C C . LYS B 1 178 ? -40.987 -17.229 18.533 1.00 49.19 178 LYS B C 1
ATOM 4708 O O . LYS B 1 178 ? -40.296 -17.165 19.553 1.00 49.13 178 LYS B O 1
ATOM 4714 N N . PHE B 1 179 ? -41.496 -16.154 17.939 1.00 48.66 179 PHE B N 1
ATOM 4715 C CA . PHE B 1 179 ? -41.315 -14.816 18.494 1.00 47.51 179 PHE B CA 1
ATOM 4716 C C . PHE B 1 179 ? -42.672 -14.310 18.975 1.00 46.94 179 PHE B C 1
ATOM 4717 O O . PHE B 1 179 ? -43.695 -14.542 18.325 1.00 46.93 179 PHE B O 1
ATOM 4725 N N . ILE B 1 180 ? -42.682 -13.619 20.110 1.00 46.03 180 ILE B N 1
ATOM 4726 C CA . ILE B 1 180 ? -43.930 -13.096 20.645 1.00 44.83 180 ILE B CA 1
ATOM 4727 C C . ILE B 1 180 ? -43.802 -11.711 21.272 1.00 43.48 180 ILE B C 1
ATOM 4728 O O . ILE B 1 180 ? -43.127 -11.533 22.286 1.00 42.77 180 ILE B O 1
ATOM 4733 N N . SER B 1 181 ? -44.451 -10.734 20.649 1.00 42.97 181 SER B N 1
ATOM 4734 C CA . SER B 1 181 ? -44.477 -9.366 21.155 1.00 42.21 181 SER B CA 1
ATOM 4735 C C . SER B 1 181 ? -45.854 -9.232 21.799 1.00 41.37 181 SER B C 1
ATOM 4736 O O . SER B 1 181 ? -46.856 -9.156 21.084 1.00 41.74 181 SER B O 1
ATOM 4739 N N . VAL B 1 182 ? -45.909 -9.219 23.133 1.00 40.01 182 VAL B N 1
ATOM 4740 C CA . VAL B 1 182 ? -47.194 -9.134 23.829 1.00 40.03 182 VAL B CA 1
ATOM 4741 C C . VAL B 1 182 ? -47.742 -7.730 24.014 1.00 39.52 182 VAL B C 1
ATOM 4742 O O . VAL B 1 182 ? -48.906 -7.559 24.382 1.00 38.72 182 VAL B O 1
ATOM 4746 N N . GLY B 1 183 ? -46.908 -6.728 23.757 1.00 39.03 183 GLY B N 1
ATOM 4747 C CA . GLY B 1 183 ? -47.345 -5.354 23.916 1.00 38.32 183 GLY B CA 1
ATOM 4748 C C . GLY B 1 183 ? -47.872 -5.079 25.313 1.00 38.03 183 GLY B C 1
ATOM 4749 O O . GLY B 1 183 ? -47.204 -5.368 26.309 1.00 37.18 183 GLY B O 1
ATOM 4750 N N . ASN B 1 184 ? -49.076 -4.517 25.380 1.00 37.56 184 ASN B N 1
ATOM 4751 C CA . ASN B 1 184 ? -49.682 -4.177 26.664 1.00 36.66 184 ASN B CA 1
ATOM 4752 C C . ASN B 1 184 ? -50.093 -5.426 27.450 1.00 36.64 184 ASN B C 1
ATOM 4753 O O . ASN B 1 184 ? -50.383 -5.376 28.638 1.00 36.38 184 ASN B O 1
ATOM 4766 N N . ALA B 1 186 ? -52.797 -7.435 27.402 1.00 40.60 186 ALA B N 1
ATOM 4767 C CA . ALA B 1 186 ? -54.152 -7.250 27.915 1.00 41.35 186 ALA B CA 1
ATOM 4768 C C . ALA B 1 186 ? -54.873 -8.567 28.149 1.00 41.72 186 ALA B C 1
ATOM 4769 O O . ALA B 1 186 ? -55.751 -8.667 29.006 1.00 41.67 186 ALA B O 1
ATOM 4771 N N . ASP B 1 187 ? -54.506 -9.579 27.379 1.00 42.23 187 ASP B N 1
ATOM 4772 C CA . ASP B 1 187 ? -55.152 -10.866 27.515 1.00 42.75 187 ASP B CA 1
ATOM 4773 C C . ASP B 1 187 ? -54.137 -11.984 27.723 1.00 43.01 187 ASP B C 1
ATOM 4774 O O . ASP B 1 187 ? -53.732 -12.245 28.856 1.00 42.32 187 ASP B O 1
ATOM 4779 N N . VAL B 1 188 ? -53.731 -12.639 26.637 1.00 43.43 188 VAL B N 1
ATOM 4780 C CA . VAL B 1 188 ? -52.749 -13.717 26.718 1.00 44.66 188 VAL B CA 1
ATOM 4781 C C . VAL B 1 188 ? -51.459 -13.190 27.355 1.00 44.98 188 VAL B C 1
ATOM 4782 O O . VAL B 1 188 ? -50.759 -12.371 26.759 1.00 45.43 188 VAL B O 1
ATOM 4786 N N . ASP B 1 189 ? -51.165 -13.655 28.570 1.00 45.54 189 ASP B N 1
ATOM 4787 C CA . ASP B 1 189 ? -49.975 -13.241 29.312 1.00 46.06 189 ASP B CA 1
ATOM 4788 C C . ASP B 1 189 ? -48.833 -14.265 29.260 1.00 46.29 189 ASP B C 1
ATOM 4789 O O . ASP B 1 189 ? -48.904 -15.265 28.541 1.00 45.66 189 ASP B O 1
ATOM 4794 N N . PHE B 1 190 ? -47.780 -14.001 30.029 1.00 46.63 190 PHE B N 1
ATOM 4795 C CA . PHE B 1 190 ? -46.624 -14.892 30.078 1.00 47.76 190 PHE B CA 1
ATOM 4796 C C . PHE B 1 190 ? -47.028 -16.309 30.483 1.00 48.97 190 PHE B C 1
ATOM 4797 O O . PHE B 1 190 ? -46.683 -17.289 29.813 1.00 48.66 190 PHE B O 1
ATOM 4805 N N . ALA B 1 191 ? -47.762 -16.405 31.585 1.00 50.26 191 ALA B N 1
ATOM 4806 C CA . ALA B 1 191 ? -48.213 -17.683 32.125 1.00 51.50 191 ALA B CA 1
ATOM 4807 C C . ALA B 1 191 ? -48.799 -18.620 31.079 1.00 52.63 191 ALA B C 1
ATOM 4808 O O . ALA B 1 191 ? -48.259 -19.697 30.815 1.00 53.09 191 ALA B O 1
ATOM 4810 N N . GLU B 1 192 ? -49.912 -18.209 30.486 1.00 53.47 192 GLU B N 1
ATOM 4811 C CA . GLU B 1 192 ? -50.580 -19.017 29.478 1.00 54.32 192 GLU B CA 1
ATOM 4812 C C . GLU B 1 192 ? -49.647 -19.380 28.329 1.00 54.63 192 GLU B C 1
ATOM 4813 O O . GLU B 1 192 ? -49.727 -20.483 27.781 1.00 54.54 192 GLU B O 1
ATOM 4819 N N . LEU B 1 193 ? -48.764 -18.459 27.958 1.00 55.20 193 LEU B N 1
ATOM 4820 C CA . LEU B 1 193 ? -47.837 -18.735 26.867 1.00 55.76 193 LEU B CA 1
ATOM 4821 C C . LEU B 1 193 ? -46.827 -19.781 27.312 1.00 56.30 193 LEU B C 1
ATOM 4822 O O . LEU B 1 193 ? -46.460 -20.671 26.549 1.00 55.87 193 LEU B O 1
ATOM 4835 N N . GLU B 1 195 ? -47.207 -22.222 29.483 1.00 59.15 195 GLU B N 1
ATOM 4836 C CA . GLU B 1 195 ? -47.789 -23.559 29.505 1.00 59.48 195 GLU B CA 1
ATOM 4837 C C . GLU B 1 195 ? -47.944 -24.136 28.107 1.00 59.66 195 GLU B C 1
ATOM 4838 O O . GLU B 1 195 ? -47.753 -25.335 27.894 1.00 59.84 195 GLU B O 1
ATOM 4844 N N . TYR B 1 196 ? -48.294 -23.290 27.149 1.00 59.46 196 TYR B N 1
ATOM 4845 C CA . TYR B 1 196 ? -48.437 -23.766 25.784 1.00 59.79 196 TYR B CA 1
ATOM 4846 C C . TYR B 1 196 ? -47.099 -24.299 25.255 1.00 60.46 196 TYR B C 1
ATOM 4847 O O . TYR B 1 196 ? -47.019 -25.414 24.734 1.00 60.38 196 TYR B O 1
ATOM 4856 N N . LEU B 1 197 ? -46.057 -23.486 25.394 1.00 61.16 197 LEU B N 1
ATOM 4857 C CA . LEU B 1 197 ? -44.718 -23.829 24.920 1.00 61.92 197 LEU B CA 1
ATOM 4858 C C . LEU B 1 197 ? -44.186 -25.155 25.454 1.00 62.76 197 LEU B C 1
ATOM 4859 O O . LEU B 1 197 ? -43.675 -25.975 24.694 1.00 62.57 197 LEU B O 1
ATOM 4864 N N . ALA B 1 198 ? -44.318 -25.352 26.763 1.00 63.96 198 ALA B N 1
ATOM 4865 C CA . ALA B 1 198 ? -43.852 -26.557 27.444 1.00 65.32 198 ALA B CA 1
ATOM 4866 C C . ALA B 1 198 ? -43.993 -27.876 26.680 1.00 66.14 198 ALA B C 1
ATOM 4867 O O . ALA B 1 198 ? -43.024 -28.621 26.540 1.00 66.44 198 ALA B O 1
ATOM 4869 N N . ASP B 1 199 ? -45.190 -28.169 26.187 1.00 67.19 199 ASP B N 1
ATOM 4870 C CA . ASP B 1 199 ? -45.423 -29.438 25.503 1.00 68.44 199 ASP B CA 1
ATOM 4871 C C . ASP B 1 199 ? -45.023 -29.404 24.019 1.00 69.02 199 ASP B C 1
ATOM 4872 O O . ASP B 1 199 ? -45.059 -30.407 23.321 1.00 69.42 199 ASP B O 1
ATOM 4877 N N . THR B 1 200 ? -44.667 -28.201 23.525 1.00 69.45 200 THR B N 1
ATOM 4878 C CA . THR B 1 200 ? -44.243 -28.109 22.127 1.00 69.91 200 THR B CA 1
ATOM 4879 C C . THR B 1 200 ? -42.882 -28.778 21.908 1.00 69.83 200 THR B C 1
ATOM 4880 O O . THR B 1 200 ? -42.102 -28.982 22.827 1.00 69.49 200 THR B O 1
ATOM 4884 N N . GLU B 1 201 ? -42.627 -29.167 20.646 1.00 69.84 201 GLU B N 1
ATOM 4885 C CA . GLU B 1 201 ? -41.354 -29.818 20.344 1.00 69.91 201 GLU B CA 1
ATOM 4886 C C . GLU B 1 201 ? -40.251 -28.807 19.983 1.00 69.38 201 GLU B C 1
ATOM 4887 O O . GLU B 1 201 ? -39.138 -28.865 20.478 1.00 69.37 201 GLU B O 1
ATOM 4893 N N . GLU B 1 202 ? -40.594 -27.879 19.067 1.00 68.58 202 GLU B N 1
ATOM 4894 C CA . GLU B 1 202 ? -39.577 -26.977 18.523 1.00 67.55 202 GLU B CA 1
ATOM 4895 C C . GLU B 1 202 ? -39.097 -25.930 19.530 1.00 66.35 202 GLU B C 1
ATOM 4896 O O . GLU B 1 202 ? -38.210 -25.131 19.259 1.00 66.42 202 GLU B O 1
ATOM 4902 N N . ASP B 1 203 ? -39.681 -25.893 20.721 1.00 64.87 203 ASP B N 1
ATOM 4903 C CA . ASP B 1 203 ? -39.282 -24.886 21.699 1.00 63.44 203 ASP B CA 1
ATOM 4904 C C . ASP B 1 203 ? -38.406 -25.454 22.810 1.00 62.29 203 ASP B C 1
ATOM 4905 O O . ASP B 1 203 ? -38.873 -25.715 23.918 1.00 62.45 203 ASP B O 1
ATOM 4910 N N . LYS B 1 204 ? -37.122 -25.621 22.506 1.00 60.80 204 LYS B N 1
ATOM 4911 C CA . LYS B 1 204 ? -36.161 -26.171 23.458 1.00 58.86 204 LYS B CA 1
ATOM 4912 C C . LYS B 1 204 ? -35.965 -25.341 24.727 1.00 56.94 204 LYS B C 1
ATOM 4913 O O . LYS B 1 204 ? -35.478 -25.856 25.740 1.00 56.50 204 LYS B O 1
ATOM 4919 N N . ALA B 1 205 ? -36.329 -24.063 24.674 1.00 54.65 205 ALA B N 1
ATOM 4920 C CA . ALA B 1 205 ? -36.181 -23.188 25.835 1.00 52.54 205 ALA B CA 1
ATOM 4921 C C . ALA B 1 205 ? -37.021 -21.923 25.704 1.00 51.04 205 ALA B C 1
ATOM 4922 O O . ALA B 1 205 ? -37.550 -21.637 24.639 1.00 50.58 205 ALA B O 1
ATOM 4924 N N . ILE B 1 206 ? -37.132 -21.171 26.796 1.00 49.57 206 ILE B N 1
ATOM 4925 C CA . ILE B 1 206 ? -37.910 -19.939 26.803 1.00 48.16 206 ILE B CA 1
ATOM 4926 C C . ILE B 1 206 ? -37.131 -18.757 27.375 1.00 47.12 206 ILE B C 1
ATOM 4927 O O . ILE B 1 206 ? -36.733 -18.764 28.543 1.00 46.90 206 ILE B O 1
ATOM 4932 N N . ALA B 1 207 ? -36.928 -17.742 26.543 1.00 45.90 207 ALA B N 1
ATOM 4933 C CA . ALA B 1 207 ? -36.218 -16.533 26.936 1.00 45.02 207 ALA B CA 1
ATOM 4934 C C . ALA B 1 207 ? -37.256 -15.426 27.126 1.00 44.32 207 ALA B C 1
ATOM 4935 O O . ALA B 1 207 ? -38.114 -15.218 26.271 1.00 44.06 207 ALA B O 1
ATOM 4937 N N . LEU B 1 208 ? -37.188 -14.705 28.235 1.00 44.22 208 LEU B N 1
ATOM 4938 C CA . LEU B 1 208 ? -38.173 -13.661 28.465 1.00 44.29 208 LEU B CA 1
ATOM 4939 C C . LEU B 1 208 ? -37.584 -12.313 28.856 1.00 44.51 208 LEU B C 1
ATOM 4940 O O . LEU B 1 208 ? -36.623 -12.244 29.621 1.00 45.03 208 LEU B O 1
ATOM 4945 N N . TYR B 1 209 ? -38.155 -11.244 28.306 1.00 44.93 209 TYR B N 1
ATOM 4946 C CA . TYR B 1 209 ? -37.750 -9.897 28.681 1.00 45.58 209 TYR B CA 1
ATOM 4947 C C . TYR B 1 209 ? -38.979 -9.374 29.399 1.00 46.57 209 TYR B C 1
ATOM 4948 O O . TYR B 1 209 ? -40.009 -9.132 28.774 1.00 45.45 209 TYR B O 1
ATOM 4957 N N . ILE B 1 210 ? -38.869 -9.197 30.709 1.00 48.16 210 ILE B N 1
ATOM 4958 C CA . ILE B 1 210 ? -40.002 -8.753 31.508 1.00 49.96 210 ILE B CA 1
ATOM 4959 C C . ILE B 1 210 ? -39.828 -7.371 32.107 1.00 51.40 210 ILE B C 1
ATOM 4960 O O . ILE B 1 210 ? -38.758 -7.030 32.610 1.00 51.05 210 ILE B O 1
ATOM 4965 N N . GLU B 1 211 ? -40.891 -6.578 32.045 1.00 53.46 211 GLU B N 1
ATOM 4966 C CA . GLU B 1 211 ? -40.878 -5.237 32.620 1.00 55.54 211 GLU B CA 1
ATOM 4967 C C . GLU B 1 211 ? -41.760 -5.274 33.866 1.00 56.70 211 GLU B C 1
ATOM 4968 O O . GLU B 1 211 ? -41.544 -4.528 34.821 1.00 56.93 211 GLU B O 1
ATOM 4974 N N . GLY B 1 212 ? -42.752 -6.158 33.840 1.00 57.80 212 GLY B N 1
ATOM 4975 C CA . GLY B 1 212 ? -43.668 -6.304 34.954 1.00 59.61 212 GLY B CA 1
ATOM 4976 C C . GLY B 1 212 ? -44.747 -7.316 34.620 1.00 61.14 212 GLY B C 1
ATOM 4977 O O . GLY B 1 212 ? -45.486 -7.156 33.649 1.00 61.05 212 GLY B O 1
ATOM 4978 N N . VAL B 1 213 ? -44.842 -8.370 35.419 1.00 62.63 213 VAL B N 1
ATOM 4979 C CA . VAL B 1 213 ? -45.843 -9.401 35.182 1.00 64.25 213 VAL B CA 1
ATOM 4980 C C . VAL B 1 213 ? -47.146 -9.003 35.870 1.00 65.68 213 VAL B C 1
ATOM 4981 O O . VAL B 1 213 ? -47.151 -8.144 36.759 1.00 65.75 213 VAL B O 1
ATOM 4985 N N . ARG B 1 214 ? -48.253 -9.608 35.452 1.00 67.22 214 ARG B N 1
ATOM 4986 C CA . ARG B 1 214 ? -49.538 -9.288 36.053 1.00 69.09 214 ARG B CA 1
ATOM 4987 C C . ARG B 1 214 ? -49.775 -10.109 37.321 1.00 69.48 214 ARG B C 1
ATOM 4988 O O . ARG B 1 214 ? -49.971 -9.552 38.403 1.00 69.80 214 ARG B O 1
ATOM 4996 N N . ASN B 1 215 ? -49.738 -11.431 37.190 1.00 69.85 215 ASN B N 1
ATOM 4997 C CA . ASN B 1 215 ? -49.951 -12.301 38.343 1.00 70.22 215 ASN B CA 1
ATOM 4998 C C . ASN B 1 215 ? -48.622 -12.792 38.921 1.00 70.08 215 ASN B C 1
ATOM 4999 O O . ASN B 1 215 ? -48.128 -13.868 38.604 1.00 70.28 215 ASN B O 1
ATOM 5004 N N . GLY B 1 216 ? -48.015 -11.939 39.767 1.00 70.06 216 GLY B N 1
ATOM 5005 C CA . GLY B 1 216 ? -46.726 -12.296 40.346 1.00 70.15 216 GLY B CA 1
ATOM 5006 C C . GLY B 1 216 ? -46.750 -13.706 40.940 1.00 70.25 216 GLY B C 1
ATOM 5007 O O . GLY B 1 216 ? -45.738 -14.375 41.082 1.00 70.61 216 GLY B O 1
ATOM 5008 N N . LYS B 1 217 ? -47.964 -14.128 41.329 1.00 69.92 217 LYS B N 1
ATOM 5009 C CA . LYS B 1 217 ? -48.116 -15.444 41.935 1.00 69.32 217 LYS B CA 1
ATOM 5010 C C . LYS B 1 217 ? -48.287 -16.544 40.880 1.00 68.43 217 LYS B C 1
ATOM 5011 O O . LYS B 1 217 ? -47.456 -17.428 40.721 1.00 68.18 217 LYS B O 1
ATOM 5017 N N . LYS B 1 218 ? -49.429 -16.484 40.171 1.00 67.20 218 LYS B N 1
ATOM 5018 C CA . LYS B 1 218 ? -49.719 -17.481 39.141 1.00 66.21 218 LYS B CA 1
ATOM 5019 C C . LYS B 1 218 ? -48.507 -17.742 38.227 1.00 65.44 218 LYS B C 1
ATOM 5020 O O . LYS B 1 218 ? -48.286 -18.844 37.747 1.00 65.02 218 LYS B O 1
ATOM 5026 N N . PHE B 1 219 ? -47.713 -16.699 37.990 1.00 64.82 219 PHE B N 1
ATOM 5027 C CA . PHE B 1 219 ? -46.539 -16.798 37.124 1.00 64.29 219 PHE B CA 1
ATOM 5028 C C . PHE B 1 219 ? -45.551 -17.874 37.582 1.00 64.12 219 PHE B C 1
ATOM 5029 O O . PHE B 1 219 ? -45.206 -18.776 36.814 1.00 63.58 219 PHE B O 1
ATOM 5045 N N . GLU B 1 221 ? -46.012 -20.228 39.780 1.00 64.19 221 GLU B N 1
ATOM 5046 C CA . GLU B 1 221 ? -46.709 -21.505 39.829 1.00 64.15 221 GLU B CA 1
ATOM 5047 C C . GLU B 1 221 ? -46.516 -22.198 38.488 1.00 63.98 221 GLU B C 1
ATOM 5048 O O . GLU B 1 221 ? -46.149 -23.372 38.414 1.00 64.16 221 GLU B O 1
ATOM 5054 N N . VAL B 1 222 ? -46.760 -21.445 37.424 1.00 63.58 222 VAL B N 1
ATOM 5055 C CA . VAL B 1 222 ? -46.627 -21.943 36.068 1.00 63.04 222 VAL B CA 1
ATOM 5056 C C . VAL B 1 222 ? -45.164 -22.163 35.678 1.00 62.99 222 VAL B C 1
ATOM 5057 O O . VAL B 1 222 ? -44.855 -23.033 34.856 1.00 62.71 222 VAL B O 1
ATOM 5061 N N . ALA B 1 223 ? -44.269 -21.374 36.265 1.00 62.99 223 ALA B N 1
ATOM 5062 C CA . ALA B 1 223 ? -42.845 -21.486 35.962 1.00 63.29 223 ALA B CA 1
ATOM 5063 C C . ALA B 1 223 ? -42.210 -22.701 36.647 1.00 63.17 223 ALA B C 1
ATOM 5064 O O . ALA B 1 223 ? -41.470 -23.465 36.023 1.00 62.99 223 ALA B O 1
ATOM 5066 N N . LYS B 1 224 ? -42.510 -22.875 37.930 1.00 63.50 224 LYS B N 1
ATOM 5067 C CA . LYS B 1 224 ? -41.980 -23.998 38.700 1.00 64.03 224 LYS B CA 1
ATOM 5068 C C . LYS B 1 224 ? -42.331 -25.341 38.055 1.00 63.77 224 LYS B C 1
ATOM 5069 O O . LYS B 1 224 ? -41.563 -26.298 38.137 1.00 63.63 224 LYS B O 1
ATOM 5075 N N . ARG B 1 225 ? -43.489 -25.404 37.409 1.00 63.44 225 ARG B N 1
ATOM 5076 C CA . ARG B 1 225 ? -43.932 -26.629 36.754 1.00 63.32 225 ARG B CA 1
ATOM 5077 C C . ARG B 1 225 ? -43.377 -26.781 35.338 1.00 63.51 225 ARG B C 1
ATOM 5078 O O . ARG B 1 225 ? -43.145 -27.895 34.868 1.00 63.66 225 ARG B O 1
ATOM 5086 N N . VAL B 1 226 ? -43.163 -25.664 34.655 1.00 63.37 226 VAL B N 1
ATOM 5087 C CA . VAL B 1 226 ? -42.654 -25.713 33.290 1.00 63.29 226 VAL B CA 1
ATOM 5088 C C . VAL B 1 226 ? -41.155 -25.980 33.220 1.00 62.91 226 VAL B C 1
ATOM 5089 O O . VAL B 1 226 ? -40.675 -26.608 32.279 1.00 62.66 226 VAL B O 1
ATOM 5093 N N . THR B 1 227 ? -40.419 -25.512 34.220 1.00 62.92 227 THR B N 1
ATOM 5094 C CA . THR B 1 227 ? -38.976 -25.706 34.238 1.00 63.35 227 THR B CA 1
ATOM 5095 C C . THR B 1 227 ? -38.581 -27.185 34.224 1.00 63.30 227 THR B C 1
ATOM 5096 O O . THR B 1 227 ? -37.470 -27.535 33.824 1.00 63.28 227 THR B O 1
ATOM 5100 N N . LYS B 1 228 ? -39.496 -28.053 34.646 1.00 62.80 228 LYS B N 1
ATOM 5101 C CA . LYS B 1 228 ? -39.224 -29.486 34.676 1.00 62.28 228 LYS B CA 1
ATOM 5102 C C . LYS B 1 228 ? -39.132 -30.086 33.272 1.00 61.41 228 LYS B C 1
ATOM 5103 O O . LYS B 1 228 ? -38.489 -31.121 33.077 1.00 61.32 228 LYS B O 1
ATOM 5109 N N . LYS B 1 229 ? -39.774 -29.442 32.298 1.00 60.30 229 LYS B N 1
ATOM 5110 C CA . LYS B 1 229 ? -39.743 -29.930 30.918 1.00 59.43 229 LYS B CA 1
ATOM 5111 C C . LYS B 1 229 ? -38.774 -29.152 30.030 1.00 58.00 229 LYS B C 1
ATOM 5112 O O . LYS B 1 229 ? -38.093 -29.733 29.181 1.00 58.18 229 LYS B O 1
ATOM 5118 N N . LYS B 1 230 ? -38.726 -27.837 30.225 1.00 56.08 230 LYS B N 1
ATOM 5119 C CA . LYS B 1 230 ? -37.847 -26.966 29.450 1.00 53.68 230 LYS B CA 1
ATOM 5120 C C . LYS B 1 230 ? -37.573 -25.668 30.215 1.00 52.30 230 LYS B C 1
ATOM 5121 O O . LYS B 1 230 ? -38.490 -25.050 30.747 1.00 52.15 230 LYS B O 1
ATOM 5127 N N . PRO B 1 231 ? -36.299 -25.235 30.254 1.00 50.68 231 PRO B N 1
ATOM 5128 C CA . PRO B 1 231 ? -35.790 -24.035 30.927 1.00 49.34 231 PRO B CA 1
ATOM 5129 C C . PRO B 1 231 ? -36.383 -22.684 30.526 1.00 48.02 231 PRO B C 1
ATOM 5130 O O . PRO B 1 231 ? -36.841 -22.487 29.404 1.00 47.68 231 PRO B O 1
ATOM 5134 N N . ILE B 1 232 ? -36.358 -21.751 31.470 1.00 47.10 232 ILE B N 1
ATOM 5135 C CA . ILE B 1 232 ? -36.867 -20.410 31.244 1.00 45.99 232 ILE B CA 1
ATOM 5136 C C . ILE B 1 232 ? -35.818 -19.395 31.695 1.00 45.76 232 ILE B C 1
ATOM 5137 O O . ILE B 1 232 ? -35.449 -19.338 32.868 1.00 45.53 232 ILE B O 1
ATOM 5142 N N . ILE B 1 233 ? -35.333 -18.605 30.745 1.00 45.38 233 ILE B N 1
ATOM 5143 C CA . ILE B 1 233 ? -34.328 -17.581 31.026 1.00 45.61 233 ILE B CA 1
ATOM 5144 C C . ILE B 1 233 ? -35.045 -16.241 31.012 1.00 45.53 233 ILE B C 1
ATOM 5145 O O . ILE B 1 233 ? -35.673 -15.876 30.013 1.00 45.70 233 ILE B O 1
ATOM 5150 N N . ALA B 1 234 ? -34.952 -15.508 32.116 1.00 45.89 234 ALA B N 1
ATOM 5151 C CA . ALA B 1 234 ? -35.619 -14.223 32.207 1.00 46.63 234 ALA B CA 1
ATOM 5152 C C . ALA B 1 234 ? -34.686 -13.045 32.444 1.00 47.05 234 ALA B C 1
ATOM 5153 O O . ALA B 1 234 ? -33.758 -13.116 33.246 1.00 46.85 234 ALA B O 1
ATOM 5155 N N . LEU B 1 235 ? -34.951 -11.957 31.732 1.00 48.20 235 LEU B N 1
ATOM 5156 C CA . LEU B 1 235 ? -34.182 -10.725 31.862 1.00 49.46 235 LEU B CA 1
ATOM 5157 C C . LEU B 1 235 ? -35.146 -9.695 32.435 1.00 50.49 235 LEU B C 1
ATOM 5158 O O . LEU B 1 235 ? -36.186 -9.418 31.842 1.00 49.63 235 LEU B O 1
ATOM 5163 N N . LYS B 1 236 ? -34.800 -9.138 33.591 1.00 52.46 236 LYS B N 1
ATOM 5164 C CA . LYS B 1 236 ? -35.654 -8.157 34.253 1.00 54.33 236 LYS B CA 1
ATOM 5165 C C . LYS B 1 236 ? -35.047 -6.764 34.244 1.00 55.36 236 LYS B C 1
ATOM 5166 O O . LYS B 1 236 ? -33.992 -6.533 34.834 1.00 55.22 236 LYS B O 1
ATOM 5172 N N . ALA B 1 237 ? -35.727 -5.836 33.579 1.00 56.93 237 ALA B N 1
ATOM 5173 C CA . ALA B 1 237 ? -35.256 -4.460 33.497 1.00 58.31 237 ALA B CA 1
ATOM 5174 C C . ALA B 1 237 ? -35.831 -3.650 34.652 1.00 59.43 237 ALA B C 1
ATOM 5175 O O . ALA B 1 237 ? -36.821 -4.054 35.261 1.00 59.54 237 ALA B O 1
ATOM 5177 N N . GLY B 1 238 ? -35.205 -2.514 34.954 1.00 61.02 238 GLY B N 1
ATOM 5178 C CA . GLY B 1 238 ? -35.679 -1.661 36.030 1.00 62.52 238 GLY B CA 1
ATOM 5179 C C . GLY B 1 238 ? -35.088 -1.983 37.391 1.00 63.78 238 GLY B C 1
ATOM 5180 O O . GLY B 1 238 ? -34.928 -3.149 37.751 1.00 64.02 238 GLY B O 1
ATOM 5181 N N . LYS B 1 239 ? -34.763 -0.938 38.150 1.00 64.96 239 LYS B N 1
ATOM 5182 C CA . LYS B 1 239 ? -34.189 -1.089 39.484 1.00 65.57 239 LYS B CA 1
ATOM 5183 C C . LYS B 1 239 ? -33.980 0.269 40.162 1.00 65.81 239 LYS B C 1
ATOM 5184 O O . LYS B 1 239 ? -33.208 1.109 39.693 1.00 65.84 239 LYS B O 1
ATOM 5190 N N . LYS B 1 259 ? -34.811 -7.851 43.723 1.00 83.47 259 LYS B N 1
ATOM 5191 C CA . LYS B 1 259 ? -34.441 -9.124 44.342 1.00 83.47 259 LYS B CA 1
ATOM 5192 C C . LYS B 1 259 ? -35.645 -10.034 44.635 1.00 83.07 259 LYS B C 1
ATOM 5193 O O . LYS B 1 259 ? -35.526 -11.250 44.718 1.00 82.78 259 LYS B O 1
ATOM 5199 N N . ILE B 1 260 ? -36.800 -9.396 44.795 1.00 82.64 260 ILE B N 1
ATOM 5200 C CA . ILE B 1 260 ? -38.027 -10.129 45.057 1.00 82.11 260 ILE B CA 1
ATOM 5201 C C . ILE B 1 260 ? -38.321 -10.975 43.823 1.00 81.42 260 ILE B C 1
ATOM 5202 O O . ILE B 1 260 ? -38.767 -12.118 43.929 1.00 81.52 260 ILE B O 1
ATOM 5207 N N . TYR B 1 261 ? -38.061 -10.403 42.650 1.00 80.43 261 TYR B N 1
ATOM 5208 C CA . TYR B 1 261 ? -38.258 -11.109 41.392 1.00 79.20 261 TYR B CA 1
ATOM 5209 C C . TYR B 1 261 ? -37.191 -12.189 41.281 1.00 78.43 261 TYR B C 1
ATOM 5210 O O . TYR B 1 261 ? -37.490 -13.345 40.997 1.00 78.39 261 TYR B O 1
ATOM 5219 N N . GLU B 1 262 ? -35.941 -11.791 41.508 1.00 77.32 262 GLU B N 1
ATOM 5220 C CA . GLU B 1 262 ? -34.803 -12.699 41.421 1.00 76.23 262 GLU B CA 1
ATOM 5221 C C . GLU B 1 262 ? -35.018 -13.983 42.221 1.00 75.27 262 GLU B C 1
ATOM 5222 O O . GLU B 1 262 ? -35.271 -15.042 41.644 1.00 75.09 262 GLU B O 1
ATOM 5228 N N . ALA B 1 263 ? -34.913 -13.883 43.545 1.00 74.21 263 ALA B N 1
ATOM 5229 C CA . ALA B 1 263 ? -35.089 -15.037 44.430 1.00 72.91 263 ALA B CA 1
ATOM 5230 C C . ALA B 1 263 ? -36.330 -15.835 44.055 1.00 72.08 263 ALA B C 1
ATOM 5231 O O . ALA B 1 263 ? -36.313 -17.067 44.040 1.00 71.99 263 ALA B O 1
ATOM 5233 N N . ALA B 1 264 ? -37.410 -15.125 43.756 1.00 71.35 264 ALA B N 1
ATOM 5234 C CA . ALA B 1 264 ? -38.653 -15.776 43.373 1.00 70.56 264 ALA B CA 1
ATOM 5235 C C . ALA B 1 264 ? -38.416 -16.574 42.094 1.00 69.96 264 ALA B C 1
ATOM 5236 O O . ALA B 1 264 ? -38.818 -17.734 41.987 1.00 70.11 264 ALA B O 1
ATOM 5238 N N . PHE B 1 265 ? -37.756 -15.943 41.128 1.00 68.83 265 PHE B N 1
ATOM 5239 C CA . PHE B 1 265 ? -37.436 -16.589 39.859 1.00 67.86 265 PHE B CA 1
ATOM 5240 C C . PHE B 1 265 ? -36.637 -17.865 40.114 1.00 67.10 265 PHE B C 1
ATOM 5241 O O . PHE B 1 265 ? -36.879 -18.907 39.504 1.00 66.89 265 PHE B O 1
ATOM 5249 N N . LYS B 1 266 ? -35.667 -17.755 41.011 1.00 66.29 266 LYS B N 1
ATOM 5250 C CA . LYS B 1 266 ? -34.794 -18.864 41.372 1.00 65.86 266 LYS B CA 1
ATOM 5251 C C . LYS B 1 266 ? -35.588 -20.095 41.802 1.00 65.47 266 LYS B C 1
ATOM 5252 O O . LYS B 1 266 ? -35.443 -21.177 41.234 1.00 65.21 266 LYS B O 1
ATOM 5258 N N . GLN B 1 267 ? -36.430 -19.908 42.813 1.00 65.16 267 GLN B N 1
ATOM 5259 C CA . GLN B 1 267 ? -37.251 -20.976 43.368 1.00 64.50 267 GLN B CA 1
ATOM 5260 C C . GLN B 1 267 ? -38.154 -21.627 42.337 1.00 63.50 267 GLN B C 1
ATOM 5261 O O . GLN B 1 267 ? -38.545 -22.786 42.483 1.00 63.17 267 GLN B O 1
ATOM 5267 N N . SER B 1 268 ? -38.482 -20.887 41.288 1.00 62.52 268 SER B N 1
ATOM 5268 C CA . SER B 1 268 ? -39.346 -21.427 40.254 1.00 61.51 268 SER B CA 1
ATOM 5269 C C . SER B 1 268 ? -38.503 -22.179 39.233 1.00 60.16 268 SER B C 1
ATOM 5270 O O . SER B 1 268 ? -39.022 -22.905 38.385 1.00 59.98 268 SER B O 1
ATOM 5273 N N . GLY B 1 269 ? -37.191 -22.005 39.323 1.00 59.02 269 GLY B N 1
ATOM 5274 C CA . GLY B 1 269 ? -36.302 -22.693 38.406 1.00 57.33 269 GLY B CA 1
ATOM 5275 C C . GLY B 1 269 ? -36.049 -21.980 37.091 1.00 55.88 269 GLY B C 1
ATOM 5276 O O . GLY B 1 269 ? -35.622 -22.610 36.117 1.00 55.95 269 GLY B O 1
ATOM 5277 N N . VAL B 1 270 ? -36.314 -20.678 37.048 1.00 53.64 270 VAL B N 1
ATOM 5278 C CA . VAL B 1 270 ? -36.079 -19.910 35.828 1.00 51.71 270 VAL B CA 1
ATOM 5279 C C . VAL B 1 270 ? -34.680 -19.304 35.894 1.00 50.33 270 VAL B C 1
ATOM 5280 O O . VAL B 1 270 ? -34.284 -18.731 36.908 1.00 49.44 270 VAL B O 1
ATOM 5284 N N . LEU B 1 271 ? -33.922 -19.433 34.818 1.00 49.14 271 LEU B N 1
ATOM 5285 C CA . LEU B 1 271 ? -32.574 -18.893 34.811 1.00 47.96 271 LEU B CA 1
ATOM 5286 C C . LEU B 1 271 ? -32.630 -17.377 34.709 1.00 47.10 271 LEU B C 1
ATOM 5287 O O . LEU B 1 271 ? -33.410 -16.824 33.936 1.00 46.51 271 LEU B O 1
ATOM 5292 N N . VAL B 1 272 ? -31.812 -16.701 35.503 1.00 46.00 272 VAL B N 1
ATOM 5293 C CA . VAL B 1 272 ? -31.798 -15.250 35.490 1.00 45.28 272 VAL B CA 1
ATOM 5294 C C . VAL B 1 272 ? -30.639 -14.686 34.677 1.00 44.70 272 VAL B C 1
ATOM 5295 O O . VAL B 1 272 ? -29.490 -15.088 34.855 1.00 44.69 272 VAL B O 1
ATOM 5299 N N . ALA B 1 273 ? -30.952 -13.751 33.788 1.00 43.84 273 ALA B N 1
ATOM 5300 C CA . ALA B 1 273 ? -29.943 -13.113 32.950 1.00 42.70 273 ALA B CA 1
ATOM 5301 C C . ALA B 1 273 ? -29.893 -11.622 33.264 1.00 42.23 273 ALA B C 1
ATOM 5302 O O . ALA B 1 273 ? -30.924 -10.999 33.509 1.00 41.82 273 ALA B O 1
ATOM 5304 N N . ASN B 1 274 ? -28.695 -11.047 33.256 1.00 41.70 274 ASN B N 1
ATOM 5305 C CA . ASN B 1 274 ? -28.550 -9.630 33.551 1.00 41.30 274 ASN B CA 1
ATOM 5306 C C . ASN B 1 274 ? -28.368 -8.749 32.322 1.00 40.19 274 ASN B C 1
ATOM 5307 O O . ASN B 1 274 ? -28.527 -7.538 32.413 1.00 40.33 274 ASN B O 1
ATOM 5312 N N . THR B 1 275 ? -28.050 -9.357 31.180 1.00 38.52 275 THR B N 1
ATOM 5313 C CA . THR B 1 275 ? -27.867 -8.615 29.928 1.00 36.54 275 THR B CA 1
ATOM 5314 C C . THR B 1 275 ? -28.554 -9.363 28.790 1.00 36.07 275 THR B C 1
ATOM 5315 O O . THR B 1 275 ? -28.888 -10.543 28.924 1.00 36.26 275 THR B O 1
ATOM 5319 N N . ILE B 1 276 ? -28.756 -8.682 27.664 1.00 34.50 276 ILE B N 1
ATOM 5320 C CA . ILE B 1 276 ? -29.390 -9.319 26.519 1.00 32.88 276 ILE B CA 1
ATOM 5321 C C . ILE B 1 276 ? -28.565 -10.525 26.068 1.00 32.18 276 ILE B C 1
ATOM 5322 O O . ILE B 1 276 ? -29.117 -11.583 25.767 1.00 31.51 276 ILE B O 1
ATOM 5327 N N . ASP B 1 277 ? -27.246 -10.374 26.032 1.00 31.53 277 ASP B N 1
ATOM 5328 C CA . ASP B 1 277 ? -26.392 -11.478 25.616 1.00 32.68 277 ASP B CA 1
ATOM 5329 C C . ASP B 1 277 ? -26.412 -12.679 26.583 1.00 32.87 277 ASP B C 1
ATOM 5330 O O . ASP B 1 277 ? -26.214 -13.813 26.164 1.00 32.63 277 ASP B O 1
ATOM 5335 N N . GLU B 1 278 ? -26.669 -12.443 27.868 1.00 33.60 278 GLU B N 1
ATOM 5336 C CA . GLU B 1 278 ? -26.735 -13.556 28.808 1.00 34.29 278 GLU B CA 1
ATOM 5337 C C . GLU B 1 278 ? -28.003 -14.354 28.538 1.00 34.15 278 GLU B C 1
ATOM 5338 O O . GLU B 1 278 ? -27.972 -15.589 28.485 1.00 33.28 278 GLU B O 1
ATOM 5352 N N . LEU B 1 280 ? -29.690 -14.595 25.800 1.00 34.40 280 LEU B N 1
ATOM 5353 C CA . LEU B 1 280 ? -29.538 -15.323 24.548 1.00 33.94 280 LEU B CA 1
ATOM 5354 C C . LEU B 1 280 ? -28.557 -16.479 24.639 1.00 34.34 280 LEU B C 1
ATOM 5355 O O . LEU B 1 280 ? -28.822 -17.575 24.141 1.00 34.20 280 LEU B O 1
ATOM 5360 N N . SER B 1 281 ? -27.410 -16.230 25.251 1.00 35.15 281 SER B N 1
ATOM 5361 C CA . SER B 1 281 ? -26.406 -17.270 25.366 1.00 37.71 281 SER B CA 1
ATOM 5362 C C . SER B 1 281 ? -26.981 -18.458 26.126 1.00 39.50 281 SER B C 1
ATOM 5363 O O . SER B 1 281 ? -27.056 -19.558 25.597 1.00 40.06 281 SER B O 1
ATOM 5374 N N . ALA B 1 283 ? -29.971 -19.357 26.746 1.00 44.22 283 ALA B N 1
ATOM 5375 C CA . ALA B 1 283 ? -31.082 -19.997 26.036 1.00 43.58 283 ALA B CA 1
ATOM 5376 C C . ALA B 1 283 ? -30.704 -20.874 24.836 1.00 43.57 283 ALA B C 1
ATOM 5377 O O . ALA B 1 283 ? -31.373 -21.882 24.562 1.00 43.66 283 ALA B O 1
ATOM 5379 N N . ARG B 1 284 ? -29.649 -20.485 24.119 1.00 43.09 284 ARG B N 1
ATOM 5380 C CA . ARG B 1 284 ? -29.102 -21.195 22.963 1.00 42.85 284 ARG B CA 1
ATOM 5381 C C . ARG B 1 284 ? -28.505 -22.560 23.343 1.00 42.66 284 ARG B C 1
ATOM 5382 O O . ARG B 1 284 ? -28.451 -23.493 22.548 1.00 42.72 284 ARG B O 1
ATOM 5390 N N . ALA B 1 285 ? -28.013 -22.640 24.597 1.00 42.62 285 ALA B N 1
ATOM 5391 C CA . ALA B 1 285 ? -27.220 -23.796 25.015 1.00 42.97 285 ALA B CA 1
ATOM 5392 C C . ALA B 1 285 ? -28.027 -25.096 25.074 1.00 43.26 285 ALA B C 1
ATOM 5393 O O . ALA B 1 285 ? -27.492 -26.198 25.086 1.00 43.20 285 ALA B O 1
ATOM 5395 N N . PHE B 1 286 ? -29.360 -24.948 25.150 1.00 43.88 286 PHE B N 1
ATOM 5396 C CA . PHE B 1 286 ? -30.191 -26.139 25.307 1.00 43.82 286 PHE B CA 1
ATOM 5397 C C . PHE B 1 286 ? -30.360 -26.902 23.994 1.00 44.78 286 PHE B C 1
ATOM 5398 O O . PHE B 1 286 ? -31.213 -27.766 23.843 1.00 44.97 286 PHE B O 1
ATOM 5406 N N . SER B 1 287 ? -29.536 -26.516 23.003 1.00 45.26 287 SER B N 1
ATOM 5407 C CA . SER B 1 287 ? -29.484 -27.295 21.778 1.00 46.17 287 SER B CA 1
ATOM 5408 C C . SER B 1 287 ? -28.673 -28.571 22.004 1.00 46.82 287 SER B C 1
ATOM 5409 O O . SER B 1 287 ? -28.675 -29.506 21.214 1.00 46.68 287 SER B O 1
ATOM 5412 N N . GLN B 1 288 ? -27.930 -28.559 23.126 1.00 47.28 288 GLN B N 1
ATOM 5413 C CA . GLN B 1 288 ? -27.176 -29.741 23.518 1.00 48.26 288 GLN B CA 1
ATOM 5414 C C . GLN B 1 288 ? -27.890 -30.498 24.639 1.00 49.90 288 GLN B C 1
ATOM 5415 O O . GLN B 1 288 ? -28.821 -30.005 25.262 1.00 49.58 288 GLN B O 1
ATOM 5421 N N . PRO B 1 289 ? -27.437 -31.735 24.875 1.00 51.33 289 PRO B N 1
ATOM 5422 C CA . PRO B 1 289 ? -28.034 -32.582 25.907 1.00 52.59 289 PRO B CA 1
ATOM 5423 C C . PRO B 1 289 ? -27.623 -32.062 27.277 1.00 53.37 289 PRO B C 1
ATOM 5424 O O . PRO B 1 289 ? -26.579 -31.424 27.410 1.00 53.12 289 PRO B O 1
ATOM 5428 N N . LEU B 1 290 ? -28.446 -32.336 28.286 1.00 54.63 290 LEU B N 1
ATOM 5429 C CA . LEU B 1 290 ? -28.177 -31.901 29.654 1.00 55.82 290 LEU B CA 1
ATOM 5430 C C . LEU B 1 290 ? -27.023 -32.698 30.264 1.00 56.85 290 LEU B C 1
ATOM 5431 O O . LEU B 1 290 ? -26.822 -33.864 29.927 1.00 56.59 290 LEU B O 1
ATOM 5436 N N . PRO B 1 291 ? -26.242 -32.066 31.159 1.00 57.99 291 PRO B N 1
ATOM 5437 C CA . PRO B 1 291 ? -25.091 -32.660 31.849 1.00 59.18 291 PRO B CA 1
ATOM 5438 C C . PRO B 1 291 ? -25.428 -33.235 33.225 1.00 60.59 291 PRO B C 1
ATOM 5439 O O . PRO B 1 291 ? -26.437 -32.869 33.829 1.00 60.75 291 PRO B O 1
ATOM 5443 N N . ARG B 1 292 ? -24.566 -34.121 33.720 1.00 61.90 292 ARG B N 1
ATOM 5444 C CA . ARG B 1 292 ? -24.782 -34.709 35.032 1.00 63.11 292 ARG B CA 1
ATOM 5445 C C . ARG B 1 292 ? -24.043 -33.923 36.110 1.00 62.59 292 ARG B C 1
ATOM 5446 O O . ARG B 1 292 ? -24.609 -33.513 37.115 1.00 63.37 292 ARG B O 1
ATOM 5454 N N . GLY B 1 293 ? -22.752 -33.692 35.905 1.00 61.74 293 GLY B N 1
ATOM 5455 C CA . GLY B 1 293 ? -21.983 -32.934 36.872 1.00 60.90 293 GLY B CA 1
ATOM 5456 C C . GLY B 1 293 ? -21.482 -31.634 36.282 1.00 60.28 293 GLY B C 1
ATOM 5457 O O . GLY B 1 293 ? -21.627 -31.393 35.082 1.00 60.31 293 GLY B O 1
ATOM 5458 N N . ASN B 1 294 ? -20.882 -30.796 37.119 1.00 59.50 294 ASN B N 1
ATOM 5459 C CA . ASN B 1 294 ? -20.372 -29.512 36.660 1.00 58.33 294 ASN B CA 1
ATOM 5460 C C . ASN B 1 294 ? -18.870 -29.534 36.386 1.00 57.35 294 ASN B C 1
ATOM 5461 O O . ASN B 1 294 ? -18.243 -28.482 36.269 1.00 57.32 294 ASN B O 1
ATOM 5466 N N . LYS B 1 295 ? -18.296 -30.729 36.281 1.00 55.94 295 LYS B N 1
ATOM 5467 C CA . LYS B 1 295 ? -16.866 -30.859 36.004 1.00 54.14 295 LYS B CA 1
ATOM 5468 C C . LYS B 1 295 ? -16.671 -30.634 34.507 1.00 52.60 295 LYS B C 1
ATOM 5469 O O . LYS B 1 295 ? -16.966 -31.512 33.693 1.00 52.62 295 LYS B O 1
ATOM 5475 N N . VAL B 1 296 ? -16.167 -29.459 34.148 1.00 50.59 296 VAL B N 1
ATOM 5476 C CA . VAL B 1 296 ? -15.957 -29.119 32.743 1.00 47.85 296 VAL B CA 1
ATOM 5477 C C . VAL B 1 296 ? -14.529 -29.342 32.265 1.00 46.35 296 VAL B C 1
ATOM 5478 O O . VAL B 1 296 ? -13.576 -29.198 33.023 1.00 45.44 296 VAL B O 1
ATOM 5482 N N . ALA B 1 297 ? -14.401 -29.689 30.989 1.00 44.90 297 ALA B N 1
ATOM 5483 C CA . ALA B 1 297 ? -13.109 -29.906 30.357 1.00 43.34 297 ALA B CA 1
ATOM 5484 C C . ALA B 1 297 ? -12.941 -28.835 29.280 1.00 42.36 297 ALA B C 1
ATOM 5485 O O . ALA B 1 297 ? -13.781 -28.699 28.393 1.00 42.34 297 ALA B O 1
ATOM 5487 N N . ILE B 1 298 ? -11.861 -28.067 29.364 1.00 41.13 298 ILE B N 1
ATOM 5488 C CA . ILE B 1 298 ? -11.595 -27.012 28.393 1.00 39.40 298 ILE B CA 1
ATOM 5489 C C . ILE B 1 298 ? -10.518 -27.435 27.403 1.00 38.76 298 ILE B C 1
ATOM 5490 O O . ILE B 1 298 ? -9.446 -27.889 27.801 1.00 38.89 298 ILE B O 1
ATOM 5503 N N . THR B 1 300 ? -8.432 -25.882 24.075 1.00 34.83 300 THR B N 1
ATOM 5504 C CA . THR B 1 300 ? -8.176 -24.652 23.338 1.00 32.99 300 THR B CA 1
ATOM 5505 C C . THR B 1 300 ? -6.848 -24.651 22.601 1.00 32.08 300 THR B C 1
ATOM 5506 O O . THR B 1 300 ? -5.899 -25.340 22.991 1.00 32.01 300 THR B O 1
ATOM 5510 N N . ASN B 1 301 ? -6.780 -23.862 21.537 1.00 30.12 301 ASN B N 1
ATOM 5511 C CA . ASN B 1 301 ? -5.543 -23.740 20.790 1.00 29.54 301 ASN B CA 1
ATOM 5512 C C . ASN B 1 301 ? -4.888 -22.433 21.220 1.00 29.12 301 ASN B C 1
ATOM 5513 O O . ASN B 1 301 ? -3.917 -21.998 20.613 1.00 29.84 301 ASN B O 1
ATOM 5518 N N . ALA B 1 302 ? -5.413 -21.825 22.289 1.00 29.43 302 ALA B N 1
ATOM 5519 C CA . ALA B 1 302 ? -4.898 -20.549 22.779 1.00 29.62 302 ALA B CA 1
ATOM 5520 C C . ALA B 1 302 ? -5.051 -20.341 24.291 1.00 30.61 302 ALA B C 1
ATOM 5521 O O . ALA B 1 302 ? -6.165 -20.358 24.824 1.00 30.60 302 ALA B O 1
ATOM 5523 N N . GLY B 1 303 ? -3.927 -20.108 24.969 1.00 30.54 303 GLY B N 1
ATOM 5524 C CA . GLY B 1 303 ? -3.947 -19.912 26.411 1.00 31.03 303 GLY B CA 1
ATOM 5525 C C . GLY B 1 303 ? -4.817 -18.768 26.904 1.00 31.23 303 GLY B C 1
ATOM 5526 O O . GLY B 1 303 ? -5.714 -18.970 27.728 1.00 31.69 303 GLY B O 1
ATOM 5527 N N . GLY B 1 304 ? -4.553 -17.563 26.414 1.00 31.64 304 GLY B N 1
ATOM 5528 C CA . GLY B 1 304 ? -5.339 -16.408 26.825 1.00 30.46 304 GLY B CA 1
ATOM 5529 C C . GLY B 1 304 ? -6.829 -16.703 26.832 1.00 30.72 304 GLY B C 1
ATOM 5530 O O . GLY B 1 304 ? -7.486 -16.574 27.868 1.00 29.86 304 GLY B O 1
ATOM 5531 N N . PRO B 1 305 ? -7.400 -17.091 25.682 1.00 30.79 305 PRO B N 1
ATOM 5532 C CA . PRO B 1 305 ? -8.832 -17.397 25.635 1.00 31.58 305 PRO B CA 1
ATOM 5533 C C . PRO B 1 305 ? -9.258 -18.428 26.703 1.00 32.24 305 PRO B C 1
ATOM 5534 O O . PRO B 1 305 ? -10.351 -18.338 27.268 1.00 31.13 305 PRO B O 1
ATOM 5538 N N . GLY B 1 306 ? -8.393 -19.403 26.972 1.00 32.45 306 GLY B N 1
ATOM 5539 C CA . GLY B 1 306 ? -8.711 -20.411 27.969 1.00 33.65 306 GLY B CA 1
ATOM 5540 C C . GLY B 1 306 ? -8.742 -19.821 29.369 1.00 34.56 306 GLY B C 1
ATOM 5541 O O . GLY B 1 306 ? -9.625 -20.130 30.177 1.00 35.27 306 GLY B O 1
ATOM 5542 N N . VAL B 1 307 ? -7.774 -18.964 29.660 1.00 35.34 307 VAL B N 1
ATOM 5543 C CA . VAL B 1 307 ? -7.684 -18.324 30.968 1.00 36.61 307 VAL B CA 1
ATOM 5544 C C . VAL B 1 307 ? -8.940 -17.506 31.273 1.00 37.57 307 VAL B C 1
ATOM 5545 O O . VAL B 1 307 ? -9.549 -17.659 32.331 1.00 37.92 307 VAL B O 1
ATOM 5549 N N . LEU B 1 308 ? -9.330 -16.644 30.336 1.00 38.02 308 LEU B N 1
ATOM 5550 C CA . LEU B 1 308 ? -10.517 -15.818 30.525 1.00 38.29 308 LEU B CA 1
ATOM 5551 C C . LEU B 1 308 ? -11.749 -16.673 30.759 1.00 38.02 308 LEU B C 1
ATOM 5552 O O . LEU B 1 308 ? -12.549 -16.389 31.644 1.00 36.71 308 LEU B O 1
ATOM 5557 N N . THR B 1 309 ? -11.895 -17.729 29.970 1.00 39.11 309 THR B N 1
ATOM 5558 C CA . THR B 1 309 ? -13.047 -18.611 30.112 1.00 40.77 309 THR B CA 1
ATOM 5559 C C . THR B 1 309 ? -13.078 -19.288 31.487 1.00 41.77 309 THR B C 1
ATOM 5560 O O . THR B 1 309 ? -14.038 -19.128 32.243 1.00 42.00 309 THR B O 1
ATOM 5564 N N . ALA B 1 310 ? -12.028 -20.033 31.820 1.00 42.57 310 ALA B N 1
ATOM 5565 C CA . ALA B 1 310 ? -11.962 -20.708 33.115 1.00 44.17 310 ALA B CA 1
ATOM 5566 C C . ALA B 1 310 ? -12.342 -19.714 34.206 1.00 45.11 310 ALA B C 1
ATOM 5567 O O . ALA B 1 310 ? -13.093 -20.029 35.132 1.00 45.10 310 ALA B O 1
ATOM 5569 N N . ASP B 1 311 ? -11.817 -18.503 34.078 1.00 46.55 311 ASP B N 1
ATOM 5570 C CA . ASP B 1 311 ? -12.083 -17.452 35.042 1.00 47.36 311 ASP B CA 1
ATOM 5571 C C . ASP B 1 311 ? -13.575 -17.136 35.082 1.00 47.56 311 ASP B C 1
ATOM 5572 O O . ASP B 1 311 ? -14.141 -16.908 36.153 1.00 47.43 311 ASP B O 1
ATOM 5577 N N . GLU B 1 312 ? -14.206 -17.124 33.910 1.00 47.47 312 GLU B N 1
ATOM 5578 C CA . GLU B 1 312 ? -15.634 -16.852 33.812 1.00 47.71 312 GLU B CA 1
ATOM 5579 C C . GLU B 1 312 ? -16.434 -18.011 34.406 1.00 47.87 312 GLU B C 1
ATOM 5580 O O . GLU B 1 312 ? -17.394 -17.804 35.144 1.00 46.88 312 GLU B O 1
ATOM 5586 N N . LEU B 1 313 ? -16.032 -19.231 34.073 1.00 49.21 313 LEU B N 1
ATOM 5587 C CA . LEU B 1 313 ? -16.704 -20.419 34.579 1.00 50.58 313 LEU B CA 1
ATOM 5588 C C . LEU B 1 313 ? -16.607 -20.437 36.103 1.00 52.08 313 LEU B C 1
ATOM 5589 O O . LEU B 1 313 ? -17.536 -20.872 36.784 1.00 52.02 313 LEU B O 1
ATOM 5594 N N . ASP B 1 314 ? -15.484 -19.948 36.626 1.00 53.73 314 ASP B N 1
ATOM 5595 C CA . ASP B 1 314 ? -15.261 -19.905 38.068 1.00 55.48 314 ASP B CA 1
ATOM 5596 C C . ASP B 1 314 ? -16.118 -18.841 38.759 1.00 56.47 314 ASP B C 1
ATOM 5597 O O . ASP B 1 314 ? -16.255 -18.839 39.988 1.00 56.86 314 ASP B O 1
ATOM 5602 N N . LYS B 1 315 ? -16.680 -17.928 37.974 1.00 57.42 315 LYS B N 1
ATOM 5603 C CA . LYS B 1 315 ? -17.551 -16.892 38.526 1.00 58.34 315 LYS B CA 1
ATOM 5604 C C . LYS B 1 315 ? -18.965 -17.461 38.500 1.00 58.02 315 LYS B C 1
ATOM 5605 O O . LYS B 1 315 ? -19.857 -16.980 39.194 1.00 57.94 315 LYS B O 1
ATOM 5611 N N . ARG B 1 316 ? -19.154 -18.488 37.681 1.00 57.74 316 ARG B N 1
ATOM 5612 C CA . ARG B 1 316 ? -20.446 -19.144 37.546 1.00 57.81 316 ARG B CA 1
ATOM 5613 C C . ARG B 1 316 ? -20.574 -20.324 38.501 1.00 57.86 316 ARG B C 1
ATOM 5614 O O . ARG B 1 316 ? -21.608 -20.989 38.543 1.00 57.71 316 ARG B O 1
ATOM 5622 N N . GLY B 1 317 ? -19.514 -20.594 39.253 1.00 58.00 317 GLY B N 1
ATOM 5623 C CA . GLY B 1 317 ? -19.551 -21.694 40.199 1.00 58.30 317 GLY B CA 1
ATOM 5624 C C . GLY B 1 317 ? -19.227 -23.067 39.635 1.00 58.49 317 GLY B C 1
ATOM 5625 O O . GLY B 1 317 ? -19.270 -24.053 40.367 1.00 58.81 317 GLY B O 1
ATOM 5626 N N . LEU B 1 318 ? -18.914 -23.157 38.346 1.00 58.47 318 LEU B N 1
ATOM 5627 C CA . LEU B 1 318 ? -18.582 -24.454 37.775 1.00 58.56 318 LEU B CA 1
ATOM 5628 C C . LEU B 1 318 ? -17.151 -24.800 38.172 1.00 58.74 318 LEU B C 1
ATOM 5629 O O . LEU B 1 318 ? -16.502 -24.033 38.885 1.00 59.04 318 LEU B O 1
ATOM 5634 N N . LYS B 1 319 ? -16.669 -25.959 37.736 1.00 58.66 319 LYS B N 1
ATOM 5635 C CA . LYS B 1 319 ? -15.314 -26.397 38.062 1.00 58.40 319 LYS B CA 1
ATOM 5636 C C . LYS B 1 319 ? -14.712 -27.235 36.937 1.00 57.94 319 LYS B C 1
ATOM 5637 O O . LYS B 1 319 ? -15.429 -27.765 36.083 1.00 57.73 319 LYS B O 1
ATOM 5643 N N . LEU B 1 320 ? -13.389 -27.358 36.954 1.00 57.65 320 LEU B N 1
ATOM 5644 C CA . LEU B 1 320 ? -12.667 -28.120 35.941 1.00 57.04 320 LEU B CA 1
ATOM 5645 C C . LEU B 1 320 ? -12.526 -29.596 36.308 1.00 56.66 320 LEU B C 1
ATOM 5646 O O . LEU B 1 320 ? -12.133 -29.937 37.420 1.00 56.80 320 LEU B O 1
ATOM 5651 N N . ALA B 1 321 ? -12.853 -30.468 35.360 1.00 56.12 321 ALA B N 1
ATOM 5652 C CA . ALA B 1 321 ? -12.763 -31.907 35.568 1.00 55.75 321 ALA B CA 1
ATOM 5653 C C . ALA B 1 321 ? -11.306 -32.373 35.641 1.00 55.86 321 ALA B C 1
ATOM 5654 O O . ALA B 1 321 ? -10.438 -31.842 34.947 1.00 55.71 321 ALA B O 1
ATOM 5656 N N . THR B 1 322 ? -11.041 -33.362 36.489 1.00 55.77 322 THR B N 1
ATOM 5657 C CA . THR B 1 322 ? -9.693 -33.907 36.634 1.00 55.51 322 THR B CA 1
ATOM 5658 C C . THR B 1 322 ? -9.604 -35.119 35.716 1.00 55.48 322 THR B C 1
ATOM 5659 O O . THR B 1 322 ? -10.277 -36.127 35.931 1.00 55.36 322 THR B O 1
ATOM 5663 N N . LEU B 1 323 ? -8.775 -35.014 34.688 1.00 55.52 323 LEU B N 1
ATOM 5664 C CA . LEU B 1 323 ? -8.649 -36.083 33.714 1.00 55.90 323 LEU B CA 1
ATOM 5665 C C . LEU B 1 323 ? -8.045 -37.383 34.231 1.00 56.41 323 LEU B C 1
ATOM 5666 O O . LEU B 1 323 ? -7.425 -37.435 35.298 1.00 55.70 323 LEU B O 1
ATOM 5671 N N . GLU B 1 324 ? -8.244 -38.429 33.435 1.00 56.90 324 GLU B N 1
ATOM 5672 C CA . GLU B 1 324 ? -7.762 -39.770 33.728 1.00 57.35 324 GLU B CA 1
ATOM 5673 C C . GLU B 1 324 ? -6.301 -39.849 33.287 1.00 57.35 324 GLU B C 1
ATOM 5674 O O . GLU B 1 324 ? -5.942 -39.335 32.224 1.00 57.13 324 GLU B O 1
ATOM 5680 N N . GLU B 1 325 ? -5.458 -40.476 34.109 1.00 57.14 325 GLU B N 1
ATOM 5681 C CA . GLU B 1 325 ? -4.041 -40.606 33.783 1.00 56.69 325 GLU B CA 1
ATOM 5682 C C . GLU B 1 325 ? -3.892 -41.066 32.340 1.00 56.13 325 GLU B C 1
ATOM 5683 O O . GLU B 1 325 ? -3.131 -40.486 31.573 1.00 56.08 325 GLU B O 1
ATOM 5689 N N . LYS B 1 326 ? -4.630 -42.107 31.979 1.00 55.54 326 LYS B N 1
ATOM 5690 C CA . LYS B 1 326 ? -4.593 -42.655 30.625 1.00 55.27 326 LYS B CA 1
ATOM 5691 C C . LYS B 1 326 ? -4.904 -41.542 29.621 1.00 54.84 326 LYS B C 1
ATOM 5692 O O . LYS B 1 326 ? -4.359 -41.515 28.518 1.00 53.97 326 LYS B O 1
ATOM 5698 N N . THR B 1 327 ? -5.795 -40.636 30.015 1.00 54.29 327 THR B N 1
ATOM 5699 C CA . THR B 1 327 ? -6.187 -39.509 29.177 1.00 53.84 327 THR B CA 1
ATOM 5700 C C . THR B 1 327 ? -4.997 -38.560 29.069 1.00 53.47 327 THR B C 1
ATOM 5701 O O . THR B 1 327 ? -4.528 -38.256 27.969 1.00 52.44 327 THR B O 1
ATOM 5705 N N . ILE B 1 328 ? -4.509 -38.110 30.222 1.00 53.17 328 ILE B N 1
ATOM 5706 C CA . ILE B 1 328 ? -3.372 -37.197 30.278 1.00 53.63 328 ILE B CA 1
ATOM 5707 C C . ILE B 1 328 ? -2.149 -37.719 29.524 1.00 54.17 328 ILE B C 1
ATOM 5708 O O . ILE B 1 328 ? -1.375 -36.934 28.982 1.00 54.02 328 ILE B O 1
ATOM 5713 N N . GLU B 1 329 ? -1.968 -39.036 29.491 1.00 54.47 329 GLU B N 1
ATOM 5714 C CA . GLU B 1 329 ? -0.822 -39.609 28.799 1.00 55.24 329 GLU B CA 1
ATOM 5715 C C . GLU B 1 329 ? -1.057 -39.719 27.299 1.00 55.17 329 GLU B C 1
ATOM 5716 O O . GLU B 1 329 ? -0.118 -39.660 26.506 1.00 55.23 329 GLU B O 1
ATOM 5722 N N . GLU B 1 330 ? -2.309 -39.882 26.898 1.00 54.94 330 GLU B N 1
ATOM 5723 C CA . GLU B 1 330 ? -2.606 -39.982 25.476 1.00 54.86 330 GLU B CA 1
ATOM 5724 C C . GLU B 1 330 ? -2.326 -38.632 24.803 1.00 53.88 330 GLU B C 1
ATOM 5725 O O . GLU B 1 330 ? -1.543 -38.553 23.861 1.00 53.17 330 GLU B O 1
ATOM 5731 N N . LEU B 1 331 ? -2.959 -37.573 25.301 1.00 53.62 331 LEU B N 1
ATOM 5732 C CA . LEU B 1 331 ? -2.767 -36.231 24.750 1.00 53.14 331 LEU B CA 1
ATOM 5733 C C . LEU B 1 331 ? -1.278 -35.900 24.659 1.00 53.23 331 LEU B C 1
ATOM 5734 O O . LEU B 1 331 ? -0.818 -35.302 23.687 1.00 52.82 331 LEU B O 1
ATOM 5739 N N . ARG B 1 332 ? -0.531 -36.302 25.680 1.00 53.26 332 ARG B N 1
ATOM 5740 C CA . ARG B 1 332 ? 0.907 -36.055 25.737 1.00 53.55 332 ARG B CA 1
ATOM 5741 C C . ARG B 1 332 ? 1.679 -36.617 24.537 1.00 53.40 332 ARG B C 1
ATOM 5742 O O . ARG B 1 332 ? 2.652 -36.013 24.079 1.00 53.21 332 ARG B O 1
ATOM 5750 N N . SER B 1 333 ? 1.238 -37.757 24.013 1.00 53.03 333 SER B N 1
ATOM 5751 C CA . SER B 1 333 ? 1.942 -38.385 22.902 1.00 52.66 333 SER B CA 1
ATOM 5752 C C . SER B 1 333 ? 1.828 -37.737 21.518 1.00 52.25 333 SER B C 1
ATOM 5753 O O . SER B 1 333 ? 2.727 -37.902 20.694 1.00 52.15 333 SER B O 1
ATOM 5756 N N . PHE B 1 334 ? 0.756 -36.998 21.245 1.00 51.64 334 PHE B N 1
ATOM 5757 C CA . PHE B 1 334 ? 0.638 -36.380 19.923 1.00 51.23 334 PHE B CA 1
ATOM 5758 C C . PHE B 1 334 ? 0.621 -34.851 19.922 1.00 50.54 334 PHE B C 1
ATOM 5759 O O . PHE B 1 334 ? 0.707 -34.229 18.866 1.00 50.37 334 PHE B O 1
ATOM 5767 N N . LEU B 1 335 ? 0.523 -34.249 21.101 1.00 49.51 335 LEU B N 1
ATOM 5768 C CA . LEU B 1 335 ? 0.557 -32.793 21.164 1.00 48.97 335 LEU B CA 1
ATOM 5769 C C . LEU B 1 335 ? 1.980 -32.282 21.383 1.00 49.11 335 LEU B C 1
ATOM 5770 O O . LEU B 1 335 ? 2.854 -32.979 21.878 1.00 49.45 335 LEU B O 1
ATOM 5775 N N . PRO B 1 336 ? 2.209 -31.026 20.958 1.00 48.96 336 PRO B N 1
ATOM 5776 C CA . PRO B 1 336 ? 3.484 -30.351 21.195 1.00 48.88 336 PRO B CA 1
ATOM 5777 C C . PRO B 1 336 ? 3.907 -30.430 22.665 1.00 48.95 336 PRO B C 1
ATOM 5778 O O . PRO B 1 336 ? 3.103 -30.368 23.584 1.00 48.11 336 PRO B O 1
ATOM 5782 N N . PRO B 1 337 ? 5.228 -30.604 22.867 1.00 49.59 337 PRO B N 1
ATOM 5783 C CA . PRO B 1 337 ? 5.784 -30.804 24.199 1.00 50.26 337 PRO B CA 1
ATOM 5784 C C . PRO B 1 337 ? 5.340 -29.721 25.186 1.00 50.79 337 PRO B C 1
ATOM 5785 O O . PRO B 1 337 ? 5.157 -29.957 26.373 1.00 50.53 337 PRO B O 1
ATOM 5797 N N . ALA B 1 339 ? 2.599 -28.175 25.170 1.00 50.23 339 ALA B N 1
ATOM 5798 C CA . ALA B 1 339 ? 1.146 -28.119 25.310 1.00 49.44 339 ALA B CA 1
ATOM 5799 C C . ALA B 1 339 ? 0.687 -28.489 26.725 1.00 48.94 339 ALA B C 1
ATOM 5800 O O . ALA B 1 339 ? 1.229 -29.368 27.380 1.00 48.35 339 ALA B O 1
ATOM 5802 N N . ALA B 1 340 ? -0.330 -27.746 27.205 1.00 49.23 340 ALA B N 1
ATOM 5803 C CA . ALA B 1 340 ? -0.908 -28.054 28.508 1.00 49.87 340 ALA B CA 1
ATOM 5804 C C . ALA B 1 340 ? -1.967 -29.151 28.410 1.00 50.06 340 ALA B C 1
ATOM 5805 O O . ALA B 1 340 ? -3.014 -28.999 27.794 1.00 50.24 340 ALA B O 1
ATOM 5807 N N . VAL B 1 341 ? -1.644 -30.305 29.024 1.00 50.46 341 VAL B N 1
ATOM 5808 C CA . VAL B 1 341 ? -2.559 -31.434 28.945 1.00 50.82 341 VAL B CA 1
ATOM 5809 C C . VAL B 1 341 ? -3.074 -31.852 30.330 1.00 51.56 341 VAL B C 1
ATOM 5810 O O . VAL B 1 341 ? -3.256 -33.025 30.628 1.00 52.13 341 VAL B O 1
ATOM 5814 N N . LYS B 1 342 ? -3.273 -30.842 31.206 1.00 52.34 342 LYS B N 1
ATOM 5815 C CA . LYS B 1 342 ? -3.770 -31.144 32.547 1.00 53.40 342 LYS B CA 1
ATOM 5816 C C . LYS B 1 342 ? -5.234 -30.740 32.713 1.00 53.58 342 LYS B C 1
ATOM 5817 O O . LYS B 1 342 ? -6.128 -31.258 32.059 1.00 54.29 342 LYS B O 1
ATOM 5823 N N . ASN B 1 343 ? -5.478 -29.802 33.653 1.00 53.83 343 ASN B N 1
ATOM 5824 C CA . ASN B 1 343 ? -6.857 -29.401 33.905 1.00 53.34 343 ASN B CA 1
ATOM 5825 C C . ASN B 1 343 ? -7.535 -28.873 32.636 1.00 51.93 343 ASN B C 1
ATOM 5826 O O . ASN B 1 343 ? -8.485 -29.445 32.122 1.00 52.28 343 ASN B O 1
ATOM 5831 N N . PRO B 1 344 ? -7.058 -27.704 32.164 1.00 50.10 344 PRO B N 1
ATOM 5832 C CA . PRO B 1 344 ? -7.408 -27.199 30.849 1.00 48.74 344 PRO B CA 1
ATOM 5833 C C . PRO B 1 344 ? -6.386 -27.658 29.799 1.00 47.47 344 PRO B C 1
ATOM 5834 O O . PRO B 1 344 ? -5.181 -27.540 29.975 1.00 47.77 344 PRO B O 1
ATOM 5838 N N . VAL B 1 345 ? -6.902 -28.229 28.691 1.00 45.89 345 VAL B N 1
ATOM 5839 C CA . VAL B 1 345 ? -6.007 -28.785 27.685 1.00 44.70 345 VAL B CA 1
ATOM 5840 C C . VAL B 1 345 ? -5.621 -27.741 26.643 1.00 44.83 345 VAL B C 1
ATOM 5841 O O . VAL B 1 345 ? -6.383 -27.387 25.751 1.00 44.39 345 VAL B O 1
ATOM 5845 N N . ASP B 1 346 ? -4.398 -27.210 26.806 1.00 44.79 346 ASP B N 1
ATOM 5846 C CA . ASP B 1 346 ? -3.937 -26.181 25.884 1.00 45.30 346 ASP B CA 1
ATOM 5847 C C . ASP B 1 346 ? -3.169 -26.782 24.709 1.00 46.52 346 ASP B C 1
ATOM 5848 O O . ASP B 1 346 ? -2.001 -27.140 24.802 1.00 46.86 346 ASP B O 1
ATOM 5861 N N . ILE B 1 348 ? -1.250 -26.252 21.361 1.00 47.31 348 ILE B N 1
ATOM 5862 C CA . ILE B 1 348 ? -0.541 -25.115 20.795 1.00 45.95 348 ILE B CA 1
ATOM 5863 C C . ILE B 1 348 ? -1.278 -24.543 19.582 1.00 44.97 348 ILE B C 1
ATOM 5864 O O . ILE B 1 348 ? -2.178 -25.154 19.020 1.00 44.74 348 ILE B O 1
ATOM 5869 N N . ALA B 1 349 ? -0.909 -23.296 19.243 1.00 44.34 349 ALA B N 1
ATOM 5870 C CA . ALA B 1 349 ? -1.593 -22.634 18.138 1.00 43.46 349 ALA B CA 1
ATOM 5871 C C . ALA B 1 349 ? -1.496 -23.464 16.858 1.00 42.61 349 ALA B C 1
ATOM 5872 O O . ALA B 1 349 ? -2.118 -23.162 15.848 1.00 42.60 349 ALA B O 1
ATOM 5874 N N . SER B 1 350 ? -0.636 -24.496 16.900 1.00 41.68 350 SER B N 1
ATOM 5875 C CA . SER B 1 350 ? -0.425 -25.307 15.707 1.00 41.09 350 SER B CA 1
ATOM 5876 C C . SER B 1 350 ? -1.433 -26.453 15.612 1.00 40.80 350 SER B C 1
ATOM 5877 O O . SER B 1 350 ? -1.426 -27.253 14.686 1.00 40.80 350 SER B O 1
ATOM 5880 N N . ALA B 1 351 ? -2.297 -26.545 16.639 1.00 40.59 351 ALA B N 1
ATOM 5881 C CA . ALA B 1 351 ? -3.288 -27.616 16.644 1.00 39.77 351 ALA B CA 1
ATOM 5882 C C . ALA B 1 351 ? -4.100 -27.639 15.346 1.00 40.04 351 ALA B C 1
ATOM 5883 O O . ALA B 1 351 ? -4.677 -26.646 14.927 1.00 40.54 351 ALA B O 1
ATOM 5885 N N . ARG B 1 352 ? -4.147 -28.797 14.696 1.00 40.31 352 ARG B N 1
ATOM 5886 C CA . ARG B 1 352 ? -4.890 -28.938 13.454 1.00 40.62 352 ARG B CA 1
ATOM 5887 C C . ARG B 1 352 ? -6.217 -29.653 13.665 1.00 40.53 352 ARG B C 1
ATOM 5888 O O . ARG B 1 352 ? -6.569 -30.006 14.790 1.00 39.26 352 ARG B O 1
ATOM 5896 N N . GLY B 1 353 ? -6.957 -29.845 12.576 1.00 40.52 353 GLY B N 1
ATOM 5897 C CA . GLY B 1 353 ? -8.231 -30.532 12.661 1.00 41.10 353 GLY B CA 1
ATOM 5898 C C . GLY B 1 353 ? -8.092 -31.839 13.419 1.00 41.84 353 GLY B C 1
ATOM 5899 O O . GLY B 1 353 ? -8.830 -32.092 14.377 1.00 41.68 353 GLY B O 1
ATOM 5900 N N . GLU B 1 354 ? -7.134 -32.664 12.994 1.00 42.62 354 GLU B N 1
ATOM 5901 C CA . GLU B 1 354 ? -6.878 -33.954 13.635 1.00 43.42 354 GLU B CA 1
ATOM 5902 C C . GLU B 1 354 ? -6.644 -33.784 15.135 1.00 42.57 354 GLU B C 1
ATOM 5903 O O . GLU B 1 354 ? -7.098 -34.597 15.936 1.00 42.88 354 GLU B O 1
ATOM 5909 N N . ASP B 1 355 ? -5.939 -32.725 15.513 1.00 42.65 355 ASP B N 1
ATOM 5910 C CA . ASP B 1 355 ? -5.660 -32.461 16.921 1.00 42.76 355 ASP B CA 1
ATOM 5911 C C . ASP B 1 355 ? -6.943 -32.133 17.693 1.00 42.43 355 ASP B C 1
ATOM 5912 O O . ASP B 1 355 ? -7.103 -32.529 18.852 1.00 42.66 355 ASP B O 1
ATOM 5917 N N . TYR B 1 356 ? -7.858 -31.405 17.063 1.00 41.89 356 TYR B N 1
ATOM 5918 C CA . TYR B 1 356 ? -9.117 -31.073 17.726 1.00 41.61 356 TYR B CA 1
ATOM 5919 C C . TYR B 1 356 ? -9.984 -32.325 17.848 1.00 41.50 356 TYR B C 1
ATOM 5920 O O . TYR B 1 356 ? -10.646 -32.539 18.864 1.00 40.62 356 TYR B O 1
ATOM 5929 N N . TYR B 1 357 ? -9.958 -33.147 16.804 1.00 41.63 357 TYR B N 1
ATOM 5930 C CA . TYR B 1 357 ? -10.722 -34.392 16.750 1.00 42.65 357 TYR B CA 1
ATOM 5931 C C . TYR B 1 357 ? -10.338 -35.370 17.854 1.00 42.32 357 TYR B C 1
ATOM 5932 O O . TYR B 1 357 ? -11.208 -35.870 18.576 1.00 42.10 357 TYR B O 1
ATOM 5941 N N . ARG B 1 358 ? -9.041 -35.654 17.978 1.00 41.89 358 ARG B N 1
ATOM 5942 C CA . ARG B 1 358 ? -8.575 -36.586 19.004 1.00 42.48 358 ARG B CA 1
ATOM 5943 C C . ARG B 1 358 ? -8.813 -36.036 20.397 1.00 41.95 358 ARG B C 1
ATOM 5944 O O . ARG B 1 358 ? -9.385 -36.715 21.246 1.00 42.60 358 ARG B O 1
ATOM 5952 N N . THR B 1 359 ? -8.375 -34.806 20.631 1.00 41.55 359 THR B N 1
ATOM 5953 C CA . THR B 1 359 ? -8.535 -34.176 21.941 1.00 41.57 359 THR B CA 1
ATOM 5954 C C . THR B 1 359 ? -9.997 -34.162 22.390 1.00 41.79 359 THR B C 1
ATOM 5955 O O . THR B 1 359 ? -10.302 -34.446 23.547 1.00 41.30 359 THR B O 1
ATOM 5959 N N . ALA B 1 360 ? -10.896 -33.834 21.472 1.00 42.61 360 ALA B N 1
ATOM 5960 C CA . ALA B 1 360 ? -12.320 -33.811 21.782 1.00 43.93 360 ALA B CA 1
ATOM 5961 C C . ALA B 1 360 ? -12.763 -35.231 22.145 1.00 44.85 360 ALA B C 1
ATOM 5962 O O . ALA B 1 360 ? -13.405 -35.451 23.174 1.00 44.33 360 ALA B O 1
ATOM 5964 N N . LYS B 1 361 ? -12.401 -36.190 21.294 1.00 46.65 361 LYS B N 1
ATOM 5965 C CA . LYS B 1 361 ? -12.740 -37.595 21.509 1.00 48.20 361 LYS B CA 1
ATOM 5966 C C . LYS B 1 361 ? -12.235 -38.088 22.861 1.00 48.63 361 LYS B C 1
ATOM 5967 O O . LYS B 1 361 ? -12.989 -38.677 23.635 1.00 49.14 361 LYS B O 1
ATOM 5973 N N . LEU B 1 362 ? -10.959 -37.844 23.140 1.00 49.09 362 LEU B N 1
ATOM 5974 C CA . LEU B 1 362 ? -10.355 -38.270 24.399 1.00 49.50 362 LEU B CA 1
ATOM 5975 C C . LEU B 1 362 ? -10.998 -37.634 25.629 1.00 49.32 362 LEU B C 1
ATOM 5976 O O . LEU B 1 362 ? -11.170 -38.293 26.653 1.00 50.00 362 LEU B O 1
ATOM 5981 N N . LEU B 1 363 ? -11.342 -36.354 25.537 1.00 48.49 363 LEU B N 1
ATOM 5982 C CA . LEU B 1 363 ? -11.968 -35.656 26.659 1.00 48.00 363 LEU B CA 1
ATOM 5983 C C . LEU B 1 363 ? -13.446 -36.044 26.796 1.00 47.84 363 LEU B C 1
ATOM 5984 O O . LEU B 1 363 ? -13.987 -36.086 27.904 1.00 46.40 363 LEU B O 1
ATOM 5989 N N . LEU B 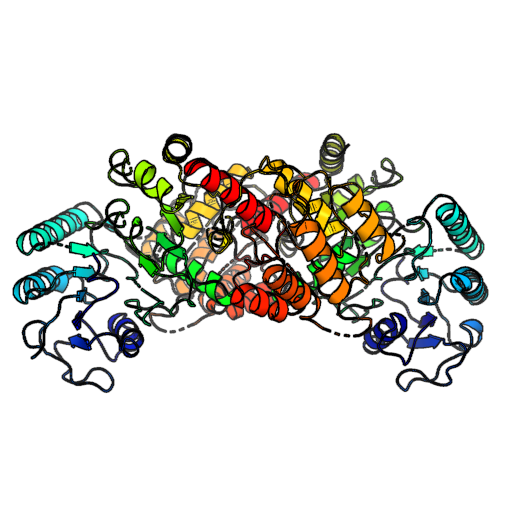1 364 ? -14.092 -36.332 25.669 1.00 48.71 364 LEU B N 1
ATOM 5990 C CA . LEU B 1 364 ? -15.495 -36.740 25.685 1.00 50.53 364 LEU B CA 1
ATOM 5991 C C . LEU B 1 364 ? -15.654 -38.134 26.287 1.00 51.27 364 LEU B C 1
ATOM 5992 O O . LEU B 1 364 ? -16.734 -38.494 26.751 1.00 50.87 364 LEU B O 1
ATOM 5997 N N . GLN B 1 365 ? -14.568 -38.907 26.279 1.00 52.70 365 GLN B N 1
ATOM 5998 C CA . GLN B 1 365 ? -14.568 -40.267 26.813 1.00 53.78 365 GLN B CA 1
ATOM 5999 C C . GLN B 1 365 ? -14.159 -40.341 28.278 1.00 54.03 365 GLN B C 1
ATOM 6000 O O . GLN B 1 365 ? -14.519 -41.283 28.977 1.00 54.86 365 GLN B O 1
ATOM 6006 N N . ASP B 1 366 ? -13.406 -39.353 28.745 1.00 54.31 366 ASP B N 1
ATOM 6007 C CA . ASP B 1 366 ? -12.970 -39.334 30.134 1.00 54.80 366 ASP B CA 1
ATOM 6008 C C . ASP B 1 366 ? -14.180 -39.309 31.067 1.00 55.37 366 ASP B C 1
ATOM 6009 O O . ASP B 1 366 ? -14.967 -38.358 31.060 1.00 55.44 366 ASP B O 1
ATOM 6014 N N . PRO B 1 367 ? -14.343 -40.359 31.889 1.00 55.72 367 PRO B N 1
ATOM 6015 C CA . PRO B 1 367 ? -15.467 -40.458 32.833 1.00 55.47 367 PRO B CA 1
ATOM 6016 C C . PRO B 1 367 ? -15.548 -39.323 33.858 1.00 54.93 367 PRO B C 1
ATOM 6017 O O . PRO B 1 367 ? -16.579 -39.138 34.510 1.00 55.14 367 PRO B O 1
ATOM 6021 N N . ASN B 1 368 ? -14.466 -38.565 33.999 1.00 54.18 368 ASN B N 1
ATOM 6022 C CA . ASN B 1 368 ? -14.431 -37.465 34.959 1.00 54.09 368 ASN B CA 1
ATOM 6023 C C . ASN B 1 368 ? -14.878 -36.159 34.315 1.00 52.95 368 ASN B C 1
ATOM 6024 O O . ASN B 1 368 ? -14.965 -35.127 34.978 1.00 51.95 368 ASN B O 1
ATOM 6029 N N . VAL B 1 369 ? -15.161 -36.215 33.018 1.00 52.49 369 VAL B N 1
ATOM 6030 C CA . VAL B 1 369 ? -15.593 -35.042 32.272 1.00 52.12 369 VAL B CA 1
ATOM 6031 C C . VAL B 1 369 ? -17.088 -35.083 31.978 1.00 51.54 369 VAL B C 1
ATOM 6032 O O . VAL B 1 369 ? -17.598 -36.044 31.393 1.00 51.88 369 VAL B O 1
ATOM 6036 N N . ASP B 1 370 ? -17.782 -34.027 32.390 1.00 50.68 370 ASP B N 1
ATOM 6037 C CA . ASP B 1 370 ? -19.221 -33.914 32.183 1.00 49.83 370 ASP B CA 1
ATOM 6038 C C . ASP B 1 370 ? -19.534 -33.000 31.007 1.00 49.17 370 ASP B C 1
ATOM 6039 O O . ASP B 1 370 ? -20.445 -33.276 30.219 1.00 48.89 370 ASP B O 1
ATOM 6052 N N . LEU B 1 372 ? -17.728 -30.489 27.779 1.00 42.53 372 LEU B N 1
ATOM 6053 C CA . LEU B 1 372 ? -16.582 -30.076 26.976 1.00 40.63 372 LEU B CA 1
ATOM 6054 C C . LEU B 1 372 ? -16.803 -28.710 26.338 1.00 39.95 372 LEU B C 1
ATOM 6055 O O . LEU B 1 372 ? -17.822 -28.464 25.684 1.00 39.85 372 LEU B O 1
ATOM 6060 N N . ILE B 1 373 ? -15.840 -27.821 26.540 1.00 38.63 373 ILE B N 1
ATOM 6061 C CA . ILE B 1 373 ? -15.890 -26.492 25.961 1.00 37.06 373 ILE B CA 1
ATOM 6062 C C . ILE B 1 373 ? -14.682 -26.404 25.037 1.00 36.34 373 ILE B C 1
ATOM 6063 O O . ILE B 1 373 ? -13.539 -26.423 25.489 1.00 35.57 373 ILE B O 1
ATOM 6068 N N . ALA B 1 374 ? -14.958 -26.353 23.738 1.00 35.63 374 ALA B N 1
ATOM 6069 C CA . ALA B 1 374 ? -13.930 -26.278 22.708 1.00 34.94 374 ALA B CA 1
ATOM 6070 C C . ALA B 1 374 ? -13.645 -24.832 22.303 1.00 34.43 374 ALA B C 1
ATOM 6071 O O . ALA B 1 374 ? -14.480 -24.174 21.671 1.00 33.94 374 ALA B O 1
ATOM 6073 N N . ILE B 1 375 ? -12.459 -24.348 22.661 1.00 33.95 375 ILE B N 1
ATOM 6074 C CA . ILE B 1 375 ? -12.037 -22.982 22.375 1.00 33.80 375 ILE B CA 1
ATOM 6075 C C . ILE B 1 375 ? -11.016 -22.951 21.238 1.00 33.85 375 ILE B C 1
ATOM 6076 O O . ILE B 1 375 ? -10.040 -23.685 21.224 1.00 34.13 375 ILE B O 1
ATOM 6081 N N . CYS B 1 376 ? -11.284 -22.091 20.237 1.00 33.62 376 CYS B N 1
ATOM 6082 C CA . CYS B 1 376 ? -10.377 -22.052 19.111 1.00 33.38 376 CYS B CA 1
ATOM 6083 C C . CYS B 1 376 ? -10.289 -20.648 18.531 1.00 33.09 376 CYS B C 1
ATOM 6084 O O . CYS B 1 376 ? -11.270 -20.046 18.118 1.00 32.78 376 CYS B O 1
ATOM 6087 N N . VAL B 1 377 ? -9.068 -20.114 18.571 1.00 31.99 377 VAL B N 1
ATOM 6088 C CA . VAL B 1 377 ? -8.780 -18.989 17.711 1.00 31.92 377 VAL B CA 1
ATOM 6089 C C . VAL B 1 377 ? -8.440 -19.497 16.308 1.00 32.53 377 VAL B C 1
ATOM 6090 O O . VAL B 1 377 ? -7.463 -20.200 16.087 1.00 34.03 377 VAL B O 1
ATOM 6094 N N . VAL B 1 378 ? -9.344 -19.189 15.358 1.00 31.97 378 VAL B N 1
ATOM 6095 C CA . VAL B 1 378 ? -9.155 -19.698 14.006 1.00 32.23 378 VAL B CA 1
ATOM 6096 C C . VAL B 1 378 ? -7.870 -19.159 13.381 1.00 33.41 378 VAL B C 1
ATOM 6097 O O . VAL B 1 378 ? -7.701 -17.968 13.161 1.00 32.69 378 VAL B O 1
ATOM 6101 N N . PRO B 1 379 ? -6.925 -20.077 13.130 1.00 34.38 379 PRO B N 1
ATOM 6102 C CA . PRO B 1 379 ? -5.650 -19.702 12.548 1.00 35.84 379 PRO B CA 1
ATOM 6103 C C . PRO B 1 379 ? -5.787 -19.461 11.041 1.00 36.99 379 PRO B C 1
ATOM 6104 O O . PRO B 1 379 ? -6.645 -20.017 10.368 1.00 36.84 379 PRO B O 1
ATOM 6108 N N . THR B 1 380 ? -4.916 -18.574 10.533 1.00 38.41 380 THR B N 1
ATOM 6109 C CA . THR B 1 380 ? -4.901 -18.322 9.100 1.00 40.30 380 THR B CA 1
ATOM 6110 C C . THR B 1 380 ? -3.489 -18.458 8.530 1.00 41.23 380 THR B C 1
ATOM 6111 O O . THR B 1 380 ? -3.012 -17.618 7.779 1.00 42.36 380 THR B O 1
ATOM 6115 N N . PHE B 1 381 ? -2.826 -19.500 9.011 1.00 41.89 381 PHE B N 1
ATOM 6116 C CA . PHE B 1 381 ? -1.437 -19.734 8.674 1.00 42.49 381 PHE B CA 1
ATOM 6117 C C . PHE B 1 381 ? -1.113 -21.215 8.761 1.00 42.13 381 PHE B C 1
ATOM 6118 O O . PHE B 1 381 ? -1.895 -21.999 9.298 1.00 42.16 381 PHE B O 1
ATOM 6126 N N . ALA B 1 382 ? 0.039 -21.591 8.216 1.00 41.90 382 ALA B N 1
ATOM 6127 C CA . ALA B 1 382 ? 0.494 -22.972 8.230 1.00 41.34 382 ALA B CA 1
ATOM 6128 C C . ALA B 1 382 ? -0.379 -23.944 7.435 1.00 41.36 382 ALA B C 1
ATOM 6129 O O . ALA B 1 382 ? -0.354 -25.151 7.700 1.00 40.93 382 ALA B O 1
ATOM 6131 N N . GLY B 1 383 ? -1.142 -23.430 6.469 1.00 41.10 383 GLY B N 1
ATOM 6132 C CA . GLY B 1 383 ? -1.984 -24.291 5.648 1.00 41.13 383 GLY B CA 1
ATOM 6133 C C . GLY B 1 383 ? -3.317 -24.762 6.227 1.00 41.07 383 GLY B C 1
ATOM 6134 O O . GLY B 1 383 ? -4.086 -25.453 5.544 1.00 40.98 383 GLY B O 1
ATOM 6143 N N . THR B 1 385 ? -7.180 -24.748 7.389 1.00 38.43 385 THR B N 1
ATOM 6144 C CA . THR B 1 385 ? -8.383 -24.139 6.840 1.00 37.25 385 THR B CA 1
ATOM 6145 C C . THR B 1 385 ? -9.158 -23.436 7.949 1.00 36.73 385 THR B C 1
ATOM 6146 O O . THR B 1 385 ? -8.849 -23.589 9.132 1.00 36.45 385 THR B O 1
ATOM 6150 N N . LEU B 1 386 ? -10.181 -22.684 7.556 1.00 36.51 386 LEU B N 1
ATOM 6151 C CA . LEU B 1 386 ? -11.005 -21.940 8.497 1.00 36.50 386 LEU B CA 1
ATOM 6152 C C . LEU B 1 386 ? -12.020 -22.808 9.248 1.00 37.42 386 LEU B C 1
ATOM 6153 O O . LEU B 1 386 ? -12.527 -22.404 10.296 1.00 37.21 386 LEU B O 1
ATOM 6158 N N . THR B 1 387 ? -12.309 -23.997 8.717 1.00 37.72 387 THR B N 1
ATOM 6159 C CA . THR B 1 387 ? -13.300 -24.899 9.313 1.00 37.92 387 THR B CA 1
ATOM 6160 C C . THR B 1 387 ? -12.727 -26.190 9.880 1.00 38.42 387 THR B C 1
ATOM 6161 O O . THR B 1 387 ? -13.418 -26.938 10.559 1.00 38.74 387 THR B O 1
ATOM 6165 N N . GLU B 1 388 ? -11.461 -26.442 9.587 1.00 38.61 388 GLU B N 1
ATOM 6166 C CA . GLU B 1 388 ? -10.762 -27.636 10.023 1.00 38.27 388 GLU B CA 1
ATOM 6167 C C . GLU B 1 388 ? -11.003 -28.018 11.488 1.00 37.96 388 GLU B C 1
ATOM 6168 O O . GLU B 1 388 ? -11.375 -29.154 11.800 1.00 37.09 388 GLU B O 1
ATOM 6174 N N . HIS B 1 389 ? -10.780 -27.063 12.383 1.00 37.80 389 HIS B N 1
ATOM 6175 C CA . HIS B 1 389 ? -10.915 -27.303 13.819 1.00 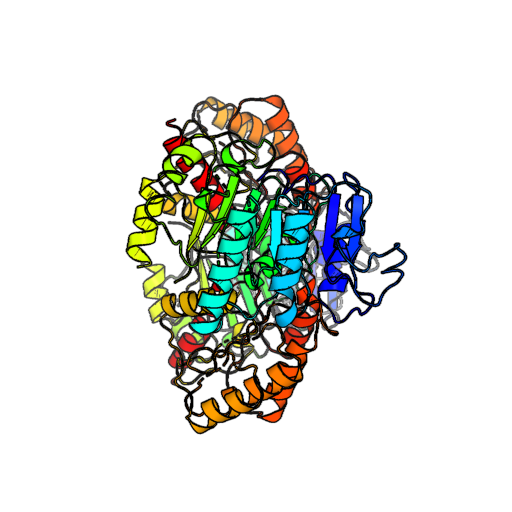37.87 389 HIS B CA 1
ATOM 6176 C C . HIS B 1 389 ? -12.364 -27.609 14.222 1.00 38.84 389 HIS B C 1
ATOM 6177 O O . HIS B 1 389 ? -12.639 -28.479 15.038 1.00 38.83 389 HIS B O 1
ATOM 6184 N N . ALA B 1 390 ? -13.320 -26.887 13.644 1.00 39.14 390 ALA B N 1
ATOM 6185 C CA . ALA B 1 390 ? -14.732 -27.125 13.932 1.00 40.38 390 ALA B CA 1
ATOM 6186 C C . ALA B 1 390 ? -15.059 -28.553 13.496 1.00 40.87 390 ALA B C 1
ATOM 6187 O O . ALA B 1 390 ? -15.621 -29.338 14.261 1.00 40.86 390 ALA B O 1
ATOM 6189 N N . GLU B 1 391 ? -14.689 -28.874 12.259 1.00 41.56 391 GLU B N 1
ATOM 6190 C CA . GLU B 1 391 ? -14.922 -30.194 11.693 1.00 42.73 391 GLU B CA 1
ATOM 6191 C C . GLU B 1 391 ? -14.371 -31.283 12.601 1.00 42.77 391 GLU B C 1
ATOM 6192 O O . GLU B 1 391 ? -15.007 -32.318 12.801 1.00 42.35 391 GLU B O 1
ATOM 6198 N N . GLY B 1 392 ? -13.187 -31.040 13.155 1.00 43.36 392 GLY B N 1
ATOM 6199 C CA . GLY B 1 392 ? -12.584 -32.015 14.046 1.00 43.07 392 GLY B CA 1
ATOM 6200 C C . GLY B 1 392 ? -13.538 -32.298 15.182 1.00 43.64 392 GLY B C 1
ATOM 6201 O O . GLY B 1 392 ? -13.836 -33.456 15.484 1.00 44.09 392 GLY B O 1
ATOM 6202 N N . ILE B 1 393 ? -14.027 -31.227 15.800 1.00 43.07 393 ILE B N 1
ATOM 6203 C CA . ILE B 1 393 ? -14.962 -31.306 16.918 1.00 42.50 393 ILE B CA 1
ATOM 6204 C C . ILE B 1 393 ? -16.236 -32.059 16.520 1.00 43.23 393 ILE B C 1
ATOM 6205 O O . ILE B 1 393 ? -16.628 -33.026 17.169 1.00 42.89 393 ILE B O 1
ATOM 6210 N N . ILE B 1 394 ? -16.878 -31.601 15.451 1.00 43.69 394 ILE B N 1
ATOM 6211 C CA . ILE B 1 394 ? -18.110 -32.212 14.968 1.00 44.56 394 ILE B CA 1
ATOM 6212 C C . ILE B 1 394 ? -17.938 -33.717 14.731 1.00 45.64 394 ILE B C 1
ATOM 6213 O O . ILE B 1 394 ? -18.730 -34.524 15.214 1.00 45.68 394 ILE B O 1
ATOM 6218 N N . ARG B 1 395 ? -16.910 -34.090 13.979 1.00 46.48 395 ARG B N 1
ATOM 6219 C CA . ARG B 1 395 ? -16.642 -35.501 13.737 1.00 47.77 395 ARG B CA 1
ATOM 6220 C C . ARG B 1 395 ? -16.483 -36.284 15.044 1.00 47.20 395 ARG B C 1
ATOM 6221 O O . ARG B 1 395 ? -16.982 -37.391 15.206 1.00 47.55 395 ARG B O 1
ATOM 6229 N N . ALA B 1 396 ? -15.722 -35.686 15.983 1.00 46.80 396 ALA B N 1
ATOM 6230 C CA . ALA B 1 396 ? -15.501 -36.352 17.262 1.00 46.76 396 ALA B CA 1
ATOM 6231 C C . ALA B 1 396 ? -16.814 -36.574 18.014 1.00 47.58 396 ALA B C 1
ATOM 6232 O O . ALA B 1 396 ? -17.066 -37.619 18.599 1.00 47.29 396 ALA B O 1
ATOM 6234 N N . VAL B 1 397 ? -17.652 -35.522 18.021 1.00 48.32 397 VAL B N 1
ATOM 6235 C CA . VAL B 1 397 ? -18.948 -35.639 18.679 1.00 49.61 397 VAL B CA 1
ATOM 6236 C C . VAL B 1 397 ? -19.787 -36.769 18.077 1.00 50.08 397 VAL B C 1
ATOM 6237 O O . VAL B 1 397 ? -20.542 -37.456 18.753 1.00 49.64 397 VAL B O 1
ATOM 6241 N N . LYS B 1 398 ? -19.663 -36.924 16.746 1.00 51.28 398 LYS B N 1
ATOM 6242 C CA . LYS B 1 398 ? -20.439 -37.954 16.065 1.00 52.75 398 LYS B CA 1
ATOM 6243 C C . LYS B 1 398 ? -19.966 -39.361 16.441 1.00 53.60 398 LYS B C 1
ATOM 6244 O O . LYS B 1 398 ? -20.747 -40.284 16.641 1.00 53.60 398 LYS B O 1
ATOM 6250 N N . GLU B 1 399 ? -18.631 -39.517 16.496 1.00 54.59 399 GLU B N 1
ATOM 6251 C CA . GLU B 1 399 ? -18.078 -40.843 16.733 1.00 55.57 399 GLU B CA 1
ATOM 6252 C C . GLU B 1 399 ? -18.333 -41.382 18.141 1.00 55.71 399 GLU B C 1
ATOM 6253 O O . GLU B 1 399 ? -18.924 -42.439 18.334 1.00 55.58 399 GLU B O 1
ATOM 6259 N N . VAL B 1 400 ? -17.830 -40.647 19.150 1.00 56.04 400 VAL B N 1
ATOM 6260 C CA . VAL B 1 400 ? -18.144 -41.055 20.513 1.00 56.43 400 VAL B CA 1
ATOM 6261 C C . VAL B 1 400 ? -19.643 -41.299 20.663 1.00 57.19 400 VAL B C 1
ATOM 6262 O O . VAL B 1 400 ? -20.104 -42.239 21.298 1.00 57.12 400 VAL B O 1
ATOM 6266 N N . ASN B 1 401 ? -20.417 -40.365 20.078 1.00 57.83 401 ASN B N 1
ATOM 6267 C CA . ASN B 1 401 ? -21.864 -40.512 20.090 1.00 58.32 401 ASN B CA 1
ATOM 6268 C C . ASN B 1 401 ? -22.417 -40.934 21.448 1.00 58.43 401 ASN B C 1
ATOM 6269 O O . ASN B 1 401 ? -23.107 -41.935 21.598 1.00 58.59 401 ASN B O 1
ATOM 6274 N N . ASN B 1 402 ? -22.041 -40.149 22.472 1.00 57.99 402 ASN B N 1
ATOM 6275 C CA . ASN B 1 402 ? -22.715 -40.290 23.747 1.00 57.87 402 ASN B CA 1
ATOM 6276 C C . ASN B 1 402 ? -23.716 -39.152 23.944 1.00 57.48 402 ASN B C 1
ATOM 6277 O O . ASN B 1 402 ? -24.316 -38.653 23.001 1.00 57.88 402 ASN B O 1
ATOM 6282 N N . GLU B 1 403 ? -23.935 -38.760 25.210 1.00 56.28 403 GLU B N 1
ATOM 6283 C CA . GLU B 1 403 ? -24.854 -37.657 25.451 1.00 55.20 403 GLU B CA 1
ATOM 6284 C C . GLU B 1 403 ? -24.271 -36.637 26.432 1.00 53.25 403 GLU B C 1
ATOM 6285 O O . GLU B 1 403 ? -24.759 -36.441 27.538 1.00 53.15 403 GLU B O 1
ATOM 6291 N N . LYS B 1 404 ? -23.183 -36.007 26.021 1.00 50.53 404 LYS B N 1
ATOM 6292 C CA . LYS B 1 404 ? -22.519 -35.023 26.847 1.00 48.19 404 LYS B CA 1
ATOM 6293 C C . LYS B 1 404 ? -22.589 -33.687 26.125 1.00 46.11 404 LYS B C 1
ATOM 6294 O O . LYS B 1 404 ? -22.402 -33.616 24.911 1.00 45.58 404 LYS B O 1
ATOM 6300 N N . PRO B 1 405 ? -22.881 -32.611 26.864 1.00 44.42 405 PRO B N 1
ATOM 6301 C CA . PRO B 1 405 ? -22.983 -31.268 26.290 1.00 43.35 405 PRO B CA 1
ATOM 6302 C C . PRO B 1 405 ? -21.650 -30.703 25.803 1.00 42.49 405 PRO B C 1
ATOM 6303 O O . PRO B 1 405 ? -20.692 -30.615 26.562 1.00 41.93 405 PRO B O 1
ATOM 6307 N N . VAL B 1 406 ? -21.601 -30.319 24.533 1.00 41.70 406 VAL B N 1
ATOM 6308 C CA . VAL B 1 406 ? -20.396 -29.734 23.952 1.00 40.95 406 VAL B CA 1
ATOM 6309 C C . VAL B 1 406 ? -20.689 -28.278 23.561 1.00 40.34 406 VAL B C 1
ATOM 6310 O O . VAL B 1 406 ? -21.607 -28.015 22.785 1.00 40.29 406 VAL B O 1
ATOM 6314 N N . LEU B 1 407 ? -19.915 -27.342 24.108 1.00 39.63 407 LEU B N 1
ATOM 6315 C CA . LEU B 1 407 ? -20.094 -25.919 23.801 1.00 39.05 407 LEU B CA 1
ATOM 6316 C C . LEU B 1 407 ? -18.835 -25.404 23.138 1.00 38.92 407 LEU B C 1
ATOM 6317 O O . LEU B 1 407 ? -17.728 -25.792 23.515 1.00 39.13 407 LEU B O 1
ATOM 6322 N N . ALA B 1 408 ? -19.004 -24.518 22.162 1.00 38.30 408 ALA B N 1
ATOM 6323 C CA . ALA B 1 408 ? -17.867 -23.985 21.432 1.00 37.21 408 ALA B CA 1
ATOM 6324 C C . ALA B 1 408 ? -17.712 -22.473 21.515 1.00 36.84 408 ALA B C 1
ATOM 6325 O O . ALA B 1 408 ? -18.694 -21.735 21.645 1.00 36.05 408 ALA B O 1
ATOM 6335 N N . PHE B 1 410 ? -15.382 -20.054 19.195 1.00 35.57 410 PHE B N 1
ATOM 6336 C CA . PHE B 1 410 ? -14.424 -19.696 18.153 1.00 34.77 410 PHE B CA 1
ATOM 6337 C C . PHE B 1 410 ? -14.289 -18.180 17.964 1.00 35.41 410 PHE B C 1
ATOM 6338 O O . PHE B 1 410 ? -15.241 -17.469 17.667 1.00 35.53 410 PHE B O 1
ATOM 6354 N N . ALA B 1 412 ? -12.436 -15.596 15.381 1.00 34.65 412 ALA B N 1
ATOM 6355 C CA . ALA B 1 412 ? -13.333 -14.496 15.708 1.00 33.64 412 ALA B CA 1
ATOM 6356 C C . ALA B 1 412 ? -13.680 -13.685 14.458 1.00 33.07 412 ALA B C 1
ATOM 6357 O O . ALA B 1 412 ? -13.141 -13.895 13.379 1.00 32.58 412 ALA B O 1
ATOM 6359 N N . GLY B 1 413 ? -14.650 -12.761 14.613 1.00 32.68 413 GLY B N 1
ATOM 6360 C CA . GLY B 1 413 ? -15.005 -11.895 13.492 1.00 31.35 413 GLY B CA 1
ATOM 6361 C C . GLY B 1 413 ? -15.433 -12.705 12.268 1.00 30.35 413 GLY B C 1
ATOM 6362 O O . GLY B 1 413 ? -16.125 -13.706 12.363 1.00 30.91 413 GLY B O 1
ATOM 6363 N N . TYR B 1 414 ? -15.033 -12.213 11.075 1.00 29.39 414 TYR B N 1
ATOM 6364 C CA . TYR B 1 414 ? -15.357 -12.951 9.862 1.00 28.73 414 TYR B CA 1
ATOM 6365 C C . TYR B 1 414 ? -14.551 -14.245 9.766 1.00 27.68 414 TYR B C 1
ATOM 6366 O O . TYR B 1 414 ? -14.942 -15.190 9.094 1.00 28.06 414 TYR B O 1
ATOM 6375 N N . VAL B 1 415 ? -13.383 -14.231 10.433 1.00 27.62 415 VAL B N 1
ATOM 6376 C CA . VAL B 1 415 ? -12.507 -15.390 10.340 1.00 28.95 415 VAL B CA 1
ATOM 6377 C C . VAL B 1 415 ? -13.180 -16.655 10.872 1.00 30.50 415 VAL B C 1
ATOM 6378 O O . VAL B 1 415 ? -12.945 -17.761 10.402 1.00 31.60 415 VAL B O 1
ATOM 6382 N N . SER B 1 416 ? -13.987 -16.519 11.942 1.00 31.28 416 SER B N 1
ATOM 6383 C CA . SER B 1 416 ? -14.553 -17.720 12.562 1.00 33.32 416 SER B CA 1
ATOM 6384 C C . SER B 1 416 ? -15.984 -17.995 12.092 1.00 34.30 416 SER B C 1
ATOM 6385 O O . SER B 1 416 ? -16.563 -19.042 12.347 1.00 34.42 416 SER B O 1
ATOM 6388 N N . GLU B 1 417 ? -16.607 -17.093 11.345 1.00 36.06 417 GLU B N 1
ATOM 6389 C CA . GLU B 1 417 ? -17.981 -17.320 10.899 1.00 37.98 417 GLU B CA 1
ATOM 6390 C C . GLU B 1 417 ? -18.267 -18.655 10.214 1.00 38.29 417 GLU B C 1
ATOM 6391 O O . GLU B 1 417 ? -19.252 -19.312 10.538 1.00 38.41 417 GLU B O 1
ATOM 6397 N N . LYS B 1 418 ? -17.432 -19.055 9.264 1.00 38.34 418 LYS B N 1
ATOM 6398 C CA . LYS B 1 418 ? -17.651 -20.328 8.587 1.00 39.33 418 LYS B CA 1
ATOM 6399 C C . LYS B 1 418 ? -17.581 -21.470 9.600 1.00 39.14 418 LYS B C 1
ATOM 6400 O O . LYS B 1 418 ? -18.323 -22.444 9.503 1.00 38.76 418 LYS B O 1
ATOM 6406 N N . ALA B 1 419 ? -16.701 -21.336 10.586 1.00 38.66 419 ALA B N 1
ATOM 6407 C CA . ALA B 1 419 ? -16.578 -22.356 11.620 1.00 38.05 419 ALA B CA 1
ATOM 6408 C C . ALA B 1 419 ? -17.867 -22.374 12.440 1.00 37.97 419 ALA B C 1
ATOM 6409 O O . ALA B 1 419 ? -18.460 -23.434 12.671 1.00 37.18 419 ALA B O 1
ATOM 6411 N N . LYS B 1 420 ? -18.305 -21.191 12.863 1.00 37.83 420 LYS B N 1
ATOM 6412 C CA . LYS B 1 420 ? -19.519 -21.067 13.654 1.00 38.34 420 LYS B CA 1
ATOM 6413 C C . LYS B 1 420 ? -20.726 -21.619 12.904 1.00 38.59 420 LYS B C 1
ATOM 6414 O O . LYS B 1 420 ? -21.493 -22.416 13.444 1.00 39.30 420 LYS B O 1
ATOM 6420 N N . GLU B 1 421 ? -20.901 -21.180 11.664 1.00 38.54 421 GLU B N 1
ATOM 6421 C CA . GLU B 1 421 ? -22.008 -21.638 10.846 1.00 39.06 421 GLU B CA 1
ATOM 6422 C C . GLU B 1 421 ? -22.023 -23.158 10.744 1.00 38.79 421 GLU B C 1
ATOM 6423 O O . GLU B 1 421 ? -23.086 -23.772 10.787 1.00 38.77 421 GLU B O 1
ATOM 6429 N N . LEU B 1 422 ? -20.848 -23.769 10.615 1.00 38.67 422 LEU B N 1
ATOM 6430 C CA . LEU B 1 422 ? -20.769 -25.228 10.522 1.00 38.74 422 LEU B CA 1
ATOM 6431 C C . LEU B 1 422 ? -21.124 -25.841 11.866 1.00 38.38 422 LEU B C 1
ATOM 6432 O O . LEU B 1 422 ? -21.849 -26.827 11.934 1.00 38.71 422 LEU B O 1
ATOM 6437 N N . LEU B 1 423 ? -20.613 -25.258 12.943 1.00 38.82 423 LEU B N 1
ATOM 6438 C CA . LEU B 1 423 ? -20.906 -25.778 14.275 1.00 38.80 423 LEU B CA 1
ATOM 6439 C C . LEU B 1 423 ? -22.400 -25.659 14.587 1.00 39.08 423 LEU B C 1
ATOM 6440 O O . LEU B 1 423 ? -23.041 -26.650 14.929 1.00 38.43 423 LEU B O 1
ATOM 6445 N N . GLU B 1 424 ? -22.954 -24.455 14.450 1.00 39.07 424 GLU B N 1
ATOM 6446 C CA . GLU B 1 424 ? -24.378 -24.228 14.708 1.00 39.65 424 GLU B CA 1
ATOM 6447 C C . GLU B 1 424 ? -25.242 -25.195 13.898 1.00 39.91 424 GLU B C 1
ATOM 6448 O O . GLU B 1 424 ? -26.239 -25.715 14.398 1.00 39.34 424 GLU B O 1
ATOM 6454 N N . LYS B 1 425 ? -24.872 -25.409 12.637 1.00 40.85 425 LYS B N 1
ATOM 6455 C CA . LYS B 1 425 ? -25.620 -26.310 11.768 1.00 42.42 425 LYS B CA 1
ATOM 6456 C C . LYS B 1 425 ? -25.587 -27.742 12.290 1.00 42.37 425 LYS B C 1
ATOM 6457 O O . LYS B 1 425 ? -26.496 -28.530 12.029 1.00 42.05 425 LYS B O 1
ATOM 6463 N N . ASN B 1 426 ? -24.538 -28.076 13.033 1.00 41.94 426 ASN B N 1
ATOM 6464 C CA . ASN B 1 426 ? -24.426 -29.407 13.601 1.00 41.75 426 ASN B CA 1
ATOM 6465 C C . ASN B 1 426 ? -24.802 -29.409 15.078 1.00 41.03 426 ASN B C 1
ATOM 6466 O O . ASN B 1 426 ? -24.255 -30.173 15.877 1.00 41.12 426 ASN B O 1
ATOM 6471 N N . GLY B 1 427 ? -25.736 -28.531 15.429 1.00 40.05 427 GLY B N 1
ATOM 6472 C CA . GLY B 1 427 ? -26.232 -28.448 16.796 1.00 39.15 427 GLY B CA 1
ATOM 6473 C C . GLY B 1 427 ? -25.309 -28.000 17.914 1.00 38.86 427 GLY B C 1
ATOM 6474 O O . GLY B 1 427 ? -25.679 -28.094 19.089 1.00 39.27 427 GLY B O 1
ATOM 6475 N N . ILE B 1 428 ? -24.113 -27.520 17.584 1.00 38.03 428 ILE B N 1
ATOM 6476 C CA . ILE B 1 428 ? -23.208 -27.069 18.634 1.00 37.25 428 ILE B CA 1
ATOM 6477 C C . ILE B 1 428 ? -23.231 -25.547 18.794 1.00 36.96 428 ILE B C 1
ATOM 6478 O O . ILE B 1 428 ? -22.830 -24.807 17.890 1.00 36.45 428 ILE B O 1
ATOM 6483 N N . PRO B 1 429 ? -23.713 -25.064 19.954 1.00 36.92 429 PRO B N 1
ATOM 6484 C CA . PRO B 1 429 ? -23.798 -23.632 20.249 1.00 37.22 429 PRO B CA 1
ATOM 6485 C C . PRO B 1 429 ? -22.389 -23.072 20.353 1.00 36.87 429 PRO B C 1
ATOM 6486 O O . PRO B 1 429 ? -21.626 -23.468 21.236 1.00 36.98 429 PRO B O 1
ATOM 6490 N N . THR B 1 430 ? -22.040 -22.160 19.457 1.00 36.27 430 THR B N 1
ATOM 6491 C CA . THR B 1 430 ? -20.715 -21.579 19.495 1.00 35.75 430 THR B CA 1
ATOM 6492 C C . THR B 1 430 ? -20.789 -20.090 19.804 1.00 34.66 430 THR B C 1
ATOM 6493 O O . THR B 1 430 ? -21.607 -19.368 19.239 1.00 34.08 430 THR B O 1
ATOM 6497 N N . TYR B 1 431 ? -19.956 -19.648 20.739 1.00 33.94 431 TYR B N 1
ATOM 6498 C CA . TYR B 1 431 ? -19.933 -18.250 21.139 1.00 33.55 431 TYR B CA 1
ATOM 6499 C C . TYR B 1 431 ? -18.618 -17.573 20.758 1.00 33.86 431 TYR B C 1
ATOM 6500 O O . TYR B 1 431 ? -17.672 -18.231 20.316 1.00 33.05 431 TYR B O 1
ATOM 6509 N N . GLU B 1 432 ? -18.573 -16.256 20.937 1.00 34.36 432 GLU B N 1
ATOM 6510 C CA . GLU B 1 432 ? -17.402 -15.458 20.593 1.00 34.71 432 GLU B CA 1
ATOM 6511 C C . GLU B 1 432 ? -16.833 -14.749 21.820 1.00 34.51 432 GLU B C 1
ATOM 6512 O O . GLU B 1 432 ? -15.792 -14.101 21.755 1.00 34.81 432 GLU B O 1
ATOM 6518 N N . ARG B 1 433 ? -17.503 -14.900 22.955 1.00 35.00 433 ARG B N 1
ATOM 6519 C CA . ARG B 1 433 ? -17.049 -14.248 24.172 1.00 35.20 433 ARG B CA 1
ATOM 6520 C C . ARG B 1 433 ? -16.921 -15.216 25.344 1.00 34.70 433 ARG B C 1
ATOM 6521 O O . ARG B 1 433 ? -17.779 -16.067 25.558 1.00 33.62 433 ARG B O 1
ATOM 6529 N N . PRO B 1 434 ? -15.822 -15.107 26.105 1.00 33.91 434 PRO B N 1
ATOM 6530 C CA . PRO B 1 434 ? -15.598 -15.977 27.262 1.00 33.62 434 PRO B CA 1
ATOM 6531 C C . PRO B 1 434 ? -16.815 -15.972 28.181 1.00 33.24 434 PRO B C 1
ATOM 6532 O O . PRO B 1 434 ? -17.370 -17.025 28.484 1.00 33.39 434 PRO B O 1
ATOM 6536 N N . GLU B 1 435 ? -17.236 -14.781 28.601 1.00 32.46 435 GLU B N 1
ATOM 6537 C CA . GLU B 1 435 ? -18.384 -14.643 29.491 1.00 31.79 435 GLU B CA 1
ATOM 6538 C C . GLU B 1 435 ? -19.639 -15.314 28.950 1.00 31.68 435 GLU B C 1
ATOM 6539 O O . GLU B 1 435 ? -20.484 -15.753 29.725 1.00 32.06 435 GLU B O 1
ATOM 6545 N N . ASP B 1 436 ? -19.755 -15.412 27.627 1.00 30.52 436 ASP B N 1
ATOM 6546 C CA . ASP B 1 436 ? -20.934 -16.018 27.010 1.00 29.47 436 ASP B CA 1
ATOM 6547 C C . ASP B 1 436 ? -21.015 -17.540 27.077 1.00 29.59 436 ASP B C 1
ATOM 6548 O O . ASP B 1 436 ? -22.046 -18.086 27.472 1.00 29.77 436 ASP B O 1
ATOM 6553 N N . VAL B 1 437 ? -19.943 -18.228 26.689 1.00 29.21 437 VAL B N 1
ATOM 6554 C CA . VAL B 1 437 ? -19.935 -19.683 26.737 1.00 28.70 437 VAL B CA 1
ATOM 6555 C C . VAL B 1 437 ? -20.097 -20.128 28.203 1.00 29.01 437 VAL B C 1
ATOM 6556 O O . VAL B 1 437 ? -20.761 -21.131 28.502 1.00 27.57 437 VAL B O 1
ATOM 6560 N N . ALA B 1 438 ? -19.519 -19.353 29.114 1.00 29.05 438 ALA B N 1
ATOM 6561 C CA . ALA B 1 438 ? -19.615 -19.659 30.527 1.00 29.93 438 ALA B CA 1
ATOM 6562 C C . ALA B 1 438 ? -21.084 -19.606 30.948 1.00 30.50 438 ALA B C 1
ATOM 6563 O O . ALA B 1 438 ? -21.575 -20.508 31.622 1.00 31.25 438 ALA B O 1
ATOM 6565 N N . SER B 1 439 ? -21.786 -18.557 30.536 1.00 30.97 439 SER B N 1
ATOM 6566 C CA . SER B 1 439 ? -23.200 -18.410 30.882 1.00 31.74 439 SER B CA 1
ATOM 6567 C C . SER B 1 439 ? -23.993 -19.617 30.401 1.00 32.00 439 SER B C 1
ATOM 6568 O O . SER B 1 439 ? -24.829 -20.151 31.130 1.00 31.86 439 SER B O 1
ATOM 6571 N N . ALA B 1 440 ? -23.740 -20.038 29.167 1.00 32.56 440 ALA B N 1
ATOM 6572 C CA . ALA B 1 440 ? -24.431 -21.192 28.617 1.00 34.98 440 ALA B CA 1
ATOM 6573 C C . ALA B 1 440 ? -24.141 -22.422 29.487 1.00 36.55 440 ALA B C 1
ATOM 6574 O O . ALA B 1 440 ? -25.055 -23.138 29.899 1.00 36.58 440 ALA B O 1
ATOM 6576 N N . ALA B 1 441 ? -22.861 -22.646 29.769 1.00 38.61 441 ALA B N 1
ATOM 6577 C CA . ALA B 1 441 ? -22.427 -23.760 30.606 1.00 41.33 441 ALA B CA 1
ATOM 6578 C C . ALA B 1 441 ? -23.204 -23.730 31.928 1.00 43.12 441 ALA B C 1
ATOM 6579 O O . ALA B 1 441 ? -23.798 -24.730 32.348 1.00 43.62 441 ALA B O 1
ATOM 6581 N N . TYR B 1 442 ? -23.181 -22.573 32.578 1.00 44.73 442 TYR B N 1
ATOM 6582 C CA . TYR B 1 442 ? -23.879 -22.361 33.838 1.00 46.56 442 TYR B CA 1
ATOM 6583 C C . TYR B 1 442 ? -25.351 -22.738 33.700 1.00 47.62 442 TYR B C 1
ATOM 6584 O O . TYR B 1 442 ? -25.892 -23.508 34.491 1.00 47.84 442 TYR B O 1
ATOM 6593 N N . ALA B 1 443 ? -25.992 -22.186 32.680 1.00 48.78 443 ALA B N 1
ATOM 6594 C CA . ALA B 1 443 ? -27.400 -22.444 32.425 1.00 49.71 443 ALA B CA 1
ATOM 6595 C C . ALA B 1 443 ? -27.691 -23.932 32.204 1.00 50.52 443 ALA B C 1
ATOM 6596 O O . ALA B 1 443 ? -28.777 -24.416 32.538 1.00 49.98 443 ALA B O 1
ATOM 6598 N N . LEU B 1 444 ? -26.727 -24.651 31.633 1.00 51.54 444 LEU B N 1
ATOM 6599 C CA . LEU B 1 444 ? -26.901 -26.078 31.369 1.00 52.55 444 LEU B CA 1
ATOM 6600 C C . LEU B 1 444 ? -26.875 -26.924 32.650 1.00 52.92 444 LEU B C 1
ATOM 6601 O O . LEU B 1 444 ? -27.700 -27.822 32.824 1.00 52.87 444 LEU B O 1
ATOM 6606 N N . VAL B 1 445 ? -25.924 -26.638 33.535 1.00 53.59 445 VAL B N 1
ATOM 6607 C CA . VAL B 1 445 ? -25.801 -27.371 34.793 1.00 54.95 445 VAL B CA 1
ATOM 6608 C C . VAL B 1 445 ? -26.995 -27.072 35.692 1.00 55.76 445 VAL B C 1
ATOM 6609 O O . VAL B 1 445 ? -27.538 -27.977 36.329 1.00 56.22 445 VAL B O 1
ATOM 6613 N N . GLU B 1 446 ? -27.396 -25.802 35.741 1.00 56.17 446 GLU B N 1
ATOM 6614 C CA . GLU B 1 446 ? -28.541 -25.380 36.541 1.00 56.79 446 GLU B CA 1
ATOM 6615 C C . GLU B 1 446 ? -29.809 -26.098 36.088 1.00 57.00 446 GLU B C 1
ATOM 6616 O O . GLU B 1 446 ? -30.528 -26.694 36.892 1.00 56.90 446 GLU B O 1
ATOM 6622 N N . GLN B 1 447 ? -30.088 -26.047 34.794 1.00 57.13 447 GLN B N 1
ATOM 6623 C CA . GLN B 1 447 ? -31.275 -26.708 34.290 1.00 58.00 447 GLN B CA 1
ATOM 6624 C C . GLN B 1 447 ? -31.248 -28.197 34.625 1.00 59.25 447 GLN B C 1
ATOM 6625 O O . GLN B 1 447 ? -32.217 -28.743 35.158 1.00 59.22 447 GLN B O 1
ATOM 6631 N N . ALA B 1 448 ? -30.134 -28.848 34.309 1.00 60.52 448 ALA B N 1
ATOM 6632 C CA . ALA B 1 448 ? -29.983 -30.278 34.567 1.00 62.09 448 ALA B CA 1
ATOM 6633 C C . ALA B 1 448 ? -30.511 -30.683 35.949 1.00 63.27 448 ALA B C 1
ATOM 6634 O O . ALA B 1 448 ? -31.199 -31.685 36.115 1.00 63.44 448 ALA B O 1
ATOM 6636 N N . LYS B 1 449 ? -30.122 -29.891 36.973 1.00 64.27 449 LYS B N 1
ATOM 6637 C CA . LYS B 1 449 ? -30.458 -30.307 38.331 1.00 65.50 449 LYS B CA 1
ATOM 6638 C C . LYS B 1 449 ? -31.858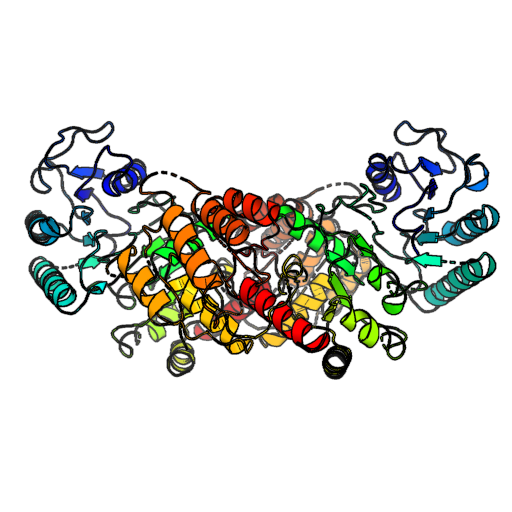 -29.832 38.724 1.00 66.22 449 LYS B C 1
ATOM 6639 O O . LYS B 1 449 ? -32.332 -30.028 39.836 1.00 66.16 449 LYS B O 1
ATOM 6645 N N . ASN B 1 450 ? -32.503 -29.143 37.765 1.00 67.10 450 ASN B N 1
ATOM 6646 C CA . ASN B 1 450 ? -33.917 -28.833 37.926 1.00 68.02 450 ASN B CA 1
ATOM 6647 C C . ASN B 1 450 ? -34.762 -30.013 37.446 1.00 68.37 450 ASN B C 1
ATOM 6648 O O . ASN B 1 450 ? -35.970 -30.076 37.628 1.00 68.53 450 ASN B O 1
ATOM 6653 N N . VAL B 1 451 ? -34.069 -30.950 36.768 1.00 68.52 451 VAL B N 1
ATOM 6654 C CA . VAL B 1 451 ? -34.708 -32.151 36.246 1.00 69.18 451 VAL B CA 1
ATOM 6655 C C . VAL B 1 451 ? -34.327 -33.392 37.051 1.00 69.62 451 VAL B C 1
ATOM 6656 O O . VAL B 1 451 ? -34.986 -34.421 37.014 1.00 70.10 451 VAL B O 1
ATOM 6660 N N . GLY B 1 452 ? -33.188 -33.284 37.765 1.00 69.99 452 GLY B N 1
ATOM 6661 C CA . GLY B 1 452 ? -32.793 -34.374 38.649 1.00 70.85 452 GLY B CA 1
ATOM 6662 C C . GLY B 1 452 ? -31.282 -34.620 38.638 1.00 71.15 452 GLY B C 1
ATOM 6663 O O . GLY B 1 452 ? -30.607 -34.615 39.657 1.00 71.14 452 GLY B O 1
ATOM 6664 N N . ILE B 1 453 ? -30.762 -34.875 37.428 1.00 70.39 453 ILE B N 1
ATOM 6665 C CA . ILE B 1 453 ? -29.365 -35.285 37.323 1.00 71.28 453 ILE B CA 1
ATOM 6666 C C . ILE B 1 453 ? -28.412 -34.092 37.386 1.00 70.56 453 ILE B C 1
ATOM 6667 O O . ILE B 1 453 ? -28.912 -32.948 37.417 1.00 68.88 453 ILE B O 1
#

CATH classification: 3.40.50.720 (+2 more: 3.40.50.261, 3.40.50.261)

Sequence (839 aa):
LDYFFNPKGIAVIGASNDPKKLGYEVFKNLKEYKKGKVYPVNIKEEEVQGVKAYKSVKDIPDEIDLAIIVVPKRFVKDTLIQCGEKGVKGVVIITAGFGETGEEGKREEKELVEIAHKYGRIIGPNCVGINTHVDLNATFITVAKKGNVAFISQSGALGAGIVYKTIKEDIGFSKFISVGNADVDFAELEYLADTEEDKAIALYIEGVRNGKKFEVAKRVTKKKPIIALKAGSWKIYEAAFKQSGVLVANTIDELSARAFSQPLPRGNKVAITNAGGPGVLTADELDKRGLKLATLEEKTIEELRSFLPPAAVKNPVDIASARGEDYYRTAKLLLQDPNVDLIAICVVPTFAGTLTEHAEGIIRAVKEVNNEKPVLAFAGYVSEKAKELLEKNGIPTYERPEDVASAAYALVEQAKNVGILDYFFNPKGIAVIGASNDPKKLGYEVFKNLKEYKKGKVYPVNIKEEEVQGVKAYKSVKDIPDEIDLAIIVVPKRFVKDTLIQCGEKGVKGVVIITAGFGETGEEGKREEKELVEIAHKYGRIIGPNCVGINTHVDLNATFITVAKKGNVAFISQSGALGAGIVYKTIKEDIGFSKFISVGNADVDFAELEYLADTEEDKAIALYIEGVRNGKKFEVAKRVTKKKPIIALKAGKKIYEAAFKQSGVLVANTIDELSARAFSQPLPRGNKVAITNAGGPGVLTADELDKRGLKLATLEEKTIEELRSFLPPAAVKNPVDIASARGEDYYRTAKLLLQDPNVDLIAICVVPTFAGTLTEHAEGIIRAVKEVNNEKPVLAFAGYVSEKAKELLEKNGIPTYERPEDVASAAYALVEQAKNVGI

Organism: Pyrococcus horikoshii (strain ATCC 700860 / DSM 12428 / JCM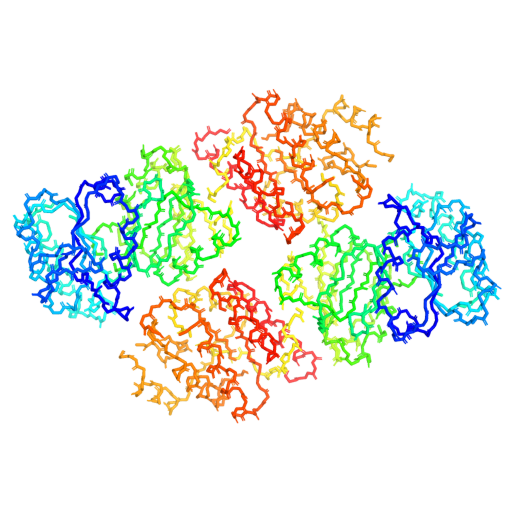 9974 / NBRC 100139 / OT-3) (NCBI:txid70601)

Secondary structure (DSSP, 8-state):
--TTTS-SEEEEET--S-TTSHHHHHHHHHTT--SSEEEEE-SS-SEETTEE-BSSTTS-SS--SEEEE-S-HHHHHHHHHHHHHHT--EEEE---SSTTS-HHHHHHHHHHHHHHHHH--EE-SS--B--GGGT---BSSPPPEE-SEEEEES-HHHHHHHHHHHHHTT-EES-EEE-----S-TTT---TTT-SS--EEEEEES--S-TTT--HHHHHHHHS-EEEEE---HHHHHHHHHHTT-EEESSS-----TTTTSPPPSSSEE-----HHHHHHHHHHHHTTT-EE----HHHHHHHHHHS----BSSSB--TT--HHHHHHHHHHHHHSTT---B---PPP-S----SHHHHHHHHHHHHH------B---TTTTHHHHHHHHTTT----SSHHHHHHHHHHHHHHHHHTT-/-HHHHS-SEEEEET--S-TTSHHHHHHHHHTT--SSEEEEE-TT-SBSSSSB-BSSTT--SS--SEEEE-S-GGGHHHHHHHHHHHT--EEEE---SSGGG-HHHHHHHHHHHHHHHHT--EE-SSS-B--GGGT---BSSPPPPP-SEEEEES-HHHHHHHHHHHHHTT---SEEEE-----S-TTT--TGGG-SS--EEEEEES--S-TTT--HHHHHTTTS-EEEEE----HHHHHHHHHTEEEESSS-----GGGGSPPPSS-EE-----HHHHHHHHHHHTTTT-EE----HHHHHHHHHHS----BSSSB--TT--HHHHHHHHHHHHH-TT---B-------S----SHHHHHHHHHHHHH------B---HHHHHHHHHHHHHTT----SSHHHHHHHHHHHHHHHHHH--

B-factor: mean 45.41, std 15.54, range [17.27, 91.18]